Protein AF-A0A4W4EQV2-F1 (afdb_monomer_lite)

pLDDT: mean 70.18, std 13.36, range [29.97, 97.56]

InterPro domains:
  IPR000306 FYVE zinc finger [PF01363] (1240-1302)
  IPR000306 FYVE zinc finger [SM00064] (1236-1303)
  IPR011011 Zinc finger, FYVE/PHD-type [SSF57903] (1204-1301)
  IPR013083 Zinc finger, RING/FYVE/PHD-type [G3DSA:3.30.40.10] (1241-1303)
  IPR013087 Zinc finger C2H2-type [PS50157] (56-84)
  IPR017455 Zinc finger, FYVE-related [PS50178] (1244-1302)

Organism: Electrophorus electricus (NCBI:txid8005)

Structure (mmCIF, N/CA/C/O backbone):
data_AF-A0A4W4EQV2-F1
#
_entry.id   AF-A0A4W4EQV2-F1
#
loop_
_atom_site.group_PDB
_atom_site.id
_atom_site.type_symbol
_atom_site.label_atom_id
_atom_site.label_alt_id
_atom_site.label_comp_id
_atom_site.label_asym_id
_atom_site.label_entity_id
_atom_site.label_seq_id
_atom_site.pdbx_PDB_ins_code
_atom_site.Cartn_x
_atom_site.Cartn_y
_atom_site.Cartn_z
_atom_site.occupancy
_atom_site.B_iso_or_equiv
_atom_site.auth_seq_id
_atom_site.auth_comp_id
_atom_site.auth_asym_id
_atom_site.auth_atom_id
_atom_site.pdbx_PDB_model_num
ATOM 1 N N . MET A 1 1 ? 71.128 2.170 -44.186 1.00 33.25 1 MET A N 1
ATOM 2 C CA . MET A 1 1 ? 71.465 2.695 -42.841 1.00 33.25 1 MET A CA 1
ATOM 3 C C . MET A 1 1 ? 70.190 2.767 -42.010 1.00 33.25 1 MET A C 1
ATOM 5 O O . MET A 1 1 ? 69.160 3.076 -42.583 1.00 33.25 1 MET A O 1
ATOM 9 N N . LEU A 1 2 ? 70.301 2.526 -40.697 1.00 34.41 2 LEU A N 1
ATOM 10 C CA . LEU A 1 2 ? 69.327 2.865 -39.642 1.00 34.41 2 LEU A CA 1
ATOM 11 C C . LEU A 1 2 ? 67.934 2.193 -39.664 1.00 34.41 2 LEU A C 1
ATOM 13 O O . LEU A 1 2 ? 66.929 2.757 -40.079 1.00 34.41 2 LEU A O 1
ATOM 17 N N . LEU A 1 3 ? 67.926 0.991 -39.081 1.00 40.94 3 LEU A N 1
ATOM 18 C CA . LEU A 1 3 ? 66.976 0.495 -38.069 1.00 40.94 3 LEU A CA 1
ATOM 19 C C . LEU A 1 3 ? 65.901 1.474 -37.550 1.00 40.94 3 LEU A C 1
ATOM 21 O O . LEU A 1 3 ? 66.234 2.544 -37.040 1.00 40.94 3 LEU A O 1
ATOM 25 N N . ARG A 1 4 ? 64.662 0.973 -37.429 1.00 33.22 4 ARG A N 1
ATOM 26 C CA . ARG A 1 4 ? 63.812 1.183 -36.239 1.00 33.22 4 ARG A CA 1
ATOM 27 C C . ARG A 1 4 ? 62.869 -0.006 -36.025 1.00 33.22 4 ARG A C 1
ATOM 29 O O . ARG A 1 4 ? 61.810 -0.096 -36.635 1.00 33.22 4 ARG A O 1
ATOM 36 N N . SER A 1 5 ? 63.271 -0.915 -35.143 1.00 39.41 5 SER A N 1
ATOM 37 C CA . SER A 1 5 ? 62.364 -1.856 -34.486 1.00 39.41 5 SER A CA 1
ATOM 38 C C . SER A 1 5 ? 61.542 -1.113 -33.427 1.00 39.41 5 SER A C 1
ATOM 40 O O . SER A 1 5 ? 62.068 -0.248 -32.727 1.00 39.41 5 SER A O 1
ATOM 42 N N . CYS A 1 6 ? 60.264 -1.461 -33.280 1.00 33.38 6 CYS A N 1
ATOM 43 C CA . CYS A 1 6 ? 59.472 -1.091 -32.110 1.00 33.38 6 CYS A CA 1
ATOM 44 C C . CYS A 1 6 ? 59.098 -2.387 -31.384 1.00 33.38 6 CYS A C 1
ATOM 46 O O . CYS A 1 6 ? 58.539 -3.295 -31.997 1.00 33.38 6 CYS A O 1
ATOM 48 N N . ALA A 1 7 ? 59.512 -2.514 -30.124 1.00 40.50 7 ALA A N 1
ATOM 49 C CA . ALA A 1 7 ? 59.450 -3.767 -29.381 1.00 40.50 7 ALA A CA 1
ATOM 50 C C . ALA A 1 7 ? 58.109 -3.933 -28.654 1.00 40.50 7 ALA A C 1
ATOM 52 O O . ALA A 1 7 ? 57.637 -3.007 -27.995 1.00 40.50 7 ALA A O 1
ATOM 53 N N . GLN A 1 8 ? 57.540 -5.138 -28.709 1.00 51.19 8 GLN A N 1
ATOM 54 C CA . GLN A 1 8 ? 56.495 -5.565 -27.779 1.00 51.19 8 GLN A CA 1
ATOM 55 C C . GLN A 1 8 ? 57.165 -5.985 -26.464 1.00 51.19 8 GLN A C 1
ATOM 57 O O . GLN A 1 8 ? 57.732 -7.070 -26.375 1.00 51.19 8 GLN A O 1
ATOM 62 N N . GLY A 1 9 ? 57.142 -5.099 -25.467 1.00 58.16 9 GLY A N 1
ATOM 63 C CA . GLY A 1 9 ? 57.583 -5.391 -24.101 1.00 58.16 9 GLY A CA 1
ATOM 64 C C . GLY A 1 9 ? 56.407 -5.770 -23.199 1.00 58.16 9 GLY A C 1
ATOM 65 O O . GLY A 1 9 ? 55.305 -5.245 -23.356 1.00 58.16 9 GLY A O 1
ATOM 66 N N . PHE A 1 10 ? 56.649 -6.655 -22.235 1.00 66.12 10 PHE A N 1
ATOM 67 C CA . PHE A 1 10 ? 55.669 -7.058 -21.225 1.00 66.12 10 PHE A CA 1
ATOM 68 C C . PHE A 1 10 ? 55.777 -6.131 -20.005 1.00 66.12 10 PHE A C 1
ATOM 70 O O . PHE A 1 10 ? 56.884 -5.795 -19.594 1.00 66.12 10 PHE A O 1
ATOM 77 N N . ILE A 1 11 ? 54.659 -5.705 -19.412 1.00 66.50 11 ILE A N 1
ATOM 78 C CA . ILE A 1 11 ? 54.652 -4.758 -18.280 1.00 66.50 11 ILE A CA 1
ATOM 79 C C . ILE A 1 11 ? 54.081 -5.444 -17.038 1.00 66.50 11 ILE A C 1
ATOM 81 O O . ILE A 1 11 ? 53.016 -6.056 -17.106 1.00 66.50 11 ILE A O 1
ATOM 85 N N . CYS A 1 12 ? 54.773 -5.336 -15.901 1.00 72.50 12 CYS A N 1
ATOM 86 C CA . CYS A 1 12 ? 54.282 -5.865 -14.628 1.00 72.50 12 CYS A CA 1
ATOM 87 C C . CYS A 1 12 ? 53.122 -5.002 -14.092 1.00 72.50 12 CYS A C 1
ATOM 89 O O . CYS A 1 12 ? 53.340 -3.818 -13.821 1.00 72.50 12 CYS A O 1
ATOM 91 N N . PRO A 1 13 ? 51.910 -5.551 -13.878 1.00 61.72 13 PRO A N 1
ATOM 92 C CA . PRO A 1 13 ? 50.738 -4.753 -13.507 1.00 61.72 13 PRO A CA 1
ATOM 93 C C . PRO A 1 13 ? 50.788 -4.177 -12.081 1.00 61.72 13 PRO A C 1
ATOM 95 O O . PRO A 1 13 ? 50.070 -3.223 -11.798 1.00 61.72 13 PRO A O 1
ATOM 98 N N . GLN A 1 14 ? 51.632 -4.712 -11.187 1.00 62.81 14 GLN A N 1
ATOM 99 C CA . GLN A 1 14 ? 51.771 -4.217 -9.807 1.00 62.81 14 GLN A CA 1
ATOM 100 C C . GLN A 1 14 ? 52.799 -3.086 -9.648 1.00 62.81 14 GLN A C 1
ATOM 102 O O . GLN A 1 14 ? 52.648 -2.254 -8.757 1.00 62.81 14 GLN A O 1
ATOM 107 N N . CYS A 1 15 ? 53.841 -3.033 -10.487 1.00 78.44 15 CYS A N 1
ATOM 108 C CA . CYS A 1 15 ? 54.936 -2.058 -10.352 1.00 78.44 15 CYS A CA 1
ATOM 109 C C . CYS A 1 15 ? 55.203 -1.218 -11.617 1.00 78.44 15 CYS A C 1
ATOM 111 O O . CYS A 1 15 ? 56.076 -0.350 -11.601 1.00 78.44 15 CYS A O 1
ATOM 113 N N . MET A 1 16 ? 54.467 -1.474 -12.707 1.00 71.81 16 MET A N 1
ATOM 114 C CA . MET A 1 16 ? 54.525 -0.784 -14.005 1.00 71.81 16 MET A CA 1
ATOM 115 C C . MET A 1 16 ? 55.908 -0.758 -14.687 1.00 71.81 16 MET A C 1
ATOM 117 O O . MET A 1 16 ? 56.158 0.066 -15.567 1.00 71.81 16 MET A O 1
ATOM 121 N N . LYS A 1 17 ? 56.812 -1.680 -14.330 1.00 69.00 17 LYS A N 1
ATOM 122 C CA . LYS A 1 17 ? 58.104 -1.859 -15.014 1.00 69.00 17 LYS A CA 1
ATOM 123 C C . LYS A 1 17 ? 57.959 -2.733 -16.261 1.00 69.00 17 LYS A C 1
ATOM 125 O O . LYS A 1 17 ? 57.202 -3.705 -16.259 1.00 69.00 17 LYS A O 1
ATOM 130 N N . SER A 1 18 ? 58.687 -2.374 -17.317 1.00 71.56 18 SER A N 1
ATOM 131 C CA . SER A 1 18 ? 58.723 -3.089 -18.595 1.00 71.56 18 SER A CA 1
ATOM 132 C C . SER A 1 18 ? 59.872 -4.101 -18.662 1.00 71.56 18 SER A C 1
ATOM 134 O O . SER A 1 18 ? 60.993 -3.824 -18.239 1.00 71.56 18 SER A O 1
ATOM 136 N N . HIS A 1 19 ? 59.583 -5.265 -19.238 1.00 73.81 19 HIS A N 1
ATOM 137 C CA . HIS A 1 19 ? 60.474 -6.414 -19.392 1.00 73.81 19 HIS A CA 1
ATOM 138 C C . HIS A 1 19 ? 60.470 -6.891 -20.849 1.00 73.81 19 HIS A C 1
ATOM 140 O O . HIS A 1 19 ? 59.466 -6.751 -21.556 1.00 73.81 19 HIS A O 1
ATOM 146 N N . ASN A 1 20 ? 61.590 -7.446 -21.317 1.00 63.59 20 ASN A N 1
ATOM 147 C CA . ASN A 1 20 ? 61.796 -7.706 -22.745 1.00 63.59 20 ASN A CA 1
ATOM 148 C C . ASN A 1 20 ? 61.301 -9.093 -23.183 1.00 63.59 20 ASN A C 1
ATOM 150 O O . ASN A 1 20 ? 61.231 -9.370 -24.379 1.00 63.59 20 ASN A O 1
ATOM 154 N N . SER A 1 21 ? 60.933 -9.960 -22.236 1.00 73.31 21 SER A N 1
ATOM 155 C CA . SER A 1 21 ? 60.312 -11.261 -22.495 1.00 73.31 21 SER A CA 1
ATOM 156 C C . SER A 1 21 ? 59.341 -11.664 -21.379 1.00 73.31 21 SER A C 1
ATOM 158 O O . SER A 1 21 ? 59.404 -11.154 -20.256 1.00 73.31 21 SER A O 1
ATOM 160 N N . ALA A 1 22 ? 58.450 -12.613 -21.676 1.00 64.62 22 ALA A N 1
ATOM 161 C CA . ALA A 1 22 ? 57.520 -13.161 -20.690 1.00 64.62 22 ALA A CA 1
ATOM 162 C C . ALA A 1 22 ? 58.241 -13.911 -19.550 1.00 64.62 22 ALA A C 1
ATOM 164 O O . ALA A 1 22 ? 57.792 -13.855 -18.410 1.00 64.62 22 ALA A O 1
ATOM 165 N N . GLU A 1 23 ? 59.383 -14.554 -19.824 1.00 70.19 23 GLU A N 1
ATOM 166 C CA . GLU A 1 23 ? 60.198 -15.239 -18.807 1.00 70.19 23 GLU A CA 1
ATOM 167 C C . GLU A 1 23 ? 60.934 -14.259 -17.879 1.00 70.19 23 GLU A C 1
ATOM 169 O O . GLU A 1 23 ? 61.095 -14.542 -16.692 1.00 70.19 23 GLU A O 1
ATOM 174 N N . GLU A 1 24 ? 61.355 -13.091 -18.380 1.00 70.50 24 GLU A N 1
ATOM 175 C CA . GLU A 1 24 ? 61.887 -12.014 -17.531 1.00 70.50 24 GLU A CA 1
ATOM 176 C C . GLU A 1 24 ? 60.801 -11.412 -16.638 1.00 70.50 24 GLU A C 1
ATOM 178 O O . GLU A 1 24 ? 61.067 -11.150 -15.465 1.00 70.50 24 GLU A O 1
ATOM 183 N N . LEU A 1 25 ? 59.579 -11.236 -17.156 1.00 73.94 25 LEU A N 1
ATOM 184 C CA . LEU A 1 25 ? 58.437 -10.825 -16.339 1.00 73.94 25 LEU A CA 1
ATOM 185 C C . LEU A 1 25 ? 58.122 -11.881 -15.267 1.00 73.94 25 LEU A C 1
ATOM 187 O O . LEU A 1 25 ? 57.943 -11.519 -14.107 1.00 73.94 25 LEU A O 1
ATOM 191 N N . PHE A 1 26 ? 58.119 -13.171 -15.618 1.00 65.44 26 PHE A N 1
ATOM 192 C CA . PHE A 1 26 ? 57.886 -14.260 -14.662 1.00 65.44 26 PHE A CA 1
ATOM 193 C C . PHE A 1 26 ? 58.966 -14.316 -13.575 1.00 65.44 26 PHE A C 1
ATOM 195 O O . PHE A 1 26 ? 58.639 -14.435 -12.401 1.00 65.44 26 PHE A O 1
ATOM 202 N N . LYS A 1 27 ? 60.249 -14.145 -13.927 1.00 73.00 27 LYS A N 1
ATOM 203 C CA . LYS A 1 27 ? 61.341 -14.041 -12.941 1.00 73.00 27 LYS A CA 1
ATOM 204 C C . LYS A 1 27 ? 61.259 -12.768 -12.100 1.00 73.00 27 LYS A C 1
ATOM 206 O O . LYS A 1 27 ? 61.597 -12.807 -10.922 1.00 73.00 27 LYS A O 1
ATOM 211 N N . HIS A 1 28 ? 60.816 -11.645 -12.663 1.00 74.50 28 HIS A N 1
ATOM 212 C CA . HIS A 1 28 ? 60.594 -10.424 -11.889 1.00 74.50 28 HIS A CA 1
ATOM 213 C C . HIS A 1 28 ? 59.453 -10.604 -10.879 1.00 74.50 28 HIS A C 1
ATOM 215 O O . HIS A 1 28 ? 59.615 -10.237 -9.717 1.00 74.50 28 HIS A O 1
ATOM 221 N N . TYR A 1 29 ? 58.351 -11.231 -11.296 1.00 64.12 29 TYR A N 1
ATOM 222 C CA . TYR A 1 29 ? 57.240 -11.596 -10.420 1.00 64.12 29 TYR A CA 1
ATOM 223 C C . TYR A 1 29 ? 57.702 -12.574 -9.325 1.00 64.12 29 TYR A C 1
ATOM 225 O O . TYR A 1 29 ? 57.508 -12.298 -8.144 1.00 64.12 29 TYR A O 1
ATOM 233 N N . GLY A 1 30 ? 58.451 -13.616 -9.701 1.00 61.22 30 GLY A N 1
ATOM 234 C CA . GLY A 1 30 ? 59.085 -14.572 -8.787 1.00 61.22 30 GLY A CA 1
ATOM 235 C C . GLY A 1 30 ? 59.993 -13.928 -7.731 1.00 61.22 30 GLY A C 1
ATOM 236 O O . GLY A 1 30 ? 59.930 -14.232 -6.549 1.00 61.22 30 GLY A O 1
ATOM 237 N N . ILE A 1 31 ? 60.840 -12.976 -8.125 1.00 64.94 31 ILE A N 1
ATOM 238 C CA . ILE A 1 31 ? 61.840 -12.401 -7.207 1.00 64.94 31 ILE A CA 1
ATOM 239 C C . ILE A 1 31 ? 61.269 -11.261 -6.344 1.00 64.94 31 ILE A C 1
ATOM 241 O O . ILE A 1 31 ? 61.733 -11.062 -5.222 1.00 64.94 31 ILE A O 1
ATOM 245 N N . PHE A 1 32 ? 60.290 -10.495 -6.841 1.00 56.19 32 PHE A N 1
ATOM 246 C CA . PHE A 1 32 ? 59.801 -9.276 -6.171 1.00 56.19 32 PHE A CA 1
ATOM 247 C C . PHE A 1 32 ? 58.355 -9.347 -5.659 1.00 56.19 32 PHE A C 1
ATOM 249 O O . PHE A 1 32 ? 57.970 -8.495 -4.857 1.00 56.19 32 PHE A O 1
ATOM 256 N N . HIS A 1 33 ? 57.565 -10.336 -6.087 1.00 61.25 33 HIS A N 1
ATOM 257 C CA . HIS A 1 33 ? 56.160 -10.504 -5.692 1.00 61.25 33 HIS A CA 1
ATOM 258 C C . HIS A 1 33 ? 55.847 -11.900 -5.113 1.00 61.25 33 HIS A C 1
ATOM 260 O O . HIS A 1 33 ? 54.886 -12.034 -4.364 1.00 61.25 33 HIS A O 1
ATOM 266 N N . GLU A 1 34 ? 56.695 -12.908 -5.342 1.00 43.84 34 GLU A N 1
ATOM 267 C CA . GLU A 1 34 ? 56.567 -14.273 -4.784 1.00 43.84 34 GLU A CA 1
ATOM 268 C C . GLU A 1 34 ? 57.233 -14.433 -3.397 1.00 43.84 34 GLU A C 1
ATOM 270 O O . GLU A 1 34 ? 57.339 -15.527 -2.856 1.00 43.84 34 GLU A O 1
ATOM 275 N N . ALA A 1 35 ? 57.632 -13.327 -2.758 1.00 40.97 35 ALA A N 1
ATOM 276 C CA . ALA A 1 35 ? 58.142 -13.302 -1.382 1.00 40.97 35 ALA A CA 1
ATOM 277 C C . ALA A 1 35 ? 57.025 -13.215 -0.316 1.00 40.97 35 ALA A C 1
ATOM 279 O O . ALA A 1 35 ? 57.255 -12.699 0.781 1.00 40.97 35 ALA A O 1
ATOM 280 N N . GLN A 1 36 ? 55.806 -13.669 -0.634 1.00 40.81 36 GLN A N 1
ATOM 281 C CA . GLN A 1 36 ? 54.673 -13.627 0.298 1.00 40.81 36 GLN A CA 1
ATOM 282 C C . GLN A 1 36 ? 53.823 -14.900 0.392 1.00 40.81 36 GLN A C 1
ATOM 284 O O . GLN A 1 36 ? 52.888 -14.905 1.188 1.00 40.81 36 GLN A O 1
ATOM 289 N N . ASP A 1 37 ? 54.188 -15.987 -0.298 1.00 43.25 37 ASP A N 1
ATOM 290 C CA . ASP A 1 37 ? 53.572 -17.296 -0.064 1.00 43.25 37 ASP A CA 1
ATOM 291 C C . ASP A 1 37 ? 54.606 -18.413 0.174 1.00 43.25 37 ASP A C 1
ATOM 293 O O . ASP A 1 37 ? 55.378 -18.798 -0.697 1.00 43.25 37 ASP A O 1
ATOM 297 N N . GLN A 1 38 ? 54.533 -18.956 1.394 1.00 43.50 38 GLN A N 1
ATOM 298 C CA . GLN A 1 38 ? 55.027 -20.264 1.849 1.00 43.50 38 GLN A CA 1
ATOM 299 C C . GLN A 1 38 ? 56.542 -20.483 2.068 1.00 43.50 38 GLN A C 1
ATOM 301 O O . GLN A 1 38 ? 57.269 -21.027 1.245 1.00 43.50 38 GLN A O 1
ATOM 306 N N . SER A 1 39 ? 56.950 -20.295 3.331 1.00 29.97 39 SER A N 1
ATOM 307 C CA . SER A 1 39 ? 57.833 -21.257 4.011 1.00 29.97 39 SER A CA 1
ATOM 308 C C . SER A 1 39 ? 57.284 -21.601 5.398 1.00 29.97 39 SER A C 1
ATOM 310 O O . SER A 1 39 ? 57.412 -20.838 6.352 1.00 29.97 39 SER A O 1
ATOM 312 N N . THR A 1 40 ? 56.696 -22.791 5.482 1.00 44.75 40 THR A N 1
ATOM 313 C CA . THR A 1 40 ? 56.436 -23.614 6.676 1.00 44.75 40 THR A CA 1
ATOM 314 C C . THR A 1 40 ? 57.194 -23.258 7.964 1.00 44.75 40 THR A C 1
ATOM 316 O O . THR A 1 40 ? 58.400 -23.481 8.047 1.00 44.75 40 THR A O 1
ATOM 319 N N . GLN A 1 41 ? 56.448 -22.927 9.028 1.00 33.44 41 GLN A N 1
ATOM 320 C CA . GLN A 1 41 ? 56.404 -23.743 10.256 1.00 33.44 41 GLN A CA 1
ATOM 321 C C . GLN A 1 41 ? 55.185 -23.390 11.139 1.00 33.44 41 GLN A C 1
ATOM 323 O O . GLN A 1 41 ? 55.017 -22.251 11.551 1.00 33.44 41 GLN A O 1
ATOM 328 N N . LEU A 1 42 ? 54.365 -24.409 11.432 1.00 45.06 42 LEU A N 1
ATOM 329 C CA . LEU A 1 42 ? 53.470 -24.553 12.597 1.00 45.06 42 LEU A CA 1
ATOM 330 C C . LEU A 1 42 ? 52.742 -23.290 13.125 1.00 45.06 42 LEU A C 1
ATOM 332 O O . LEU A 1 42 ? 53.137 -22.701 14.128 1.00 45.06 42 LEU A O 1
ATOM 336 N N . GLY A 1 43 ? 51.578 -22.980 12.546 1.00 32.62 43 GLY A N 1
ATOM 337 C CA . GLY A 1 43 ? 50.581 -22.085 13.147 1.00 32.62 43 GLY A CA 1
ATOM 338 C C . GLY A 1 43 ? 49.238 -22.146 12.399 1.00 32.62 43 GLY A C 1
ATOM 339 O O . GLY A 1 43 ? 49.259 -22.117 11.168 1.00 32.62 43 GLY A O 1
ATOM 340 N N . PRO A 1 44 ? 48.079 -22.268 13.082 1.00 35.12 44 PRO A N 1
ATOM 341 C CA . PRO A 1 44 ? 46.771 -22.315 12.421 1.00 35.12 44 PRO A CA 1
ATOM 342 C C . PRO A 1 44 ? 46.388 -20.957 11.812 1.00 35.12 44 PRO A C 1
ATOM 344 O O . PRO A 1 44 ? 46.842 -19.904 12.269 1.00 35.12 44 PRO A O 1
ATOM 347 N N . SER A 1 45 ? 45.557 -20.984 10.767 1.00 41.25 45 SER A N 1
ATOM 348 C CA . SER A 1 45 ? 45.300 -19.820 9.914 1.00 41.25 45 SER A CA 1
ATOM 349 C C . SER A 1 45 ? 44.491 -18.722 10.617 1.00 41.25 45 SER A C 1
ATOM 351 O O . SER A 1 45 ? 43.791 -18.956 11.600 1.00 41.25 45 SER A O 1
ATOM 353 N N . ARG A 1 46 ? 44.535 -17.493 10.087 1.00 44.50 46 ARG A N 1
ATOM 354 C CA . ARG A 1 46 ? 43.825 -16.337 10.670 1.00 44.50 46 ARG A CA 1
ATOM 355 C C . ARG A 1 46 ? 42.291 -16.454 10.587 1.00 44.50 46 ARG A C 1
ATOM 357 O O . ARG A 1 46 ? 41.585 -15.819 11.367 1.00 44.50 46 ARG A O 1
ATOM 364 N N . SER A 1 47 ? 41.788 -17.290 9.679 1.00 43.81 47 SER A N 1
ATOM 365 C CA . SER A 1 47 ? 40.375 -17.682 9.582 1.00 43.81 47 SER A CA 1
ATOM 366 C C . SER A 1 47 ? 39.980 -18.566 10.765 1.00 43.81 47 SER A C 1
ATOM 368 O O . SER A 1 47 ? 38.981 -18.302 11.436 1.00 43.81 47 SER A O 1
ATOM 370 N N . ASP A 1 48 ? 40.830 -19.546 11.083 1.00 42.34 48 ASP A N 1
ATOM 371 C CA . ASP A 1 48 ? 40.674 -20.400 12.258 1.00 42.34 48 ASP A CA 1
ATOM 372 C C . ASP A 1 48 ? 40.873 -19.594 13.541 1.00 42.34 48 ASP A C 1
ATOM 374 O O . ASP A 1 48 ? 40.133 -19.800 14.490 1.00 42.34 48 ASP A O 1
ATOM 378 N N . GLN A 1 49 ? 41.786 -18.616 13.578 1.00 44.09 49 GLN A N 1
ATOM 379 C CA . GLN A 1 49 ? 41.940 -17.728 14.736 1.00 44.09 49 GLN A CA 1
ATOM 380 C C . GLN A 1 49 ? 40.695 -16.885 15.015 1.00 44.09 49 GLN A C 1
ATOM 382 O O . GLN A 1 49 ? 40.427 -16.634 16.180 1.00 44.09 49 GLN A O 1
ATOM 387 N N . ASN A 1 50 ? 39.905 -16.480 14.015 1.00 44.12 50 ASN A N 1
ATOM 388 C CA . ASN A 1 50 ? 38.620 -15.821 14.278 1.00 44.12 50 ASN A CA 1
ATOM 389 C C . ASN A 1 50 ? 37.553 -16.814 14.762 1.00 44.12 50 ASN A C 1
ATOM 391 O O . ASN A 1 50 ? 36.759 -16.466 15.637 1.00 44.12 50 ASN A O 1
ATOM 395 N N . LEU A 1 51 ? 37.553 -18.056 14.267 1.00 49.62 51 LEU A N 1
ATOM 396 C CA . LEU A 1 51 ? 36.636 -19.094 14.749 1.00 49.62 51 LEU A CA 1
ATOM 397 C C . LEU A 1 51 ? 36.976 -19.517 16.190 1.00 49.62 51 LEU A C 1
ATOM 399 O O . LEU A 1 51 ? 36.094 -19.557 17.044 1.00 49.62 51 LEU A O 1
ATOM 403 N N . TYR A 1 52 ? 38.261 -19.725 16.483 1.00 44.06 52 TYR A N 1
ATOM 404 C CA . TYR A 1 52 ? 38.799 -19.997 17.815 1.00 44.06 52 TYR A CA 1
ATOM 405 C C . TYR A 1 52 ? 38.701 -18.786 18.741 1.00 44.06 52 TYR A C 1
ATOM 407 O O . TYR A 1 52 ? 38.417 -18.985 19.913 1.00 44.06 52 TYR A O 1
ATOM 415 N N . ALA A 1 53 ? 38.875 -17.545 18.277 1.00 47.66 53 ALA A N 1
ATOM 416 C CA . ALA A 1 53 ? 38.638 -16.360 19.106 1.00 47.66 53 ALA A CA 1
ATOM 417 C C . ALA A 1 53 ? 37.153 -16.223 19.447 1.00 47.66 53 ALA A C 1
ATOM 419 O O . ALA A 1 53 ? 36.835 -15.938 20.593 1.00 47.66 53 ALA A O 1
ATOM 420 N N . THR A 1 54 ? 36.245 -16.511 18.507 1.00 51.34 54 THR A N 1
ATOM 421 C CA . THR A 1 54 ? 34.797 -16.513 18.774 1.00 51.34 54 THR A CA 1
ATOM 422 C C . THR A 1 54 ? 34.408 -17.648 19.728 1.00 51.34 54 THR A C 1
ATOM 424 O O . THR A 1 54 ? 33.683 -17.404 20.688 1.00 51.34 54 THR A O 1
ATOM 427 N N . GLN A 1 55 ? 34.954 -18.859 19.551 1.00 49.38 55 GLN A N 1
ATOM 428 C CA . GLN A 1 55 ? 34.780 -19.964 20.504 1.00 49.38 55 GLN A CA 1
ATOM 429 C C . GLN A 1 55 ? 35.421 -19.682 21.867 1.00 49.38 55 GLN A C 1
ATOM 431 O O . GLN A 1 55 ? 34.862 -20.075 22.883 1.00 49.38 55 GLN A O 1
ATOM 436 N N . THR A 1 56 ? 36.561 -18.990 21.923 1.00 50.12 56 THR A N 1
ATOM 437 C CA . THR A 1 56 ? 37.227 -18.623 23.185 1.00 50.12 56 THR A CA 1
ATOM 438 C C . THR A 1 56 ? 36.455 -17.516 23.898 1.00 50.12 56 THR A C 1
ATOM 440 O O . THR A 1 56 ? 36.296 -17.596 25.109 1.00 50.12 56 THR A O 1
ATOM 443 N N . LEU A 1 57 ? 35.880 -16.549 23.170 1.00 50.00 57 LEU A N 1
ATOM 444 C CA . LEU A 1 57 ? 34.956 -15.563 23.738 1.00 50.00 57 LEU A CA 1
ATOM 445 C C . LEU A 1 57 ? 33.703 -16.251 24.301 1.00 50.00 57 LEU A C 1
ATOM 447 O O . LEU A 1 57 ? 33.336 -15.985 25.438 1.00 50.00 57 LEU A O 1
ATOM 451 N N . GLN A 1 58 ? 33.106 -17.186 23.551 1.00 51.19 58 GLN A N 1
ATOM 452 C CA . GLN A 1 58 ? 31.955 -17.979 24.005 1.00 51.19 58 GLN A CA 1
ATOM 453 C C . GLN A 1 58 ? 32.288 -18.890 25.199 1.00 51.19 58 GLN A C 1
ATOM 455 O O . GLN A 1 58 ? 31.457 -19.073 26.086 1.00 51.19 58 GLN A O 1
ATOM 460 N N . LEU A 1 59 ? 33.501 -19.448 25.261 1.00 48.84 59 LEU A N 1
ATOM 461 C CA . LEU A 1 59 ? 33.976 -20.229 26.406 1.00 48.84 59 LEU A CA 1
ATOM 462 C C . LEU A 1 59 ? 34.270 -19.346 27.625 1.00 48.84 59 LEU A C 1
ATOM 464 O O . LEU A 1 59 ? 33.994 -19.782 28.740 1.00 48.84 59 LEU A O 1
ATOM 468 N N . CYS A 1 60 ? 34.760 -18.117 27.439 1.00 45.84 60 CYS A N 1
ATOM 469 C CA . CYS A 1 60 ? 34.899 -17.138 28.517 1.00 45.84 60 CYS A CA 1
ATOM 470 C C . CYS A 1 60 ? 33.531 -16.707 29.062 1.00 45.84 60 CYS A C 1
ATOM 472 O O . CYS A 1 60 ? 33.334 -16.789 30.271 1.00 45.84 60 CYS A O 1
ATOM 474 N N . THR A 1 61 ? 32.555 -16.364 28.212 1.00 50.84 61 THR A N 1
ATOM 475 C CA . THR A 1 61 ? 31.202 -16.013 28.684 1.00 50.84 61 THR A CA 1
ATOM 476 C C . THR A 1 61 ? 30.512 -17.193 29.375 1.00 50.84 61 THR A C 1
ATOM 478 O O . THR A 1 61 ? 29.893 -17.008 30.415 1.00 50.84 61 THR A O 1
ATOM 481 N N . LEU A 1 62 ? 30.686 -18.429 28.887 1.00 48.19 62 LEU A N 1
ATOM 482 C CA . LEU A 1 62 ? 30.176 -19.634 29.564 1.00 48.19 62 LEU A CA 1
ATOM 483 C C . LEU A 1 62 ? 30.916 -19.959 30.877 1.00 48.19 62 LEU A C 1
ATOM 485 O O . LEU A 1 62 ? 30.342 -20.595 31.765 1.00 48.19 62 LEU A O 1
ATOM 489 N N . GLN A 1 63 ? 32.182 -19.555 31.024 1.00 54.12 63 GLN A N 1
ATOM 490 C CA . GLN A 1 63 ? 32.907 -19.642 32.295 1.00 54.12 63 GLN A CA 1
ATOM 491 C C . GLN A 1 63 ? 32.439 -18.575 33.287 1.00 54.12 63 GLN A C 1
ATOM 493 O O . GLN A 1 63 ? 32.268 -18.902 34.459 1.00 54.12 63 GLN A O 1
ATOM 498 N N . GLU A 1 64 ? 32.169 -17.350 32.833 1.00 56.44 64 GLU A N 1
ATOM 499 C CA . GLU A 1 64 ? 31.571 -16.289 33.649 1.00 56.44 64 GLU A CA 1
ATOM 500 C C . GLU A 1 64 ? 30.150 -16.667 34.092 1.00 56.44 64 GLU A C 1
ATOM 502 O O . GLU A 1 64 ? 29.860 -16.616 35.283 1.00 56.44 64 GLU A O 1
ATOM 507 N N . GLU A 1 65 ? 29.291 -17.168 33.199 1.00 52.94 65 GLU A N 1
ATOM 508 C CA . GLU A 1 65 ? 27.954 -17.671 33.556 1.00 52.94 65 GLU A CA 1
ATOM 509 C C . GLU A 1 65 ? 28.012 -18.852 34.539 1.00 52.94 65 GLU A C 1
ATOM 511 O O . GLU A 1 65 ? 27.241 -18.899 35.500 1.00 52.94 65 GLU A O 1
ATOM 516 N N . ARG A 1 66 ? 28.962 -19.788 34.372 1.00 57.59 66 ARG A N 1
ATOM 517 C CA . ARG A 1 66 ? 29.205 -20.853 35.364 1.00 57.59 66 ARG A CA 1
ATOM 518 C C . ARG A 1 66 ? 29.729 -20.317 36.693 1.00 57.59 66 ARG A C 1
ATOM 520 O O . ARG A 1 66 ? 29.403 -20.894 37.729 1.00 57.59 66 ARG A O 1
ATOM 527 N N . TRP A 1 67 ? 30.525 -19.253 36.682 1.00 65.00 67 TRP A N 1
ATOM 528 C CA . TRP A 1 67 ? 31.037 -18.615 37.891 1.00 65.00 67 TRP A CA 1
ATOM 529 C C . TRP A 1 67 ? 29.917 -17.881 38.635 1.00 65.00 67 TRP A C 1
ATOM 531 O O . TRP A 1 67 ? 29.710 -18.152 39.814 1.00 65.00 67 TRP A O 1
ATOM 541 N N . PHE A 1 68 ? 29.105 -17.074 37.943 1.00 52.66 68 PHE A N 1
ATOM 542 C CA . PHE A 1 68 ? 27.913 -16.442 38.513 1.00 52.66 68 PHE A CA 1
ATOM 543 C C . PHE A 1 68 ? 26.905 -17.476 39.025 1.00 52.66 68 PHE A C 1
ATOM 545 O O . PHE A 1 68 ? 26.417 -17.336 40.142 1.00 52.66 68 PHE A O 1
ATOM 552 N N . SER A 1 69 ? 26.642 -18.552 38.276 1.00 61.28 69 SER A N 1
ATOM 553 C CA . SER A 1 69 ? 25.793 -19.663 38.731 1.00 61.28 69 SER A CA 1
ATOM 554 C C . SER A 1 69 ? 26.367 -20.368 39.970 1.00 61.28 69 SER A C 1
ATOM 556 O O . SER A 1 69 ? 25.624 -20.707 40.892 1.00 61.28 69 SER A O 1
ATOM 558 N N . GLY A 1 70 ? 27.691 -20.545 40.033 1.00 68.56 70 GLY A N 1
ATOM 559 C CA . GLY A 1 70 ? 28.391 -21.111 41.186 1.00 68.56 70 GLY A CA 1
ATOM 560 C C . GLY A 1 70 ? 28.342 -20.219 42.429 1.00 68.56 70 GLY A C 1
ATOM 561 O O . GLY A 1 70 ? 28.128 -20.726 43.530 1.00 68.56 70 GLY A O 1
ATOM 562 N N . GLU A 1 71 ? 28.484 -18.903 42.268 1.00 69.31 71 GLU A N 1
ATOM 563 C CA . GLU A 1 71 ? 28.452 -17.953 43.383 1.00 69.31 71 GLU A CA 1
ATOM 564 C C . GLU A 1 71 ? 27.018 -17.687 43.866 1.00 69.31 71 GLU A C 1
ATOM 566 O O . GLU A 1 71 ? 26.787 -17.691 45.073 1.00 69.31 71 GLU A O 1
ATOM 571 N N . LEU A 1 72 ? 26.026 -17.614 42.963 1.00 58.62 72 LEU A N 1
ATOM 572 C CA . LEU A 1 72 ? 24.603 -17.652 43.335 1.00 58.62 72 LEU A CA 1
ATOM 573 C C . LEU A 1 72 ? 24.260 -18.926 44.108 1.00 58.62 72 LEU A C 1
ATOM 575 O O . LEU A 1 72 ? 23.513 -18.860 45.079 1.00 58.62 72 LEU A O 1
ATOM 579 N N . LYS A 1 73 ? 24.820 -20.081 43.723 1.00 68.31 73 LYS A N 1
ATOM 580 C CA . LYS A 1 73 ? 24.600 -21.331 44.455 1.00 68.31 73 LYS A CA 1
ATOM 581 C C . LYS A 1 73 ? 25.230 -21.305 45.851 1.00 68.31 73 LYS A C 1
ATOM 583 O O . LYS A 1 73 ? 24.577 -21.728 46.794 1.00 68.31 73 LYS A O 1
ATOM 588 N N . LYS A 1 74 ? 26.436 -20.747 46.017 1.00 71.25 74 LYS A N 1
ATOM 589 C CA . LYS A 1 74 ? 27.046 -20.552 47.348 1.00 71.25 74 LYS A CA 1
ATOM 590 C C . LYS A 1 74 ? 26.271 -19.566 48.222 1.00 71.25 74 LYS A C 1
ATOM 592 O O . LYS A 1 74 ? 26.184 -19.788 49.426 1.00 71.25 74 LYS A O 1
ATOM 597 N N . GLU A 1 75 ? 25.731 -18.486 47.658 1.00 62.50 75 GLU A N 1
ATOM 598 C CA . GLU A 1 75 ? 24.878 -17.559 48.413 1.00 62.50 75 GLU A CA 1
ATOM 599 C C . GLU A 1 75 ? 23.525 -18.200 48.759 1.00 62.50 75 GLU A C 1
ATOM 601 O O . GLU A 1 75 ? 23.053 -18.047 49.882 1.00 62.50 75 GLU A O 1
ATOM 606 N N . LEU A 1 76 ? 22.948 -19.021 47.874 1.00 59.78 76 LEU A N 1
ATOM 607 C CA . LEU A 1 76 ? 21.757 -19.820 48.182 1.00 59.78 76 LEU A CA 1
ATOM 608 C C . LEU A 1 76 ? 22.034 -20.840 49.304 1.00 59.78 76 LEU A C 1
ATOM 610 O O . LEU A 1 76 ? 21.254 -20.934 50.251 1.00 59.78 76 LEU A O 1
ATOM 614 N N . ASP A 1 77 ? 23.169 -21.542 49.248 1.00 66.31 77 ASP A N 1
ATOM 615 C CA . ASP A 1 77 ? 23.611 -22.491 50.278 1.00 66.31 77 ASP A CA 1
ATOM 616 C C . ASP A 1 77 ? 23.930 -21.773 51.613 1.00 66.31 77 ASP A C 1
ATOM 618 O O . ASP A 1 77 ? 23.652 -22.314 52.686 1.00 66.31 77 ASP A O 1
ATOM 622 N N . LYS A 1 78 ? 24.439 -20.528 51.586 1.00 66.31 78 LYS A N 1
ATOM 623 C CA . LYS A 1 78 ? 24.577 -19.667 52.780 1.00 66.31 78 LYS A CA 1
ATOM 624 C C . LYS A 1 78 ? 23.225 -19.275 53.366 1.00 66.31 78 LYS A C 1
ATOM 626 O O . LYS A 1 78 ? 23.055 -19.392 54.575 1.00 66.31 78 LYS A O 1
ATOM 631 N N . VAL A 1 79 ? 22.275 -18.824 52.545 1.00 59.88 79 VAL A N 1
ATOM 632 C CA . VAL A 1 79 ? 20.933 -18.415 52.997 1.00 59.88 79 VAL A CA 1
ATOM 633 C C . VAL A 1 79 ? 20.175 -19.616 53.577 1.00 59.88 79 VAL A C 1
ATOM 635 O O . VAL A 1 79 ? 19.600 -19.519 54.661 1.00 59.88 79 VAL A O 1
ATOM 638 N N . GLN A 1 80 ? 20.261 -20.790 52.942 1.00 53.53 80 GLN A N 1
ATOM 639 C CA . GLN A 1 80 ? 19.711 -22.040 53.484 1.00 53.53 80 GLN A CA 1
ATOM 640 C C . GLN A 1 80 ? 20.455 -22.531 54.740 1.00 53.53 80 GLN A C 1
ATOM 642 O O . GLN A 1 80 ? 19.841 -23.127 55.627 1.00 53.53 80 GLN A O 1
ATOM 647 N N . GLY A 1 81 ? 21.760 -22.261 54.854 1.00 55.84 81 GLY A N 1
ATOM 648 C CA . GLY A 1 81 ? 22.543 -22.507 56.067 1.00 55.84 81 GLY A CA 1
ATOM 649 C C . GLY A 1 81 ? 22.145 -21.597 57.234 1.00 55.84 81 GLY A C 1
ATOM 650 O O . GLY A 1 81 ? 22.012 -22.070 58.362 1.00 55.84 81 GLY A O 1
ATOM 651 N N . GLN A 1 82 ? 21.887 -20.315 56.964 1.00 50.75 82 GLN A N 1
ATOM 652 C CA . GLN A 1 82 ? 21.430 -19.334 57.954 1.00 50.75 82 GLN A CA 1
ATOM 653 C C . GLN A 1 82 ? 20.002 -19.630 58.438 1.00 50.75 82 GLN A C 1
ATOM 655 O O . GLN A 1 82 ? 19.752 -19.560 59.642 1.00 50.75 82 GLN A O 1
ATOM 660 N N . LEU A 1 83 ? 19.097 -20.085 57.558 1.00 49.09 83 LEU A N 1
ATOM 661 C CA . LEU A 1 83 ? 17.755 -20.533 57.965 1.00 49.09 83 LEU A CA 1
ATOM 662 C C . LEU A 1 83 ? 17.774 -21.707 58.966 1.00 49.09 83 LEU A C 1
ATOM 664 O O . LEU A 1 83 ? 16.829 -21.866 59.736 1.00 49.09 83 LEU A O 1
ATOM 668 N N . LYS A 1 84 ? 18.841 -22.517 59.006 1.00 46.88 84 LYS A N 1
ATOM 669 C CA . LYS A 1 84 ? 18.965 -23.656 59.936 1.00 46.88 84 LYS A CA 1
ATOM 670 C C . LYS A 1 84 ? 19.510 -23.305 61.326 1.00 46.88 84 LYS A C 1
ATOM 672 O O . LYS A 1 84 ? 19.610 -24.202 62.159 1.00 46.88 84 LYS A O 1
ATOM 677 N N . GLN A 1 85 ? 19.828 -22.039 61.606 1.00 47.59 85 GLN A N 1
ATOM 678 C CA . GLN A 1 85 ? 20.234 -21.583 62.949 1.00 47.59 85 GLN A CA 1
ATOM 679 C C . GLN A 1 85 ? 19.176 -20.715 63.659 1.00 47.59 85 GLN A C 1
ATOM 681 O O . GLN A 1 85 ? 19.410 -20.275 64.780 1.00 47.59 85 GLN A O 1
ATOM 686 N N . GLY A 1 86 ? 17.999 -20.509 63.052 1.00 43.22 86 GLY A N 1
ATOM 687 C CA . GLY A 1 86 ? 16.919 -19.670 63.595 1.00 43.22 86 GLY A CA 1
ATOM 688 C C . GLY A 1 86 ? 15.900 -20.361 64.517 1.00 43.22 86 GLY A C 1
ATOM 689 O O . GLY A 1 86 ? 14.943 -19.718 64.935 1.00 43.22 86 GLY A O 1
ATOM 690 N N . GLN A 1 87 ? 16.050 -21.650 64.844 1.00 43.97 87 GLN A N 1
ATOM 691 C CA . GLN A 1 87 ? 15.090 -22.373 65.697 1.00 43.97 87 GLN A CA 1
ATOM 692 C C . GLN A 1 87 ? 15.383 -22.214 67.199 1.00 43.97 87 GLN A C 1
ATOM 694 O O . GLN A 1 87 ? 15.728 -23.188 67.867 1.00 43.97 87 GLN A O 1
ATOM 699 N N . GLN A 1 88 ? 15.227 -20.996 67.734 1.00 47.72 88 GLN A N 1
ATOM 700 C CA . GLN A 1 88 ? 15.037 -20.756 69.175 1.00 47.72 88 GLN A CA 1
ATOM 701 C C . GLN A 1 88 ? 14.593 -19.307 69.481 1.00 47.72 88 GLN A C 1
ATOM 703 O O . GLN A 1 88 ? 15.424 -18.483 69.832 1.00 47.72 88 GLN A O 1
ATOM 708 N N . THR A 1 89 ? 13.287 -19.019 69.383 1.00 35.94 89 THR A N 1
ATOM 709 C CA . THR A 1 89 ? 12.514 -18.148 70.310 1.00 35.94 89 THR A CA 1
ATOM 710 C C . THR A 1 89 ? 11.031 -18.133 69.918 1.00 35.94 89 THR A C 1
ATOM 712 O O . THR A 1 89 ? 10.715 -17.980 68.741 1.00 35.94 89 THR A O 1
ATOM 715 N N . ASP A 1 90 ? 10.138 -18.255 70.903 1.00 42.59 90 ASP A N 1
ATOM 716 C CA . ASP A 1 90 ? 8.679 -18.125 70.754 1.00 42.59 90 ASP A CA 1
ATOM 717 C C . ASP A 1 90 ? 8.223 -16.709 70.355 1.00 42.59 90 ASP A C 1
ATOM 719 O O . ASP A 1 90 ? 8.858 -15.725 70.736 1.00 42.59 90 ASP A O 1
ATOM 723 N N . GLY A 1 91 ? 7.040 -16.596 69.728 1.00 45.09 91 GLY A N 1
ATOM 724 C CA . GLY A 1 91 ? 6.272 -15.342 69.756 1.00 45.09 91 GLY A CA 1
ATOM 725 C C . GLY A 1 91 ? 5.308 -15.077 68.594 1.00 45.09 91 GLY A C 1
ATOM 726 O O . GLY A 1 91 ? 5.670 -14.377 67.664 1.00 45.09 91 GLY A O 1
ATOM 727 N N . GLN A 1 92 ? 4.067 -15.566 68.715 1.00 47.00 92 GLN A N 1
ATOM 728 C CA . GLN A 1 92 ? 2.814 -14.969 68.199 1.00 47.00 92 GLN A CA 1
ATOM 729 C C . GLN A 1 92 ? 2.826 -14.172 66.868 1.00 47.00 92 GLN A C 1
ATOM 731 O O . GLN A 1 92 ? 3.176 -13.001 66.877 1.00 47.00 92 GLN A O 1
ATOM 736 N N . THR A 1 93 ? 2.184 -14.715 65.820 1.00 37.09 93 THR A N 1
ATOM 737 C CA . THR A 1 93 ? 1.025 -14.088 65.124 1.00 37.09 93 THR A CA 1
ATOM 738 C C . THR A 1 93 ? 0.439 -15.055 64.090 1.00 37.09 93 THR A C 1
ATOM 740 O O . THR A 1 93 ? 1.132 -15.444 63.158 1.00 37.09 93 THR A O 1
ATOM 743 N N . GLY A 1 94 ? -0.837 -15.430 64.229 1.00 47.09 94 GLY A N 1
ATOM 744 C CA . GLY A 1 94 ? -1.557 -16.222 63.223 1.00 47.09 94 GLY A CA 1
ATOM 745 C C . GLY A 1 94 ? -2.361 -15.318 62.288 1.00 47.09 94 GLY A C 1
ATOM 746 O O . GLY A 1 94 ? -3.165 -14.520 62.766 1.00 47.09 94 GLY A O 1
ATOM 747 N N . GLY A 1 95 ? -2.150 -15.445 60.976 1.00 52.50 95 GLY A N 1
ATOM 748 C CA . GLY A 1 95 ? -2.883 -14.682 59.956 1.00 52.50 95 GLY A CA 1
ATOM 749 C C . GLY A 1 95 ? -2.317 -14.807 58.538 1.00 52.50 95 GLY A C 1
ATOM 750 O O . GLY A 1 95 ? -3.086 -14.889 57.589 1.00 52.50 95 GLY A O 1
ATOM 751 N N . GLU A 1 96 ? -0.992 -14.893 58.390 1.00 48.69 96 GLU A N 1
ATOM 752 C CA . GLU A 1 96 ? -0.314 -14.883 57.074 1.00 48.69 96 GLU A CA 1
ATOM 753 C C . GLU A 1 96 ? 0.014 -16.293 56.529 1.00 48.69 96 GLU A C 1
ATOM 755 O O . GLU A 1 96 ? 0.375 -16.458 55.365 1.00 48.69 96 GLU A O 1
ATOM 760 N N . GLU A 1 97 ? -0.143 -17.330 57.356 1.00 49.84 97 GLU A N 1
ATOM 761 C CA . GLU A 1 97 ? 0.329 -18.699 57.092 1.00 49.84 97 GLU A CA 1
ATOM 762 C C . GLU A 1 97 ? -0.428 -19.388 55.936 1.00 49.84 97 GLU A C 1
ATOM 764 O O . GLU A 1 97 ? 0.191 -19.959 55.040 1.00 49.84 97 GLU A O 1
ATOM 769 N N . SER A 1 98 ? -1.757 -19.238 55.869 1.00 52.66 98 SER A N 1
ATOM 770 C CA . SER A 1 98 ? -2.589 -19.885 54.836 1.00 52.66 98 SER A CA 1
ATOM 771 C C . SER A 1 98 ? -2.418 -19.276 53.432 1.00 52.66 98 SER A C 1
ATOM 773 O O . SER A 1 98 ? -2.508 -19.985 52.428 1.00 52.66 98 SER A O 1
ATOM 775 N N . GLU A 1 99 ? -2.119 -17.975 53.332 1.00 52.91 99 GLU A N 1
ATOM 776 C CA . GLU A 1 99 ? -1.867 -17.329 52.035 1.00 52.91 99 GLU A CA 1
ATOM 777 C C . GLU A 1 99 ? -0.474 -17.689 51.484 1.00 52.91 99 GLU A C 1
ATOM 779 O O . GLU A 1 99 ? -0.279 -17.767 50.267 1.00 52.91 99 GLU A O 1
ATOM 784 N N . LEU A 1 100 ? 0.488 -17.956 52.376 1.00 55.00 100 LEU A N 1
ATOM 785 C CA . LEU A 1 100 ? 1.814 -18.464 52.024 1.00 55.00 100 LEU A CA 1
ATOM 786 C C . LEU A 1 100 ? 1.772 -19.937 51.592 1.00 55.00 100 LEU A C 1
ATOM 788 O O . LEU A 1 100 ? 2.419 -20.273 50.603 1.00 55.00 100 LEU A O 1
ATOM 792 N N . GLU A 1 101 ? 0.976 -20.793 52.242 1.00 57.72 101 GLU A N 1
ATOM 793 C CA . GLU A 1 101 ? 0.781 -22.191 51.815 1.00 57.72 101 GLU A CA 1
ATOM 794 C C . GLU A 1 101 ? 0.178 -22.296 50.404 1.00 57.72 101 GLU A C 1
ATOM 796 O O . GLU A 1 101 ? 0.668 -23.065 49.576 1.00 57.72 101 GLU A O 1
ATOM 801 N N . MET A 1 102 ? -0.836 -21.484 50.080 1.00 61.44 102 MET A N 1
ATOM 802 C CA . MET A 1 102 ? -1.442 -21.496 48.742 1.00 61.44 102 MET A CA 1
ATOM 803 C C . MET A 1 102 ? -0.453 -21.038 47.655 1.00 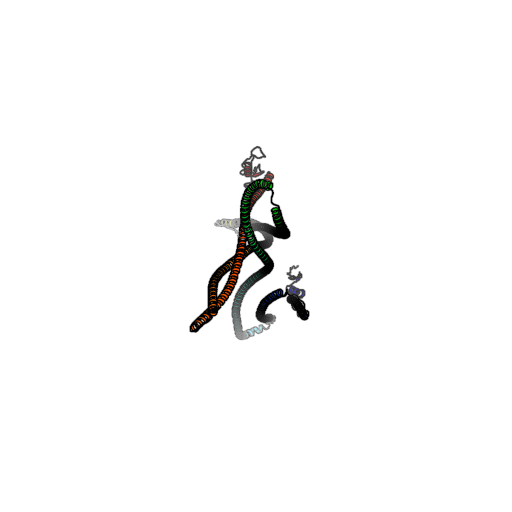61.44 102 MET A C 1
ATOM 805 O O . MET A 1 102 ? -0.371 -21.654 46.590 1.00 61.44 102 MET A O 1
ATOM 809 N N . LYS A 1 103 ? 0.345 -19.997 47.934 1.00 61.66 103 LYS A N 1
ATOM 810 C CA . LYS A 1 103 ? 1.400 -19.517 47.022 1.00 61.66 103 LYS A CA 1
ATOM 811 C C . LYS A 1 103 ? 2.546 -20.521 46.884 1.00 61.66 103 LYS A C 1
ATOM 813 O O . LYS A 1 103 ? 3.082 -20.668 45.788 1.00 61.66 103 LYS A O 1
ATOM 818 N N . LEU A 1 104 ? 2.889 -21.243 47.953 1.00 67.12 104 LEU A N 1
ATOM 819 C CA . LEU A 1 104 ? 3.866 -22.330 47.913 1.00 67.12 104 LEU A CA 1
ATOM 820 C C . LEU A 1 104 ? 3.384 -23.460 46.995 1.00 67.12 104 LEU A C 1
ATOM 822 O O . LEU A 1 104 ? 4.128 -23.875 46.114 1.00 67.12 104 LEU A O 1
ATOM 826 N N . HIS A 1 105 ? 2.128 -23.894 47.122 1.00 69.19 105 HIS A N 1
ATOM 827 C CA . HIS A 1 105 ? 1.592 -24.985 46.303 1.00 69.19 105 HIS A CA 1
ATOM 828 C C . HIS A 1 105 ? 1.440 -24.603 44.815 1.00 69.19 105 HIS A C 1
ATOM 830 O O . HIS A 1 105 ? 1.678 -25.413 43.911 1.00 69.19 105 HIS A O 1
ATOM 836 N N . GLN A 1 106 ? 1.122 -23.335 44.536 1.00 65.56 106 GLN A N 1
ATOM 837 C CA . GLN A 1 106 ? 1.153 -22.793 43.176 1.00 65.56 106 GLN A CA 1
ATOM 838 C C . GLN A 1 106 ? 2.588 -22.766 42.610 1.00 65.56 106 GLN A C 1
ATOM 840 O O . GLN A 1 106 ? 2.826 -23.246 41.502 1.00 65.56 106 GLN A O 1
ATOM 845 N N . ALA A 1 107 ? 3.574 -22.319 43.393 1.00 64.06 107 ALA A N 1
ATOM 846 C CA . ALA A 1 107 ? 4.980 -22.357 42.989 1.00 64.06 107 ALA A CA 1
ATOM 847 C C . ALA A 1 107 ? 5.507 -23.796 42.793 1.00 64.06 107 ALA A C 1
ATOM 849 O O . ALA A 1 107 ? 6.294 -24.046 41.880 1.00 64.06 107 ALA A O 1
ATOM 850 N N . GLU A 1 108 ? 5.064 -24.768 43.596 1.00 70.81 108 GLU A N 1
ATOM 851 C CA . GLU A 1 108 ? 5.402 -26.190 43.438 1.00 70.81 108 GLU A CA 1
ATOM 852 C C . GLU A 1 108 ? 4.873 -26.763 42.114 1.00 70.81 108 GLU A C 1
ATOM 854 O O . GLU A 1 108 ? 5.611 -27.452 41.401 1.00 70.81 108 GLU A O 1
ATOM 859 N N . THR A 1 109 ? 3.629 -26.444 41.741 1.00 69.06 109 THR A N 1
ATOM 860 C CA . THR A 1 109 ? 3.044 -26.880 40.459 1.00 69.06 109 THR A CA 1
ATOM 861 C C . THR A 1 109 ? 3.699 -26.200 39.253 1.00 69.06 109 THR A C 1
ATOM 863 O O . THR A 1 109 ? 3.987 -26.869 38.258 1.00 69.06 109 THR A O 1
ATOM 866 N N . GLU A 1 110 ? 4.048 -24.915 39.345 1.00 68.00 110 GLU A N 1
ATOM 867 C CA . GLU A 1 110 ? 4.849 -24.229 38.320 1.00 68.00 110 GLU A CA 1
ATOM 868 C C . GLU A 1 110 ? 6.258 -24.833 38.199 1.00 68.00 110 GLU A C 1
ATOM 870 O O . GLU A 1 110 ? 6.722 -25.110 37.091 1.00 68.00 110 GLU A O 1
ATOM 875 N N . THR A 1 111 ? 6.910 -25.153 39.322 1.00 68.19 111 THR A N 1
ATOM 876 C CA . THR A 1 111 ? 8.225 -25.818 39.340 1.00 68.19 111 THR A CA 1
ATOM 877 C C . THR A 1 111 ? 8.161 -27.213 38.706 1.00 68.19 111 THR A C 1
ATOM 879 O O . THR A 1 111 ? 9.077 -27.605 37.979 1.00 68.19 111 THR A O 1
ATOM 882 N N . PHE A 1 112 ? 7.072 -27.959 38.922 1.00 79.38 112 PHE A N 1
ATOM 883 C CA . PHE A 1 112 ? 6.833 -29.251 38.272 1.00 79.38 112 PHE A CA 1
ATOM 884 C C . PHE A 1 112 ? 6.664 -29.111 36.750 1.00 79.38 112 PHE A C 1
ATOM 886 O O . PHE A 1 112 ? 7.294 -29.853 35.992 1.00 79.38 112 PHE A O 1
ATOM 893 N N . ASN A 1 113 ? 5.892 -28.123 36.291 1.00 71.62 113 ASN A N 1
ATOM 894 C CA . ASN A 1 113 ? 5.692 -27.851 34.864 1.00 71.62 113 ASN A CA 1
ATOM 895 C C . ASN A 1 113 ? 6.992 -27.397 34.175 1.00 71.62 113 ASN A C 1
ATOM 897 O O . ASN A 1 113 ? 7.339 -27.905 33.106 1.00 71.62 113 ASN A O 1
ATOM 901 N N . ILE A 1 114 ? 7.764 -26.511 34.816 1.00 71.44 114 ILE A N 1
ATOM 902 C CA . ILE A 1 114 ? 9.087 -26.076 34.340 1.00 71.44 114 ILE A CA 1
ATOM 903 C C . ILE A 1 114 ? 10.048 -27.267 34.256 1.00 71.44 114 ILE A C 1
ATOM 905 O O . ILE A 1 114 ? 10.781 -27.395 33.274 1.00 71.44 114 ILE A O 1
ATOM 909 N N . LYS A 1 115 ? 10.025 -28.177 35.238 1.00 73.69 115 LYS A N 1
ATOM 910 C CA . LYS A 1 115 ? 10.829 -29.405 35.213 1.00 73.69 115 LYS A CA 1
ATOM 911 C C . LYS A 1 115 ? 10.435 -30.319 34.049 1.00 73.69 115 LYS A C 1
ATOM 913 O O . LYS A 1 115 ? 11.311 -30.763 33.318 1.00 73.69 115 LYS A O 1
ATOM 918 N N . GLN A 1 116 ? 9.140 -30.527 33.811 1.00 73.06 116 GLN A N 1
ATOM 919 C CA . GLN A 1 116 ? 8.664 -31.347 32.693 1.00 73.06 116 GLN A CA 1
ATOM 920 C C . GLN A 1 116 ? 9.035 -30.741 31.323 1.00 73.06 116 GLN A C 1
ATOM 922 O O . GLN A 1 116 ? 9.454 -31.464 30.418 1.00 73.06 116 GLN A O 1
ATOM 927 N N . MET A 1 117 ? 8.963 -29.412 31.177 1.00 67.75 117 MET A N 1
ATOM 928 C CA . MET A 1 117 ? 9.470 -28.710 29.990 1.00 67.75 117 MET A CA 1
ATOM 929 C C . MET A 1 117 ? 10.987 -28.858 29.837 1.00 67.75 117 MET A C 1
ATOM 931 O O . MET A 1 117 ? 11.471 -29.104 28.732 1.00 67.75 117 MET A O 1
ATOM 935 N N . LYS A 1 118 ? 11.743 -28.727 30.931 1.00 73.56 118 LYS A N 1
ATOM 936 C CA . LYS A 1 118 ? 13.199 -28.883 30.938 1.00 73.56 118 LYS A CA 1
ATOM 937 C C . LYS A 1 118 ? 13.609 -30.287 30.480 1.00 73.56 118 LYS A C 1
ATOM 939 O O . LYS A 1 118 ? 14.446 -30.398 29.587 1.00 73.56 118 LYS A O 1
ATOM 944 N N . ASP A 1 119 ? 12.987 -31.330 31.024 1.00 76.19 119 ASP A N 1
ATOM 945 C CA . ASP A 1 119 ? 13.266 -32.725 30.664 1.00 76.19 119 ASP A CA 1
ATOM 946 C C . ASP A 1 119 ? 12.977 -32.982 29.163 1.00 76.19 119 ASP A C 1
ATOM 948 O O . ASP A 1 119 ? 13.737 -33.676 28.482 1.00 76.19 119 ASP A O 1
ATOM 952 N N . LEU A 1 120 ? 11.936 -32.347 28.602 1.00 77.19 120 LEU A N 1
ATOM 953 C CA . LEU A 1 120 ? 11.623 -32.393 27.166 1.00 77.19 120 LEU A CA 1
ATOM 954 C C . LEU A 1 120 ? 12.674 -31.667 26.299 1.00 77.19 120 LEU A C 1
ATOM 956 O O . LEU A 1 120 ? 13.003 -32.132 25.202 1.00 77.19 120 LEU A O 1
ATOM 960 N N . PHE A 1 121 ? 13.215 -30.538 26.765 1.00 65.94 121 PHE A N 1
ATOM 961 C CA . PHE A 1 121 ? 14.305 -29.838 26.077 1.00 65.94 121 PHE A CA 1
ATOM 962 C C . PHE A 1 121 ? 15.631 -30.606 26.158 1.00 65.94 121 PHE A C 1
ATOM 964 O O . PHE A 1 121 ? 16.338 -30.673 25.152 1.00 65.94 121 PHE A O 1
ATOM 971 N N . GLU A 1 122 ? 15.946 -31.245 27.289 1.00 74.00 122 GLU A N 1
ATOM 972 C CA . GLU A 1 122 ? 17.122 -32.118 27.420 1.00 74.00 122 GLU A CA 1
ATOM 973 C C . GLU A 1 122 ? 17.017 -33.345 26.488 1.00 74.00 122 GLU A C 1
ATOM 975 O O . GLU A 1 122 ? 17.992 -33.677 25.810 1.00 74.00 122 GLU A O 1
ATOM 980 N N . GLN A 1 123 ? 15.830 -33.951 26.331 1.00 75.81 123 GLN A N 1
ATOM 981 C CA . GLN A 1 123 ? 15.605 -35.013 25.334 1.00 75.81 123 GLN A CA 1
ATOM 982 C C . GLN A 1 123 ? 15.823 -34.537 23.888 1.00 75.81 123 GLN A C 1
ATOM 984 O O . GLN A 1 123 ? 16.494 -35.220 23.111 1.00 75.81 123 GLN A O 1
ATOM 989 N N . LYS A 1 124 ? 15.308 -33.356 23.515 1.00 74.31 124 LYS A N 1
ATOM 990 C CA . LYS A 1 124 ? 15.531 -32.787 22.172 1.00 74.31 124 LYS A CA 1
ATOM 991 C C . LYS A 1 124 ? 16.997 -32.427 21.925 1.00 74.31 124 LYS A C 1
ATOM 993 O O . LYS A 1 124 ? 17.502 -32.665 20.831 1.00 74.31 124 LYS A O 1
ATOM 998 N N . ALA A 1 125 ? 17.697 -31.905 22.932 1.00 70.31 125 ALA A N 1
ATOM 999 C CA . ALA A 1 125 ? 19.130 -31.635 22.845 1.00 70.31 125 ALA A CA 1
ATOM 1000 C C . ALA A 1 125 ? 19.940 -32.929 22.638 1.00 70.31 125 ALA A C 1
ATOM 1002 O O . ALA A 1 125 ? 20.852 -32.951 21.812 1.00 70.31 125 ALA A O 1
ATOM 1003 N N . ALA A 1 126 ? 19.571 -34.023 23.314 1.00 75.00 126 ALA A N 1
ATOM 1004 C CA . ALA A 1 126 ? 20.193 -35.334 23.124 1.00 75.00 126 ALA A CA 1
ATOM 1005 C C . ALA A 1 126 ? 19.938 -35.924 21.721 1.00 75.00 126 ALA A C 1
ATOM 1007 O O . ALA A 1 126 ? 20.861 -36.468 21.109 1.00 75.00 126 ALA A O 1
ATOM 1008 N N . GLN A 1 127 ? 18.726 -35.775 21.171 1.00 72.25 127 GLN A N 1
ATOM 1009 C CA . GLN A 1 127 ? 18.433 -36.170 19.784 1.00 72.25 127 GLN A CA 1
ATOM 1010 C C . GLN A 1 127 ? 19.298 -35.394 18.782 1.00 72.25 127 GLN A C 1
ATOM 1012 O O . GLN A 1 127 ? 20.012 -36.011 17.993 1.00 72.25 127 GLN A O 1
ATOM 1017 N N . LEU A 1 128 ? 19.327 -34.060 18.878 1.00 69.88 128 LEU A N 1
ATOM 1018 C CA . LEU A 1 128 ? 20.134 -33.212 17.990 1.00 69.88 128 LEU A CA 1
ATOM 1019 C C . LEU A 1 128 ? 21.638 -33.511 18.099 1.00 69.88 128 LEU A C 1
ATOM 1021 O O . LEU A 1 128 ? 22.332 -33.549 17.086 1.00 69.88 128 LEU A O 1
ATOM 1025 N N . ALA A 1 129 ? 22.151 -33.783 19.303 1.00 74.06 129 ALA A N 1
ATOM 1026 C CA . ALA A 1 129 ? 23.539 -34.206 19.488 1.00 74.06 129 ALA A CA 1
ATOM 1027 C C . ALA A 1 129 ? 23.845 -35.536 18.772 1.00 74.06 129 ALA A C 1
ATOM 1029 O O . ALA A 1 129 ? 24.931 -35.698 18.218 1.00 74.06 129 ALA A O 1
ATOM 1030 N N . THR A 1 130 ? 22.884 -36.464 18.739 1.00 80.38 130 THR A N 1
ATOM 1031 C CA . THR A 1 130 ? 23.024 -37.757 18.052 1.00 80.38 130 THR A CA 1
ATOM 1032 C C . THR A 1 130 ? 23.025 -37.581 16.529 1.00 80.38 130 THR A C 1
ATOM 1034 O O . THR A 1 130 ? 23.886 -38.134 15.847 1.00 80.38 130 THR A O 1
ATOM 1037 N N . GLU A 1 131 ? 22.130 -36.746 15.994 1.00 80.06 131 GLU A N 1
ATOM 1038 C CA . GLU A 1 131 ? 22.082 -36.409 14.561 1.00 80.06 131 GLU A CA 1
ATOM 1039 C C . GLU A 1 131 ? 23.365 -35.705 14.086 1.00 80.06 131 GLU A C 1
ATOM 1041 O O . GLU A 1 131 ? 23.886 -36.019 13.016 1.00 80.06 131 GLU A O 1
ATOM 1046 N N . ILE A 1 132 ? 23.929 -34.801 14.897 1.00 75.06 132 ILE A N 1
ATOM 1047 C CA . ILE A 1 132 ? 25.203 -34.124 14.598 1.00 75.06 132 ILE A CA 1
ATOM 1048 C C . ILE A 1 132 ? 26.368 -35.123 14.516 1.00 75.06 132 ILE A C 1
ATOM 1050 O O . ILE A 1 132 ? 27.230 -34.980 13.646 1.00 75.06 132 ILE A O 1
ATOM 1054 N N . VAL A 1 133 ? 26.404 -36.140 15.385 1.00 83.62 133 VAL A N 1
ATOM 1055 C CA . VAL A 1 133 ? 27.435 -37.193 15.341 1.00 83.62 133 VAL A CA 1
ATOM 1056 C C . VAL A 1 133 ? 27.298 -38.050 14.080 1.00 83.62 133 VAL A C 1
ATOM 1058 O O . VAL A 1 133 ? 28.306 -38.315 13.426 1.00 83.62 133 VAL A O 1
ATOM 1061 N N . ASP A 1 134 ? 26.078 -38.424 13.688 1.00 76.06 134 ASP A N 1
ATOM 1062 C CA . ASP A 1 134 ? 25.843 -39.234 12.485 1.00 76.06 134 ASP A CA 1
ATOM 1063 C C . ASP A 1 134 ? 26.184 -38.466 11.192 1.00 76.06 134 ASP A C 1
ATOM 1065 O O . ASP A 1 134 ? 26.863 -38.988 10.305 1.00 76.06 134 ASP A O 1
ATOM 1069 N N . ILE A 1 135 ? 25.820 -37.178 11.116 1.00 79.38 135 ILE A N 1
ATOM 1070 C CA . ILE A 1 135 ? 26.216 -36.282 10.015 1.00 79.38 135 ILE A CA 1
ATOM 1071 C C . ILE A 1 135 ? 27.742 -36.136 9.951 1.00 79.38 135 ILE A C 1
ATOM 1073 O O . ILE A 1 135 ? 28.316 -36.164 8.860 1.00 79.38 135 ILE A O 1
ATOM 1077 N N . LYS A 1 136 ? 28.414 -36.012 11.103 1.00 78.50 136 LYS A N 1
ATOM 1078 C CA . LYS A 1 136 ? 29.876 -35.915 11.156 1.00 78.50 136 LYS A CA 1
ATOM 1079 C C . LYS A 1 136 ? 30.556 -37.204 10.681 1.00 78.50 136 LYS A C 1
ATOM 1081 O O . LYS A 1 136 ? 31.499 -37.114 9.903 1.00 78.50 136 LYS A O 1
ATOM 1086 N N . SER A 1 137 ? 30.045 -38.377 11.063 1.00 85.19 137 SER A N 1
ATOM 1087 C CA . SER A 1 137 ? 30.566 -39.668 10.587 1.00 85.19 137 SER A CA 1
ATOM 1088 C C . SER A 1 137 ? 30.541 -39.758 9.057 1.00 85.19 137 SER A C 1
ATOM 1090 O O . SER A 1 137 ? 31.551 -40.080 8.438 1.00 85.19 137 SER A O 1
ATOM 1092 N N . ARG A 1 138 ? 29.415 -39.385 8.434 1.00 77.12 138 ARG A N 1
ATOM 1093 C CA . ARG A 1 138 ? 29.265 -39.383 6.966 1.00 77.12 138 ARG A CA 1
ATOM 1094 C C . ARG A 1 138 ? 30.168 -38.351 6.281 1.00 77.12 138 ARG A C 1
ATOM 1096 O O . ARG A 1 138 ? 30.660 -38.593 5.182 1.00 77.12 138 ARG A O 1
ATOM 1103 N N . TYR A 1 139 ? 30.400 -37.202 6.919 1.00 81.00 139 TYR A N 1
ATOM 1104 C CA . TYR A 1 139 ? 31.335 -36.187 6.425 1.00 81.00 139 TYR A CA 1
ATOM 1105 C C . TYR A 1 139 ? 32.791 -36.679 6.453 1.00 81.00 139 TYR A C 1
ATOM 1107 O O . TYR A 1 139 ? 33.522 -36.473 5.483 1.00 81.00 139 TYR A O 1
ATOM 1115 N N . ASP A 1 140 ? 33.202 -37.348 7.532 1.00 81.06 140 ASP A N 1
ATOM 1116 C CA . ASP A 1 140 ? 34.557 -37.889 7.676 1.00 81.06 140 ASP A CA 1
ATOM 1117 C C . ASP A 1 140 ? 34.806 -39.068 6.696 1.00 81.06 140 ASP A C 1
ATOM 1119 O O . ASP A 1 140 ? 35.900 -39.183 6.137 1.00 81.06 140 ASP A O 1
ATOM 1123 N N . GLU A 1 141 ? 33.782 -39.875 6.377 1.00 85.56 141 GLU A N 1
ATOM 1124 C CA . GLU A 1 141 ? 33.825 -40.891 5.303 1.00 85.56 141 GLU A CA 1
ATOM 1125 C C . GLU A 1 141 ? 34.005 -40.271 3.902 1.00 85.56 141 GLU A C 1
ATOM 1127 O O . GLU A 1 141 ? 34.934 -40.632 3.174 1.00 85.56 141 GLU A O 1
ATOM 1132 N N . GLU A 1 142 ? 33.167 -39.296 3.529 1.00 72.62 142 GLU A N 1
ATOM 1133 C CA . GLU A 1 142 ? 33.269 -38.556 2.256 1.00 72.62 142 GLU A CA 1
ATOM 1134 C C . GLU A 1 142 ? 34.619 -37.841 2.101 1.00 72.62 142 GLU A C 1
ATOM 1136 O O . GLU A 1 142 ? 35.199 -37.778 1.012 1.00 72.62 142 GLU A O 1
ATOM 1141 N N . ARG A 1 143 ? 35.162 -37.318 3.205 1.00 82.00 143 ARG A N 1
ATOM 1142 C CA . ARG A 1 143 ? 36.500 -36.728 3.239 1.00 82.00 143 ARG A CA 1
ATOM 1143 C C . ARG A 1 143 ? 37.580 -37.764 2.916 1.00 82.00 143 ARG A C 1
ATOM 1145 O O . ARG A 1 143 ? 38.421 -37.493 2.062 1.00 82.00 143 ARG A O 1
ATOM 1152 N N . SER A 1 144 ? 37.539 -38.940 3.543 1.00 82.50 144 SER A N 1
ATOM 1153 C CA . SER A 1 144 ? 38.517 -40.009 3.296 1.00 82.50 144 SER A CA 1
ATOM 1154 C C . SER A 1 144 ? 38.482 -40.509 1.843 1.00 82.50 144 SER A C 1
ATOM 1156 O O . SER A 1 144 ? 39.530 -40.725 1.229 1.00 82.50 144 SER A O 1
ATOM 1158 N N . LEU A 1 145 ? 37.287 -40.613 1.248 1.00 83.88 145 LEU A N 1
ATOM 1159 C CA . LEU A 1 145 ? 37.127 -40.962 -0.168 1.00 83.88 145 LEU A CA 1
ATOM 1160 C C . LEU A 1 145 ? 37.722 -39.900 -1.109 1.00 83.88 145 LEU A C 1
ATOM 1162 O O . LEU A 1 145 ? 38.328 -40.257 -2.123 1.00 83.88 145 LEU A O 1
ATOM 1166 N N . ARG A 1 146 ? 37.596 -38.608 -0.769 1.00 79.00 146 ARG A N 1
ATOM 1167 C CA . ARG A 1 146 ? 38.203 -37.505 -1.532 1.00 79.00 146 ARG A CA 1
ATOM 1168 C C . ARG A 1 146 ? 39.731 -37.521 -1.445 1.00 79.00 146 ARG A C 1
ATOM 1170 O O . ARG A 1 146 ? 40.382 -37.474 -2.485 1.00 79.00 146 ARG A O 1
ATOM 1177 N N . GLU A 1 147 ? 40.292 -37.684 -0.248 1.00 83.75 147 GLU A N 1
ATOM 1178 C CA . GLU A 1 147 ? 41.747 -37.786 -0.034 1.00 83.75 147 GLU A CA 1
ATOM 1179 C C . GLU A 1 147 ? 42.347 -38.978 -0.823 1.00 83.75 147 GLU A C 1
ATOM 1181 O O . GLU A 1 147 ? 43.387 -38.845 -1.474 1.00 83.75 147 GLU A O 1
ATOM 1186 N N . LEU A 1 148 ? 41.645 -40.120 -0.887 1.00 86.94 148 LEU A N 1
ATOM 1187 C CA . LEU A 1 148 ? 42.044 -41.273 -1.710 1.00 86.94 148 LEU A CA 1
ATOM 1188 C C . LEU A 1 148 ? 41.973 -40.995 -3.227 1.00 86.94 148 LEU A C 1
ATOM 1190 O O . LEU A 1 148 ? 42.783 -41.523 -3.995 1.00 86.94 148 LEU A O 1
ATOM 1194 N N . ALA A 1 149 ? 41.006 -40.194 -3.683 1.00 72.12 149 ALA A N 1
ATOM 1195 C CA . ALA A 1 149 ? 40.881 -39.808 -5.089 1.00 72.12 149 ALA A CA 1
ATOM 1196 C C . ALA A 1 149 ? 41.986 -38.824 -5.517 1.00 72.12 149 ALA A C 1
ATOM 1198 O O . ALA A 1 149 ? 42.571 -38.988 -6.589 1.00 72.12 149 ALA A O 1
ATOM 1199 N N . GLU A 1 150 ? 42.325 -37.859 -4.661 1.00 77.75 150 GLU A N 1
ATOM 1200 C CA . GLU A 1 150 ? 43.427 -36.912 -4.873 1.00 77.75 150 GLU A CA 1
ATOM 1201 C C . GLU A 1 150 ? 44.783 -37.633 -4.937 1.00 77.75 150 GLU A C 1
ATOM 1203 O O . GLU A 1 150 ? 45.578 -37.383 -5.846 1.00 77.75 150 GLU A O 1
ATOM 1208 N N . GLN A 1 151 ? 45.013 -38.621 -4.065 1.00 86.44 151 GLN A N 1
ATOM 1209 C CA . GLN A 1 151 ? 46.231 -39.437 -4.095 1.00 86.44 151 GLN A CA 1
ATOM 1210 C C . GLN A 1 151 ? 46.367 -40.254 -5.396 1.00 86.44 151 GLN A C 1
ATOM 1212 O O . GLN A 1 151 ? 47.467 -40.403 -5.930 1.00 86.44 151 GLN A O 1
ATOM 1217 N N . ARG A 1 152 ? 45.255 -40.746 -5.964 1.00 86.75 152 ARG A N 1
ATOM 1218 C CA . ARG A 1 152 ? 45.256 -41.399 -7.289 1.00 86.75 152 ARG A CA 1
ATOM 1219 C C . ARG A 1 152 ? 45.573 -40.417 -8.417 1.00 86.75 152 ARG A C 1
ATOM 1221 O O . ARG A 1 152 ? 46.277 -40.794 -9.351 1.00 86.75 152 ARG A O 1
ATOM 1228 N N . LEU A 1 153 ? 45.080 -39.180 -8.332 1.00 74.75 153 LEU A N 1
ATOM 1229 C CA . LEU A 1 153 ? 45.354 -38.140 -9.326 1.00 74.75 153 LEU A CA 1
ATOM 1230 C C . LEU A 1 153 ? 46.849 -37.783 -9.365 1.00 74.75 153 LEU A C 1
ATOM 1232 O O . LEU A 1 153 ? 47.425 -37.706 -10.450 1.00 74.75 153 LEU A O 1
ATOM 1236 N N . ALA A 1 154 ? 47.481 -37.645 -8.195 1.00 82.69 154 ALA A N 1
ATOM 1237 C CA . ALA A 1 154 ? 48.913 -37.372 -8.071 1.00 82.69 154 ALA A CA 1
ATOM 1238 C C . ALA A 1 154 ? 49.779 -38.473 -8.717 1.00 82.69 154 ALA A C 1
ATOM 1240 O O . ALA A 1 154 ? 50.694 -38.171 -9.483 1.00 82.69 154 ALA A O 1
ATOM 1241 N N . ASN A 1 155 ? 49.444 -39.750 -8.492 1.00 86.31 155 ASN A N 1
ATOM 1242 C CA . ASN A 1 155 ? 50.169 -40.876 -9.094 1.00 86.31 155 ASN A CA 1
ATOM 1243 C C . ASN A 1 155 ? 50.109 -40.852 -10.635 1.00 86.31 155 ASN A C 1
ATOM 1245 O O . ASN A 1 155 ? 51.134 -41.009 -11.298 1.00 86.31 155 ASN A O 1
ATOM 1249 N N . VAL A 1 156 ? 48.928 -40.592 -11.213 1.00 82.88 156 VAL A N 1
ATOM 1250 C CA . VAL A 1 156 ? 48.749 -40.490 -12.676 1.00 82.88 156 VAL A CA 1
ATOM 1251 C C . VAL A 1 156 ? 49.500 -39.282 -13.255 1.00 82.88 156 VAL A C 1
ATOM 1253 O O . VAL A 1 156 ? 50.014 -39.344 -14.374 1.00 82.88 156 VAL A O 1
ATOM 1256 N N . GLN A 1 157 ? 49.605 -38.182 -12.502 1.00 72.94 157 GLN A N 1
ATOM 1257 C CA . GLN A 1 157 ? 50.405 -37.024 -12.907 1.00 72.94 157 GLN A CA 1
ATOM 1258 C C . GLN A 1 157 ? 51.907 -37.342 -12.953 1.00 72.94 157 GLN A C 1
ATOM 1260 O O . GLN A 1 157 ? 52.554 -36.957 -13.928 1.00 72.94 157 GLN A O 1
ATOM 1265 N N . GLU A 1 158 ? 52.456 -38.085 -11.983 1.00 86.12 158 GLU A N 1
ATOM 1266 C CA . GLU A 1 158 ? 53.858 -38.524 -12.047 1.00 86.12 158 GLU A CA 1
ATOM 1267 C C . GLU A 1 158 ? 54.134 -39.455 -13.240 1.00 86.12 158 GLU A C 1
ATOM 1269 O O . GLU A 1 158 ? 55.148 -39.297 -13.923 1.00 86.12 158 GLU A O 1
ATOM 1274 N N . GLU A 1 159 ? 53.254 -40.426 -13.512 1.00 82.38 159 GLU A N 1
ATOM 1275 C CA . GLU A 1 159 ? 53.392 -41.340 -14.658 1.00 82.38 159 GLU A CA 1
ATOM 1276 C C . GLU A 1 159 ? 53.432 -40.568 -15.986 1.00 82.38 159 GLU A C 1
ATOM 1278 O O . GLU A 1 159 ? 54.347 -40.754 -16.792 1.00 82.38 159 GLU A O 1
ATOM 1283 N N . LEU A 1 160 ? 52.517 -39.609 -16.171 1.00 79.38 160 LEU A N 1
ATOM 1284 C CA . LEU A 1 160 ? 52.499 -38.730 -17.342 1.00 79.38 160 LEU A CA 1
ATOM 1285 C C . LEU A 1 160 ? 53.777 -37.879 -17.468 1.00 79.38 160 LEU A C 1
ATOM 1287 O O . LEU A 1 160 ? 54.183 -37.520 -18.578 1.00 79.38 160 LEU A O 1
ATOM 1291 N N . GLN A 1 161 ? 54.409 -37.530 -16.347 1.00 79.81 161 GLN A N 1
ATOM 1292 C CA . GLN A 1 161 ? 55.633 -36.734 -16.321 1.00 79.81 161 GLN A CA 1
ATOM 1293 C C . GLN A 1 161 ? 56.869 -37.568 -16.699 1.00 79.81 161 GLN A C 1
ATOM 1295 O O . GLN A 1 161 ? 57.730 -37.063 -17.423 1.00 79.81 161 GLN A O 1
ATOM 1300 N N . ARG A 1 162 ? 56.919 -38.849 -16.299 1.00 87.62 162 ARG A N 1
ATOM 1301 C CA . ARG A 1 162 ? 57.959 -39.815 -16.710 1.00 87.62 162 ARG A CA 1
ATOM 1302 C C . ARG A 1 162 ? 57.925 -40.068 -18.223 1.00 87.62 162 ARG A C 1
ATOM 1304 O O . ARG A 1 162 ? 58.939 -39.890 -18.892 1.00 87.62 162 ARG A O 1
ATOM 1311 N N . GLU A 1 163 ? 56.748 -40.353 -18.781 1.00 81.62 163 GLU A N 1
ATOM 1312 C CA . GLU A 1 163 ? 56.564 -40.590 -20.227 1.00 81.62 163 GLU A CA 1
ATOM 1313 C C . GLU A 1 163 ? 56.984 -39.388 -21.100 1.00 81.62 163 GLU A C 1
ATOM 1315 O O . GLU A 1 163 ? 57.536 -39.550 -22.192 1.00 81.62 163 GLU A O 1
ATOM 1320 N N . ARG A 1 164 ? 56.794 -38.148 -20.619 1.00 75.38 164 ARG A N 1
ATOM 1321 C CA . ARG A 1 164 ? 57.294 -36.953 -21.328 1.00 75.38 164 ARG A CA 1
ATOM 1322 C C . ARG A 1 164 ? 58.822 -36.910 -21.396 1.00 75.38 164 ARG A C 1
ATOM 1324 O O . ARG A 1 164 ? 59.360 -36.582 -22.452 1.00 75.38 164 ARG A O 1
ATOM 1331 N N . GLN A 1 165 ? 59.505 -37.251 -20.302 1.00 80.88 165 GLN A N 1
ATOM 1332 C CA . GLN A 1 165 ? 60.971 -37.251 -20.236 1.00 80.88 165 GLN A CA 1
ATOM 1333 C C . GLN A 1 165 ? 61.581 -38.323 -21.156 1.00 80.88 165 GLN A C 1
ATOM 1335 O O . GLN A 1 165 ? 62.564 -38.046 -21.847 1.00 80.88 165 GLN A O 1
ATOM 1340 N N . GLU A 1 166 ? 60.956 -39.503 -21.241 1.00 81.44 166 GLU A N 1
ATOM 1341 C CA . GLU A 1 166 ? 61.335 -40.584 -22.165 1.00 81.44 166 GLU A CA 1
ATOM 1342 C C . GLU A 1 166 ? 61.294 -40.107 -23.634 1.00 81.44 166 GLU A C 1
ATOM 1344 O O . GLU A 1 166 ? 62.255 -40.262 -24.395 1.00 81.44 166 GLU A O 1
ATOM 1349 N N . LYS A 1 167 ? 60.199 -39.432 -24.020 1.00 77.25 167 LYS A N 1
ATOM 1350 C CA . LYS A 1 167 ? 59.980 -38.907 -25.378 1.00 77.25 167 LYS A CA 1
ATOM 1351 C C . LYS A 1 167 ? 61.022 -37.856 -25.784 1.00 77.25 167 LYS A C 1
ATOM 1353 O O . LYS A 1 167 ? 61.506 -37.871 -26.917 1.00 77.25 167 LYS A O 1
ATOM 1358 N N . ASP A 1 168 ? 61.365 -36.937 -24.883 1.00 75.69 168 ASP A N 1
ATOM 1359 C CA . ASP A 1 168 ? 62.319 -35.858 -25.173 1.00 75.69 168 ASP A CA 1
ATOM 1360 C C . ASP A 1 168 ? 63.768 -36.385 -25.267 1.00 75.69 168 ASP A C 1
ATOM 1362 O O . ASP A 1 168 ? 64.539 -35.948 -26.131 1.00 75.69 168 ASP A O 1
ATOM 1366 N N . ARG A 1 169 ? 64.121 -37.413 -24.478 1.00 79.00 169 ARG A N 1
ATOM 1367 C CA . ARG A 1 169 ? 65.402 -38.129 -24.600 1.00 79.00 169 ARG A CA 1
ATOM 1368 C C . ARG A 1 169 ? 65.569 -38.763 -25.986 1.00 79.00 169 ARG A C 1
ATOM 1370 O O . ARG A 1 169 ? 66.562 -38.494 -26.662 1.00 79.00 169 ARG A O 1
ATOM 1377 N N . LEU A 1 170 ? 64.582 -39.542 -26.437 1.00 71.62 170 LEU A N 1
ATOM 1378 C CA . LEU A 1 170 ? 64.601 -40.199 -27.753 1.00 71.62 170 LEU A CA 1
ATOM 1379 C C . LEU A 1 170 ? 64.674 -39.192 -28.913 1.00 71.62 170 LEU A C 1
ATOM 1381 O O . LEU A 1 170 ? 65.362 -39.431 -29.907 1.00 71.62 170 LEU A O 1
ATOM 1385 N N . SER A 1 171 ? 64.024 -38.032 -28.775 1.00 63.19 171 SER A N 1
ATOM 1386 C CA . SER A 1 171 ? 64.100 -36.957 -29.773 1.00 63.19 171 SER A CA 1
ATOM 1387 C C . SER A 1 171 ? 65.499 -36.339 -29.902 1.00 63.19 171 SER A C 1
ATOM 1389 O O . SER A 1 171 ? 65.798 -35.736 -30.934 1.00 63.19 171 SER A O 1
ATOM 1391 N N . THR A 1 172 ? 66.349 -36.464 -28.879 1.00 66.25 172 THR A N 1
ATOM 1392 C CA . THR A 1 172 ? 67.691 -35.863 -28.853 1.00 66.25 172 THR A CA 1
ATOM 1393 C C . THR A 1 172 ? 68.733 -36.768 -29.521 1.00 66.25 172 THR A C 1
ATOM 1395 O O . THR A 1 172 ? 69.603 -36.281 -30.243 1.00 66.25 172 THR A O 1
ATOM 1398 N N . GLU A 1 173 ? 68.615 -38.092 -29.365 1.00 65.19 173 GLU A N 1
ATOM 1399 C CA . GLU A 1 173 ? 69.518 -39.075 -29.995 1.00 65.19 173 GLU A CA 1
ATOM 1400 C C . GLU A 1 173 ? 69.414 -39.089 -31.535 1.00 65.19 173 GLU A C 1
ATOM 1402 O O . GLU A 1 173 ? 70.378 -39.421 -32.227 1.00 65.19 173 GLU A O 1
ATOM 1407 N N . LEU A 1 174 ? 68.274 -38.665 -32.095 1.00 50.91 174 LEU A N 1
ATOM 1408 C CA . LEU A 1 174 ? 68.031 -38.644 -33.543 1.00 50.91 174 LEU A CA 1
ATOM 1409 C C . LEU A 1 174 ? 68.808 -37.541 -34.300 1.00 50.91 174 LEU A C 1
ATOM 1411 O O . LEU A 1 174 ? 68.874 -37.572 -35.529 1.00 50.91 174 LEU A O 1
ATOM 1415 N N . LEU A 1 175 ? 69.382 -36.561 -33.592 1.00 45.00 175 LEU A N 1
ATOM 1416 C CA . LEU A 1 175 ? 69.908 -35.311 -34.165 1.00 45.00 175 LEU A CA 1
ATOM 1417 C C . LEU A 1 175 ? 71.436 -35.267 -34.379 1.00 45.00 175 LEU A C 1
ATOM 1419 O O . LEU A 1 175 ? 71.951 -34.234 -34.805 1.00 45.00 175 LEU A O 1
ATOM 1423 N N . GLN A 1 176 ? 72.179 -36.354 -34.126 1.00 42.19 176 GLN A N 1
ATOM 1424 C CA . GLN A 1 176 ? 73.653 -36.361 -34.214 1.00 42.19 176 GLN A CA 1
ATOM 1425 C C . GLN A 1 176 ? 74.240 -37.471 -35.111 1.00 42.19 176 GLN A C 1
ATOM 1427 O O . GLN A 1 176 ? 74.620 -38.532 -34.617 1.00 42.19 176 GLN A O 1
ATOM 1432 N N . ARG A 1 177 ? 74.423 -37.202 -36.420 1.00 41.44 177 ARG A N 1
ATOM 1433 C CA . ARG A 1 177 ? 75.395 -37.907 -37.300 1.00 41.44 177 ARG A CA 1
ATOM 1434 C C . ARG A 1 177 ? 75.960 -36.990 -38.416 1.00 41.44 177 ARG A C 1
ATOM 1436 O O . ARG A 1 177 ? 75.154 -36.391 -39.123 1.00 41.44 177 ARG A O 1
ATOM 1443 N N . PRO A 1 178 ? 77.297 -36.899 -38.612 1.00 45.41 178 PRO A N 1
ATOM 1444 C CA . PRO A 1 178 ? 77.943 -36.072 -39.651 1.00 45.41 178 PRO A CA 1
ATOM 1445 C C . PRO A 1 178 ? 78.527 -36.876 -40.845 1.00 45.41 178 PRO A C 1
ATOM 1447 O O . PRO A 1 178 ? 78.558 -38.106 -40.810 1.00 45.41 178 PRO A O 1
ATOM 1450 N N . GLY A 1 179 ? 79.042 -36.183 -41.876 1.00 41.31 179 GLY A N 1
ATOM 1451 C CA . GLY A 1 179 ? 79.770 -36.744 -43.038 1.00 41.31 179 GLY A CA 1
ATOM 1452 C C . GLY A 1 179 ? 80.777 -35.749 -43.659 1.00 41.31 179 GLY A C 1
ATOM 1453 O O . GLY A 1 179 ? 80.706 -34.569 -43.326 1.00 41.31 179 GLY A O 1
ATOM 1454 N N . LEU A 1 180 ? 81.712 -36.228 -44.504 1.00 33.28 180 LEU A N 1
ATOM 1455 C CA . LEU A 1 180 ? 82.830 -35.476 -45.134 1.00 33.28 180 LEU A CA 1
ATOM 1456 C C . LEU A 1 180 ? 83.302 -36.103 -46.482 1.00 33.28 180 LEU A C 1
ATOM 1458 O O . LEU A 1 180 ? 83.004 -37.267 -46.758 1.00 33.28 180 LEU A O 1
ATOM 1462 N N . GLU A 1 181 ? 84.048 -35.326 -47.280 1.00 40.50 181 GLU A N 1
ATOM 1463 C CA . GLU A 1 181 ? 84.628 -35.584 -48.624 1.00 40.50 181 GLU A CA 1
ATOM 1464 C C . GLU A 1 181 ? 86.103 -36.123 -48.561 1.00 40.50 181 GLU A C 1
ATOM 1466 O O . GLU A 1 181 ? 86.516 -36.560 -47.488 1.00 40.50 181 GLU A O 1
ATOM 1471 N N . ASP A 1 182 ? 86.991 -36.220 -49.579 1.00 44.06 182 ASP A N 1
ATOM 1472 C CA . ASP A 1 182 ? 87.113 -35.793 -51.005 1.00 44.06 182 ASP A CA 1
ATOM 1473 C C . ASP A 1 182 ? 88.190 -36.666 -51.755 1.00 44.06 182 ASP A C 1
ATOM 1475 O O . ASP A 1 182 ? 88.726 -37.587 -51.133 1.00 44.06 182 ASP A O 1
ATOM 1479 N N . VAL A 1 183 ? 88.532 -36.398 -53.042 1.00 33.91 183 VAL A N 1
ATOM 1480 C CA . VAL A 1 183 ? 89.920 -36.206 -53.603 1.00 33.91 183 VAL A CA 1
ATOM 1481 C C . VAL A 1 183 ? 90.040 -36.421 -55.138 1.00 33.91 183 VAL A C 1
ATOM 1483 O O . VAL A 1 183 ? 89.501 -37.366 -55.715 1.00 33.91 183 VAL A O 1
ATOM 1486 N N . GLU A 1 184 ? 90.840 -35.562 -55.790 1.00 39.88 184 GLU A N 1
ATOM 1487 C CA . GLU A 1 184 ? 91.075 -35.447 -57.244 1.00 39.88 184 GLU A CA 1
ATOM 1488 C C . GLU A 1 184 ? 92.524 -35.835 -57.685 1.00 39.88 184 GLU A C 1
ATOM 1490 O O . GLU A 1 184 ? 93.448 -35.883 -56.878 1.00 39.88 184 GLU A O 1
ATOM 1495 N N . VAL A 1 185 ? 92.734 -36.004 -59.004 1.00 45.31 185 VAL A N 1
ATOM 1496 C CA . VAL A 1 185 ? 94.019 -36.013 -59.759 1.00 45.31 185 VAL A CA 1
ATOM 1497 C C . VAL A 1 185 ? 94.964 -37.227 -59.635 1.00 45.31 185 VAL A C 1
ATOM 1499 O O . VAL A 1 185 ? 95.688 -37.390 -58.662 1.00 45.31 185 VAL A O 1
ATOM 1502 N N . LEU A 1 186 ? 95.161 -37.927 -60.766 1.00 33.44 186 LEU A N 1
ATOM 1503 C CA . LEU A 1 186 ? 96.479 -38.442 -61.184 1.00 33.44 186 LEU A CA 1
ATOM 1504 C C . LEU A 1 186 ? 96.590 -38.467 -62.725 1.00 33.44 186 LEU A C 1
ATOM 1506 O O . LEU A 1 186 ? 96.143 -39.394 -63.397 1.00 33.44 186 LEU A O 1
ATOM 1510 N N . LYS A 1 187 ? 97.171 -37.401 -63.289 1.00 36.41 187 LYS A N 1
ATOM 1511 C CA . LYS A 1 187 ? 97.580 -37.310 -64.704 1.00 36.41 187 LYS A CA 1
ATOM 1512 C C . LYS A 1 187 ? 98.881 -38.093 -64.914 1.00 36.41 187 LYS A C 1
ATOM 1514 O O . LYS A 1 187 ? 99.816 -37.802 -64.178 1.00 36.41 187 LYS A O 1
ATOM 1519 N N . THR A 1 188 ? 98.984 -38.901 -65.976 1.00 38.59 188 THR A N 1
ATOM 1520 C CA . THR A 1 188 ? 100.251 -39.171 -66.708 1.00 38.59 188 THR A CA 1
ATOM 1521 C C . THR A 1 188 ? 99.999 -39.900 -68.040 1.00 38.59 188 THR A C 1
ATOM 1523 O O . THR A 1 188 ? 100.322 -41.068 -68.229 1.00 38.59 188 THR A O 1
ATOM 1526 N N . GLU A 1 189 ? 99.409 -39.170 -68.988 1.00 45.00 189 GLU A N 1
ATOM 1527 C CA . GLU A 1 189 ? 99.669 -39.369 -70.426 1.00 45.00 189 GLU A CA 1
ATOM 1528 C C . GLU A 1 189 ? 101.116 -38.949 -70.765 1.00 45.00 189 GLU A C 1
ATOM 1530 O O . GLU A 1 189 ? 101.750 -38.258 -69.962 1.00 45.00 189 GLU A O 1
ATOM 1535 N N . LEU A 1 190 ? 101.591 -39.287 -71.978 1.00 36.47 190 LEU A N 1
ATOM 1536 C CA . LEU A 1 190 ? 102.985 -39.141 -72.457 1.00 36.47 190 LEU A CA 1
ATOM 1537 C C . LEU A 1 190 ? 103.978 -40.073 -71.712 1.00 36.47 190 LEU A C 1
ATOM 1539 O O . LEU A 1 190 ? 104.052 -40.099 -70.493 1.00 36.47 190 LEU A O 1
ATOM 1543 N N . VAL A 1 191 ? 104.805 -40.871 -72.396 1.00 42.50 191 VAL A N 1
ATOM 1544 C CA . VAL A 1 191 ? 105.817 -40.415 -73.364 1.00 42.50 191 VAL A CA 1
ATOM 1545 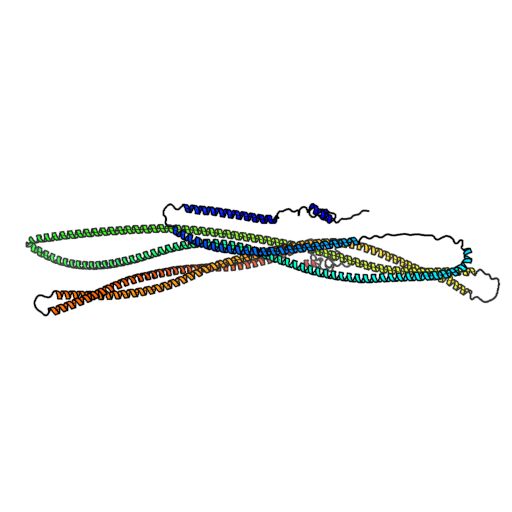C C . VAL A 1 191 ? 106.120 -41.482 -74.443 1.00 42.50 191 VAL A C 1
ATOM 1547 O O . VAL A 1 191 ? 106.590 -42.570 -74.139 1.00 42.50 191 VAL A O 1
ATOM 1550 N N . GLN A 1 192 ? 105.915 -41.091 -75.710 1.00 38.22 192 GLN A N 1
ATOM 1551 C CA . GLN A 1 192 ? 106.695 -41.436 -76.922 1.00 38.22 192 GLN A CA 1
ATOM 1552 C C . GLN A 1 192 ? 106.911 -42.936 -77.262 1.00 38.22 192 GLN A C 1
ATOM 1554 O O . GLN A 1 192 ? 107.826 -43.577 -76.763 1.00 38.22 192 GLN A O 1
ATOM 1559 N N . VAL A 1 193 ? 106.186 -43.561 -78.200 1.00 42.91 193 VAL A N 1
ATOM 1560 C CA . VAL A 1 193 ? 106.083 -43.263 -79.659 1.00 42.91 193 VAL A CA 1
ATOM 1561 C C . VAL A 1 193 ? 107.419 -43.349 -80.438 1.00 42.91 193 VAL A C 1
ATOM 1563 O O . VAL A 1 193 ? 107.395 -43.382 -81.662 1.00 42.91 193 VAL A O 1
ATOM 1566 N N . GLN A 1 194 ? 108.588 -43.503 -79.795 1.00 43.97 194 GLN A N 1
ATOM 1567 C CA . GLN A 1 194 ? 109.884 -43.486 -80.513 1.00 43.97 194 GLN A CA 1
ATOM 1568 C C . GLN A 1 194 ? 110.467 -44.870 -80.881 1.00 43.97 194 GLN A C 1
ATOM 1570 O O . GLN A 1 194 ? 111.472 -44.932 -81.582 1.00 43.97 194 GLN A O 1
ATOM 1575 N N . THR A 1 195 ? 109.814 -45.980 -80.517 1.00 48.28 195 THR A N 1
ATOM 1576 C CA . THR A 1 195 ? 110.108 -47.322 -81.089 1.00 48.28 195 THR A CA 1
ATOM 1577 C C . THR A 1 195 ? 109.105 -47.715 -82.189 1.00 48.28 195 THR A C 1
ATOM 1579 O O . THR A 1 195 ? 109.129 -48.829 -82.706 1.00 48.28 195 THR A O 1
ATOM 1582 N N . LEU A 1 196 ? 108.236 -46.778 -82.591 1.00 47.59 196 LEU A N 1
ATOM 1583 C CA . LEU A 1 196 ? 107.041 -46.981 -83.424 1.00 47.59 196 LEU A CA 1
ATOM 1584 C C . LEU A 1 196 ? 107.316 -47.247 -84.927 1.00 47.59 196 LEU A C 1
ATOM 1586 O O . LEU A 1 196 ? 106.430 -47.064 -85.753 1.00 47.59 196 LEU A O 1
ATOM 1590 N N . MET A 1 197 ? 108.520 -47.702 -85.304 1.00 43.19 197 MET A N 1
ATOM 1591 C CA . MET A 1 197 ? 108.829 -48.128 -86.684 1.00 43.19 197 MET A CA 1
ATOM 1592 C C . MET A 1 197 ? 109.500 -49.506 -86.808 1.00 43.19 197 MET A C 1
ATOM 1594 O O . MET A 1 197 ? 109.160 -50.227 -87.742 1.00 43.19 197 MET A O 1
ATOM 1598 N N . ASP A 1 198 ? 110.327 -49.948 -85.850 1.00 47.59 198 ASP A N 1
ATOM 1599 C CA . ASP A 1 198 ? 110.660 -51.387 -85.717 1.00 47.59 198 ASP A CA 1
ATOM 1600 C C . ASP A 1 198 ? 109.393 -52.197 -85.403 1.00 47.59 198 ASP A C 1
ATOM 1602 O O . ASP A 1 198 ? 109.188 -53.313 -85.893 1.00 47.59 198 ASP A O 1
ATOM 1606 N N . ASN A 1 199 ? 108.520 -51.555 -84.622 1.00 53.41 199 ASN A N 1
ATOM 1607 C CA . ASN A 1 199 ? 107.098 -51.813 -84.507 1.00 53.41 199 ASN A CA 1
ATOM 1608 C C . ASN A 1 199 ? 106.468 -52.251 -85.838 1.00 53.41 199 ASN A C 1
ATOM 1610 O O . ASN A 1 199 ? 106.117 -53.414 -85.920 1.00 53.41 199 ASN A O 1
ATOM 1614 N N . MET A 1 200 ? 106.409 -51.440 -86.900 1.00 48.44 200 MET A N 1
ATOM 1615 C CA . MET A 1 200 ? 105.528 -51.700 -88.062 1.00 48.44 200 MET A CA 1
ATOM 1616 C C . MET A 1 200 ? 105.659 -53.068 -88.759 1.00 48.44 200 MET A C 1
ATOM 1618 O O . MET A 1 200 ? 104.696 -53.532 -89.375 1.00 48.44 200 MET A O 1
ATOM 1622 N N . THR A 1 201 ? 106.816 -53.736 -88.681 1.00 55.34 201 THR A N 1
ATOM 1623 C CA . THR A 1 201 ? 107.001 -55.060 -89.315 1.00 55.34 201 THR A CA 1
ATOM 1624 C C . THR A 1 201 ? 106.735 -56.213 -88.345 1.00 55.34 201 THR A C 1
ATOM 1626 O O . THR A 1 201 ? 106.122 -57.204 -88.736 1.00 55.34 201 THR A O 1
ATOM 1629 N N . ARG A 1 202 ? 107.111 -56.072 -87.064 1.00 55.59 202 ARG A N 1
ATOM 1630 C CA . ARG A 1 202 ? 106.686 -57.010 -86.008 1.00 55.59 202 ARG A CA 1
ATOM 1631 C C . ARG A 1 202 ? 105.214 -56.838 -85.645 1.00 55.59 202 ARG A C 1
ATOM 1633 O O . ARG A 1 202 ? 104.591 -57.811 -85.244 1.00 55.59 202 ARG A O 1
ATOM 1640 N N . GLU A 1 203 ? 104.664 -55.639 -85.810 1.00 54.22 203 GLU A N 1
ATOM 1641 C CA . GLU A 1 203 ? 103.266 -55.296 -85.577 1.00 54.22 203 GLU A CA 1
ATOM 1642 C C . GLU A 1 203 ? 102.386 -56.163 -86.452 1.00 54.22 203 GLU A C 1
ATOM 1644 O O . GLU A 1 203 ? 101.561 -56.835 -85.882 1.00 54.22 203 GLU A O 1
ATOM 1649 N N . ARG A 1 204 ? 102.596 -56.330 -87.762 1.00 56.72 204 ARG A N 1
ATOM 1650 C CA . ARG A 1 204 ? 101.668 -57.169 -88.556 1.00 56.72 204 ARG A CA 1
ATOM 1651 C C . ARG A 1 204 ? 101.564 -58.634 -88.109 1.00 56.72 204 ARG A C 1
ATOM 1653 O O . ARG A 1 204 ? 100.482 -59.221 -88.170 1.00 56.72 204 ARG A O 1
ATOM 1660 N N . GLU A 1 205 ? 102.656 -59.238 -87.644 1.00 57.69 205 GLU A N 1
ATOM 1661 C CA . GLU A 1 205 ? 102.640 -60.619 -87.137 1.00 57.69 205 GLU A CA 1
ATOM 1662 C C . GLU A 1 205 ? 102.151 -60.687 -85.679 1.00 57.69 205 GLU A C 1
ATOM 1664 O O . GLU A 1 205 ? 101.367 -61.571 -85.320 1.00 57.69 205 GLU A O 1
ATOM 1669 N N . ALA A 1 206 ? 102.534 -59.712 -84.848 1.00 59.84 206 ALA A N 1
ATOM 1670 C CA . ALA A 1 206 ? 102.062 -59.581 -83.474 1.00 59.84 206 ALA A CA 1
ATOM 1671 C C . ALA A 1 206 ? 100.597 -59.127 -83.386 1.00 59.84 206 ALA A C 1
ATOM 1673 O O . ALA A 1 206 ? 99.914 -59.551 -82.468 1.00 59.84 206 ALA A O 1
ATOM 1674 N N . GLU A 1 207 ? 100.089 -58.338 -84.331 1.00 57.16 207 GLU A N 1
ATOM 1675 C CA . GLU A 1 207 ? 98.713 -57.844 -84.467 1.00 57.16 207 GLU A CA 1
ATOM 1676 C C . GLU A 1 207 ? 97.777 -59.017 -84.699 1.00 57.16 207 GLU A C 1
ATOM 1678 O O . GLU A 1 207 ? 96.749 -59.094 -84.045 1.00 57.16 207 GLU A O 1
ATOM 1683 N N . SER A 1 208 ? 98.139 -59.979 -85.553 1.00 56.62 208 SER A N 1
ATOM 1684 C CA . SER A 1 208 ? 97.330 -61.187 -85.758 1.00 56.62 208 SER A CA 1
ATOM 1685 C C . SER A 1 208 ? 97.184 -62.012 -84.464 1.00 56.62 208 SER A C 1
ATOM 1687 O O . SER A 1 208 ? 96.096 -62.491 -84.131 1.00 56.62 208 SER A O 1
ATOM 1689 N N . ALA A 1 209 ? 98.252 -62.109 -83.661 1.00 63.56 209 ALA A N 1
ATOM 1690 C CA . ALA A 1 209 ? 98.223 -62.772 -82.352 1.00 63.56 209 ALA A CA 1
ATOM 1691 C C . ALA A 1 209 ? 97.555 -61.920 -81.246 1.00 63.56 209 ALA A C 1
ATOM 1693 O O . ALA A 1 209 ? 96.847 -62.442 -80.376 1.00 63.56 209 ALA A O 1
ATOM 1694 N N . GLN A 1 210 ? 97.746 -60.600 -81.282 1.00 62.38 210 GLN A N 1
ATOM 1695 C CA . GLN A 1 210 ? 97.164 -59.644 -80.347 1.00 62.38 210 GLN A CA 1
ATOM 1696 C C . GLN A 1 210 ? 95.675 -59.472 -80.595 1.00 62.38 210 GLN A C 1
ATOM 1698 O O . GLN A 1 210 ? 94.949 -59.487 -79.619 1.00 62.38 210 GLN A O 1
ATOM 1703 N N . LEU A 1 211 ? 95.189 -59.390 -81.835 1.00 66.69 211 LEU A N 1
ATOM 1704 C CA . LEU A 1 211 ? 93.761 -59.330 -82.167 1.00 66.69 211 LEU A CA 1
ATOM 1705 C C . LEU A 1 211 ? 93.021 -60.552 -81.629 1.00 66.69 211 LEU A C 1
ATOM 1707 O O . LEU A 1 211 ? 91.932 -60.408 -81.083 1.00 66.69 211 LEU A O 1
ATOM 1711 N N . LYS A 1 212 ? 93.631 -61.742 -81.691 1.00 64.50 212 LYS A N 1
ATOM 1712 C CA . LYS A 1 212 ? 93.053 -62.955 -81.102 1.00 64.50 212 LYS A CA 1
ATOM 1713 C C . LYS A 1 212 ? 92.991 -62.873 -79.570 1.00 64.50 212 LYS A C 1
ATOM 1715 O O . LYS A 1 212 ? 91.921 -63.031 -78.987 1.00 64.50 212 LYS A O 1
ATOM 1720 N N . THR A 1 213 ? 94.101 -62.503 -78.926 1.00 69.31 213 THR A N 1
ATOM 1721 C CA . THR A 1 213 ? 94.171 -62.304 -77.462 1.00 69.31 213 THR A CA 1
ATOM 1722 C C . THR A 1 213 ? 93.283 -61.141 -76.972 1.00 69.31 213 THR A C 1
ATOM 1724 O O . THR A 1 213 ? 92.727 -61.185 -75.875 1.00 69.31 213 THR A O 1
ATOM 1727 N N . GLN A 1 214 ? 93.129 -60.083 -77.771 1.00 66.75 214 GLN A N 1
ATOM 1728 C CA . GLN A 1 214 ? 92.280 -58.921 -77.506 1.00 66.75 214 GLN A CA 1
ATOM 1729 C C . GLN A 1 214 ? 90.808 -59.265 -77.699 1.00 66.75 214 GLN A C 1
ATOM 1731 O O . GLN A 1 214 ? 90.004 -58.811 -76.896 1.00 66.75 214 GLN A O 1
ATOM 1736 N N . TYR A 1 215 ? 90.449 -60.087 -78.689 1.00 70.38 215 TYR A N 1
ATOM 1737 C CA . TYR A 1 215 ? 89.090 -60.600 -78.858 1.00 70.38 215 TYR A CA 1
ATOM 1738 C C . TYR A 1 215 ? 88.672 -61.442 -77.644 1.00 70.38 215 TYR A C 1
ATOM 1740 O O . TYR A 1 215 ? 87.635 -61.174 -77.041 1.00 70.38 215 TYR A O 1
ATOM 1748 N N . GLU A 1 216 ? 89.525 -62.373 -77.206 1.00 72.12 216 GLU A N 1
ATOM 1749 C CA . GLU A 1 216 ? 89.297 -63.185 -76.002 1.00 72.12 216 GLU A CA 1
ATOM 1750 C C . GLU A 1 216 ? 89.213 -62.314 -74.727 1.00 72.12 216 GLU A C 1
ATOM 1752 O O . GLU A 1 216 ? 88.307 -62.490 -73.908 1.00 72.12 216 GLU A O 1
ATOM 1757 N N . ARG A 1 217 ? 90.077 -61.293 -74.581 1.00 69.69 217 ARG A N 1
ATOM 1758 C CA . ARG A 1 217 ? 89.985 -60.310 -73.481 1.00 69.69 217 ARG A CA 1
ATOM 1759 C C . ARG A 1 217 ? 88.740 -59.425 -73.556 1.00 69.69 217 ARG A C 1
ATOM 1761 O O . ARG A 1 217 ? 88.144 -59.162 -72.515 1.00 69.69 217 ARG A O 1
ATOM 1768 N N . LEU A 1 218 ? 88.314 -58.973 -74.737 1.00 70.06 218 LEU A N 1
ATOM 1769 C CA . LEU A 1 218 ? 87.068 -58.214 -74.900 1.00 70.06 218 LEU A CA 1
ATOM 1770 C C . LEU A 1 218 ? 85.862 -59.082 -74.546 1.00 70.06 218 LEU A C 1
ATOM 1772 O O . LEU A 1 218 ? 84.948 -58.594 -73.890 1.00 70.06 218 LEU A O 1
ATOM 1776 N N . GLN A 1 219 ? 85.871 -60.363 -74.911 1.00 66.62 219 GLN A N 1
ATOM 1777 C CA . GLN A 1 219 ? 84.813 -61.312 -74.571 1.00 66.62 219 GLN A CA 1
ATOM 1778 C C . GLN A 1 219 ? 84.737 -61.553 -73.048 1.00 66.62 219 GLN A C 1
ATOM 1780 O O . GLN A 1 219 ? 83.647 -61.528 -72.463 1.00 66.62 219 GLN A O 1
ATOM 1785 N N . ALA A 1 220 ? 85.883 -61.679 -72.370 1.00 69.94 220 ALA A N 1
ATOM 1786 C CA . ALA A 1 220 ? 85.955 -61.756 -70.907 1.00 69.94 220 ALA A CA 1
ATOM 1787 C C . ALA A 1 220 ? 85.506 -60.447 -70.216 1.00 69.94 220 ALA A C 1
ATOM 1789 O O . ALA A 1 220 ? 84.728 -60.467 -69.258 1.00 69.94 220 ALA A O 1
ATOM 1790 N N . ASN A 1 221 ? 85.921 -59.287 -70.730 1.00 67.69 221 ASN A N 1
ATOM 1791 C CA . ASN A 1 221 ? 85.517 -57.985 -70.193 1.00 67.69 221 ASN A CA 1
ATOM 1792 C C . ASN A 1 221 ? 84.022 -57.707 -70.424 1.00 67.69 221 ASN A C 1
ATOM 1794 O O . ASN A 1 221 ? 83.345 -57.196 -69.532 1.00 67.69 221 ASN A O 1
ATOM 1798 N N . PHE A 1 222 ? 83.479 -58.095 -71.581 1.00 70.19 222 PHE A N 1
ATOM 1799 C CA . PHE A 1 222 ? 82.057 -57.970 -71.898 1.00 70.19 222 PHE A CA 1
ATOM 1800 C C . PHE A 1 222 ? 81.199 -58.832 -70.969 1.00 70.19 222 PHE A C 1
ATOM 1802 O O . PHE A 1 222 ? 80.246 -58.321 -70.387 1.00 70.19 222 PHE A O 1
ATOM 1809 N N . THR A 1 223 ? 81.564 -60.101 -70.750 1.00 72.06 223 THR A N 1
ATOM 1810 C CA . THR A 1 223 ? 80.846 -60.974 -69.799 1.00 72.06 223 THR A CA 1
ATOM 1811 C C . THR A 1 223 ? 80.935 -60.459 -68.358 1.00 72.06 223 THR A C 1
ATOM 1813 O O . THR A 1 223 ? 79.930 -60.463 -67.644 1.00 72.06 223 THR A O 1
ATOM 1816 N N . THR A 1 224 ? 82.085 -59.919 -67.942 1.00 69.06 224 THR A N 1
ATOM 1817 C CA . THR A 1 224 ? 82.256 -59.291 -66.618 1.00 69.06 224 THR A CA 1
ATOM 1818 C C . THR A 1 224 ? 81.378 -58.041 -66.458 1.00 69.06 224 THR A C 1
ATOM 1820 O O . THR A 1 224 ? 80.714 -57.874 -65.432 1.00 69.06 224 THR A O 1
ATOM 1823 N N . SER A 1 225 ? 81.301 -57.196 -67.492 1.00 66.19 225 SER A N 1
ATOM 1824 C CA . SER A 1 225 ? 80.448 -55.999 -67.521 1.00 66.19 225 SER A CA 1
ATOM 1825 C C . SER A 1 225 ? 78.949 -56.347 -67.547 1.00 66.19 225 SER A C 1
ATOM 1827 O O . SER A 1 225 ? 78.163 -55.761 -66.803 1.00 66.19 225 SER A O 1
ATOM 1829 N N . GLU A 1 226 ? 78.548 -57.376 -68.302 1.00 69.00 226 GLU A N 1
ATOM 1830 C CA . GLU A 1 226 ? 77.191 -57.949 -68.296 1.00 69.00 226 GLU A CA 1
ATOM 1831 C C . GLU A 1 226 ? 76.769 -58.411 -66.890 1.00 69.00 226 GLU A C 1
ATOM 1833 O O . GLU A 1 226 ? 75.678 -58.075 -66.423 1.00 69.00 226 GLU A O 1
ATOM 1838 N N . VAL A 1 227 ? 77.643 -59.131 -66.175 1.00 71.69 227 VAL A N 1
ATOM 1839 C CA . VAL A 1 227 ? 77.390 -59.571 -64.791 1.00 71.69 227 VAL A CA 1
ATOM 1840 C C . VAL A 1 227 ? 77.294 -58.379 -63.831 1.00 71.69 227 VAL A C 1
ATOM 1842 O O . VAL A 1 227 ? 76.417 -58.364 -62.964 1.00 71.69 227 VAL A O 1
ATOM 1845 N N . GLY A 1 228 ? 78.138 -57.356 -64.000 1.00 70.50 228 GLY A N 1
ATOM 1846 C CA . GLY A 1 228 ? 78.044 -56.098 -63.252 1.00 70.50 228 GLY A CA 1
ATOM 1847 C C . GLY A 1 228 ? 76.707 -55.382 -63.474 1.00 70.50 228 GLY A C 1
ATOM 1848 O O . GLY A 1 228 ? 76.023 -55.030 -62.509 1.00 70.50 228 GLY A O 1
ATOM 1849 N N . ARG A 1 229 ? 76.284 -55.251 -64.738 1.00 69.56 229 ARG A N 1
ATOM 1850 C CA . ARG A 1 229 ? 75.013 -54.628 -65.135 1.00 69.56 229 ARG A CA 1
ATOM 1851 C C . ARG A 1 229 ? 73.807 -55.361 -64.547 1.00 69.56 229 ARG A C 1
ATOM 1853 O O . ARG A 1 229 ? 72.913 -54.708 -64.010 1.00 69.56 229 ARG A O 1
ATOM 1860 N N . ARG A 1 230 ? 73.797 -56.701 -64.571 1.00 68.62 230 ARG A N 1
ATOM 1861 C CA . ARG A 1 230 ? 72.725 -57.506 -63.950 1.00 68.62 230 ARG A CA 1
ATOM 1862 C C . ARG A 1 230 ? 72.617 -57.245 -62.445 1.00 68.62 230 ARG A C 1
ATOM 1864 O O . ARG A 1 230 ? 71.526 -56.929 -61.981 1.00 68.62 230 ARG A O 1
ATOM 1871 N N . ARG A 1 231 ? 73.732 -57.253 -61.695 1.00 72.19 231 ARG A N 1
ATOM 1872 C CA . ARG A 1 231 ? 73.718 -56.941 -60.246 1.00 72.19 231 ARG A CA 1
ATOM 1873 C C . ARG A 1 231 ? 73.197 -55.533 -59.942 1.00 72.19 231 ARG A C 1
ATOM 1875 O O . ARG A 1 231 ? 72.535 -55.344 -58.924 1.00 72.19 231 ARG A O 1
ATOM 1882 N N . TYR A 1 232 ? 73.492 -54.550 -60.794 1.00 65.25 232 TYR A N 1
ATOM 1883 C CA . TYR A 1 232 ? 72.995 -53.181 -60.619 1.00 65.25 232 TYR A CA 1
ATOM 1884 C C . TYR A 1 232 ? 71.476 -53.088 -60.833 1.00 65.25 232 TYR A C 1
ATOM 1886 O O . TYR A 1 232 ? 70.781 -52.462 -60.034 1.00 65.25 232 TYR A O 1
ATOM 1894 N N . ILE A 1 233 ? 70.951 -53.773 -61.856 1.00 69.69 233 ILE A N 1
ATOM 1895 C CA . ILE A 1 233 ? 69.506 -53.872 -62.121 1.00 69.69 233 ILE A CA 1
ATOM 1896 C C . ILE A 1 233 ? 68.783 -54.601 -60.973 1.00 69.69 233 ILE A C 1
ATOM 1898 O O . ILE A 1 233 ? 67.714 -54.160 -60.553 1.00 69.69 233 ILE A O 1
ATOM 1902 N N . GLU A 1 234 ? 69.376 -55.665 -60.422 1.00 70.56 234 GLU A N 1
ATOM 1903 C CA . GLU A 1 234 ? 68.851 -56.398 -59.257 1.00 70.56 234 GLU A CA 1
ATOM 1904 C C . GLU A 1 234 ? 68.676 -55.472 -58.037 1.00 70.56 234 GLU A C 1
ATOM 1906 O O . GLU A 1 234 ? 67.603 -55.410 -57.435 1.00 70.56 234 GLU A O 1
ATOM 1911 N N . ARG A 1 235 ? 69.709 -54.677 -57.707 1.00 71.12 235 ARG A N 1
ATOM 1912 C CA . ARG A 1 235 ? 69.660 -53.716 -56.589 1.00 71.12 235 ARG A CA 1
ATOM 1913 C C . ARG A 1 235 ? 68.646 -52.600 -56.827 1.00 71.12 235 ARG A C 1
ATOM 1915 O O . ARG A 1 235 ? 67.905 -52.263 -55.908 1.00 71.12 235 ARG A O 1
ATOM 1922 N N . ALA A 1 236 ? 68.574 -52.060 -58.044 1.00 64.94 236 ALA A N 1
ATOM 1923 C CA . ALA A 1 236 ? 67.600 -51.026 -58.394 1.00 64.94 236 ALA A CA 1
ATOM 1924 C C . ALA A 1 236 ? 66.149 -51.523 -58.232 1.00 64.94 236 ALA A C 1
ATOM 1926 O O . ALA A 1 236 ? 65.306 -50.802 -57.698 1.00 64.94 236 ALA A O 1
ATOM 1927 N N . ARG A 1 237 ? 65.869 -52.780 -58.610 1.00 72.06 237 ARG A N 1
ATOM 1928 C CA . ARG A 1 237 ? 64.569 -53.433 -58.368 1.00 72.06 237 ARG A CA 1
ATOM 1929 C C . ARG A 1 237 ? 64.278 -53.618 -56.875 1.00 72.06 237 ARG A C 1
ATOM 1931 O O . ARG A 1 237 ? 63.150 -53.377 -56.453 1.00 72.06 237 ARG A O 1
ATOM 1938 N N . GLY A 1 238 ? 65.284 -53.987 -56.079 1.00 72.06 238 GLY A N 1
ATOM 1939 C CA . GLY A 1 238 ? 65.164 -54.078 -54.619 1.00 72.06 238 GLY A CA 1
ATOM 1940 C C . GLY A 1 238 ? 64.780 -52.743 -53.968 1.00 72.06 238 GLY A C 1
ATOM 1941 O O . GLY A 1 238 ? 63.819 -52.689 -53.205 1.00 72.06 238 GLY A O 1
ATOM 1942 N N . VAL A 1 239 ? 65.468 -51.653 -54.328 1.00 71.38 239 VAL A N 1
ATOM 1943 C CA . VAL A 1 239 ? 65.170 -50.301 -53.816 1.00 71.38 239 VAL A CA 1
ATOM 1944 C C . VAL A 1 239 ? 63.765 -49.844 -54.217 1.00 71.38 239 VAL A C 1
ATOM 1946 O O . VAL A 1 239 ? 63.021 -49.358 -53.367 1.00 71.38 239 VAL A O 1
ATOM 1949 N N . ALA A 1 240 ? 63.364 -50.052 -55.477 1.00 67.44 240 ALA A N 1
ATOM 1950 C CA . ALA A 1 240 ? 62.027 -49.691 -55.952 1.00 67.44 240 ALA A CA 1
ATOM 1951 C C . ALA A 1 240 ? 60.909 -50.412 -55.175 1.00 67.44 240 ALA A C 1
ATOM 1953 O O . ALA A 1 240 ? 59.881 -49.808 -54.867 1.00 67.44 240 ALA A O 1
ATOM 1954 N N . ARG A 1 241 ? 61.124 -51.682 -54.809 1.00 73.12 241 ARG A N 1
ATOM 1955 C CA . ARG A 1 241 ? 60.166 -52.468 -54.025 1.00 73.12 241 ARG A CA 1
ATOM 1956 C C . ARG A 1 241 ? 60.034 -51.954 -52.585 1.00 73.12 241 ARG A C 1
ATOM 1958 O O . ARG A 1 241 ? 58.916 -51.698 -52.148 1.00 73.12 241 ARG A O 1
ATOM 1965 N N . VAL A 1 242 ? 61.148 -51.706 -51.891 1.00 74.19 242 VAL A N 1
ATOM 1966 C CA . VAL A 1 242 ? 61.140 -51.122 -50.530 1.00 74.19 242 VAL A CA 1
ATOM 1967 C C . VAL A 1 242 ? 60.488 -49.732 -50.525 1.00 74.19 242 VAL A C 1
ATOM 1969 O O . VAL A 1 242 ? 59.723 -49.396 -49.622 1.00 74.19 242 VAL A O 1
ATOM 1972 N N . GLN A 1 243 ? 60.717 -48.928 -51.568 1.00 70.25 243 GLN A N 1
ATOM 1973 C CA . GLN A 1 243 ? 60.075 -47.620 -51.727 1.00 70.25 243 GLN A CA 1
ATOM 1974 C C . GLN A 1 243 ? 58.549 -47.726 -51.920 1.00 70.25 243 GLN A C 1
ATOM 1976 O O . GLN A 1 243 ? 57.813 -46.822 -51.521 1.00 70.25 243 GLN A O 1
ATOM 1981 N N . GLN A 1 244 ? 58.061 -48.818 -52.515 1.00 73.50 244 GLN A N 1
ATOM 1982 C CA . GLN A 1 244 ? 56.634 -49.084 -52.696 1.00 73.50 244 GLN A CA 1
ATOM 1983 C C . GLN A 1 244 ? 55.977 -49.578 -51.395 1.00 73.50 244 GLN A C 1
ATOM 1985 O O . GLN A 1 244 ? 54.888 -49.111 -51.058 1.00 73.50 244 GLN A O 1
ATOM 1990 N N . GLU A 1 245 ? 56.666 -50.435 -50.635 1.00 77.50 245 GLU A N 1
ATOM 1991 C CA . GLU A 1 245 ? 56.251 -50.922 -49.309 1.00 77.50 245 GLU A CA 1
ATOM 1992 C C . GLU A 1 245 ? 56.147 -49.750 -48.300 1.00 77.50 245 GLU A C 1
ATOM 1994 O O . GLU A 1 245 ? 55.070 -49.506 -47.751 1.00 77.50 245 GLU A O 1
ATOM 1999 N N . LEU A 1 246 ? 57.179 -48.899 -48.188 1.00 74.44 246 LEU A N 1
ATOM 2000 C CA . LEU A 1 246 ? 57.156 -47.673 -47.361 1.00 74.44 246 LEU A CA 1
ATOM 2001 C C . LEU A 1 246 ? 56.047 -46.677 -47.753 1.00 74.44 246 LEU A C 1
ATOM 2003 O O . LEU A 1 246 ? 55.553 -45.914 -46.919 1.00 74.44 246 LEU A O 1
ATOM 2007 N N . LYS A 1 247 ? 55.648 -46.644 -49.031 1.00 76.75 247 LYS A N 1
ATOM 2008 C CA . LYS A 1 247 ? 54.568 -45.767 -49.515 1.00 76.75 247 LYS A CA 1
ATOM 2009 C C . LYS A 1 247 ? 53.179 -46.292 -49.138 1.00 76.75 247 LYS A C 1
ATOM 2011 O O . LYS A 1 247 ? 52.261 -45.484 -48.993 1.00 76.75 247 LYS A O 1
ATOM 2016 N N . ALA A 1 248 ? 53.020 -47.605 -48.970 1.00 79.00 248 ALA A N 1
ATOM 2017 C CA . ALA A 1 248 ? 51.800 -48.204 -48.432 1.00 79.00 248 ALA A CA 1
ATOM 2018 C C . ALA A 1 248 ? 51.692 -47.960 -46.918 1.00 79.00 248 ALA A C 1
ATOM 2020 O O . ALA A 1 248 ? 50.673 -47.454 -46.451 1.00 79.00 248 ALA A O 1
ATOM 2021 N N . GLU A 1 249 ? 52.774 -48.203 -46.177 1.00 78.69 249 GLU A N 1
ATOM 2022 C CA . GLU A 1 249 ? 52.835 -48.013 -44.722 1.00 78.69 249 GLU A CA 1
ATOM 2023 C C . GLU A 1 249 ? 52.561 -46.554 -44.310 1.00 78.69 249 GLU A C 1
ATOM 2025 O O . GLU A 1 249 ? 51.728 -46.291 -43.441 1.00 78.69 249 GLU A O 1
ATOM 2030 N N . ARG A 1 250 ? 53.143 -45.574 -45.022 1.00 77.06 250 ARG A N 1
ATOM 2031 C CA . ARG A 1 250 ? 52.834 -44.145 -44.814 1.00 77.06 250 ARG A CA 1
ATOM 2032 C C . ARG A 1 250 ? 51.356 -43.803 -45.019 1.00 77.06 250 ARG A C 1
ATOM 2034 O O . ARG A 1 250 ? 50.834 -42.976 -44.278 1.00 77.06 250 ARG A O 1
ATOM 2041 N N . LYS A 1 251 ? 50.676 -44.420 -45.994 1.00 80.31 251 LYS A N 1
ATOM 2042 C CA . LYS A 1 251 ? 49.232 -44.207 -46.205 1.00 80.31 251 LYS A CA 1
ATOM 2043 C C . LYS A 1 251 ? 48.398 -44.793 -45.068 1.00 80.31 251 LYS A C 1
ATOM 2045 O O . LYS A 1 251 ? 47.432 -44.166 -44.651 1.00 80.31 251 LYS A O 1
ATOM 2050 N N . GLN A 1 252 ? 48.778 -45.964 -44.561 1.00 81.06 252 GLN A N 1
ATOM 2051 C CA . GLN A 1 252 ? 48.087 -46.608 -43.445 1.00 81.06 252 GLN A CA 1
ATOM 2052 C C . GLN A 1 252 ? 48.224 -45.793 -42.149 1.00 81.06 252 GLN A C 1
ATOM 2054 O O . GLN A 1 252 ? 47.223 -45.537 -41.483 1.00 81.06 252 GLN A O 1
ATOM 2059 N N . LEU A 1 253 ? 49.432 -45.312 -41.837 1.00 79.62 253 LEU A N 1
ATOM 2060 C CA . LEU A 1 253 ? 49.676 -44.442 -40.680 1.00 79.62 253 LEU A CA 1
ATOM 2061 C C . LEU A 1 253 ? 48.974 -43.081 -40.807 1.00 79.62 253 LEU A C 1
ATOM 2063 O O . LEU A 1 253 ? 48.468 -42.560 -39.815 1.00 79.62 253 LEU A O 1
ATOM 2067 N N . GLN A 1 254 ? 48.900 -42.515 -42.017 1.00 78.38 254 GLN A N 1
ATOM 2068 C CA . GLN A 1 254 ? 48.139 -41.288 -42.256 1.00 78.38 254 GLN A CA 1
ATOM 2069 C C . GLN A 1 254 ? 46.641 -41.494 -41.985 1.00 78.38 254 GLN A C 1
ATOM 2071 O O . GLN A 1 254 ? 46.048 -40.692 -41.268 1.00 78.38 254 GLN A O 1
ATOM 2076 N N . HIS A 1 255 ? 46.050 -42.587 -42.473 1.00 83.88 255 HIS A N 1
ATOM 2077 C CA . HIS A 1 255 ? 44.635 -42.877 -42.236 1.00 83.88 255 HIS A CA 1
ATOM 2078 C C . HIS A 1 255 ? 44.326 -43.082 -40.742 1.00 83.88 255 HIS A C 1
ATOM 2080 O O . HIS A 1 255 ? 43.386 -42.490 -40.223 1.00 83.88 255 HIS A O 1
ATOM 2086 N N . GLN A 1 256 ? 45.177 -43.817 -40.015 1.00 78.25 256 GLN A N 1
ATOM 2087 C CA . GLN A 1 256 ? 45.043 -43.989 -38.560 1.00 78.25 256 GLN A CA 1
ATOM 2088 C C . GLN A 1 256 ? 45.169 -42.670 -37.781 1.00 78.25 256 GLN A C 1
ATOM 2090 O O . GLN A 1 256 ? 44.537 -42.504 -36.734 1.00 78.25 256 GLN A O 1
ATOM 2095 N N . ARG A 1 257 ? 45.978 -41.719 -38.269 1.00 80.81 257 ARG A N 1
ATOM 2096 C CA . ARG A 1 257 ? 46.053 -40.370 -37.695 1.00 80.81 257 ARG A CA 1
ATOM 2097 C C . ARG A 1 257 ? 44.756 -39.596 -37.938 1.00 80.81 257 ARG A C 1
ATOM 2099 O O . ARG A 1 257 ? 44.237 -39.015 -36.992 1.00 80.81 257 ARG A O 1
ATOM 2106 N N . GLU A 1 258 ? 44.232 -39.615 -39.161 1.00 82.88 258 GLU A N 1
ATOM 2107 C CA . GLU A 1 258 ? 42.971 -38.951 -39.528 1.00 82.88 258 GLU A CA 1
ATOM 2108 C C . GLU A 1 258 ? 41.784 -39.511 -38.715 1.00 82.88 258 GLU A C 1
ATOM 2110 O O . GLU A 1 258 ? 40.983 -38.744 -38.176 1.00 82.88 258 GLU A O 1
ATOM 2115 N N . GLU A 1 259 ? 41.718 -40.833 -38.514 1.00 81.81 259 GLU A N 1
ATOM 2116 C CA . GLU A 1 259 ? 40.736 -41.466 -37.623 1.00 81.81 259 GLU A CA 1
ATOM 2117 C C . GLU A 1 259 ? 40.876 -40.982 -36.171 1.00 81.81 259 GLU A C 1
ATOM 2119 O O . GLU A 1 259 ? 39.881 -40.575 -35.566 1.00 81.81 259 GLU A O 1
ATOM 2124 N N . ARG A 1 260 ? 42.092 -40.956 -35.605 1.00 79.69 260 ARG A N 1
ATOM 2125 C CA . ARG A 1 260 ? 42.309 -40.469 -34.229 1.00 79.69 260 ARG A CA 1
ATOM 2126 C C . ARG A 1 260 ? 42.030 -38.974 -34.063 1.00 79.69 260 ARG A C 1
ATOM 2128 O O . ARG A 1 260 ? 41.507 -38.582 -33.023 1.00 79.69 260 ARG A O 1
ATOM 2135 N N . GLU A 1 261 ? 42.319 -38.148 -35.066 1.00 80.12 261 GLU A N 1
ATOM 2136 C CA . GLU A 1 261 ? 41.951 -36.725 -35.060 1.00 80.12 261 GLU A CA 1
ATOM 2137 C C . GLU A 1 261 ? 40.423 -36.551 -35.092 1.00 80.12 261 GLU A C 1
ATOM 2139 O O . GLU A 1 261 ? 39.883 -35.758 -34.318 1.00 80.12 261 GLU A O 1
ATOM 2144 N N . SER A 1 262 ? 39.702 -37.359 -35.880 1.00 78.12 262 SER A N 1
ATOM 2145 C CA . SER A 1 262 ? 38.230 -37.354 -35.890 1.00 78.12 262 SER A CA 1
ATOM 2146 C C . SER A 1 262 ? 37.619 -37.775 -34.542 1.00 78.12 262 SER A C 1
ATOM 2148 O O . SER A 1 262 ? 36.686 -37.133 -34.056 1.00 78.12 262 SER A O 1
ATOM 2150 N N . GLN A 1 263 ? 38.196 -38.789 -33.884 1.00 83.38 263 GLN A N 1
ATOM 2151 C CA . GLN A 1 263 ? 37.782 -39.237 -32.550 1.00 83.38 263 GLN A CA 1
ATOM 2152 C C . GLN A 1 263 ? 38.071 -38.172 -31.483 1.00 83.38 263 GLN A C 1
ATOM 2154 O O . GLN A 1 263 ? 37.225 -37.921 -30.625 1.00 83.38 263 GLN A O 1
ATOM 2159 N N . GLY A 1 264 ? 39.224 -37.500 -31.566 1.00 80.56 264 GLY A N 1
ATOM 2160 C CA . GLY A 1 264 ? 39.584 -36.390 -30.683 1.00 80.56 264 GLY A CA 1
ATOM 2161 C C . GLY A 1 264 ? 38.605 -35.217 -30.787 1.00 80.56 264 GLY A C 1
ATOM 2162 O O . GLY A 1 264 ? 38.137 -34.722 -29.764 1.00 80.56 264 GLY A O 1
ATOM 2163 N N . LEU A 1 265 ? 38.213 -34.826 -32.005 1.00 82.31 265 LEU A N 1
ATOM 2164 C CA . LEU A 1 265 ? 37.195 -33.790 -32.230 1.00 82.31 265 LEU A CA 1
ATOM 2165 C C . LEU A 1 265 ? 35.816 -34.196 -31.680 1.00 82.31 265 LEU A C 1
ATOM 2167 O O . LEU A 1 265 ? 35.118 -33.374 -31.082 1.00 82.31 265 LEU A O 1
ATOM 2171 N N . GLN A 1 266 ? 35.427 -35.467 -31.829 1.00 81.88 266 GLN A N 1
ATOM 2172 C CA . GLN A 1 266 ? 34.169 -35.981 -31.281 1.00 81.88 266 GLN A CA 1
ATOM 2173 C C . GLN A 1 266 ? 34.168 -35.970 -29.742 1.00 81.88 266 GLN A C 1
ATOM 2175 O O . GLN A 1 266 ? 33.190 -35.531 -29.132 1.00 81.88 266 GLN A O 1
ATOM 2180 N N . GLN A 1 267 ? 35.270 -36.384 -29.109 1.00 82.88 267 GLN A N 1
ATOM 2181 C CA . GLN A 1 267 ? 35.450 -36.309 -27.655 1.00 82.88 267 GLN A CA 1
ATOM 2182 C C . GLN A 1 267 ? 35.473 -34.858 -27.159 1.00 82.88 267 GLN A C 1
ATOM 2184 O O . GLN A 1 267 ? 34.821 -34.540 -26.167 1.00 82.88 267 GLN A O 1
ATOM 2189 N N . GLN A 1 268 ? 36.143 -33.950 -27.874 1.00 77.88 268 GLN A N 1
ATOM 2190 C CA . GLN A 1 268 ? 36.163 -32.525 -27.540 1.00 77.88 268 GLN A CA 1
ATOM 2191 C C . GLN A 1 268 ? 34.754 -31.913 -27.593 1.00 77.88 268 GLN A C 1
ATOM 2193 O O . GLN A 1 268 ? 34.368 -31.191 -26.675 1.00 77.88 268 GLN A O 1
ATOM 2198 N N . SER A 1 269 ? 33.942 -32.274 -28.595 1.00 81.06 269 SER A N 1
ATOM 2199 C CA . SER A 1 269 ? 32.531 -31.869 -28.672 1.00 81.06 269 SER A CA 1
ATOM 2200 C C . SER A 1 269 ? 31.706 -32.388 -27.485 1.00 81.06 269 SER A C 1
ATOM 2202 O O . SER A 1 269 ? 30.938 -31.630 -26.889 1.00 81.06 269 SER A O 1
ATOM 2204 N N . GLN A 1 270 ? 31.900 -33.650 -27.082 1.00 84.56 270 GLN A N 1
ATOM 2205 C CA . GLN A 1 270 ? 31.241 -34.225 -25.902 1.00 84.56 270 GLN A CA 1
ATOM 2206 C C . GLN A 1 270 ? 31.655 -33.517 -24.602 1.00 84.56 270 GLN A C 1
ATOM 2208 O O . GLN A 1 270 ? 30.794 -33.213 -23.777 1.00 84.56 270 GLN A O 1
ATOM 2213 N N . ILE A 1 271 ? 32.941 -33.191 -24.438 1.00 81.12 271 ILE A N 1
ATOM 2214 C CA . ILE A 1 271 ? 33.449 -32.431 -23.286 1.00 81.12 271 ILE A CA 1
ATOM 2215 C C . ILE A 1 271 ? 32.813 -31.035 -23.241 1.00 81.12 271 ILE A C 1
ATOM 2217 O O . ILE A 1 271 ? 32.318 -30.635 -22.190 1.00 81.12 271 ILE A O 1
ATOM 2221 N N . SER A 1 272 ? 32.734 -30.317 -24.368 1.00 80.25 272 SER A N 1
ATOM 2222 C CA . SER A 1 272 ? 32.055 -29.012 -24.429 1.00 80.25 272 SER A CA 1
ATOM 2223 C C . SER A 1 272 ? 30.566 -29.099 -24.067 1.00 80.25 272 SER A C 1
ATOM 2225 O O . SER A 1 272 ? 30.062 -28.239 -23.346 1.00 80.25 272 SER A O 1
ATOM 2227 N N . GLN A 1 273 ? 29.861 -30.150 -24.501 1.00 82.88 273 GLN A N 1
ATOM 2228 C CA . GLN A 1 273 ? 28.456 -30.376 -24.134 1.00 82.88 273 GLN A CA 1
ATOM 2229 C C . GLN A 1 273 ? 28.275 -30.694 -22.642 1.00 82.88 273 GLN A C 1
ATOM 2231 O O . GLN A 1 273 ? 27.307 -30.238 -22.032 1.00 82.88 273 GLN A O 1
ATOM 2236 N N . LEU A 1 274 ? 29.184 -31.467 -22.042 1.00 82.19 274 LEU A N 1
ATOM 2237 C CA . LEU A 1 274 ? 29.164 -31.757 -20.605 1.00 82.19 274 LEU A CA 1
ATOM 2238 C C . LEU A 1 274 ? 29.505 -30.515 -19.773 1.00 82.19 274 LEU A C 1
ATOM 2240 O O . LEU A 1 274 ? 28.844 -30.266 -18.771 1.00 82.19 274 LEU A O 1
ATOM 2244 N N . HIS A 1 275 ? 30.460 -29.698 -20.218 1.00 80.50 275 HIS A N 1
ATOM 2245 C CA . HIS A 1 275 ? 30.819 -28.444 -19.556 1.00 80.50 275 HIS A CA 1
ATOM 2246 C C . HIS A 1 275 ? 29.662 -27.429 -19.577 1.00 80.50 275 HIS A C 1
ATOM 2248 O O . HIS A 1 275 ? 29.352 -26.832 -18.550 1.00 80.50 275 HIS A O 1
ATOM 2254 N N . ALA A 1 276 ? 28.943 -27.306 -20.700 1.00 82.44 276 ALA A N 1
ATOM 2255 C CA . ALA A 1 276 ? 27.735 -26.479 -20.777 1.00 82.44 276 ALA A CA 1
ATOM 2256 C C . ALA A 1 276 ? 26.620 -26.961 -19.825 1.00 82.44 276 ALA A C 1
ATOM 2258 O O . ALA A 1 276 ? 25.941 -26.146 -19.204 1.00 82.44 276 ALA A O 1
ATOM 2259 N N . LYS A 1 277 ? 26.449 -28.283 -19.665 1.00 84.88 277 LYS A N 1
ATOM 2260 C CA . LYS A 1 277 ? 25.500 -28.860 -18.695 1.00 84.88 277 LYS A CA 1
ATOM 2261 C C . LYS A 1 277 ? 25.929 -28.641 -17.243 1.00 84.88 277 LYS A C 1
ATOM 2263 O O . LYS A 1 277 ? 25.062 -28.438 -16.399 1.00 84.88 277 LYS A O 1
ATOM 2268 N N . LEU A 1 278 ? 27.232 -28.675 -16.956 1.00 82.50 278 LEU A N 1
ATOM 2269 C CA . LEU A 1 278 ? 27.770 -28.391 -15.626 1.00 82.50 278 LEU A CA 1
ATOM 2270 C C . LEU A 1 278 ? 27.511 -26.931 -15.231 1.00 82.50 278 LEU A C 1
ATOM 2272 O O . LEU A 1 278 ? 26.943 -26.696 -14.173 1.00 82.50 278 LEU A O 1
ATOM 2276 N N . LEU A 1 279 ? 27.816 -25.978 -16.118 1.00 82.12 279 LEU A N 1
ATOM 2277 C CA . LEU A 1 279 ? 27.542 -24.551 -15.903 1.00 82.12 279 LEU A CA 1
ATOM 2278 C C . LEU A 1 279 ? 26.049 -24.272 -15.660 1.00 82.12 279 LEU A C 1
ATOM 2280 O O . LEU A 1 279 ? 25.699 -23.483 -14.786 1.00 82.12 279 LEU A O 1
ATOM 2284 N N . GLU A 1 280 ? 25.153 -24.938 -16.393 1.00 81.44 280 GLU A N 1
ATOM 2285 C CA . GLU A 1 280 ? 23.707 -24.808 -16.168 1.00 81.44 280 GLU A CA 1
ATOM 2286 C C . GLU A 1 280 ? 23.269 -25.421 -14.823 1.00 81.44 280 GLU A C 1
ATOM 2288 O O . GLU A 1 280 ? 22.428 -24.845 -14.133 1.00 81.44 280 GLU A O 1
ATOM 2293 N N . ALA A 1 281 ? 23.870 -26.536 -14.397 1.00 75.06 281 ALA A N 1
ATOM 2294 C CA . ALA A 1 281 ? 23.620 -27.118 -13.077 1.00 75.06 281 ALA A CA 1
ATOM 2295 C C . ALA A 1 281 ? 24.148 -26.227 -11.934 1.00 75.06 281 ALA A C 1
ATOM 2297 O O . ALA A 1 281 ? 23.463 -26.056 -10.927 1.00 75.06 281 ALA A O 1
ATOM 2298 N N . GLU A 1 282 ? 25.320 -25.607 -12.096 1.00 77.44 282 GLU A N 1
ATOM 2299 C CA . GLU A 1 282 ? 25.879 -24.623 -11.156 1.00 77.44 282 GLU A CA 1
ATOM 2300 C C . GLU A 1 282 ? 24.992 -23.373 -11.056 1.00 77.44 282 GLU A C 1
ATOM 2302 O O . GLU A 1 282 ? 24.704 -22.901 -9.953 1.00 77.44 282 GLU A O 1
ATOM 2307 N N . ARG A 1 283 ? 24.474 -22.883 -12.192 1.00 85.12 283 ARG A N 1
ATOM 2308 C CA . ARG A 1 283 ? 23.511 -21.772 -12.253 1.00 85.12 283 ARG A CA 1
ATOM 2309 C C . ARG A 1 283 ? 22.226 -22.096 -11.482 1.00 85.12 283 ARG A C 1
ATOM 2311 O O . ARG A 1 283 ? 21.782 -21.293 -10.662 1.00 85.12 283 ARG A O 1
ATOM 2318 N N . GLN A 1 284 ? 21.663 -23.286 -11.694 1.00 81.50 284 GLN A N 1
ATOM 2319 C CA . GLN A 1 284 ? 20.472 -23.763 -10.980 1.00 81.50 284 GLN A CA 1
ATOM 2320 C C . GLN A 1 284 ? 20.733 -23.966 -9.478 1.00 81.50 284 GLN A C 1
ATOM 2322 O O . GLN A 1 284 ? 19.885 -23.616 -8.655 1.00 81.50 284 GLN A O 1
ATOM 2327 N N . LEU A 1 285 ? 21.915 -24.461 -9.095 1.00 74.25 285 LEU A N 1
ATOM 2328 C CA . LEU A 1 285 ? 22.323 -24.566 -7.692 1.00 74.25 285 LEU A CA 1
ATOM 2329 C C . LEU A 1 285 ? 22.393 -23.179 -7.031 1.00 74.25 285 LEU A C 1
ATOM 2331 O O . LEU A 1 285 ? 21.898 -23.009 -5.917 1.00 74.25 285 LEU A O 1
ATOM 2335 N N . GLY A 1 286 ? 22.947 -22.185 -7.733 1.00 80.31 286 GLY A N 1
ATOM 2336 C CA . GLY A 1 286 ? 22.992 -20.789 -7.295 1.00 80.31 286 GLY A CA 1
ATOM 2337 C C . GLY A 1 286 ? 21.602 -20.184 -7.082 1.00 80.31 286 GLY A C 1
ATOM 2338 O O . GLY A 1 286 ? 21.357 -19.572 -6.042 1.00 80.31 286 GLY A O 1
ATOM 2339 N N . GLU A 1 287 ? 20.658 -20.418 -8.000 1.00 80.00 287 GLU A N 1
ATOM 2340 C CA . GLU A 1 287 ? 19.259 -19.998 -7.822 1.00 80.00 287 GLU A CA 1
ATOM 2341 C C . GLU A 1 287 ? 18.608 -20.640 -6.587 1.00 80.00 287 GLU A C 1
ATOM 2343 O O . GLU A 1 287 ? 17.937 -19.955 -5.813 1.00 80.00 287 GLU A O 1
ATOM 2348 N N . VAL A 1 288 ? 18.804 -21.946 -6.373 1.00 75.50 288 VAL A N 1
ATOM 2349 C CA . VAL A 1 288 ? 18.243 -22.658 -5.212 1.00 75.50 288 VAL A CA 1
ATOM 2350 C C . VAL A 1 288 ? 18.870 -22.164 -3.905 1.00 75.50 288 VAL A C 1
ATOM 2352 O O . VAL A 1 288 ? 18.153 -21.970 -2.922 1.00 75.50 288 VAL A O 1
ATOM 2355 N N . GLN A 1 289 ? 20.178 -21.892 -3.882 1.00 69.81 289 GLN A N 1
ATOM 2356 C CA . GLN A 1 289 ? 20.848 -21.284 -2.728 1.00 69.81 289 GLN A CA 1
ATOM 2357 C C . GLN A 1 289 ? 20.341 -19.861 -2.448 1.00 69.81 289 GLN A C 1
ATOM 2359 O O . GLN A 1 289 ? 20.120 -19.521 -1.284 1.00 69.81 289 GLN A O 1
ATOM 2364 N N . GLY A 1 290 ? 20.089 -19.059 -3.490 1.00 77.12 290 GLY A N 1
ATOM 2365 C CA . GLY A 1 290 ? 19.454 -17.742 -3.382 1.00 77.12 290 GLY A CA 1
ATOM 2366 C C . GLY A 1 290 ? 18.072 -17.826 -2.733 1.00 77.12 290 GLY A C 1
ATOM 2367 O O . GLY A 1 290 ? 17.857 -17.244 -1.669 1.00 77.12 290 GLY A O 1
ATOM 2368 N N . ARG A 1 291 ? 17.180 -18.660 -3.286 1.00 75.50 291 ARG A N 1
ATOM 2369 C CA . ARG A 1 291 ? 15.826 -18.892 -2.745 1.00 75.50 291 ARG A CA 1
ATOM 2370 C C . ARG A 1 291 ? 15.854 -19.408 -1.301 1.00 75.50 291 ARG A C 1
ATOM 2372 O O . ARG A 1 291 ? 15.063 -18.964 -0.476 1.00 75.50 291 ARG A O 1
ATOM 2379 N N . MET A 1 292 ? 16.789 -20.297 -0.957 1.00 62.75 292 MET A N 1
ATOM 2380 C CA . MET A 1 292 ? 16.967 -20.786 0.420 1.00 62.75 292 MET A CA 1
ATOM 2381 C C . MET A 1 292 ? 17.472 -19.695 1.376 1.00 62.75 292 MET A C 1
ATOM 2383 O O . MET A 1 292 ? 17.099 -19.688 2.551 1.00 62.75 292 MET A O 1
ATOM 2387 N N . LYS A 1 293 ? 18.303 -18.758 0.903 1.00 70.62 293 LYS A N 1
ATOM 2388 C CA . LYS A 1 293 ? 18.768 -17.606 1.689 1.00 70.62 293 LYS A CA 1
ATOM 2389 C C . LYS A 1 293 ? 17.636 -16.603 1.928 1.00 70.62 293 LYS A C 1
ATOM 2391 O O . LYS A 1 293 ? 17.431 -16.202 3.071 1.00 70.62 293 LYS A O 1
ATOM 2396 N N . GLU A 1 294 ? 16.863 -16.278 0.894 1.00 73.50 294 GLU A N 1
ATOM 2397 C CA . GLU A 1 294 ? 15.651 -15.452 0.991 1.00 73.50 294 GLU A CA 1
ATOM 2398 C C . GLU A 1 294 ? 14.615 -16.085 1.928 1.00 73.50 294 GLU A C 1
ATOM 2400 O O . GLU A 1 294 ? 14.105 -15.423 2.827 1.00 73.50 294 GLU A O 1
ATOM 2405 N N . GLN A 1 295 ? 14.361 -17.392 1.800 1.00 67.25 295 GLN A N 1
ATOM 2406 C CA . GLN A 1 295 ? 13.443 -18.118 2.677 1.00 67.25 295 GLN A CA 1
ATOM 2407 C C . GLN A 1 295 ? 13.916 -18.121 4.139 1.00 67.25 295 GLN A C 1
ATOM 2409 O O . GLN A 1 295 ? 13.091 -17.972 5.040 1.00 67.25 295 GLN A O 1
ATOM 2414 N N . ARG A 1 296 ? 15.226 -18.247 4.400 1.00 68.62 296 ARG A N 1
ATOM 2415 C CA . ARG A 1 296 ? 15.794 -18.117 5.755 1.00 68.62 296 ARG A CA 1
ATOM 2416 C C . ARG A 1 296 ? 15.651 -16.700 6.305 1.00 68.62 296 ARG A C 1
ATOM 2418 O O . ARG A 1 296 ? 15.299 -16.559 7.472 1.00 68.62 296 ARG A O 1
ATOM 2425 N N . GLN A 1 297 ? 15.876 -15.674 5.487 1.00 69.50 297 GLN A N 1
ATOM 2426 C CA . GLN A 1 297 ? 15.714 -14.281 5.899 1.00 69.50 297 GLN A CA 1
ATOM 2427 C C . GLN A 1 297 ? 14.245 -13.964 6.219 1.00 69.50 297 GLN A C 1
ATOM 2429 O O . GLN A 1 297 ? 13.947 -13.545 7.334 1.00 69.50 297 GLN A O 1
ATOM 2434 N N . LEU A 1 298 ? 13.319 -14.310 5.319 1.00 69.19 298 LEU A N 1
ATOM 2435 C CA . LEU A 1 298 ? 11.871 -14.199 5.535 1.00 69.19 298 LEU A CA 1
ATOM 2436 C C . LEU A 1 298 ? 11.387 -15.025 6.736 1.00 69.19 298 LEU A C 1
ATOM 2438 O O . LEU A 1 298 ? 10.436 -14.635 7.409 1.00 69.19 298 LEU A O 1
ATOM 2442 N N . SER A 1 299 ? 12.008 -16.175 7.017 1.00 63.72 299 SER A N 1
ATOM 2443 C CA . SER A 1 299 ? 11.695 -16.972 8.207 1.00 63.72 299 SER A CA 1
ATOM 2444 C C . SER A 1 299 ? 12.234 -16.341 9.491 1.00 63.72 299 SER A C 1
ATOM 2446 O O . SER A 1 299 ? 11.588 -16.476 10.524 1.00 63.72 299 SER A O 1
ATOM 2448 N N . GLY A 1 300 ? 13.387 -15.668 9.447 1.00 71.12 300 GLY A N 1
ATOM 2449 C CA . GLY A 1 300 ? 13.958 -14.943 10.586 1.00 71.12 300 GLY A CA 1
ATOM 2450 C C . GLY A 1 300 ? 13.202 -13.651 10.901 1.00 71.12 300 GLY A C 1
ATOM 2451 O O . GLY A 1 300 ? 12.967 -13.349 12.066 1.00 71.12 300 GLY A O 1
ATOM 2452 N N . GLU A 1 301 ? 12.756 -12.928 9.874 1.00 71.50 301 GLU A N 1
ATOM 2453 C CA . GLU A 1 301 ? 11.868 -11.765 10.009 1.00 71.50 301 GLU A CA 1
ATOM 2454 C C . GLU A 1 301 ? 10.511 -12.193 10.592 1.00 71.50 301 GLU A C 1
ATOM 2456 O O . GLU A 1 301 ? 10.102 -11.670 11.624 1.00 71.50 301 GLU A O 1
ATOM 2461 N N . LYS A 1 302 ? 9.885 -13.253 10.056 1.00 70.88 302 LYS A N 1
ATOM 2462 C CA . LYS A 1 302 ? 8.656 -13.831 10.637 1.00 70.88 302 LYS A CA 1
ATOM 2463 C C . LYS A 1 302 ? 8.835 -14.367 12.058 1.00 70.88 302 LYS A C 1
ATOM 2465 O O . LYS A 1 302 ? 7.868 -14.359 12.816 1.00 70.88 302 LYS A O 1
ATOM 2470 N N . LEU A 1 303 ? 10.021 -14.865 12.417 1.00 67.56 303 LEU A N 1
ATOM 2471 C CA . LEU A 1 303 ? 10.311 -15.294 13.786 1.00 67.56 303 LEU A CA 1
ATOM 2472 C C . LEU A 1 303 ? 10.343 -14.083 14.723 1.00 67.56 303 LEU A C 1
ATOM 2474 O O . LEU A 1 303 ? 9.653 -14.111 15.734 1.00 67.56 303 LEU A O 1
ATOM 2478 N N . LYS A 1 304 ? 11.032 -12.999 14.344 1.00 70.00 304 LYS A N 1
ATOM 2479 C CA . LYS A 1 304 ? 11.046 -11.740 15.107 1.00 70.00 304 LYS A CA 1
ATOM 2480 C C . LYS A 1 304 ? 9.658 -11.119 15.236 1.00 70.00 304 LYS A C 1
ATOM 2482 O O . LYS A 1 304 ? 9.274 -10.737 16.335 1.00 70.00 304 LYS A O 1
ATOM 2487 N N . ASP A 1 305 ? 8.875 -11.091 14.157 1.00 73.81 305 ASP A N 1
ATOM 2488 C CA . ASP A 1 305 ? 7.478 -10.641 14.201 1.00 73.81 305 ASP A CA 1
ATOM 2489 C C . ASP A 1 305 ? 6.652 -11.492 15.176 1.00 73.81 305 ASP A C 1
ATOM 2491 O O . ASP A 1 305 ? 5.802 -10.971 15.895 1.00 73.81 305 ASP A O 1
ATOM 2495 N N . ARG A 1 306 ? 6.901 -12.809 15.231 1.00 68.50 306 ARG A N 1
ATOM 2496 C CA . ARG A 1 306 ? 6.224 -13.726 16.157 1.00 68.50 306 ARG A CA 1
ATOM 2497 C C . ARG A 1 306 ? 6.697 -13.571 17.598 1.00 68.50 306 ARG A C 1
ATOM 2499 O O . ARG A 1 306 ? 5.856 -13.598 18.485 1.00 68.50 306 ARG A O 1
ATOM 2506 N N . GLU A 1 307 ? 7.984 -13.358 17.840 1.00 66.69 307 GLU A N 1
ATOM 2507 C CA . GLU A 1 307 ? 8.537 -13.028 19.161 1.00 66.69 307 GLU A CA 1
ATOM 2508 C C . GLU A 1 307 ? 7.960 -11.701 19.673 1.00 66.69 307 GLU A C 1
ATOM 2510 O O . GLU A 1 307 ? 7.518 -11.613 20.818 1.00 66.69 307 GLU A O 1
ATOM 2515 N N . GLN A 1 308 ? 7.861 -10.692 18.804 1.00 75.06 308 GLN A N 1
ATOM 2516 C CA . GLN A 1 308 ? 7.280 -9.391 19.124 1.00 75.06 308 GLN A CA 1
ATOM 2517 C C . GLN A 1 308 ? 5.758 -9.475 19.345 1.00 75.06 308 GLN A C 1
ATOM 2519 O O . GLN A 1 308 ? 5.248 -8.864 20.282 1.00 75.06 308 GLN A O 1
ATOM 2524 N N . GLN A 1 309 ? 5.038 -10.292 18.564 1.00 73.06 309 GLN A N 1
ATOM 2525 C CA . GLN A 1 309 ? 3.624 -10.619 18.803 1.00 73.06 309 GLN A CA 1
ATOM 2526 C C . GLN A 1 309 ? 3.424 -11.373 20.125 1.00 73.06 309 GLN A C 1
ATOM 2528 O O . GLN A 1 309 ? 2.483 -11.067 20.850 1.00 73.06 309 GLN A O 1
ATOM 2533 N N . VAL A 1 310 ? 4.299 -12.323 20.475 1.00 70.75 310 VAL A N 1
ATOM 2534 C CA . VAL A 1 310 ? 4.244 -13.043 21.760 1.00 70.75 310 VAL A CA 1
ATOM 2535 C C . VAL A 1 310 ? 4.497 -12.091 22.926 1.00 70.75 310 VAL A C 1
ATOM 2537 O O . VAL A 1 310 ? 3.730 -12.120 23.884 1.00 70.75 310 VAL A O 1
ATOM 2540 N N . ALA A 1 311 ? 5.479 -11.191 22.827 1.00 74.06 311 ALA A N 1
ATOM 2541 C CA . ALA A 1 311 ? 5.721 -10.163 23.839 1.00 74.06 311 ALA A CA 1
ATOM 2542 C C . ALA A 1 311 ? 4.529 -9.194 23.982 1.00 74.06 311 ALA A C 1
ATOM 2544 O O . ALA A 1 311 ? 4.142 -8.840 25.096 1.00 74.06 311 ALA A O 1
ATOM 2545 N N . GLU A 1 312 ? 3.893 -8.794 22.875 1.00 79.50 312 GLU A N 1
ATOM 2546 C CA . GLU A 1 312 ? 2.692 -7.951 22.909 1.00 79.50 312 GLU A CA 1
ATOM 2547 C C . GLU A 1 312 ? 1.480 -8.693 23.502 1.00 79.50 312 GLU A C 1
ATOM 2549 O O . GLU A 1 312 ? 0.705 -8.105 24.258 1.00 79.50 312 GLU A O 1
ATOM 2554 N N . VAL A 1 313 ? 1.319 -9.987 23.202 1.00 71.00 313 VAL A N 1
ATOM 2555 C CA . VAL A 1 313 ? 0.276 -10.845 23.784 1.00 71.00 313 VAL A CA 1
ATOM 2556 C C . VAL A 1 313 ? 0.524 -11.083 25.271 1.00 71.00 313 VAL A C 1
ATOM 2558 O O . VAL A 1 313 ? -0.426 -10.979 26.035 1.00 71.00 313 VAL A O 1
ATOM 2561 N N . GLN A 1 314 ? 1.765 -11.301 25.715 1.00 68.38 314 GLN A N 1
ATOM 2562 C CA . GLN A 1 314 ? 2.113 -11.382 27.139 1.00 68.38 314 GLN A CA 1
ATOM 2563 C C . GLN A 1 314 ? 1.791 -10.071 27.868 1.00 68.38 314 GLN A C 1
ATOM 2565 O O . GLN A 1 314 ? 1.147 -10.092 28.912 1.00 68.38 314 GLN A O 1
ATOM 2570 N N . LEU A 1 315 ? 2.132 -8.917 27.280 1.00 79.75 315 LEU A N 1
ATOM 2571 C CA . LEU A 1 315 ? 1.794 -7.610 27.851 1.00 79.75 315 LEU A CA 1
ATOM 2572 C C . LEU A 1 315 ? 0.273 -7.366 27.909 1.00 79.75 315 LEU A C 1
ATOM 2574 O O . LEU A 1 315 ? -0.217 -6.707 28.827 1.00 79.75 315 LEU A O 1
ATOM 2578 N N . LYS A 1 316 ? -0.488 -7.883 26.933 1.00 75.44 316 LYS A N 1
ATOM 2579 C CA . LYS A 1 316 ? -1.960 -7.885 26.958 1.00 75.44 316 LYS A CA 1
ATOM 2580 C C . LYS A 1 316 ? -2.502 -8.847 28.013 1.00 75.44 316 LYS A C 1
ATOM 2582 O O . LYS A 1 316 ? -3.448 -8.471 28.694 1.00 75.44 316 LYS A O 1
ATOM 2587 N N . LEU A 1 317 ? -1.894 -10.022 28.187 1.00 66.38 317 LEU A N 1
ATOM 2588 C CA . LEU A 1 317 ? -2.281 -11.010 29.192 1.00 66.38 317 LEU A CA 1
ATOM 2589 C C . LEU A 1 317 ? -2.153 -10.418 30.597 1.00 66.38 317 LEU A C 1
ATOM 2591 O O . LEU A 1 317 ? -3.150 -10.350 31.301 1.00 66.38 317 LEU A O 1
ATOM 2595 N N . SER A 1 318 ? -0.996 -9.848 30.951 1.00 73.62 318 SER A N 1
ATOM 2596 C CA . SER A 1 318 ? -0.801 -9.212 32.263 1.00 73.62 318 SER A CA 1
ATOM 2597 C C . SER A 1 318 ? -1.750 -8.034 32.504 1.00 73.62 318 SER A C 1
ATOM 2599 O O . SER A 1 318 ? -2.220 -7.835 33.619 1.00 73.62 318 SER A O 1
ATOM 2601 N N . ARG A 1 319 ? -2.104 -7.269 31.462 1.00 74.88 319 ARG A N 1
ATOM 2602 C CA . ARG A 1 319 ? -3.129 -6.211 31.569 1.00 74.88 319 ARG A CA 1
ATOM 2603 C C . ARG A 1 319 ? -4.537 -6.770 31.766 1.00 74.88 319 ARG A C 1
ATOM 2605 O O . ARG A 1 319 ? -5.311 -6.165 32.498 1.00 74.88 319 ARG A O 1
ATOM 2612 N N . LEU A 1 320 ? -4.869 -7.889 31.125 1.00 70.31 320 LEU A N 1
ATOM 2613 C CA . LEU A 1 320 ? -6.143 -8.584 31.314 1.00 70.31 320 LEU A CA 1
ATOM 2614 C C . LEU A 1 320 ? -6.212 -9.265 32.686 1.00 70.31 320 LEU A C 1
ATOM 2616 O O . LEU A 1 320 ? -7.277 -9.269 33.282 1.00 70.31 320 LEU A O 1
ATOM 2620 N N . GLU A 1 321 ? -5.101 -9.763 33.227 1.00 67.94 321 GLU A N 1
ATOM 2621 C CA . GLU A 1 321 ? -4.997 -10.284 34.598 1.00 67.94 321 GLU A CA 1
ATOM 2622 C C . GLU A 1 321 ? -5.174 -9.172 35.646 1.00 67.94 321 GLU A C 1
ATOM 2624 O O . GLU A 1 321 ? -5.891 -9.358 36.628 1.00 67.94 321 GLU A O 1
ATOM 2629 N N . GLU A 1 322 ? -4.580 -7.993 35.425 1.00 77.62 322 GLU A N 1
ATOM 2630 C CA . GLU A 1 322 ? -4.786 -6.800 36.262 1.00 77.62 322 GLU A CA 1
ATOM 2631 C C . GLU A 1 322 ? -6.250 -6.326 36.204 1.00 77.62 322 GLU A C 1
ATOM 2633 O O . GLU A 1 322 ? -6.879 -6.082 37.233 1.00 77.62 322 GLU A O 1
ATOM 2638 N N . GLN A 1 323 ? -6.833 -6.268 35.000 1.00 71.81 323 GLN A N 1
ATOM 2639 C CA . GLN A 1 323 ? -8.249 -5.945 34.811 1.00 71.81 323 GLN A CA 1
ATOM 2640 C C . GLN A 1 323 ? -9.169 -7.000 35.427 1.00 71.81 323 GLN A C 1
ATOM 2642 O O . GLN A 1 323 ? -10.179 -6.626 36.015 1.00 71.81 323 GLN A O 1
ATOM 2647 N N . LEU A 1 324 ? -8.812 -8.286 35.351 1.00 70.56 324 LEU A N 1
ATOM 2648 C CA . LEU A 1 324 ? -9.563 -9.368 35.976 1.00 70.56 324 LEU A CA 1
ATOM 2649 C C . LEU A 1 324 ? -9.560 -9.198 37.496 1.00 70.56 324 LEU A C 1
ATOM 2651 O O . LEU A 1 324 ? -10.627 -9.250 38.099 1.00 70.56 324 LEU A O 1
ATOM 2655 N N . LYS A 1 325 ? -8.406 -8.892 38.109 1.00 73.38 325 LYS A N 1
ATOM 2656 C CA . LYS A 1 325 ? -8.318 -8.543 39.538 1.00 73.38 325 LYS A CA 1
ATOM 2657 C C . LYS A 1 325 ? -9.196 -7.340 39.886 1.00 73.38 325 LYS A C 1
ATOM 2659 O O . LYS A 1 325 ? -9.969 -7.441 40.834 1.00 73.38 325 LYS A O 1
ATOM 2664 N N . GLU A 1 326 ? -9.146 -6.250 39.112 1.00 76.31 326 GLU A N 1
ATOM 2665 C CA . GLU A 1 326 ? -10.037 -5.093 39.311 1.00 76.31 326 GLU A CA 1
ATOM 2666 C C . GLU A 1 326 ? -11.527 -5.446 39.159 1.00 76.31 326 GLU A C 1
ATOM 2668 O O . GLU A 1 326 ? -12.366 -4.895 39.869 1.00 76.31 326 GLU A O 1
ATOM 2673 N N . THR A 1 327 ? -11.901 -6.330 38.229 1.00 68.75 327 THR A N 1
ATOM 2674 C CA . THR A 1 327 ? -13.298 -6.771 38.097 1.00 68.75 327 THR A CA 1
ATOM 2675 C C . THR A 1 327 ? -13.711 -7.717 39.214 1.00 68.75 327 THR A C 1
ATOM 2677 O O . THR A 1 327 ? -14.850 -7.635 39.657 1.00 68.75 327 THR A O 1
ATOM 2680 N N . THR A 1 328 ? -12.803 -8.548 39.730 1.00 73.69 328 THR A N 1
ATOM 2681 C CA . THR A 1 328 ? -13.069 -9.418 40.880 1.00 73.69 328 THR A CA 1
ATOM 2682 C C . THR A 1 328 ? -13.269 -8.588 42.145 1.00 73.69 328 THR A C 1
ATOM 2684 O O . THR A 1 328 ? -14.247 -8.818 42.850 1.00 73.69 328 THR A O 1
ATOM 2687 N N . THR A 1 329 ? -12.434 -7.571 42.402 1.00 76.25 329 THR A N 1
ATOM 2688 C CA . THR A 1 329 ? -12.633 -6.667 43.550 1.00 76.25 329 THR A CA 1
ATOM 2689 C C . THR A 1 329 ? -13.908 -5.836 43.410 1.00 76.25 329 THR A C 1
ATOM 2691 O O . THR A 1 329 ? -14.695 -5.762 44.351 1.00 76.25 329 THR A O 1
ATOM 2694 N N . ARG A 1 330 ? -14.209 -5.309 42.213 1.00 74.75 330 ARG A N 1
ATOM 2695 C CA . ARG A 1 330 ? -15.507 -4.659 41.943 1.00 74.75 330 ARG A CA 1
ATOM 2696 C C . ARG A 1 330 ? -16.686 -5.615 42.125 1.00 74.75 330 ARG A C 1
ATOM 2698 O O . ARG A 1 330 ? -17.717 -5.194 42.633 1.00 74.75 330 ARG A O 1
ATOM 2705 N N . SER A 1 331 ? -16.551 -6.888 41.753 1.00 62.28 331 SER A N 1
ATOM 2706 C CA . SER A 1 331 ? -17.591 -7.900 41.962 1.00 62.28 331 SER A CA 1
ATOM 2707 C C . SER A 1 331 ? -17.800 -8.195 43.448 1.00 62.28 331 SER A C 1
ATOM 2709 O O . SER A 1 331 ? -18.944 -8.328 43.872 1.00 62.28 331 SER A O 1
ATOM 2711 N N . THR A 1 332 ? -16.738 -8.249 44.261 1.00 72.31 332 THR A N 1
ATOM 2712 C CA . THR A 1 332 ? -16.870 -8.409 45.720 1.00 72.31 332 THR A CA 1
ATOM 2713 C C . THR A 1 332 ? -17.451 -7.166 46.395 1.00 72.31 332 THR A C 1
ATOM 2715 O O . THR A 1 332 ? -18.263 -7.301 47.310 1.00 72.31 332 THR A O 1
ATOM 2718 N N . ASP A 1 333 ? -17.118 -5.966 45.915 1.00 76.38 333 ASP A N 1
ATOM 2719 C CA . ASP A 1 333 ? -17.694 -4.710 46.413 1.00 76.38 333 ASP A CA 1
ATOM 2720 C C . ASP A 1 333 ? -19.185 -4.599 46.054 1.00 76.38 333 ASP A C 1
ATOM 2722 O O . ASP A 1 333 ? -20.006 -4.225 46.893 1.00 76.38 333 ASP A O 1
ATOM 2726 N N . LEU A 1 334 ? -19.562 -4.972 44.825 1.00 72.44 334 LEU A N 1
ATOM 2727 C CA . LEU A 1 334 ? -20.959 -5.044 44.391 1.00 72.44 334 LEU A CA 1
ATOM 2728 C C . LEU A 1 334 ? -21.737 -6.110 45.171 1.00 72.44 334 LEU A C 1
ATOM 2730 O O . LEU A 1 334 ? -22.868 -5.843 45.573 1.00 72.44 334 LEU A O 1
ATOM 2734 N N . GLN A 1 335 ? -21.129 -7.262 45.469 1.00 64.62 335 GLN A N 1
ATOM 2735 C CA . GLN A 1 335 ? -21.724 -8.279 46.338 1.00 64.62 335 GLN A CA 1
ATOM 2736 C C . GLN A 1 335 ? -21.971 -7.730 47.754 1.00 64.62 335 GLN A C 1
ATOM 2738 O O . GLN A 1 335 ? -23.077 -7.866 48.275 1.00 64.62 335 GLN A O 1
ATOM 2743 N N . GLN A 1 336 ? -21.003 -7.020 48.352 1.00 76.75 336 GLN A N 1
ATOM 2744 C CA . GLN A 1 336 ? -21.204 -6.350 49.645 1.00 76.75 336 GLN A CA 1
ATOM 2745 C C . GLN A 1 336 ? -22.299 -5.276 49.596 1.00 76.75 336 GLN A C 1
ATOM 2747 O O . GLN A 1 336 ? -23.089 -5.163 50.536 1.00 76.75 336 GLN A O 1
ATOM 2752 N N . GLN A 1 337 ? -22.381 -4.482 48.523 1.00 71.25 337 GLN A N 1
ATOM 2753 C CA . GLN A 1 337 ? -23.459 -3.501 48.355 1.00 71.25 337 GLN A CA 1
ATOM 2754 C C . GLN A 1 337 ? -24.826 -4.176 48.208 1.00 71.25 337 GLN A C 1
ATOM 2756 O O . GLN A 1 337 ? -25.802 -3.714 48.802 1.00 71.25 337 GLN A O 1
ATOM 2761 N N . LEU A 1 338 ? -24.897 -5.285 47.471 1.00 66.81 338 LEU A N 1
ATOM 2762 C CA . LEU A 1 338 ? -26.107 -6.076 47.291 1.00 66.81 338 LEU A CA 1
ATOM 2763 C C . LEU A 1 338 ? -26.572 -6.694 48.618 1.00 66.81 338 LEU A C 1
ATOM 2765 O O . LEU A 1 338 ? -27.752 -6.589 48.953 1.00 66.81 338 LEU A O 1
ATOM 2769 N N . ASP A 1 339 ? -25.663 -7.257 49.414 1.00 74.19 339 ASP A N 1
ATOM 2770 C CA . ASP A 1 339 ? -25.978 -7.818 50.733 1.00 74.19 339 ASP A CA 1
ATOM 2771 C C . ASP A 1 339 ? -26.398 -6.733 51.739 1.00 74.19 339 ASP A C 1
ATOM 2773 O O . ASP A 1 339 ? -27.374 -6.909 52.473 1.00 74.19 339 ASP A O 1
ATOM 2777 N N . LYS A 1 340 ? -25.783 -5.546 51.682 1.00 79.31 340 LYS A N 1
ATOM 2778 C CA . LYS A 1 340 ? -26.220 -4.366 52.447 1.00 79.31 340 LYS A CA 1
ATOM 2779 C C . LYS A 1 340 ? -27.614 -3.878 52.027 1.00 79.31 340 LYS A C 1
ATOM 2781 O O . LYS A 1 340 ? -28.410 -3.491 52.880 1.00 79.31 340 LYS A O 1
ATOM 2786 N N . SER A 1 341 ? -27.938 -3.936 50.735 1.00 62.28 341 SER A N 1
ATOM 2787 C CA . SER A 1 341 ? -29.260 -3.573 50.203 1.00 62.28 341 SER A CA 1
ATOM 2788 C C . SER A 1 341 ? -30.336 -4.607 50.581 1.00 62.28 341 SER A C 1
ATOM 2790 O O . SER A 1 341 ? -31.442 -4.243 50.981 1.00 62.28 341 SER A O 1
ATOM 2792 N N . LYS A 1 342 ? -29.996 -5.906 50.578 1.00 68.25 342 LYS A N 1
ATOM 2793 C CA . LYS A 1 342 ? -30.844 -6.993 51.106 1.00 68.25 342 LYS A CA 1
ATOM 2794 C C . LYS A 1 342 ? -31.132 -6.808 52.600 1.00 68.25 342 LYS A C 1
ATOM 2796 O O . LYS A 1 342 ? -32.278 -6.961 53.020 1.00 68.25 342 LYS A O 1
ATOM 2801 N N . GLN A 1 343 ? -30.126 -6.424 53.388 1.00 74.12 343 GLN A N 1
ATOM 2802 C CA . GLN A 1 343 ? -30.283 -6.130 54.815 1.00 74.12 343 GLN A CA 1
ATOM 2803 C C . GLN A 1 343 ? -31.207 -4.920 55.048 1.00 74.12 343 GLN A C 1
ATOM 2805 O O . GLN A 1 343 ? -32.151 -5.013 55.830 1.00 74.12 343 GLN A O 1
ATOM 2810 N N . GLN A 1 344 ? -31.032 -3.833 54.288 1.00 71.31 344 GLN A N 1
ATOM 2811 C CA . GLN A 1 344 ? -31.942 -2.677 54.309 1.00 71.31 344 GLN A CA 1
ATOM 2812 C C . GLN A 1 344 ? -33.379 -3.043 53.900 1.00 71.31 344 GLN A C 1
ATOM 2814 O O . GLN A 1 344 ? -34.337 -2.516 54.466 1.00 71.31 344 GLN A O 1
ATOM 2819 N N . HIS A 1 345 ? -33.557 -3.963 52.947 1.00 67.00 345 HIS A N 1
ATOM 2820 C CA . HIS A 1 345 ? -34.881 -4.449 52.562 1.00 67.00 345 HIS A CA 1
ATOM 2821 C C . HIS A 1 345 ? -35.551 -5.255 53.688 1.00 67.00 345 HIS A C 1
ATOM 2823 O O . HIS A 1 345 ? -36.732 -5.047 53.963 1.00 67.00 345 HIS A O 1
ATOM 2829 N N . GLN A 1 346 ? -34.801 -6.109 54.395 1.00 71.00 346 GLN A N 1
ATOM 2830 C CA . GLN A 1 346 ? -35.299 -6.823 55.580 1.00 71.00 346 GLN A CA 1
ATOM 2831 C C . GLN A 1 346 ? -35.667 -5.864 56.724 1.00 71.00 346 GLN A C 1
ATOM 2833 O O . GLN A 1 346 ? -36.718 -6.029 57.343 1.00 71.00 346 GLN A O 1
ATOM 2838 N N . GLU A 1 347 ? -34.859 -4.830 56.972 1.00 76.38 347 GLU A N 1
ATOM 2839 C CA . GLU A 1 347 ? -35.159 -3.784 57.961 1.00 76.38 347 GLU A CA 1
ATOM 2840 C C . GLU A 1 347 ? -36.432 -3.003 57.600 1.00 76.38 347 GLU A C 1
ATOM 2842 O O . GLU A 1 347 ? -37.303 -2.813 58.452 1.00 76.38 347 GLU A O 1
ATOM 2847 N N . LEU A 1 348 ? -36.601 -2.614 56.331 1.00 73.75 348 LEU A N 1
ATOM 2848 C CA . LEU A 1 348 ? -37.823 -1.968 55.838 1.00 73.75 348 LEU A CA 1
ATOM 2849 C C . LEU A 1 348 ? -39.051 -2.882 55.945 1.00 73.75 348 LEU A C 1
ATOM 2851 O O . LEU A 1 348 ? -40.127 -2.414 56.317 1.00 73.75 348 LEU A O 1
ATOM 2855 N N . GLN A 1 349 ? -38.902 -4.181 55.677 1.00 69.06 349 GLN A N 1
ATOM 2856 C CA . GLN A 1 349 ? -39.982 -5.160 55.804 1.00 69.06 349 GLN A CA 1
ATOM 2857 C C . GLN A 1 349 ? -40.389 -5.373 57.274 1.00 69.06 349 GLN A C 1
ATOM 2859 O O . GLN A 1 349 ? -41.582 -5.422 57.584 1.00 69.06 349 GLN A O 1
ATOM 2864 N N . ALA A 1 350 ? -39.424 -5.420 58.198 1.00 75.00 350 ALA A N 1
ATOM 2865 C CA . ALA A 1 350 ? -39.683 -5.456 59.638 1.00 75.00 350 ALA A CA 1
ATOM 2866 C C . ALA A 1 350 ? -40.360 -4.161 60.128 1.00 75.00 350 ALA A C 1
ATOM 2868 O O . ALA A 1 350 ? -41.331 -4.209 60.890 1.00 75.00 350 ALA A O 1
ATOM 2869 N N . LEU A 1 351 ? -39.919 -3.001 59.631 1.00 77.06 351 LEU A N 1
ATOM 2870 C CA . LEU A 1 351 ? -40.538 -1.708 59.925 1.00 77.06 351 LEU A CA 1
ATOM 2871 C C . LEU A 1 351 ? -41.981 -1.640 59.393 1.00 77.06 351 LEU A C 1
ATOM 2873 O O . LEU A 1 351 ? -42.865 -1.152 60.093 1.00 77.06 351 LEU A O 1
ATOM 2877 N N . GLN A 1 352 ? -42.248 -2.189 58.204 1.00 73.62 352 GLN A N 1
ATOM 2878 C CA . GLN A 1 352 ? -43.592 -2.300 57.626 1.00 73.62 352 GLN A CA 1
ATOM 2879 C C . GLN A 1 352 ? -44.507 -3.225 58.447 1.00 73.62 352 GLN A C 1
ATOM 2881 O O . GLN A 1 352 ? -45.701 -2.957 58.583 1.00 73.62 352 GLN A O 1
ATOM 2886 N N . GLN A 1 353 ? -43.983 -4.308 59.024 1.00 73.75 353 GLN A N 1
ATOM 2887 C CA . GLN A 1 353 ? -44.754 -5.149 59.947 1.00 73.75 353 GLN A CA 1
ATOM 2888 C C . GLN A 1 353 ? -45.048 -4.410 61.262 1.00 73.75 353 GLN A C 1
ATOM 2890 O O . GLN A 1 353 ? -46.183 -4.446 61.739 1.00 73.75 353 GLN A O 1
ATOM 2895 N N . SER A 1 354 ? -44.074 -3.668 61.801 1.00 77.50 354 SER A N 1
ATOM 2896 C CA . SER A 1 354 ? -44.252 -2.842 63.003 1.00 77.50 354 SER A CA 1
ATOM 2897 C C . SER A 1 354 ? -45.290 -1.729 62.805 1.00 77.50 354 SER A C 1
ATOM 2899 O O . SER A 1 354 ? -46.168 -1.556 63.650 1.00 77.50 354 SER A O 1
ATOM 2901 N N . THR A 1 355 ? -45.261 -1.008 61.679 1.00 73.88 355 THR A N 1
ATOM 2902 C CA . THR A 1 355 ? -46.246 0.051 61.391 1.00 73.88 355 THR A CA 1
ATOM 2903 C C . THR A 1 355 ? -47.651 -0.501 61.162 1.00 73.88 355 THR A C 1
ATOM 2905 O O . THR A 1 355 ? -48.608 0.101 61.638 1.00 73.88 355 THR A O 1
ATOM 2908 N N . ASN A 1 356 ? -47.797 -1.673 60.533 1.00 74.69 356 ASN A N 1
ATOM 2909 C CA . ASN A 1 356 ? -49.090 -2.363 60.442 1.00 74.69 356 ASN A CA 1
ATOM 2910 C C . ASN A 1 356 ? -49.614 -2.835 61.813 1.00 74.69 356 ASN A C 1
ATOM 2912 O O . ASN A 1 356 ? -50.826 -2.831 62.033 1.00 74.69 356 ASN A O 1
ATOM 2916 N N . GLY A 1 357 ? -48.726 -3.212 62.741 1.00 76.62 357 GLY A N 1
ATOM 2917 C CA . GLY A 1 357 ? -49.075 -3.477 64.142 1.00 76.62 357 GLY A CA 1
ATOM 2918 C C . GLY A 1 357 ? -49.626 -2.227 64.831 1.00 76.62 357 GLY A C 1
ATOM 2919 O O . GLY A 1 357 ? -50.779 -2.220 65.256 1.00 76.62 357 GLY A O 1
ATOM 2920 N N . LYS A 1 358 ? -48.852 -1.134 64.814 1.00 77.88 358 LYS A N 1
ATOM 2921 C CA . LYS A 1 358 ? -49.244 0.168 65.385 1.00 77.88 358 LYS A CA 1
ATOM 2922 C C . LYS A 1 358 ? -50.536 0.728 64.777 1.00 77.88 358 LYS A C 1
ATOM 2924 O O . LYS A 1 358 ? -51.324 1.354 65.477 1.00 77.88 358 LYS A O 1
ATOM 2929 N N . LEU A 1 359 ? -50.785 0.493 63.485 1.00 72.69 359 LEU A N 1
ATOM 2930 C CA . LEU A 1 359 ? -52.026 0.906 62.823 1.00 72.69 359 LEU A CA 1
ATOM 2931 C C . LEU A 1 359 ? -53.245 0.129 63.347 1.00 72.69 359 LEU A C 1
ATOM 2933 O O . LEU A 1 359 ? -54.301 0.727 63.534 1.00 72.69 359 LEU A O 1
ATOM 2937 N N . ARG A 1 360 ? -53.103 -1.175 63.624 1.00 74.69 360 ARG A N 1
ATOM 2938 C CA . ARG A 1 360 ? -54.161 -1.985 64.255 1.00 74.69 360 ARG A CA 1
ATOM 2939 C C . ARG A 1 360 ? -54.397 -1.596 65.711 1.00 74.69 360 ARG A C 1
ATOM 2941 O O . ARG A 1 360 ? -55.545 -1.551 66.135 1.00 74.69 360 ARG A O 1
ATOM 2948 N N . GLU A 1 361 ? -53.339 -1.292 66.458 1.00 76.88 361 GLU A N 1
ATOM 2949 C CA . GLU A 1 361 ? -53.443 -0.771 67.828 1.00 76.88 361 GLU A CA 1
ATOM 2950 C C . GLU A 1 361 ? -54.215 0.556 67.838 1.00 76.88 361 GLU A C 1
ATOM 2952 O O . GLU A 1 361 ? -55.255 0.645 68.483 1.00 76.88 361 GLU A O 1
ATOM 2957 N N . ALA A 1 362 ? -53.828 1.521 66.997 1.00 72.69 362 ALA A N 1
ATOM 2958 C CA . ALA A 1 362 ? -54.536 2.795 66.863 1.00 72.69 362 ALA A CA 1
ATOM 2959 C C . ALA A 1 362 ? -55.997 2.651 66.378 1.00 72.69 362 ALA A C 1
ATOM 2961 O O . ALA A 1 362 ? -56.852 3.456 66.750 1.00 72.69 362 ALA A O 1
ATOM 2962 N N . GLN A 1 363 ? -56.311 1.635 65.562 1.00 70.56 363 GLN A N 1
ATOM 2963 C CA . GLN A 1 363 ? -57.693 1.307 65.183 1.00 70.56 363 GLN A CA 1
ATOM 2964 C C . GLN A 1 363 ? -58.502 0.768 66.373 1.00 70.56 363 GLN A C 1
ATOM 2966 O O . GLN A 1 363 ? -59.622 1.228 66.595 1.00 70.56 363 GLN A O 1
ATOM 2971 N N . ASN A 1 364 ? -57.930 -0.140 67.170 1.00 77.12 364 ASN A N 1
ATOM 2972 C CA . ASN A 1 364 ? -58.567 -0.660 68.384 1.00 77.12 364 ASN A CA 1
ATOM 2973 C C . ASN A 1 364 ? -58.779 0.446 69.434 1.00 77.12 364 ASN A C 1
ATOM 2975 O O . ASN A 1 364 ? -59.850 0.525 70.036 1.00 77.12 364 ASN A O 1
ATOM 2979 N N . ASP A 1 365 ? -57.795 1.331 69.619 1.00 79.06 365 ASP A N 1
ATOM 2980 C CA . ASP A 1 365 ? -57.893 2.485 70.517 1.00 79.06 365 ASP A CA 1
ATOM 2981 C C . ASP A 1 365 ? -59.010 3.441 70.070 1.00 79.06 365 ASP A C 1
ATOM 2983 O O . ASP A 1 365 ? -59.788 3.931 70.892 1.00 79.06 365 ASP A O 1
ATOM 2987 N N . LEU A 1 366 ? -59.149 3.674 68.758 1.00 76.56 366 LEU A N 1
ATOM 2988 C CA . LEU A 1 366 ? -60.224 4.497 68.203 1.00 76.56 366 LEU A CA 1
ATOM 2989 C C . LEU A 1 366 ? -61.607 3.866 68.440 1.00 76.56 366 LEU A C 1
ATOM 2991 O O . LEU A 1 366 ? -62.528 4.571 68.856 1.00 76.56 366 LEU A O 1
ATOM 2995 N N . GLU A 1 367 ? -61.761 2.553 68.244 1.00 78.25 367 GLU A N 1
ATOM 2996 C CA . GLU A 1 367 ? -62.996 1.834 68.595 1.00 78.25 367 GLU A CA 1
ATOM 2997 C C . GLU A 1 367 ? -63.296 1.906 70.101 1.00 78.25 367 GLU A C 1
ATOM 2999 O O . GLU A 1 367 ? -64.447 2.117 70.501 1.00 78.25 367 GLU A O 1
ATOM 3004 N N . GLN A 1 368 ? -62.271 1.806 70.954 1.00 78.94 368 GLN A N 1
ATOM 3005 C CA . GLN A 1 368 ? -62.422 1.952 72.401 1.00 78.94 368 GLN A CA 1
ATOM 3006 C C . GLN A 1 368 ? -62.867 3.371 72.785 1.00 78.94 368 GLN A C 1
ATOM 3008 O O . GLN A 1 368 ? -63.760 3.524 73.623 1.00 78.94 368 GLN A O 1
ATOM 3013 N N . VAL A 1 369 ? -62.301 4.412 72.167 1.00 80.75 369 VAL A N 1
ATOM 3014 C CA . VAL A 1 369 ? -62.704 5.811 72.384 1.00 80.75 369 VAL A CA 1
ATOM 3015 C C . VAL A 1 369 ? -64.140 6.050 71.915 1.00 80.75 369 VAL A C 1
ATOM 3017 O O . VAL A 1 369 ? -64.918 6.649 72.658 1.00 80.75 369 VAL A O 1
ATOM 3020 N N . LEU A 1 370 ? -64.534 5.536 70.746 1.00 74.31 370 LEU A N 1
ATOM 3021 C CA . LEU A 1 370 ? -65.917 5.623 70.254 1.00 74.31 370 LEU A CA 1
ATOM 3022 C C . LEU A 1 370 ? -66.907 4.951 71.219 1.00 74.31 370 LEU A C 1
ATOM 3024 O O . LEU A 1 370 ? -67.962 5.514 71.519 1.00 74.31 370 LEU A O 1
ATOM 3028 N N . ARG A 1 371 ? -66.541 3.796 71.788 1.00 76.75 371 ARG A N 1
ATOM 3029 C CA . ARG A 1 371 ? -67.339 3.114 72.817 1.00 76.75 371 ARG A CA 1
ATOM 3030 C C . ARG A 1 371 ? -67.442 3.929 74.111 1.00 76.75 371 ARG A C 1
ATOM 3032 O O . ARG A 1 371 ? -68.538 4.090 74.640 1.00 76.75 371 ARG A O 1
ATOM 3039 N N . GLN A 1 372 ? -66.336 4.515 74.576 1.00 75.56 372 GLN A N 1
ATOM 3040 C CA . GLN A 1 372 ? -66.331 5.403 75.747 1.00 75.56 372 GLN A CA 1
ATOM 3041 C C . GLN A 1 372 ? -67.147 6.687 75.541 1.00 75.56 372 GLN A C 1
ATOM 3043 O O . GLN A 1 372 ? -67.654 7.235 76.520 1.00 75.56 372 GLN A O 1
ATOM 3048 N N . ILE A 1 373 ? -67.251 7.198 74.310 1.00 76.19 373 ILE A N 1
ATOM 3049 C CA . ILE A 1 373 ? -68.124 8.334 73.981 1.00 76.19 373 ILE A CA 1
ATOM 3050 C C . ILE A 1 373 ? -69.589 7.908 74.139 1.00 76.19 373 ILE A C 1
ATOM 3052 O O . ILE A 1 373 ? -70.309 8.551 74.897 1.00 76.19 373 ILE A O 1
ATOM 3056 N N . GLY A 1 374 ? -69.993 6.763 73.576 1.00 79.56 374 GLY A N 1
ATOM 3057 C CA . GLY A 1 374 ? -71.342 6.213 73.774 1.00 79.56 374 GLY A CA 1
ATOM 3058 C C . GLY A 1 374 ? -71.704 5.979 75.251 1.00 79.56 374 GLY A C 1
ATOM 3059 O O . GLY A 1 374 ? -72.783 6.369 75.698 1.00 79.56 374 GLY A O 1
ATOM 3060 N N . ASP A 1 375 ? -70.779 5.431 76.048 1.00 77.62 375 ASP A N 1
ATOM 3061 C CA . ASP A 1 375 ? -70.967 5.249 77.497 1.00 77.62 375 ASP A CA 1
ATOM 3062 C C . ASP A 1 375 ? -71.106 6.589 78.254 1.00 77.62 375 ASP A C 1
ATOM 3064 O O . ASP A 1 375 ? -71.810 6.676 79.270 1.00 77.62 375 ASP A O 1
ATOM 3068 N N . LYS A 1 376 ? -70.427 7.648 77.787 1.00 77.12 376 LYS A N 1
ATOM 3069 C CA . LYS A 1 376 ? -70.527 9.006 78.348 1.00 77.12 376 LYS A CA 1
ATOM 3070 C C . LYS A 1 376 ? -71.839 9.677 77.959 1.00 77.12 376 LYS A C 1
ATOM 3072 O O . LYS A 1 376 ? -72.475 10.244 78.843 1.00 77.12 376 LYS A O 1
ATOM 3077 N N . ASP A 1 377 ? -72.285 9.552 76.714 1.00 78.50 377 ASP A N 1
ATOM 3078 C CA . ASP A 1 377 ? -73.573 10.087 76.258 1.00 78.50 377 ASP A CA 1
ATOM 3079 C C . ASP A 1 377 ? -74.740 9.422 77.001 1.00 78.50 377 ASP A C 1
ATOM 3081 O O . ASP A 1 377 ? -75.638 10.106 77.496 1.00 78.50 377 ASP A O 1
ATOM 3085 N N . GLN A 1 378 ? -74.680 8.102 77.218 1.00 78.62 378 GLN A N 1
ATOM 3086 C CA . GLN A 1 378 ? -75.666 7.398 78.042 1.00 78.62 378 GLN A CA 1
ATOM 3087 C C . GLN A 1 378 ? -75.648 7.870 79.507 1.00 78.62 378 GLN A C 1
ATOM 3089 O O . GLN A 1 378 ? -76.703 7.986 80.139 1.00 78.62 378 GLN A O 1
ATOM 3094 N N . LYS A 1 379 ? -74.467 8.182 80.063 1.00 79.38 379 LYS A N 1
ATOM 3095 C CA . LYS A 1 379 ? -74.346 8.806 81.393 1.00 79.38 379 LYS A CA 1
ATOM 3096 C C . LYS A 1 379 ? -74.901 10.227 81.426 1.00 79.38 379 LYS A C 1
ATOM 3098 O O . LYS A 1 379 ? -75.530 10.567 82.422 1.00 79.38 379 LYS A O 1
ATOM 3103 N N . ILE A 1 380 ? -74.709 11.029 80.379 1.00 77.31 380 ILE A N 1
ATOM 3104 C CA . ILE A 1 380 ? -75.280 12.378 80.273 1.00 77.31 380 ILE A CA 1
ATOM 3105 C C . ILE A 1 380 ? -76.807 12.286 80.274 1.00 77.31 380 ILE A C 1
ATOM 3107 O O . ILE A 1 380 ? -77.426 12.887 81.145 1.00 77.31 380 ILE A O 1
ATOM 3111 N N . GLN A 1 381 ? -77.409 11.435 79.437 1.00 75.62 381 GLN A N 1
ATOM 3112 C CA . GLN A 1 381 ? -78.863 11.207 79.437 1.00 75.62 381 GLN A CA 1
ATOM 3113 C C . GLN A 1 381 ? -79.392 10.756 80.810 1.00 75.62 381 GLN A C 1
ATOM 3115 O O . GLN A 1 381 ? -80.413 11.253 81.288 1.00 75.62 381 GLN A O 1
ATOM 3120 N N . ASN A 1 382 ? -78.681 9.849 81.488 1.00 76.06 382 ASN A N 1
ATOM 3121 C CA . ASN A 1 382 ? -79.053 9.398 82.832 1.00 76.06 382 ASN A CA 1
ATOM 3122 C C . ASN A 1 382 ? -78.941 10.526 83.876 1.00 76.06 382 ASN A C 1
ATOM 3124 O O . ASN A 1 382 ? -79.798 10.641 84.753 1.00 76.06 382 ASN A O 1
ATOM 3128 N N . LEU A 1 383 ? -77.912 11.374 83.787 1.00 77.81 383 LEU A N 1
ATOM 3129 C CA . LEU A 1 383 ? -77.731 12.539 84.657 1.00 77.81 383 LEU A CA 1
ATOM 3130 C C . LEU A 1 383 ? -78.765 13.635 84.373 1.00 77.81 383 LEU A C 1
ATOM 3132 O O . LEU A 1 383 ? -79.250 14.251 85.315 1.00 77.81 383 LEU A O 1
ATOM 3136 N N . GLU A 1 384 ? -79.159 13.845 83.120 1.00 76.81 384 GLU A N 1
ATOM 3137 C CA . GLU A 1 384 ? -80.238 14.759 82.732 1.00 76.81 384 GLU A CA 1
ATOM 3138 C C . GLU A 1 384 ? -81.597 14.269 83.247 1.00 76.81 384 GLU A C 1
ATOM 3140 O O . GLU A 1 384 ? -82.358 15.053 83.818 1.00 76.81 384 GLU A O 1
ATOM 3145 N N . ALA A 1 385 ? -81.882 12.967 83.149 1.00 75.06 385 ALA A N 1
ATOM 3146 C CA . ALA A 1 385 ? -83.078 12.362 83.734 1.00 75.06 385 ALA A CA 1
ATOM 3147 C C . ALA A 1 385 ? -83.096 12.490 85.271 1.00 75.06 385 ALA A C 1
ATOM 3149 O O . ALA A 1 385 ? -84.121 12.853 85.856 1.00 75.06 385 ALA A O 1
ATOM 3150 N N . LEU A 1 386 ? -81.956 12.264 85.935 1.00 75.88 386 LEU A N 1
ATOM 3151 C CA . LEU A 1 386 ? -81.802 12.494 87.376 1.00 75.88 386 LEU A CA 1
ATOM 3152 C C . LEU A 1 386 ? -81.915 13.979 87.747 1.00 75.88 386 LEU A C 1
ATOM 3154 O O . LEU A 1 386 ? -82.497 14.293 88.782 1.00 75.88 386 LEU A O 1
ATOM 3158 N N . LEU A 1 387 ? -81.432 14.898 86.907 1.00 76.38 387 LEU A N 1
ATOM 3159 C CA . LEU A 1 387 ? -81.572 16.341 87.100 1.00 76.38 387 LEU A CA 1
ATOM 3160 C C . LEU A 1 387 ? -83.037 16.777 86.975 1.00 76.38 387 LEU A C 1
ATOM 3162 O O . LEU A 1 387 ? -83.493 17.581 87.782 1.00 76.38 387 LEU A O 1
ATOM 3166 N N . GLN A 1 388 ? -83.795 16.234 86.018 1.00 74.50 388 GLN A N 1
ATOM 3167 C CA . GLN A 1 388 ? -85.234 16.499 85.906 1.00 74.50 388 GLN A CA 1
ATOM 3168 C C . GLN A 1 388 ? -86.013 15.913 87.087 1.00 74.50 388 GLN A C 1
ATOM 3170 O O . GLN A 1 388 ? -86.874 16.591 87.648 1.00 74.50 388 GLN A O 1
ATOM 3175 N N . LYS A 1 389 ? -85.660 14.702 87.542 1.00 76.94 389 LYS A N 1
ATOM 3176 C CA . LYS A 1 389 ? -86.215 14.128 88.776 1.00 76.94 389 LYS A CA 1
ATOM 3177 C C . LYS A 1 389 ? -85.891 14.999 89.995 1.00 76.94 389 LYS A C 1
ATOM 3179 O O . LYS A 1 389 ? -86.779 15.273 90.790 1.00 76.94 389 LYS A O 1
ATOM 3184 N N . SER A 1 390 ? -84.656 15.490 90.103 1.00 72.81 390 SER A N 1
ATOM 3185 C CA . SER A 1 390 ? -84.218 16.395 91.171 1.00 72.81 390 SER A CA 1
ATOM 3186 C C . SER A 1 390 ? -84.933 17.750 91.116 1.00 72.81 390 SER A C 1
ATOM 3188 O O . SER A 1 390 ? -85.343 18.251 92.152 1.00 72.81 390 SER A O 1
ATOM 3190 N N . LYS A 1 391 ? -85.195 18.311 89.927 1.00 74.88 391 LYS A N 1
ATOM 3191 C CA . LYS A 1 391 ? -86.032 19.515 89.762 1.00 74.88 391 LYS A CA 1
ATOM 3192 C C . LYS A 1 391 ? -87.478 19.287 90.207 1.00 74.88 391 LYS A C 1
ATOM 3194 O O . LYS A 1 391 ? -88.039 20.145 90.879 1.00 74.88 391 LYS A O 1
ATOM 3199 N N . ALA A 1 392 ? -88.068 18.136 89.880 1.00 71.69 392 ALA A N 1
ATOM 3200 C CA . ALA A 1 392 ? -89.401 17.773 90.361 1.00 71.69 392 ALA A CA 1
ATOM 3201 C C . ALA A 1 392 ? -89.423 17.600 91.892 1.00 71.69 392 ALA A C 1
ATOM 3203 O O . ALA A 1 392 ? -90.313 18.130 92.554 1.00 71.69 392 ALA A O 1
ATOM 3204 N N . SER A 1 393 ? -88.410 16.939 92.462 1.00 72.19 393 SER A N 1
ATOM 3205 C CA . SER A 1 393 ? -88.243 16.822 93.914 1.00 72.19 393 SER A CA 1
ATOM 3206 C C . SER A 1 393 ? -87.922 18.154 94.593 1.00 72.19 393 SER A C 1
ATOM 3208 O O . SER A 1 393 ? -88.351 18.346 95.717 1.00 72.19 393 SER A O 1
ATOM 3210 N N . LEU A 1 394 ? -87.241 19.098 93.938 1.00 72.94 394 LEU A N 1
ATOM 3211 C CA . LEU A 1 394 ? -87.062 20.458 94.452 1.00 72.94 394 LEU A CA 1
ATOM 3212 C C . LEU A 1 394 ? -88.393 21.209 94.481 1.00 72.94 394 LEU A C 1
ATOM 3214 O O . LEU A 1 394 ? -88.700 21.793 95.506 1.00 72.94 394 LEU A O 1
ATOM 3218 N N . GLY A 1 395 ? -89.230 21.111 93.444 1.00 74.25 395 GLY A N 1
ATOM 3219 C CA . GLY A 1 395 ? -90.586 21.674 93.485 1.00 74.25 395 GLY A CA 1
ATOM 3220 C C . GLY A 1 395 ? -91.462 21.057 94.588 1.00 74.25 395 GLY A C 1
ATOM 3221 O O . GLY A 1 395 ? -92.217 21.769 95.247 1.00 74.25 395 GLY A O 1
ATOM 3222 N N . GLN A 1 396 ? -91.322 19.750 94.844 1.00 68.94 396 GLN A N 1
ATOM 3223 C CA . GLN A 1 396 ? -91.957 19.088 95.992 1.00 68.94 396 GLN A CA 1
ATOM 3224 C C . GLN A 1 396 ? -91.388 19.588 97.324 1.00 68.94 396 GLN A C 1
ATOM 3226 O O . GLN A 1 396 ? -92.160 19.956 98.197 1.00 68.94 396 GLN A O 1
ATOM 3231 N N . LEU A 1 397 ? -90.063 19.679 97.464 1.00 67.31 397 LEU A N 1
ATOM 3232 C CA . LEU A 1 397 ? -89.389 20.176 98.665 1.00 67.31 397 LEU A CA 1
ATOM 3233 C C . LEU A 1 397 ? -89.612 21.675 98.901 1.00 67.31 397 LEU A C 1
ATOM 3235 O O . LEU A 1 397 ? -89.514 22.118 100.035 1.00 67.31 397 LEU A O 1
ATOM 3239 N N . GLU A 1 398 ? -89.921 22.469 97.877 1.00 68.50 398 GLU A N 1
ATOM 3240 C CA . GLU A 1 398 ? -90.309 23.875 98.021 1.00 68.50 398 GLU A CA 1
ATOM 3241 C C . GLU A 1 398 ? -91.752 24.010 98.519 1.00 68.50 398 GLU A C 1
ATOM 3243 O O . GLU A 1 398 ? -91.998 24.816 99.416 1.00 68.50 398 GLU A O 1
ATOM 3248 N N . ALA A 1 399 ? -92.669 23.164 98.038 1.00 65.38 399 ALA A N 1
ATOM 3249 C CA . ALA A 1 399 ? -94.022 23.052 98.586 1.00 65.38 399 ALA A CA 1
ATOM 3250 C C . ALA A 1 399 ? -94.018 22.478 100.019 1.00 65.38 399 ALA A C 1
ATOM 3252 O O . ALA A 1 399 ? -94.689 23.003 100.907 1.00 65.38 399 ALA A O 1
ATOM 3253 N N . GLU A 1 400 ? -93.205 21.451 100.283 1.00 65.25 400 GLU A N 1
ATOM 3254 C CA . GLU A 1 400 ? -92.974 20.913 101.627 1.00 65.25 400 GLU A CA 1
ATOM 3255 C C . GLU A 1 400 ? -92.229 21.911 102.516 1.00 65.25 400 GLU A C 1
ATOM 3257 O O . GLU A 1 400 ? -92.480 21.927 103.709 1.00 65.25 400 GLU A O 1
ATOM 3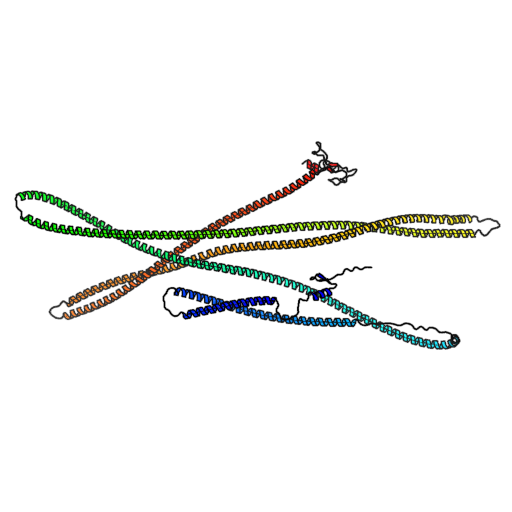262 N N . ARG A 1 401 ? -91.363 22.787 101.988 1.00 64.62 401 ARG A N 1
ATOM 3263 C CA . ARG A 1 401 ? -90.753 23.895 102.748 1.00 64.62 401 ARG A CA 1
ATOM 3264 C C . ARG A 1 401 ? -91.796 24.939 103.120 1.00 64.62 401 ARG A C 1
ATOM 3266 O O . ARG A 1 401 ? -91.710 25.484 104.209 1.00 64.62 401 ARG A O 1
ATOM 3273 N N . GLU A 1 402 ? -92.766 25.235 102.263 1.00 64.56 402 GLU A N 1
ATOM 3274 C CA . GLU A 1 402 ? -93.870 26.143 102.605 1.00 64.56 402 GLU A CA 1
ATOM 3275 C C . GLU A 1 402 ? -94.775 25.535 103.692 1.00 64.56 402 GLU A C 1
ATOM 3277 O O . GLU A 1 402 ? -95.061 26.193 104.696 1.00 64.56 402 GLU A O 1
ATOM 3282 N N . ASP A 1 403 ? -95.108 24.248 103.577 1.00 55.56 403 ASP A N 1
ATOM 3283 C CA . ASP A 1 403 ? -95.845 23.477 104.590 1.00 55.56 403 ASP A CA 1
ATOM 3284 C C . ASP A 1 403 ? -95.036 23.261 105.894 1.00 55.56 403 ASP A C 1
ATOM 3286 O O . ASP A 1 403 ? -95.571 23.337 107.001 1.00 55.56 403 ASP A O 1
ATOM 3290 N N . LEU A 1 404 ? -93.714 23.085 105.806 1.00 54.72 404 LEU A N 1
ATOM 3291 C CA . LEU A 1 404 ? -92.810 22.999 106.956 1.00 54.72 404 LEU A CA 1
ATOM 3292 C C . LEU A 1 404 ? -92.506 24.368 107.560 1.00 54.72 404 LEU A C 1
ATOM 3294 O O . LEU A 1 404 ? -92.301 24.434 108.761 1.00 54.72 404 LEU A O 1
ATOM 3298 N N . CYS A 1 405 ? -92.547 25.473 106.816 1.00 57.34 405 CYS A N 1
ATOM 3299 C CA . CYS A 1 405 ? -92.535 26.815 107.401 1.00 57.34 405 CYS A CA 1
ATOM 3300 C C . CYS A 1 405 ? -93.810 27.058 108.221 1.00 57.34 405 CYS A C 1
ATOM 3302 O O . CYS A 1 405 ? -93.719 27.615 109.316 1.00 57.34 405 CYS A O 1
ATOM 3304 N N . ALA A 1 406 ? -94.966 26.564 107.764 1.00 56.31 406 ALA A N 1
ATOM 3305 C CA . ALA A 1 406 ? -96.195 26.563 108.558 1.00 56.31 406 ALA A CA 1
ATOM 3306 C C . ALA A 1 406 ? -96.098 25.650 109.803 1.00 56.31 406 ALA A C 1
ATOM 3308 O O . ALA A 1 406 ? -96.615 26.000 110.862 1.00 56.31 406 ALA A O 1
ATOM 3309 N N . LYS A 1 407 ? -95.382 24.518 109.727 1.00 50.75 407 LYS A N 1
ATOM 3310 C CA . LYS A 1 407 ? -95.165 23.603 110.872 1.00 50.75 407 LYS A CA 1
ATOM 3311 C C . LYS A 1 407 ? -94.028 24.027 111.812 1.00 50.75 407 LYS A C 1
ATOM 3313 O O . LYS A 1 407 ? -94.088 23.742 113.000 1.00 50.75 407 LYS A O 1
ATOM 3318 N N . ILE A 1 408 ? -93.034 24.777 111.342 1.00 49.09 408 ILE A N 1
ATOM 3319 C CA . ILE A 1 408 ? -91.970 25.373 112.170 1.00 49.09 408 ILE A CA 1
ATOM 3320 C C . ILE A 1 408 ? -92.510 26.592 112.936 1.00 49.09 408 ILE A C 1
ATOM 3322 O O . ILE A 1 408 ? -92.082 26.833 114.061 1.00 49.09 408 ILE A O 1
ATOM 3326 N N . GLN A 1 409 ? -93.540 27.275 112.419 1.00 51.31 409 GLN A N 1
ATOM 3327 C CA . GLN A 1 409 ? -94.377 28.181 113.223 1.00 51.31 409 GLN A CA 1
ATOM 3328 C C . GLN A 1 409 ? -95.179 27.459 114.331 1.00 51.31 409 GLN A C 1
ATOM 3330 O O . GLN A 1 409 ? -95.664 28.128 115.241 1.00 51.31 409 GLN A O 1
ATOM 3335 N N . ALA A 1 410 ? -95.278 26.122 114.299 1.00 50.88 410 ALA A N 1
ATOM 3336 C CA . ALA A 1 410 ? -95.857 25.289 115.361 1.00 50.88 410 ALA A CA 1
ATOM 3337 C C . ALA A 1 410 ? -94.808 24.611 116.282 1.00 50.88 410 ALA A C 1
ATOM 3339 O O . ALA A 1 410 ? -95.194 23.974 117.255 1.00 50.88 410 ALA A O 1
ATOM 3340 N N . GLY A 1 411 ? -93.507 24.805 116.021 1.00 53.06 411 GLY A N 1
ATOM 3341 C CA . GLY A 1 411 ? -92.412 24.721 116.999 1.00 53.06 411 GLY A CA 1
ATOM 3342 C C . GLY A 1 411 ? -92.132 23.388 117.712 1.00 53.06 411 GLY A C 1
ATOM 3343 O O . GLY A 1 411 ? -92.407 23.279 118.900 1.00 53.06 411 GLY A O 1
ATOM 3344 N N . GLU A 1 412 ? -91.427 22.455 117.060 1.00 46.16 412 GLU A N 1
ATOM 3345 C CA . GLU A 1 412 ? -90.758 21.289 117.683 1.00 46.16 412 GLU A CA 1
ATOM 3346 C C . GLU A 1 412 ? -89.566 20.822 116.807 1.00 46.16 412 GLU A C 1
ATOM 3348 O O . GLU A 1 412 ? -89.636 20.963 115.586 1.00 46.16 412 GLU A O 1
ATOM 3353 N N . GLY A 1 413 ? -88.484 20.246 117.378 1.00 53.59 413 GLY A N 1
ATOM 3354 C CA . GLY A 1 413 ? -87.508 19.484 116.557 1.00 53.59 413 GLY A CA 1
ATOM 3355 C C . GLY A 1 413 ? -85.997 19.494 116.869 1.00 53.59 413 GLY A C 1
ATOM 3356 O O . GLY A 1 413 ? -85.217 19.184 115.969 1.00 53.59 413 GLY A O 1
ATOM 3357 N N . GLU A 1 414 ? -85.531 19.795 118.087 1.00 51.22 414 GLU A N 1
ATOM 3358 C CA . GLU A 1 414 ? -84.081 19.908 118.393 1.00 51.22 414 GLU A CA 1
ATOM 3359 C C . GLU A 1 414 ? -83.258 18.618 118.119 1.00 51.22 414 GLU A C 1
ATOM 3361 O O . GLU A 1 414 ? -82.069 18.679 117.803 1.00 51.22 414 GLU A O 1
ATOM 3366 N N . ALA A 1 415 ? -83.896 17.440 118.136 1.00 54.72 415 ALA A N 1
ATOM 3367 C CA . ALA A 1 415 ? -83.246 16.146 117.895 1.00 54.72 415 ALA A CA 1
ATOM 3368 C C . ALA A 1 415 ? -82.828 15.884 116.429 1.00 54.72 415 ALA A C 1
ATOM 3370 O O . ALA A 1 415 ? -81.904 15.105 116.187 1.00 54.72 415 ALA A O 1
ATOM 3371 N N . ALA A 1 416 ? -83.465 16.526 115.440 1.00 58.06 416 ALA A N 1
ATOM 3372 C CA . ALA A 1 416 ? -83.158 16.294 114.022 1.00 58.06 416 ALA A CA 1
ATOM 3373 C C . ALA A 1 416 ? -81.805 16.899 113.598 1.00 58.06 416 ALA A C 1
ATOM 3375 O O . ALA A 1 416 ? -81.108 16.359 112.733 1.00 58.06 416 ALA A O 1
ATOM 3376 N N . LEU A 1 417 ? -81.405 18.004 114.239 1.00 58.91 417 LEU A N 1
ATOM 3377 C CA . LEU A 1 417 ? -80.193 18.754 113.902 1.00 58.91 417 LEU A CA 1
ATOM 3378 C C . LEU A 1 417 ? -78.911 17.939 114.143 1.00 58.91 417 LEU A C 1
ATOM 3380 O O . LEU A 1 417 ? -77.935 18.050 113.399 1.00 58.91 417 LEU A O 1
ATOM 3384 N N . LEU A 1 418 ? -78.920 17.109 115.188 1.00 55.59 418 LEU A N 1
ATOM 3385 C CA . LEU A 1 418 ? -77.739 16.392 115.668 1.00 55.59 418 LEU A CA 1
ATOM 3386 C C . LEU A 1 418 ? -77.397 15.187 114.775 1.00 55.59 418 LEU A C 1
ATOM 3388 O O . LEU A 1 418 ? -76.222 14.914 114.537 1.00 55.59 418 LEU A O 1
ATOM 3392 N N . SER A 1 419 ? -78.413 14.540 114.194 1.00 59.69 419 SER A N 1
ATOM 3393 C CA . SER A 1 419 ? -78.231 13.466 113.207 1.00 59.69 419 SER A CA 1
ATOM 3394 C C . SER A 1 419 ? -77.722 14.016 111.862 1.00 59.69 419 SER A C 1
ATOM 3396 O O . SER A 1 419 ? -76.731 13.516 111.328 1.00 59.69 419 SER A O 1
ATOM 3398 N N . GLN A 1 420 ? -78.278 15.143 111.385 1.00 65.12 420 GLN A N 1
ATOM 3399 C CA . GLN A 1 420 ? -77.778 15.830 110.181 1.00 65.12 420 GLN A CA 1
ATOM 3400 C C . GLN A 1 420 ? -76.310 16.278 110.295 1.00 65.12 420 GLN A C 1
ATOM 3402 O O . GLN A 1 420 ? -75.583 16.285 109.299 1.00 65.12 420 GLN A O 1
ATOM 3407 N N . LEU A 1 421 ? -75.852 16.673 111.488 1.00 64.31 421 LEU A N 1
ATOM 3408 C CA . LEU A 1 421 ? -74.457 17.068 111.717 1.00 64.31 421 LEU A CA 1
ATOM 3409 C C . LEU A 1 421 ? -73.479 15.882 111.679 1.00 64.31 421 LEU A C 1
ATOM 3411 O O . LEU A 1 421 ? -72.316 16.069 111.308 1.00 64.31 421 LEU A O 1
ATOM 3415 N N . GLN A 1 422 ? -73.932 14.670 112.014 1.00 65.06 422 GLN A N 1
ATOM 3416 C CA . GLN A 1 422 ? -73.124 13.453 111.894 1.00 65.06 422 GLN A CA 1
ATOM 3417 C C . GLN A 1 422 ? -73.023 12.986 110.435 1.00 65.06 422 GLN A C 1
ATOM 3419 O O . GLN A 1 422 ? -71.909 12.761 109.960 1.00 65.06 422 GLN A O 1
ATOM 3424 N N . GLU A 1 423 ? -74.134 12.951 109.689 1.00 70.94 423 GLU A N 1
ATOM 3425 C CA . GLU A 1 423 ? -74.111 12.643 108.247 1.00 70.94 423 GLU A CA 1
ATOM 3426 C C . GLU A 1 423 ? -73.232 13.628 107.462 1.00 70.94 423 GLU A C 1
ATOM 3428 O O . GLU A 1 423 ? -72.398 13.211 106.657 1.00 70.94 423 GLU A O 1
ATOM 3433 N N . LYS A 1 424 ? -73.344 14.937 107.735 1.00 74.50 424 LYS A N 1
ATOM 3434 C CA . LYS A 1 424 ? -72.512 15.953 107.068 1.00 74.50 424 LYS A CA 1
ATOM 3435 C C . LYS A 1 424 ? -71.020 15.793 107.365 1.00 74.50 424 LYS A C 1
ATOM 3437 O O . LYS A 1 424 ? -70.214 15.986 106.459 1.00 74.50 424 LYS A O 1
ATOM 3442 N N . ASN A 1 425 ? -70.634 15.410 108.584 1.00 69.75 425 ASN A N 1
ATOM 3443 C CA . ASN A 1 425 ? -69.227 15.137 108.897 1.00 69.75 425 ASN A CA 1
ATOM 3444 C C . ASN A 1 425 ? -68.684 13.914 108.147 1.00 69.75 425 ASN A C 1
ATOM 3446 O O . ASN A 1 425 ? -67.532 13.940 107.709 1.00 69.75 425 ASN A O 1
ATOM 3450 N N . HIS A 1 426 ? -69.499 12.871 107.971 1.00 74.06 426 HIS A N 1
ATOM 3451 C CA . HIS A 1 426 ? -69.105 11.682 107.215 1.00 74.06 426 HIS A CA 1
ATOM 3452 C C . HIS A 1 426 ? -68.972 11.995 105.716 1.00 74.06 426 HIS A C 1
ATOM 3454 O O . HIS A 1 426 ? -67.931 11.727 105.117 1.00 74.06 426 HIS A O 1
ATOM 3460 N N . ALA A 1 427 ? -69.961 12.690 105.141 1.00 73.56 427 ALA A N 1
ATOM 3461 C CA . ALA A 1 427 ? -69.937 13.129 103.746 1.00 73.56 427 ALA A CA 1
ATOM 3462 C C . ALA A 1 427 ? -68.743 14.051 103.424 1.00 73.56 427 ALA A C 1
ATOM 3464 O O . ALA A 1 427 ? -68.157 13.944 102.348 1.00 73.56 427 ALA A O 1
ATOM 3465 N N . LEU A 1 428 ? -68.345 14.933 104.351 1.00 75.88 428 LEU A N 1
ATOM 3466 C CA . LEU A 1 428 ? -67.163 15.787 104.181 1.00 75.88 428 LEU A CA 1
ATOM 3467 C C . LEU A 1 428 ? -65.848 14.992 104.212 1.00 75.88 428 LEU A C 1
ATOM 3469 O O . LEU A 1 428 ? -64.965 15.268 103.402 1.00 75.88 428 LEU A O 1
ATOM 3473 N N . HIS A 1 429 ? -65.716 13.985 105.083 1.00 71.38 429 HIS A N 1
ATOM 3474 C CA . HIS A 1 429 ? -64.536 13.108 105.085 1.00 71.38 429 HIS A CA 1
ATOM 3475 C C . HIS A 1 429 ? -64.414 12.321 103.776 1.00 71.38 429 HIS A C 1
ATOM 3477 O O . HIS A 1 429 ? -63.326 12.233 103.205 1.00 71.38 429 HIS A O 1
ATOM 3483 N N . GLU A 1 430 ? -65.529 11.807 103.260 1.00 77.56 430 GLU A N 1
ATOM 3484 C CA . GLU A 1 430 ? -65.532 11.063 102.004 1.00 77.56 430 GLU A CA 1
ATOM 3485 C C . GLU A 1 430 ? -65.232 11.965 100.791 1.00 77.56 430 GLU A C 1
ATOM 3487 O O . GLU A 1 430 ? -64.450 11.585 99.918 1.00 77.56 430 GLU A O 1
ATOM 3492 N N . GLN A 1 431 ? -65.730 13.208 100.774 1.00 81.62 431 GLN A N 1
ATOM 3493 C CA . GLN A 1 431 ? -65.339 14.208 99.770 1.00 81.62 431 GLN A CA 1
ATOM 3494 C C . GLN A 1 431 ? -63.843 14.551 99.825 1.00 81.62 431 GLN A C 1
ATOM 3496 O O . GLN A 1 431 ? -63.210 14.666 98.774 1.00 81.62 431 GLN A O 1
ATOM 3501 N N . ILE A 1 432 ? -63.256 14.681 101.021 1.00 74.06 432 ILE A N 1
ATOM 3502 C CA . ILE A 1 432 ? -61.813 14.929 101.183 1.00 74.06 432 ILE A CA 1
ATOM 3503 C C . ILE A 1 432 ? -60.996 13.740 100.655 1.00 74.06 432 ILE A C 1
ATOM 3505 O O . ILE A 1 432 ? -60.023 13.961 99.930 1.00 74.06 432 ILE A O 1
ATOM 3509 N N . SER A 1 433 ? -61.412 12.495 100.926 1.00 75.69 433 SER A N 1
ATOM 3510 C CA . SER A 1 433 ? -60.761 11.302 100.357 1.00 75.69 433 SER A CA 1
ATOM 3511 C C . SER A 1 433 ? -60.829 11.314 98.827 1.00 75.69 433 SER A C 1
ATOM 3513 O O . SER A 1 433 ? -59.797 11.274 98.162 1.00 75.69 433 SER A O 1
ATOM 3515 N N . GLN A 1 434 ? -62.023 11.501 98.255 1.00 77.56 434 GLN A N 1
ATOM 3516 C CA . GLN A 1 434 ? -62.223 11.519 96.801 1.00 77.56 434 GLN A CA 1
ATOM 3517 C C . GLN A 1 434 ? -61.463 12.652 96.088 1.00 77.56 434 GLN A C 1
ATOM 3519 O O . GLN A 1 434 ? -61.038 12.481 94.944 1.00 77.56 434 GLN A O 1
ATOM 3524 N N . LEU A 1 435 ? -61.295 13.818 96.722 1.00 76.62 435 LEU A N 1
ATOM 3525 C CA . LEU A 1 435 ? -60.476 14.910 96.182 1.00 76.62 435 LEU A CA 1
ATOM 3526 C C . LEU A 1 435 ? -58.977 14.608 96.290 1.00 76.62 435 LEU A C 1
ATOM 3528 O O . LEU A 1 435 ? -58.236 14.904 95.352 1.00 76.62 435 LEU A O 1
ATOM 3532 N N . THR A 1 436 ? -58.541 13.968 97.376 1.00 75.69 436 THR A N 1
ATOM 3533 C CA . THR A 1 436 ? -57.151 13.522 97.558 1.00 75.69 436 THR A CA 1
ATOM 3534 C C . THR A 1 436 ? -56.770 12.479 96.503 1.00 75.69 436 THR A C 1
ATOM 3536 O O . THR A 1 436 ? -55.746 12.629 95.837 1.00 75.69 436 THR A O 1
ATOM 3539 N N . ASP A 1 437 ? -57.634 11.491 96.256 1.00 77.75 437 ASP A N 1
ATOM 3540 C CA . ASP A 1 437 ? -57.417 10.465 95.229 1.00 77.75 437 ASP A CA 1
ATOM 3541 C C . ASP A 1 437 ? -57.431 11.056 93.808 1.00 77.75 437 ASP A C 1
ATOM 3543 O O . ASP A 1 437 ? -56.624 10.672 92.961 1.00 77.75 437 ASP A O 1
ATOM 3547 N N . LYS A 1 438 ? -58.291 12.049 93.533 1.00 81.62 438 LYS A N 1
ATOM 3548 C CA . LYS A 1 438 ? -58.284 12.777 92.248 1.00 81.62 438 LYS A CA 1
ATOM 3549 C C . LYS A 1 438 ? -56.992 13.563 92.033 1.00 81.62 438 LYS A C 1
ATOM 3551 O O . LYS A 1 438 ? -56.412 13.455 90.956 1.00 81.62 438 LYS A O 1
ATOM 3556 N N . MET A 1 439 ? -56.531 14.309 93.040 1.00 73.00 439 MET A N 1
ATOM 3557 C CA . MET A 1 439 ? -55.264 15.051 92.986 1.00 73.00 439 MET A CA 1
ATOM 3558 C C . MET A 1 439 ? -54.074 14.114 92.765 1.00 73.00 439 MET A C 1
ATOM 3560 O O . MET A 1 439 ? -53.203 14.404 91.945 1.00 73.00 439 MET A O 1
ATOM 3564 N N . ARG A 1 440 ? -54.065 12.960 93.443 1.00 76.12 440 ARG A N 1
ATOM 3565 C CA . ARG A 1 440 ? -53.056 11.917 93.252 1.00 76.12 440 ARG A CA 1
ATOM 3566 C C . ARG A 1 440 ? -53.057 11.383 91.819 1.00 76.12 440 ARG A C 1
ATOM 3568 O O . ARG A 1 440 ? -52.038 11.479 91.142 1.00 76.12 440 ARG A O 1
ATOM 3575 N N . ASN A 1 441 ? -54.207 10.920 91.328 1.00 77.75 441 ASN A N 1
ATOM 3576 C CA . ASN A 1 441 ? -54.342 10.373 89.974 1.00 77.75 441 ASN A CA 1
ATOM 3577 C C . ASN A 1 441 ? -53.996 11.403 88.882 1.00 77.75 441 ASN A C 1
ATOM 3579 O O . ASN A 1 441 ? -53.403 11.050 87.864 1.00 77.75 441 ASN A O 1
ATOM 3583 N N . GLN A 1 442 ? -54.317 12.686 89.090 1.00 76.38 442 GLN A N 1
ATOM 3584 C CA . GLN A 1 442 ? -53.883 13.766 88.198 1.00 76.38 442 GLN A CA 1
ATOM 3585 C C . GLN A 1 442 ? -52.365 13.976 88.247 1.00 76.38 442 GLN A C 1
ATOM 3587 O O . GLN A 1 442 ? -51.750 14.121 87.195 1.00 76.38 442 GLN A O 1
ATOM 3592 N N . SER A 1 443 ? -51.739 13.941 89.428 1.00 69.62 443 SER A N 1
ATOM 3593 C CA . SER A 1 443 ? -50.279 14.055 89.552 1.00 69.62 443 SER A CA 1
ATOM 3594 C C . SER A 1 443 ? -49.541 12.874 88.913 1.00 69.62 443 SER A C 1
ATOM 3596 O O . SER A 1 443 ? -48.525 13.087 88.253 1.00 69.62 443 SER A O 1
ATOM 3598 N N . GLU A 1 444 ? -50.040 11.646 89.077 1.00 77.12 444 GLU A N 1
ATOM 3599 C CA . GLU A 1 444 ? -49.483 10.449 88.433 1.00 77.12 444 GLU A CA 1
ATOM 3600 C C . GLU A 1 444 ? -49.647 10.531 86.897 1.00 77.12 444 GLU A C 1
ATOM 3602 O O . GLU A 1 444 ? -48.688 10.303 86.161 1.00 77.12 444 GLU A O 1
ATOM 3607 N N . SER A 1 445 ? -50.810 10.979 86.403 1.00 79.00 445 SER A N 1
ATOM 3608 C CA . SER A 1 445 ? -51.067 11.196 84.968 1.00 79.00 445 SER A CA 1
ATOM 3609 C C . SER A 1 445 ? -50.183 12.291 84.348 1.00 79.00 445 SER A C 1
ATOM 3611 O O . SER A 1 445 ? -49.609 12.098 83.276 1.00 79.00 445 SER A O 1
ATOM 3613 N N . HIS A 1 446 ? -49.999 13.426 85.032 1.00 73.75 446 HIS A N 1
ATOM 3614 C CA . HIS A 1 446 ? -49.108 14.492 84.564 1.00 73.75 446 HIS A CA 1
ATOM 3615 C C . HIS A 1 446 ? -47.638 14.064 84.553 1.00 73.75 446 HIS A C 1
ATOM 3617 O O . HIS A 1 446 ? -46.919 14.416 83.617 1.00 73.75 446 HIS A O 1
ATOM 3623 N N . LYS A 1 447 ? -47.203 13.269 85.539 1.00 73.00 447 LYS A N 1
ATOM 3624 C CA . LYS A 1 447 ? -45.858 12.687 85.552 1.00 73.00 447 LYS A CA 1
ATOM 3625 C C . LYS A 1 447 ? -45.645 11.766 84.345 1.00 73.00 447 LYS A C 1
ATOM 3627 O O . LYS A 1 447 ? -44.671 11.951 83.620 1.00 73.00 447 LYS A O 1
ATOM 3632 N N . GLN A 1 448 ? -46.591 10.864 84.069 1.00 76.00 448 GLN A N 1
ATOM 3633 C CA . GLN A 1 448 ? -46.530 9.977 82.902 1.00 76.00 448 GLN A CA 1
ATOM 3634 C C . GLN A 1 448 ? -46.499 10.764 81.580 1.00 76.00 448 GLN A C 1
ATOM 3636 O O . GLN A 1 448 ? -45.707 10.463 80.691 1.00 76.00 448 GLN A O 1
ATOM 3641 N N . ALA A 1 449 ? -47.313 11.817 81.454 1.00 76.19 449 ALA A N 1
ATOM 3642 C CA . ALA A 1 449 ? -47.308 12.678 80.271 1.00 76.19 449 ALA A CA 1
ATOM 3643 C C . ALA A 1 449 ? -45.965 13.409 80.078 1.00 76.19 449 ALA A C 1
ATOM 3645 O O . ALA A 1 449 ? -45.506 13.556 78.947 1.00 76.19 449 ALA A O 1
ATOM 3646 N N . GLN A 1 450 ? -45.320 13.845 81.166 1.00 60.09 450 GLN A N 1
ATOM 3647 C CA . GLN A 1 450 ? -44.009 14.497 81.124 1.00 60.09 450 GLN A CA 1
ATOM 3648 C C . GLN A 1 450 ? -42.882 13.522 80.744 1.00 60.09 450 GLN A C 1
ATOM 3650 O O . GLN A 1 450 ? -41.988 13.899 79.986 1.00 60.09 450 GLN A O 1
ATOM 3655 N N . GLU A 1 451 ? -42.933 12.280 81.232 1.00 75.50 451 GLU A N 1
ATOM 3656 C CA . GLU A 1 451 ? -41.993 11.211 80.867 1.00 75.50 451 GLU A CA 1
ATOM 3657 C C . GLU A 1 451 ? -42.126 10.853 79.376 1.00 75.50 451 GLU A C 1
ATOM 3659 O O . GLU A 1 451 ? -41.135 10.921 78.644 1.00 75.50 451 GLU A O 1
ATOM 3664 N N . ASN A 1 452 ? -43.353 10.641 78.885 1.00 78.44 452 ASN A N 1
ATOM 3665 C CA . ASN A 1 452 ? -43.625 10.370 77.468 1.00 78.44 452 ASN A CA 1
ATOM 3666 C C . ASN A 1 452 ? -43.147 11.515 76.545 1.00 78.44 452 ASN A C 1
ATOM 3668 O O . ASN A 1 452 ? -42.593 11.268 75.472 1.00 78.44 452 ASN A O 1
ATOM 3672 N N . LEU A 1 453 ? -43.333 12.781 76.949 1.00 73.88 453 LEU A N 1
ATOM 3673 C CA . LEU A 1 453 ? -42.860 13.933 76.168 1.00 73.88 453 LEU A CA 1
ATOM 3674 C C . LEU A 1 453 ? -41.323 14.023 76.146 1.00 73.88 453 LEU A C 1
ATOM 3676 O O . LEU A 1 453 ? -40.743 14.493 75.165 1.00 73.88 453 LEU A O 1
ATOM 3680 N N . HIS A 1 454 ? -40.654 13.576 77.216 1.00 65.25 454 HIS A N 1
ATOM 3681 C CA . HIS A 1 454 ? -39.196 13.519 77.268 1.00 65.25 454 HIS A CA 1
ATOM 3682 C C . HIS A 1 454 ? -38.643 12.429 76.343 1.00 65.25 454 HIS A C 1
ATOM 3684 O O . HIS A 1 454 ? -37.695 12.703 75.608 1.00 65.25 454 HIS A O 1
ATOM 3690 N N . GLU A 1 455 ? -39.251 11.238 76.317 1.00 75.44 455 GLU A N 1
ATOM 3691 C CA . GLU A 1 455 ? -38.885 10.176 75.368 1.00 75.44 455 GLU A CA 1
ATOM 3692 C C . GLU A 1 455 ? -39.047 10.638 73.915 1.00 75.44 455 GLU A C 1
ATOM 3694 O O . GLU A 1 455 ? -38.087 10.561 73.147 1.00 75.44 455 GLU A O 1
ATOM 3699 N N . GLN A 1 456 ? -40.192 11.233 73.558 1.00 68.56 456 GLN A N 1
ATOM 3700 C CA . GLN A 1 456 ? -40.411 11.778 72.211 1.00 68.56 456 GLN A CA 1
ATOM 3701 C C . GLN A 1 456 ? -39.359 12.832 71.826 1.00 68.56 456 GLN A C 1
ATOM 3703 O O . GLN A 1 456 ? -38.868 12.836 70.696 1.00 68.56 456 GLN A O 1
ATOM 3708 N N . LEU A 1 457 ? -38.955 13.707 72.755 1.00 59.66 457 LEU A N 1
ATOM 3709 C CA . LEU A 1 457 ? -37.918 14.710 72.495 1.00 59.66 457 LEU A CA 1
ATOM 3710 C C . LEU A 1 457 ? -36.521 14.085 72.303 1.00 59.66 457 LEU A C 1
ATOM 3712 O O . LEU A 1 457 ? -35.722 14.599 71.517 1.00 59.66 457 LEU A O 1
ATOM 3716 N N . GLN A 1 458 ? -36.207 12.996 73.013 1.00 65.88 458 GLN A N 1
ATOM 3717 C CA . GLN A 1 458 ? -34.949 12.262 72.832 1.00 65.88 458 GLN A CA 1
ATOM 3718 C C . GLN A 1 458 ? -34.938 11.483 71.512 1.00 65.88 458 GLN A C 1
ATOM 3720 O O . GLN A 1 458 ? -33.928 11.502 70.808 1.00 65.88 458 GLN A O 1
ATOM 3725 N N . GLU A 1 459 ? -36.062 10.876 71.127 1.00 71.38 459 GLU A N 1
ATOM 3726 C CA . GLU A 1 459 ? -36.201 10.173 69.850 1.00 71.38 459 GLU A CA 1
ATOM 3727 C C . GLU A 1 459 ? -36.117 11.139 68.655 1.00 71.38 459 GLU A C 1
ATOM 3729 O O . GLU A 1 459 ? -35.405 10.877 67.688 1.00 71.38 459 GLU A O 1
ATOM 3734 N N . GLN A 1 460 ? -36.723 12.328 68.740 1.00 57.94 460 GLN A N 1
ATOM 3735 C CA . GLN A 1 460 ? -36.535 13.361 67.713 1.00 57.94 460 GLN A CA 1
ATOM 3736 C C . GLN A 1 460 ? -35.081 13.868 67.637 1.00 57.94 460 GLN A C 1
ATOM 3738 O O . GLN A 1 460 ? -34.579 14.161 66.550 1.00 57.94 460 GLN A O 1
ATOM 3743 N N . LYS A 1 461 ? -34.352 13.915 68.762 1.00 58.69 461 LYS A N 1
ATOM 3744 C CA . LYS A 1 461 ? -32.914 14.247 68.763 1.00 58.69 461 LYS A CA 1
ATOM 3745 C C . LYS A 1 461 ? -32.037 13.144 68.167 1.00 58.69 461 LYS A C 1
ATOM 3747 O O . LYS A 1 461 ? -31.050 13.476 67.510 1.00 58.69 461 LYS A O 1
ATOM 3752 N N . SER A 1 462 ? -32.354 11.865 68.377 1.00 67.69 462 SER A N 1
ATOM 3753 C CA . SER A 1 462 ? -31.598 10.760 67.769 1.00 67.69 462 SER A CA 1
ATOM 3754 C C . SER A 1 462 ? -31.852 10.675 66.261 1.00 67.69 462 SER A C 1
ATOM 3756 O O . SER A 1 462 ? -30.895 10.563 65.493 1.00 67.69 462 SER A O 1
ATOM 3758 N N . GLN A 1 463 ? -33.103 10.858 65.823 1.00 62.53 463 GLN A N 1
ATOM 3759 C CA . GLN A 1 463 ? -33.465 10.968 64.406 1.00 62.53 463 GLN A CA 1
ATOM 3760 C C . GLN A 1 463 ? -32.752 12.153 63.732 1.00 62.53 463 GLN A C 1
ATOM 3762 O O . GLN A 1 463 ? -32.153 11.981 62.671 1.00 62.53 463 GLN A O 1
ATOM 3767 N N . GLY A 1 464 ? -32.716 13.327 64.376 1.00 48.91 464 GLY A N 1
ATOM 3768 C CA . GLY A 1 464 ? -31.986 14.497 63.871 1.00 48.91 464 GLY A CA 1
ATOM 3769 C C . GLY A 1 464 ? -30.486 14.245 63.656 1.00 48.91 464 GLY A C 1
ATOM 3770 O O . GLY A 1 464 ? -29.949 14.624 62.617 1.00 48.91 464 GLY A O 1
ATOM 3771 N N . ARG A 1 465 ? -29.819 13.546 64.588 1.00 69.00 465 ARG A N 1
ATOM 3772 C CA . ARG A 1 465 ? -28.405 13.146 64.430 1.00 69.00 465 ARG A CA 1
ATOM 3773 C C . ARG A 1 465 ? -28.212 12.141 63.296 1.00 69.00 465 ARG A C 1
ATOM 3775 O O . ARG A 1 465 ? -27.341 12.342 62.464 1.00 69.00 465 ARG A O 1
ATOM 3782 N N . SER A 1 466 ? -29.069 11.123 63.200 1.00 65.62 466 SER A N 1
ATOM 3783 C CA . SER A 1 466 ? -29.001 10.125 62.121 1.00 65.62 466 SER A CA 1
ATOM 3784 C C . SER A 1 466 ? -29.158 10.747 60.724 1.00 65.62 466 SER A C 1
ATOM 3786 O O . SER A 1 466 ? -28.472 10.348 59.781 1.00 65.62 466 SER A O 1
ATOM 3788 N N . VAL A 1 467 ? -30.017 11.763 60.582 1.00 56.66 467 VAL A N 1
ATOM 3789 C CA . VAL A 1 467 ? -30.140 12.536 59.335 1.00 56.66 467 VAL A CA 1
ATOM 3790 C C . VAL A 1 467 ? -28.882 13.370 59.073 1.00 56.66 467 VAL A C 1
ATOM 3792 O O . VAL A 1 467 ? -28.417 13.405 57.936 1.00 56.66 467 VAL A O 1
ATOM 3795 N N . GLN A 1 468 ? -28.295 13.990 60.100 1.00 54.94 468 GLN A N 1
ATOM 3796 C CA . GLN A 1 468 ? -27.056 14.764 59.967 1.00 54.94 468 GLN A CA 1
ATOM 3797 C C . GLN A 1 468 ? -25.864 13.892 59.530 1.00 54.94 468 GLN A C 1
ATOM 3799 O O . GLN A 1 468 ? -25.167 14.260 58.583 1.00 54.94 468 GLN A O 1
ATOM 3804 N N . ASP A 1 469 ? -25.687 12.712 60.129 1.00 70.56 469 ASP A N 1
ATOM 3805 C CA . ASP A 1 469 ? -24.639 11.750 59.755 1.00 70.56 469 ASP A CA 1
ATOM 3806 C C . ASP A 1 469 ? -24.841 11.230 58.317 1.00 70.56 469 ASP A C 1
ATOM 3808 O O . ASP A 1 469 ? -23.885 11.093 57.546 1.00 70.56 469 ASP A O 1
ATOM 3812 N N . ARG A 1 470 ? -26.098 11.004 57.900 1.00 66.38 470 ARG A N 1
ATOM 3813 C CA . ARG A 1 470 ? -26.434 10.662 56.505 1.00 66.38 470 ARG A CA 1
ATOM 3814 C C . ARG A 1 470 ? -26.082 11.781 55.527 1.00 66.38 470 ARG A C 1
ATOM 3816 O O . ARG A 1 470 ? -25.562 11.474 54.457 1.00 66.38 470 ARG A O 1
ATOM 3823 N N . CYS A 1 471 ? -26.341 13.044 55.865 1.00 52.47 471 CYS A N 1
ATOM 3824 C CA . CYS A 1 471 ? -25.955 14.175 55.018 1.00 52.47 471 CYS A CA 1
ATOM 3825 C C . CYS A 1 471 ? -24.431 14.250 54.853 1.00 52.47 471 CYS A C 1
ATOM 3827 O O . CYS A 1 471 ? -23.963 14.301 53.721 1.00 52.47 471 CYS A O 1
ATOM 3829 N N . GLN A 1 472 ? -23.663 14.135 55.941 1.00 67.19 472 GLN A N 1
ATOM 3830 C CA . GLN A 1 472 ? -22.193 14.123 55.881 1.00 67.19 472 GLN A CA 1
ATOM 3831 C C . GLN A 1 472 ? -21.646 12.936 55.071 1.00 67.19 472 GLN A C 1
ATOM 3833 O O . GLN A 1 472 ? -20.700 13.084 54.299 1.00 67.19 472 GLN A O 1
ATOM 3838 N N . THR A 1 473 ? -22.275 11.762 55.185 1.00 72.50 473 THR A N 1
ATOM 3839 C CA . THR A 1 473 ? -21.911 10.585 54.378 1.00 72.50 473 THR A CA 1
ATOM 3840 C C . THR A 1 473 ? -22.164 10.830 52.885 1.00 72.50 473 THR A C 1
ATOM 3842 O O . THR A 1 473 ? -21.330 10.486 52.050 1.00 72.50 473 THR A O 1
ATOM 3845 N N . LEU A 1 474 ? -23.295 11.452 52.532 1.00 61.84 474 LEU A N 1
ATOM 3846 C CA . LEU A 1 474 ? -23.624 11.798 51.145 1.00 61.84 474 LEU A CA 1
ATOM 3847 C C . LEU A 1 474 ? -22.705 12.893 50.584 1.00 61.84 474 LEU A C 1
ATOM 3849 O O . LEU A 1 474 ? -22.312 12.804 49.424 1.00 61.84 474 LEU A O 1
ATOM 3853 N N . GLU A 1 475 ? -22.316 13.882 51.391 1.00 60.28 475 GLU A N 1
ATOM 3854 C CA . GLU A 1 475 ? -21.316 14.894 51.019 1.00 60.28 475 GLU A CA 1
ATOM 3855 C C . GLU A 1 475 ? -19.958 14.249 50.690 1.00 60.28 475 GLU A C 1
ATOM 3857 O O . GLU A 1 475 ? -19.352 14.593 49.673 1.00 60.28 475 GLU A O 1
ATOM 3862 N N . GLY A 1 476 ? -19.527 13.250 51.472 1.00 77.44 476 GLY A N 1
ATOM 3863 C CA . GLY A 1 476 ? -18.337 12.442 51.177 1.00 77.44 476 GLY A CA 1
ATOM 3864 C C . GLY A 1 476 ? -18.444 11.672 49.856 1.00 77.44 476 GLY A C 1
ATOM 3865 O O . GLY A 1 476 ? -17.565 11.784 49.003 1.00 77.44 476 GLY A O 1
ATOM 3866 N N . VAL A 1 477 ? -19.558 10.967 49.625 1.00 73.81 477 VAL A N 1
ATOM 3867 C CA . VAL A 1 477 ? -19.800 10.233 48.364 1.00 73.81 477 VAL A CA 1
ATOM 3868 C C . VAL A 1 477 ? -19.814 11.173 47.151 1.00 73.81 477 VAL A C 1
ATOM 3870 O O . VAL A 1 477 ? -19.274 10.833 46.098 1.00 73.81 477 VAL A O 1
ATOM 3873 N N . VAL A 1 478 ? -20.389 12.373 47.278 1.00 59.50 478 VAL A N 1
ATOM 3874 C CA . VAL A 1 478 ? -20.375 13.385 46.208 1.00 59.50 478 VAL A CA 1
ATOM 3875 C C . VAL A 1 478 ? -18.955 13.900 45.943 1.00 59.50 478 VAL A C 1
ATOM 3877 O O . VAL A 1 478 ? -18.598 14.100 44.779 1.00 59.50 478 VAL A O 1
ATOM 3880 N N . ALA A 1 479 ? -18.123 14.070 46.975 1.00 73.25 479 ALA A N 1
ATOM 3881 C CA . ALA A 1 479 ? -16.718 14.440 46.810 1.00 73.25 479 ALA A CA 1
ATOM 3882 C C . ALA A 1 479 ? -15.915 13.346 46.077 1.00 73.25 479 ALA A C 1
ATOM 3884 O O . ALA A 1 479 ? -15.217 13.653 45.106 1.00 73.25 479 ALA A O 1
ATOM 3885 N N . ASP A 1 480 ? -16.081 12.076 46.457 1.00 76.25 480 ASP A N 1
ATOM 3886 C CA . ASP A 1 480 ? -15.400 10.942 45.815 1.00 76.25 480 ASP A CA 1
ATOM 3887 C C . ASP A 1 480 ? -15.827 10.755 44.352 1.00 76.25 480 ASP A C 1
ATOM 3889 O O . ASP A 1 480 ? -14.977 10.623 43.468 1.00 76.25 480 ASP A O 1
ATOM 3893 N N . LEU A 1 481 ? -17.129 10.828 44.055 1.00 70.75 481 LEU A N 1
ATOM 3894 C CA . LEU A 1 481 ? -17.633 10.778 42.676 1.00 70.75 481 LEU A CA 1
ATOM 3895 C C . LEU A 1 481 ? -17.127 11.961 41.836 1.00 70.75 481 LEU A C 1
ATOM 3897 O O . LEU A 1 481 ? -16.816 11.796 40.654 1.00 70.75 481 LEU A O 1
ATOM 3901 N N . THR A 1 482 ? -16.991 13.146 42.438 1.00 60.88 482 THR A N 1
ATOM 3902 C CA . THR A 1 482 ? -16.404 14.317 41.768 1.00 60.88 482 THR A CA 1
ATOM 3903 C C . THR A 1 482 ? -14.923 14.086 41.454 1.00 60.88 482 THR A C 1
ATOM 3905 O O . THR A 1 482 ? -14.495 14.375 40.335 1.00 60.88 482 THR A O 1
ATOM 3908 N N . SER A 1 483 ? -14.169 13.495 42.388 1.00 80.44 483 SER A N 1
ATOM 3909 C CA . SER A 1 483 ? -12.757 13.121 42.219 1.00 80.44 483 SER A CA 1
ATOM 3910 C C . SER A 1 483 ? -12.560 12.092 41.094 1.00 80.44 483 SER A C 1
ATOM 3912 O O . SER A 1 483 ? -11.766 12.309 40.169 1.00 80.44 483 SER A O 1
ATOM 3914 N N . GLN A 1 484 ? -13.360 11.020 41.089 1.00 72.94 484 GLN A N 1
ATOM 3915 C CA . GLN A 1 484 ? -13.355 10.002 40.030 1.00 72.94 484 GLN A CA 1
ATOM 3916 C C . GLN A 1 484 ? -13.703 10.602 38.658 1.00 72.94 484 GLN A C 1
ATOM 3918 O O . GLN A 1 484 ? -13.061 10.284 37.653 1.00 72.94 484 GLN A O 1
ATOM 3923 N N . LEU A 1 485 ? -14.670 11.526 38.602 1.00 65.75 485 LEU A N 1
ATOM 3924 C CA . LEU A 1 485 ? -15.031 12.228 37.371 1.00 65.75 485 LEU A CA 1
ATOM 3925 C C . LEU A 1 485 ? -13.892 13.122 36.854 1.00 65.75 485 LEU A C 1
ATOM 3927 O O . LEU A 1 485 ? -13.667 13.167 35.643 1.00 65.75 485 LEU A O 1
ATOM 3931 N N . THR A 1 486 ? -13.153 13.817 37.728 1.00 70.88 486 THR A N 1
ATOM 3932 C CA . THR A 1 486 ? -11.957 14.575 37.315 1.00 70.88 486 THR A CA 1
ATOM 3933 C C . THR A 1 486 ? -10.845 13.664 36.799 1.00 70.88 486 THR A C 1
ATOM 3935 O O . THR A 1 486 ? -10.306 13.926 35.726 1.00 70.88 486 THR A O 1
ATOM 3938 N N . GLN A 1 487 ? -10.574 12.546 37.474 1.00 76.00 487 GLN A N 1
ATOM 3939 C CA . GLN A 1 487 ? -9.531 11.599 37.066 1.00 76.00 487 GLN A CA 1
ATOM 3940 C C . GLN A 1 487 ? -9.865 10.902 35.730 1.00 76.00 487 GLN A C 1
ATOM 3942 O O . GLN A 1 487 ? -8.990 10.680 34.889 1.00 76.00 487 GLN A O 1
ATOM 3947 N N . SER A 1 488 ? -11.148 10.617 35.484 1.00 59.44 488 SER A N 1
ATOM 3948 C CA . SER A 1 488 ? -11.629 10.106 34.194 1.00 59.44 488 SER A CA 1
ATOM 3949 C C . SER A 1 488 ? -11.484 11.144 33.070 1.00 59.44 488 SER A C 1
ATOM 3951 O O . SER A 1 488 ? -11.029 10.812 31.974 1.00 59.44 488 SER A O 1
ATOM 3953 N N . LYS A 1 489 ? -11.765 12.429 33.344 1.00 65.56 489 LYS A N 1
ATOM 3954 C CA . LYS A 1 489 ? -11.542 13.529 32.385 1.00 65.56 489 LYS A CA 1
ATOM 3955 C C . LYS A 1 489 ? -10.062 13.705 32.027 1.00 65.56 489 LYS A C 1
ATOM 3957 O O . LYS A 1 489 ? -9.755 13.900 30.852 1.00 65.56 489 LYS A O 1
ATOM 3962 N N . GLU A 1 490 ? -9.148 13.584 32.990 1.00 76.94 490 GLU A N 1
ATOM 3963 C CA . GLU A 1 490 ? -7.704 13.614 32.716 1.00 76.94 490 GLU A CA 1
ATOM 3964 C C . GLU A 1 490 ? -7.250 12.425 31.860 1.00 76.94 490 GLU A C 1
ATOM 3966 O O . GLU A 1 490 ? -6.527 12.626 30.884 1.00 76.94 490 GLU A O 1
ATOM 3971 N N . ARG A 1 491 ? -7.726 11.202 32.142 1.00 73.00 491 ARG A N 1
ATOM 3972 C CA . ARG A 1 491 ? -7.451 10.029 31.287 1.00 73.00 491 ARG A CA 1
ATOM 3973 C C . ARG A 1 491 ? -7.945 10.227 29.853 1.00 73.00 491 ARG A C 1
ATOM 3975 O O . ARG A 1 491 ? -7.222 9.896 28.916 1.00 73.00 491 ARG A O 1
ATOM 3982 N N . VAL A 1 492 ? -9.134 10.803 29.659 1.00 63.53 492 VAL A N 1
ATOM 3983 C CA . VAL A 1 492 ? -9.651 11.132 28.318 1.00 63.53 492 VAL A CA 1
ATOM 3984 C C . VAL A 1 492 ? -8.756 12.163 27.617 1.00 63.53 492 VAL A C 1
ATOM 3986 O O . VAL A 1 492 ? -8.399 11.957 26.460 1.00 63.53 492 VAL A O 1
ATOM 3989 N N . ALA A 1 493 ? -8.313 13.218 28.309 1.00 69.12 493 ALA A N 1
ATOM 3990 C CA . ALA A 1 493 ? -7.396 14.214 27.742 1.00 69.12 493 ALA A CA 1
ATOM 3991 C C . ALA A 1 493 ? -6.009 13.631 27.383 1.00 69.12 493 ALA A C 1
ATOM 3993 O O . ALA A 1 493 ? -5.413 14.013 26.371 1.00 69.12 493 ALA A O 1
ATOM 3994 N N . GLN A 1 494 ? -5.503 12.676 28.171 1.00 73.06 494 GLN A N 1
ATOM 3995 C CA . GLN A 1 494 ? -4.260 11.947 27.886 1.00 73.06 494 GLN A CA 1
ATOM 3996 C C . GLN A 1 494 ? -4.390 11.025 26.664 1.00 73.06 494 GLN A C 1
ATOM 3998 O O . GLN A 1 494 ? -3.491 10.976 25.827 1.00 73.06 494 GLN A O 1
ATOM 4003 N N . LEU A 1 495 ? -5.513 10.315 26.522 1.00 67.94 495 LEU A N 1
ATOM 4004 C CA . LEU A 1 495 ? -5.776 9.489 25.340 1.00 67.94 495 LEU A CA 1
ATOM 4005 C C . LEU A 1 495 ? -5.930 10.345 24.076 1.00 67.94 495 LEU A C 1
ATOM 4007 O O . LEU A 1 495 ? -5.382 9.996 23.033 1.00 67.94 495 LEU A O 1
ATOM 4011 N N . ASP A 1 496 ? -6.605 11.490 24.172 1.00 61.97 496 ASP A N 1
ATOM 4012 C CA . ASP A 1 496 ? -6.807 12.415 23.053 1.00 61.97 496 ASP A CA 1
ATOM 4013 C C . ASP A 1 496 ? -5.490 13.079 22.591 1.00 61.97 496 ASP A C 1
ATOM 4015 O O . ASP A 1 496 ? -5.249 13.233 21.392 1.00 61.97 496 ASP A O 1
ATOM 4019 N N . THR A 1 497 ? -4.569 13.383 23.515 1.00 76.25 497 THR A N 1
ATOM 4020 C CA . THR A 1 497 ? -3.207 13.842 23.164 1.00 76.25 497 THR A CA 1
ATOM 4021 C C . THR A 1 497 ? -2.341 12.732 22.562 1.00 76.25 497 THR A C 1
ATOM 4023 O O . THR A 1 497 ? -1.632 12.989 21.589 1.00 76.25 497 THR A O 1
ATOM 4026 N N . GLN A 1 498 ? -2.434 11.487 23.046 1.00 71.62 498 GLN A N 1
ATOM 4027 C CA . GLN A 1 498 ? -1.763 10.343 22.408 1.00 71.62 498 GLN A CA 1
ATOM 4028 C C . GLN A 1 498 ? -2.300 10.063 20.995 1.00 71.62 498 GLN A C 1
ATOM 4030 O O . GLN A 1 498 ? -1.521 9.741 20.094 1.00 71.62 498 GLN A O 1
ATOM 4035 N N . LEU A 1 499 ? -3.613 10.204 20.781 1.00 64.94 499 LEU A N 1
ATOM 4036 C CA . LEU A 1 499 ? -4.239 10.032 19.471 1.00 64.94 499 LEU A CA 1
ATOM 4037 C C . LEU A 1 499 ? -3.751 11.103 18.484 1.00 64.94 499 LEU A C 1
ATOM 4039 O O . LEU A 1 499 ? -3.381 10.771 17.357 1.00 64.94 499 LEU A O 1
ATOM 4043 N N . LYS A 1 500 ? -3.678 12.367 18.924 1.00 76.06 500 LYS A N 1
ATOM 4044 C CA . LYS A 1 500 ? -3.128 13.482 18.135 1.00 76.06 500 LYS A CA 1
ATOM 4045 C C . LYS A 1 500 ? -1.665 13.246 17.767 1.00 76.06 500 LYS A C 1
ATOM 4047 O O . LYS A 1 500 ? -1.358 13.241 16.581 1.00 76.06 500 LYS A O 1
ATOM 4052 N N . ALA A 1 501 ? -0.808 12.906 18.731 1.00 74.31 501 ALA A N 1
ATOM 4053 C CA . ALA A 1 501 ? 0.604 12.612 18.470 1.00 74.31 501 ALA A CA 1
ATOM 4054 C C . ALA A 1 501 ? 0.801 11.458 17.463 1.00 74.31 501 ALA A C 1
ATOM 4056 O O . ALA A 1 501 ? 1.615 11.561 16.546 1.00 74.31 501 ALA A O 1
ATOM 4057 N N . LYS A 1 502 ? 0.018 10.371 17.570 1.00 69.75 502 LYS A N 1
ATOM 4058 C CA . LYS A 1 502 ? 0.059 9.273 16.585 1.00 69.75 502 LYS A CA 1
ATOM 4059 C C . LYS A 1 502 ? -0.467 9.679 15.206 1.00 69.75 502 LYS A C 1
ATOM 4061 O O . LYS A 1 502 ? 0.049 9.194 14.202 1.00 69.75 502 LYS A O 1
ATOM 4066 N N . THR A 1 503 ? -1.462 10.561 15.150 1.00 75.06 503 THR A N 1
ATOM 4067 C CA . THR A 1 503 ? -2.008 11.087 13.888 1.00 75.06 503 THR A CA 1
ATOM 4068 C C . THR A 1 503 ? -0.996 12.007 13.201 1.00 75.06 503 THR A C 1
ATOM 4070 O O . THR A 1 503 ? -0.763 11.868 12.006 1.00 75.06 503 THR A O 1
ATOM 4073 N N . GLU A 1 504 ? -0.319 12.878 13.951 1.00 76.62 504 GLU A N 1
ATOM 4074 C CA . GLU A 1 504 ? 0.766 13.734 13.450 1.00 76.62 504 GLU A CA 1
ATOM 4075 C C . GLU A 1 504 ? 1.970 12.913 12.963 1.00 76.62 504 GLU A C 1
ATOM 4077 O O . GLU A 1 504 ? 2.519 13.204 11.902 1.00 76.62 504 GLU A O 1
ATOM 4082 N N . MET A 1 505 ? 2.341 11.839 13.671 1.00 71.94 505 MET A N 1
ATOM 4083 C CA . MET A 1 505 ? 3.362 10.889 13.207 1.00 71.94 505 MET A CA 1
ATOM 4084 C C . MET A 1 505 ? 2.977 10.208 11.886 1.00 71.94 505 MET A C 1
ATOM 4086 O O . MET A 1 505 ? 3.824 10.084 11.003 1.00 71.94 505 MET A O 1
ATOM 4090 N N . LEU A 1 506 ? 1.718 9.776 11.737 1.00 68.94 506 LEU A N 1
ATOM 4091 C CA . LEU A 1 506 ? 1.221 9.170 10.497 1.00 68.94 506 LEU A CA 1
ATOM 4092 C C . LEU A 1 506 ? 1.222 10.174 9.341 1.00 68.94 506 LEU A C 1
ATOM 4094 O O . LEU A 1 506 ? 1.770 9.866 8.288 1.00 68.94 506 LEU A O 1
ATOM 4098 N N . LEU A 1 507 ? 0.707 11.388 9.555 1.00 72.75 507 LEU A N 1
ATOM 4099 C CA . LEU A 1 507 ? 0.719 12.461 8.556 1.00 72.75 507 LEU A CA 1
ATOM 4100 C C . LEU A 1 507 ? 2.147 12.870 8.162 1.00 72.75 507 LEU A C 1
ATOM 4102 O O . LEU A 1 507 ? 2.408 13.131 6.992 1.00 72.75 507 LEU A O 1
ATOM 4106 N N . SER A 1 508 ? 3.087 12.881 9.110 1.00 71.62 508 SER A N 1
ATOM 4107 C CA . SER A 1 508 ? 4.508 13.143 8.849 1.00 71.62 508 SER A CA 1
ATOM 4108 C C . SER A 1 508 ? 5.161 12.023 8.026 1.00 71.62 508 SER A C 1
ATOM 4110 O O . SER A 1 508 ? 5.872 12.296 7.060 1.00 71.62 508 SER A O 1
ATOM 4112 N N . ALA A 1 509 ? 4.865 10.755 8.334 1.00 67.81 509 ALA A N 1
ATOM 4113 C CA . ALA A 1 509 ? 5.333 9.615 7.546 1.00 67.81 509 ALA A CA 1
ATOM 4114 C C . ALA A 1 509 ? 4.707 9.580 6.137 1.00 67.81 509 ALA A C 1
ATOM 4116 O O . ALA A 1 509 ? 5.376 9.237 5.164 1.00 67.81 509 ALA A O 1
ATOM 4117 N N . GLU A 1 510 ? 3.437 9.957 6.001 1.00 70.00 510 GLU A N 1
ATOM 4118 C CA . GLU A 1 510 ? 2.734 10.050 4.719 1.00 70.00 510 GLU A CA 1
ATOM 4119 C C . GLU A 1 510 ? 3.264 11.222 3.868 1.00 70.00 510 GLU A C 1
ATOM 4121 O O . GLU A 1 510 ? 3.519 11.062 2.671 1.00 70.00 510 GLU A O 1
ATOM 4126 N N . ALA A 1 511 ? 3.566 12.364 4.495 1.00 72.06 511 ALA A N 1
ATOM 4127 C CA . ALA A 1 511 ? 4.272 13.480 3.869 1.00 72.06 511 ALA A CA 1
ATOM 4128 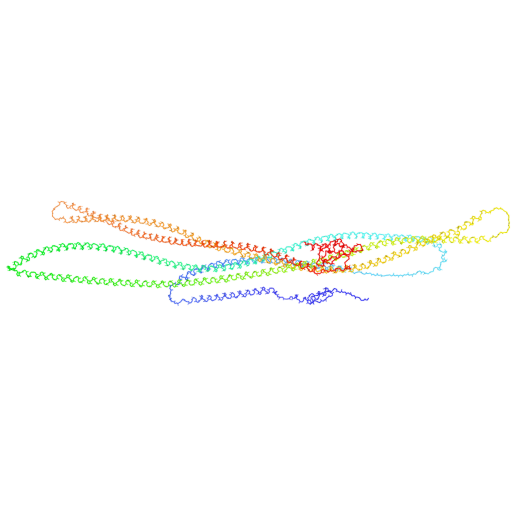C C . ALA A 1 511 ? 5.680 13.073 3.394 1.00 72.06 511 ALA A C 1
ATOM 4130 O O . ALA A 1 511 ? 6.018 13.289 2.233 1.00 72.06 511 ALA A O 1
ATOM 4131 N N . ALA A 1 512 ? 6.471 12.402 4.239 1.00 70.56 512 ALA A N 1
ATOM 4132 C CA . ALA A 1 512 ? 7.806 11.923 3.873 1.00 70.56 512 ALA A CA 1
ATOM 4133 C C . ALA A 1 512 ? 7.768 10.936 2.688 1.00 70.56 512 ALA A C 1
ATOM 4135 O O . ALA A 1 512 ? 8.546 11.065 1.739 1.00 70.56 512 ALA A O 1
ATOM 4136 N N . ASN A 1 513 ? 6.812 10.000 2.693 1.00 70.69 513 ASN A N 1
ATOM 4137 C CA . ASN A 1 513 ? 6.595 9.068 1.586 1.00 70.69 513 ASN A CA 1
ATOM 4138 C C . ASN A 1 513 ? 6.154 9.779 0.294 1.00 70.69 513 ASN A C 1
ATOM 4140 O O . ASN A 1 513 ? 6.567 9.372 -0.791 1.00 70.69 513 ASN A O 1
ATOM 4144 N N . THR A 1 514 ? 5.337 10.838 0.371 1.00 71.00 514 THR A N 1
ATOM 4145 C CA . THR A 1 514 ? 4.935 11.602 -0.826 1.00 71.00 514 THR A CA 1
ATOM 4146 C C . THR A 1 514 ? 6.081 12.429 -1.404 1.00 71.00 514 THR A C 1
ATOM 4148 O O . THR A 1 514 ? 6.238 12.424 -2.624 1.00 71.00 514 THR A O 1
ATOM 4151 N N . THR A 1 515 ? 6.941 13.038 -0.577 1.00 75.19 515 THR A N 1
ATOM 4152 C CA . THR A 1 515 ? 8.183 13.671 -1.062 1.00 75.19 515 THR A CA 1
ATOM 4153 C C . THR A 1 515 ? 9.129 12.656 -1.698 1.00 75.19 515 THR A C 1
ATOM 4155 O O . THR A 1 515 ? 9.584 12.874 -2.815 1.00 75.19 515 THR A O 1
ATOM 4158 N N . GLN A 1 516 ? 9.329 11.491 -1.074 1.00 69.69 516 GLN A N 1
ATOM 4159 C CA . GLN A 1 516 ? 10.192 10.443 -1.624 1.00 69.69 516 GLN A CA 1
ATOM 4160 C C . GLN A 1 516 ? 9.654 9.884 -2.954 1.00 69.69 516 GLN A C 1
ATOM 4162 O O . GLN A 1 516 ? 10.429 9.536 -3.844 1.00 69.69 516 GLN A O 1
ATOM 4167 N N . ARG A 1 517 ? 8.325 9.843 -3.134 1.00 72.25 517 ARG A N 1
ATOM 4168 C CA . ARG A 1 517 ? 7.706 9.502 -4.423 1.00 72.25 517 ARG A CA 1
ATOM 4169 C C . ARG A 1 517 ? 7.926 10.578 -5.484 1.00 72.25 517 ARG A C 1
ATOM 4171 O O . ARG A 1 517 ? 8.215 10.219 -6.619 1.00 72.25 517 ARG A O 1
ATOM 4178 N N . ALA A 1 518 ? 7.811 11.856 -5.124 1.00 71.62 518 ALA A N 1
ATOM 4179 C CA . ALA A 1 518 ? 8.067 12.967 -6.039 1.00 71.62 518 ALA A CA 1
ATOM 4180 C C . ALA A 1 518 ? 9.540 13.009 -6.484 1.00 71.62 518 ALA A C 1
ATOM 4182 O O . ALA A 1 518 ? 9.811 13.198 -7.666 1.00 71.62 518 ALA A O 1
ATOM 4183 N N . ASP A 1 519 ? 10.487 12.749 -5.579 1.00 72.62 519 ASP A N 1
ATOM 4184 C CA . ASP A 1 519 ? 11.914 12.653 -5.912 1.00 72.62 519 ASP A CA 1
ATOM 4185 C C . ASP A 1 519 ? 12.196 11.493 -6.884 1.00 72.62 519 ASP A C 1
ATOM 4187 O O . ASP A 1 519 ? 12.907 11.668 -7.873 1.00 72.62 519 ASP A O 1
ATOM 4191 N N . LEU A 1 520 ? 11.586 10.320 -6.666 1.00 69.56 520 LEU A N 1
ATOM 4192 C CA . LEU A 1 520 ? 11.695 9.180 -7.586 1.00 69.56 520 LEU A CA 1
ATOM 4193 C C . LEU A 1 520 ? 11.029 9.446 -8.949 1.00 69.56 520 LEU A C 1
ATOM 4195 O O . LEU A 1 520 ? 11.583 9.057 -9.976 1.00 69.56 520 LEU A O 1
ATOM 4199 N N . GLU A 1 521 ? 9.877 10.123 -8.977 1.00 71.81 521 GLU A N 1
ATOM 4200 C CA . GLU A 1 521 ? 9.199 10.541 -10.214 1.00 71.81 521 GLU A CA 1
ATOM 4201 C C . GLU A 1 521 ? 10.074 11.555 -10.999 1.00 71.81 521 GLU A C 1
ATOM 4203 O O . GLU A 1 521 ? 10.313 11.352 -12.191 1.00 71.81 521 GLU A O 1
ATOM 4208 N N . ASN A 1 522 ? 10.681 12.545 -10.327 1.00 74.81 522 ASN A N 1
ATOM 4209 C CA . ASN A 1 522 ? 11.635 13.499 -10.921 1.00 74.81 522 ASN A CA 1
ATOM 4210 C C . ASN A 1 522 ? 12.914 12.821 -11.454 1.00 74.81 522 ASN A C 1
ATOM 4212 O O . ASN A 1 522 ? 13.420 13.176 -12.524 1.00 74.81 522 ASN A O 1
ATOM 4216 N N . HIS A 1 523 ? 13.464 11.843 -10.724 1.00 72.94 523 HIS A N 1
ATOM 4217 C CA . HIS A 1 523 ? 14.630 11.080 -11.177 1.00 72.94 523 HIS A CA 1
ATOM 4218 C C . HIS A 1 523 ? 14.317 10.235 -12.418 1.00 72.94 523 HIS A C 1
ATOM 4220 O O . HIS A 1 523 ? 15.137 10.192 -13.339 1.00 72.94 523 HIS A O 1
ATOM 4226 N N . LEU A 1 524 ? 13.128 9.626 -12.480 1.00 68.88 524 LEU A N 1
ATOM 4227 C CA . LEU A 1 524 ? 12.670 8.871 -13.645 1.00 68.88 524 LEU A CA 1
ATOM 4228 C C . LEU A 1 524 ? 12.515 9.777 -14.878 1.00 68.88 524 LEU A C 1
ATOM 4230 O O . LEU A 1 524 ? 13.007 9.431 -15.951 1.00 68.88 524 LEU A O 1
ATOM 4234 N N . GLU A 1 525 ? 11.892 10.948 -14.727 1.00 76.31 525 GLU A N 1
ATOM 4235 C CA . GLU A 1 525 ? 11.735 11.928 -15.812 1.00 76.31 525 GLU A CA 1
ATOM 4236 C C . GLU A 1 525 ? 13.097 12.455 -16.302 1.00 76.31 525 GLU A C 1
ATOM 4238 O O . GLU A 1 525 ? 13.357 12.522 -17.505 1.00 76.31 525 GLU A O 1
ATOM 4243 N N . THR A 1 526 ? 14.025 12.734 -15.380 1.00 75.69 526 THR A N 1
ATOM 4244 C CA . THR A 1 526 ? 15.402 13.137 -15.718 1.00 75.69 526 THR A CA 1
ATOM 4245 C C . THR A 1 526 ? 16.130 12.051 -16.521 1.00 75.69 526 THR A C 1
ATOM 4247 O O . THR A 1 526 ? 16.795 12.356 -17.514 1.00 75.69 526 THR A O 1
ATOM 4250 N N . ALA A 1 527 ? 15.982 10.779 -16.135 1.00 66.25 527 ALA A N 1
ATOM 4251 C CA . ALA A 1 527 ? 16.568 9.649 -16.855 1.00 66.25 527 ALA A CA 1
ATOM 4252 C C . ALA A 1 527 ? 15.940 9.451 -18.248 1.00 66.25 527 ALA A C 1
ATOM 4254 O O . ALA A 1 527 ? 16.661 9.182 -19.209 1.00 66.25 527 ALA A O 1
ATOM 4255 N N . GLN A 1 528 ? 14.622 9.633 -18.385 1.00 69.38 528 GLN A N 1
ATOM 4256 C CA . GLN A 1 528 ? 13.917 9.551 -19.671 1.00 69.38 528 GLN A CA 1
ATOM 4257 C C . GLN A 1 528 ? 14.342 10.663 -20.640 1.00 69.38 528 GLN A C 1
ATOM 4259 O O . GLN A 1 528 ? 14.615 10.379 -21.807 1.00 69.38 528 GLN A O 1
ATOM 4264 N N . ASN A 1 529 ? 14.479 11.900 -20.159 1.00 77.06 529 ASN A N 1
ATOM 4265 C CA . ASN A 1 529 ? 14.959 13.020 -20.973 1.00 77.06 529 ASN A CA 1
ATOM 4266 C C . ASN A 1 529 ? 16.408 12.791 -21.448 1.00 77.06 529 ASN A C 1
ATOM 4268 O O . ASN A 1 529 ? 16.702 12.937 -22.634 1.00 77.06 529 ASN A O 1
ATOM 4272 N N . ALA A 1 530 ? 17.297 12.321 -20.563 1.00 71.94 530 ALA A N 1
ATOM 4273 C CA . ALA A 1 530 ? 18.669 11.965 -20.933 1.00 71.94 530 ALA A CA 1
ATOM 4274 C C . ALA A 1 530 ? 18.732 10.815 -21.964 1.00 71.94 530 ALA A C 1
ATOM 4276 O O . ALA A 1 530 ? 19.556 10.847 -22.882 1.00 71.94 530 ALA A O 1
ATOM 4277 N N . LEU A 1 531 ? 17.843 9.820 -21.850 1.00 69.88 531 LEU A N 1
ATOM 4278 C CA . LEU A 1 531 ? 17.698 8.738 -22.828 1.00 69.88 531 LEU A CA 1
ATOM 4279 C C . LEU A 1 531 ? 17.258 9.282 -24.199 1.00 69.88 531 LEU A C 1
ATOM 4281 O O . LEU A 1 531 ? 17.809 8.887 -25.227 1.00 69.88 531 LEU A O 1
ATOM 4285 N N . GLN A 1 532 ? 16.302 10.215 -24.221 1.00 74.12 532 GLN A N 1
ATOM 4286 C CA . GLN A 1 532 ? 15.786 10.828 -25.446 1.00 74.12 532 GLN A CA 1
ATOM 4287 C C . GLN A 1 532 ? 16.846 11.677 -26.165 1.00 74.12 532 GLN A C 1
ATOM 4289 O O . GLN A 1 532 ? 16.989 11.558 -27.385 1.00 74.12 532 GLN A O 1
ATOM 4294 N N . ASP A 1 533 ? 17.630 12.471 -25.431 1.00 75.19 533 ASP A N 1
ATOM 4295 C CA . ASP A 1 533 ? 18.756 13.233 -25.987 1.00 75.19 533 ASP A CA 1
ATOM 4296 C C . ASP A 1 533 ? 19.809 12.305 -26.613 1.00 75.19 533 ASP A C 1
ATOM 4298 O O . ASP A 1 533 ? 20.281 12.541 -27.731 1.00 75.19 533 ASP A O 1
ATOM 4302 N N . LYS A 1 534 ? 20.132 11.193 -25.938 1.00 72.25 534 LYS A N 1
ATOM 4303 C CA . LYS A 1 534 ? 21.067 10.180 -26.453 1.00 72.25 534 LYS A CA 1
ATOM 4304 C C . LYS A 1 534 ? 20.533 9.468 -27.695 1.00 72.25 534 LYS A C 1
ATOM 4306 O O . LYS A 1 534 ? 21.292 9.252 -28.641 1.00 72.25 534 LYS A O 1
ATOM 4311 N N . GLN A 1 535 ? 19.232 9.185 -27.749 1.00 68.06 535 GLN A N 1
ATOM 4312 C CA . GLN A 1 535 ? 18.583 8.618 -28.932 1.00 68.06 535 GLN A CA 1
ATOM 4313 C C . GLN A 1 535 ? 18.691 9.566 -30.144 1.00 68.06 535 GLN A C 1
ATOM 4315 O O . GLN A 1 535 ? 19.021 9.122 -31.244 1.00 68.06 535 GLN A O 1
ATOM 4320 N N . GLN A 1 536 ? 18.494 10.877 -29.945 1.00 75.50 536 GLN A N 1
ATOM 4321 C CA . GLN A 1 536 ? 18.672 11.885 -31.002 1.00 75.50 536 GLN A CA 1
ATOM 4322 C C . GLN A 1 536 ? 20.136 12.024 -31.453 1.00 75.50 536 GLN A C 1
ATOM 4324 O O . GLN A 1 536 ? 20.401 12.218 -32.644 1.00 75.50 536 GLN A O 1
ATOM 4329 N N . GLU A 1 537 ? 21.095 11.917 -30.527 1.00 73.00 537 GLU A N 1
ATOM 4330 C CA . GLU A 1 537 ? 22.531 11.943 -30.835 1.00 73.00 537 GLU A CA 1
ATOM 4331 C C . GLU A 1 537 ? 22.933 10.753 -31.729 1.00 73.00 537 GLU A C 1
ATOM 4333 O O . GLU A 1 537 ? 23.602 10.948 -32.749 1.00 73.00 537 GLU A O 1
ATOM 4338 N N . VAL A 1 538 ? 22.438 9.546 -31.425 1.00 69.62 538 VAL A N 1
ATOM 4339 C CA . VAL A 1 538 ? 22.614 8.343 -32.263 1.00 69.62 538 VAL A CA 1
ATOM 4340 C C . VAL A 1 538 ? 21.997 8.530 -33.654 1.00 69.62 538 VAL A C 1
ATOM 4342 O O . VAL A 1 538 ? 22.673 8.274 -34.654 1.00 69.62 538 VAL A O 1
ATOM 4345 N N . SER A 1 539 ? 20.761 9.034 -33.751 1.00 71.69 539 SER A N 1
ATOM 4346 C CA . SER A 1 539 ? 20.099 9.268 -35.045 1.00 71.69 539 SER A CA 1
ATOM 4347 C C . SER A 1 539 ? 20.842 10.283 -35.924 1.00 71.69 539 SER A C 1
ATOM 4349 O O . SER A 1 539 ? 20.943 10.092 -37.136 1.00 71.69 539 SER A O 1
ATOM 4351 N N . ARG A 1 540 ? 21.427 11.339 -35.336 1.00 79.00 540 ARG A N 1
ATOM 4352 C CA . ARG A 1 540 ? 22.289 12.285 -36.071 1.00 79.00 540 ARG A CA 1
ATOM 4353 C C . ARG A 1 540 ? 23.552 11.624 -36.619 1.00 79.00 540 ARG A C 1
ATOM 4355 O O . ARG A 1 540 ? 23.935 11.908 -37.751 1.00 79.00 540 ARG A O 1
ATOM 4362 N N . VAL A 1 541 ? 24.195 10.759 -35.834 1.00 71.44 541 VAL A N 1
ATOM 4363 C CA . VAL A 1 541 ? 25.400 10.030 -36.261 1.00 71.44 541 VAL A CA 1
ATOM 4364 C C . VAL A 1 541 ? 25.089 9.051 -37.398 1.00 71.44 541 VAL A C 1
ATOM 4366 O O . VAL A 1 541 ? 25.867 8.964 -38.347 1.00 71.44 541 VAL A O 1
ATOM 4369 N N . GLN A 1 542 ? 23.942 8.368 -37.350 1.00 68.00 542 GLN A N 1
ATOM 4370 C CA . GLN A 1 542 ? 23.486 7.484 -38.430 1.00 68.00 542 GLN A CA 1
ATOM 4371 C C . GLN A 1 542 ? 23.268 8.251 -39.743 1.00 68.00 542 GLN A C 1
ATOM 4373 O O . GLN A 1 542 ? 23.843 7.873 -40.761 1.00 68.00 542 GLN A O 1
ATOM 4378 N N . ALA A 1 543 ? 22.550 9.379 -39.708 1.00 75.25 543 ALA A N 1
ATOM 4379 C CA . ALA A 1 543 ? 22.325 10.210 -40.896 1.00 75.25 543 ALA A CA 1
ATOM 4380 C C . ALA A 1 543 ? 23.637 10.742 -41.515 1.00 75.25 543 ALA A C 1
ATOM 4382 O O . ALA A 1 543 ? 23.784 10.779 -42.736 1.00 75.25 543 ALA A O 1
ATOM 4383 N N . GLN A 1 544 ? 24.625 11.109 -40.687 1.00 72.81 544 GLN A N 1
ATOM 4384 C CA . GLN A 1 544 ? 25.953 11.515 -41.170 1.00 72.81 544 GLN A CA 1
ATOM 4385 C C . GLN A 1 544 ? 26.715 10.365 -41.848 1.00 72.81 544 GLN A C 1
ATOM 4387 O O . GLN A 1 544 ? 27.425 10.599 -42.826 1.00 72.81 544 GLN A O 1
ATOM 4392 N N . LEU A 1 545 ? 26.573 9.132 -41.351 1.00 71.19 545 LEU A N 1
ATOM 4393 C CA . LEU A 1 545 ? 27.198 7.948 -41.945 1.00 71.19 545 LEU A CA 1
ATOM 4394 C C . LEU A 1 545 ? 26.557 7.589 -43.297 1.00 71.19 545 LEU A C 1
ATOM 4396 O O . LEU A 1 545 ? 27.270 7.289 -44.254 1.00 71.19 545 LEU A O 1
ATOM 4400 N N . GLU A 1 546 ? 25.228 7.673 -43.399 1.00 74.38 546 GLU A N 1
ATOM 4401 C CA . GLU A 1 546 ? 24.491 7.494 -44.658 1.00 74.38 546 GLU A CA 1
ATOM 4402 C C . GLU A 1 546 ? 24.911 8.526 -45.715 1.00 74.38 546 GLU A C 1
ATOM 4404 O O . GLU A 1 546 ? 25.188 8.155 -46.856 1.00 74.38 546 GLU A O 1
ATOM 4409 N N . GLU A 1 547 ? 25.067 9.799 -45.334 1.00 76.44 547 GLU A N 1
ATOM 4410 C CA . GLU A 1 547 ? 25.531 10.849 -46.249 1.00 76.44 547 GLU A CA 1
ATOM 4411 C C . GLU A 1 547 ? 26.938 10.560 -46.811 1.00 76.44 547 GLU A C 1
ATOM 4413 O O . GLU A 1 547 ? 27.172 10.726 -48.011 1.00 76.44 547 GLU A O 1
ATOM 4418 N N . GLN A 1 548 ? 27.880 10.096 -45.977 1.00 71.69 548 GLN A N 1
ATOM 4419 C CA . GLN A 1 548 ? 29.220 9.728 -46.459 1.00 71.69 548 GLN A CA 1
ATOM 4420 C C . GLN A 1 548 ? 29.196 8.482 -47.355 1.00 71.69 548 GLN A C 1
ATOM 4422 O O . GLN A 1 548 ? 29.911 8.445 -48.357 1.00 71.69 548 GLN A O 1
ATOM 4427 N N . ASN A 1 549 ? 28.343 7.496 -47.057 1.00 71.81 549 ASN A N 1
ATOM 4428 C CA . ASN A 1 549 ? 28.175 6.312 -47.903 1.00 71.81 549 ASN A CA 1
ATOM 4429 C C . ASN A 1 549 ? 27.642 6.670 -49.301 1.00 71.81 549 ASN A C 1
ATOM 4431 O O . ASN A 1 549 ? 28.164 6.159 -50.293 1.00 71.81 549 ASN A O 1
ATOM 4435 N N . CYS A 1 550 ? 26.672 7.586 -49.404 1.00 75.56 550 CYS A N 1
ATOM 4436 C CA . CYS A 1 550 ? 26.189 8.089 -50.695 1.00 75.56 550 CYS A CA 1
ATOM 4437 C C . CYS A 1 550 ? 27.311 8.767 -51.499 1.00 75.56 550 CYS A C 1
ATOM 4439 O O . CYS A 1 550 ? 27.526 8.425 -52.662 1.00 75.56 550 CYS A O 1
ATOM 4441 N N . ARG A 1 551 ? 28.096 9.655 -50.870 1.00 74.88 551 ARG A N 1
ATOM 4442 C CA . ARG A 1 551 ? 29.245 10.321 -51.520 1.00 74.88 551 ARG A CA 1
ATOM 4443 C C . ARG A 1 551 ? 30.299 9.320 -52.014 1.00 74.88 551 ARG A C 1
ATOM 4445 O O . ARG A 1 551 ? 30.858 9.499 -53.095 1.00 74.88 551 ARG A O 1
ATOM 4452 N N . LEU A 1 552 ? 30.560 8.255 -51.252 1.00 72.56 552 LEU A N 1
ATOM 4453 C CA . LEU A 1 552 ? 31.494 7.197 -51.650 1.00 72.56 552 LEU A CA 1
ATOM 4454 C C . LEU A 1 552 ? 30.972 6.399 -52.859 1.00 72.56 552 LEU A C 1
ATOM 4456 O O . LEU A 1 552 ? 31.745 6.102 -53.770 1.00 72.56 552 LEU A O 1
ATOM 4460 N N . GLN A 1 553 ? 29.671 6.092 -52.906 1.00 73.88 553 GLN A N 1
ATOM 4461 C CA . GLN A 1 553 ? 29.041 5.429 -54.056 1.00 73.88 553 GLN A CA 1
ATOM 4462 C C . GLN A 1 553 ? 29.078 6.299 -55.323 1.00 73.88 553 GLN A C 1
ATOM 4464 O O . GLN A 1 553 ? 29.387 5.792 -56.402 1.00 73.88 553 GLN A O 1
ATOM 4469 N N . GLU A 1 554 ? 28.834 7.608 -55.205 1.00 76.19 554 GLU A N 1
ATOM 4470 C CA . GLU A 1 554 ? 28.952 8.555 -56.324 1.00 76.19 554 GLU A CA 1
ATOM 4471 C C . GLU A 1 554 ? 30.378 8.584 -56.901 1.00 76.19 554 GLU A C 1
ATOM 4473 O O . GLU A 1 554 ? 30.556 8.522 -58.120 1.00 76.19 554 GLU A O 1
ATOM 4478 N N . GLN A 1 555 ? 31.402 8.608 -56.041 1.00 73.00 555 GLN A N 1
ATOM 4479 C CA . GLN A 1 555 ? 32.805 8.566 -56.472 1.00 73.00 555 GLN A CA 1
ATOM 4480 C C . GLN A 1 555 ? 33.181 7.223 -57.120 1.00 73.00 555 GLN A C 1
ATOM 4482 O O . GLN A 1 555 ? 33.844 7.208 -58.157 1.00 73.00 555 GLN A O 1
ATOM 4487 N N . GLN A 1 556 ? 32.713 6.093 -56.576 1.00 72.62 556 GLN A N 1
ATOM 4488 C CA . GLN A 1 556 ? 32.914 4.771 -57.188 1.00 72.62 556 GLN A CA 1
ATOM 4489 C C . GLN A 1 556 ? 32.284 4.682 -58.587 1.00 72.62 556 GLN A C 1
ATOM 4491 O O . GLN A 1 556 ? 32.907 4.159 -59.517 1.00 72.62 556 GLN A O 1
ATOM 4496 N N . LEU A 1 557 ? 31.082 5.241 -58.766 1.00 80.06 557 LEU A N 1
ATOM 4497 C CA . LEU A 1 557 ? 30.414 5.304 -60.065 1.00 80.06 557 LEU A CA 1
ATOM 4498 C C . LEU A 1 557 ? 31.223 6.136 -61.074 1.00 80.06 557 LEU A C 1
ATOM 4500 O O . LEU A 1 557 ? 31.437 5.672 -62.195 1.00 80.06 557 LEU A O 1
ATOM 4504 N N . GLN A 1 558 ? 31.739 7.303 -60.675 1.00 73.88 558 GLN A N 1
ATOM 4505 C CA . GLN A 1 558 ? 32.605 8.135 -61.525 1.00 73.88 558 GLN A CA 1
ATOM 4506 C C . GLN A 1 558 ? 33.897 7.409 -61.938 1.00 73.88 558 GLN A C 1
ATOM 4508 O O . GLN A 1 558 ? 34.281 7.455 -63.108 1.00 73.88 558 GLN A O 1
ATOM 4513 N N . CYS A 1 559 ? 34.540 6.676 -61.023 1.00 71.50 559 CYS A N 1
ATOM 4514 C CA . CYS A 1 559 ? 35.709 5.858 -61.357 1.00 71.50 559 CYS A CA 1
ATOM 4515 C C . CYS A 1 559 ? 35.370 4.764 -62.384 1.00 71.50 559 CYS A C 1
ATOM 4517 O O . CYS A 1 559 ? 36.095 4.616 -63.368 1.00 71.50 559 CYS A O 1
ATOM 4519 N N . SER A 1 560 ? 34.234 4.069 -62.232 1.00 75.06 560 SER A N 1
ATOM 4520 C CA . SER A 1 560 ? 33.804 3.049 -63.202 1.00 75.06 560 SER A CA 1
ATOM 4521 C C . SER A 1 560 ? 33.567 3.610 -64.613 1.00 75.06 560 SER A C 1
ATOM 4523 O O . SER A 1 560 ? 33.932 2.966 -65.595 1.00 75.06 560 SER A O 1
ATOM 4525 N N . GLN A 1 561 ? 33.037 4.836 -64.719 1.00 76.81 561 GLN A N 1
ATOM 4526 C CA . GLN A 1 561 ? 32.801 5.529 -65.994 1.00 76.81 561 GLN A CA 1
ATOM 4527 C C . GLN A 1 561 ? 34.114 5.929 -66.690 1.00 76.81 561 GLN A C 1
ATOM 4529 O O . GLN A 1 561 ? 34.211 5.935 -67.923 1.00 76.81 561 GLN A O 1
ATOM 4534 N N . LEU A 1 562 ? 35.153 6.240 -65.911 1.00 73.38 562 LEU A N 1
ATOM 4535 C CA . LEU A 1 562 ? 36.488 6.529 -66.432 1.00 73.38 562 LEU A CA 1
ATOM 4536 C C . LEU A 1 562 ? 37.246 5.266 -66.843 1.00 73.38 562 LEU A C 1
ATOM 4538 O O . LEU A 1 562 ? 37.920 5.291 -67.871 1.00 73.38 562 LEU A O 1
ATOM 4542 N N . ASP A 1 563 ? 37.108 4.156 -66.116 1.00 73.44 563 ASP A N 1
ATOM 4543 C CA . ASP A 1 563 ? 37.703 2.876 -66.517 1.00 73.44 563 ASP A CA 1
ATOM 4544 C C . ASP A 1 563 ? 37.064 2.315 -67.800 1.00 73.44 563 ASP A C 1
ATOM 4546 O O . ASP A 1 563 ? 37.784 1.789 -68.653 1.00 73.44 563 ASP A O 1
ATOM 4550 N N . THR A 1 564 ? 35.751 2.491 -68.015 1.00 77.69 564 THR A N 1
ATOM 4551 C CA . THR A 1 564 ? 35.117 2.166 -69.309 1.00 77.69 564 THR A CA 1
ATOM 4552 C C . THR A 1 564 ? 35.639 3.062 -70.434 1.00 77.69 564 THR A C 1
ATOM 4554 O O . THR A 1 564 ? 36.047 2.549 -71.475 1.00 77.69 564 THR A O 1
ATOM 4557 N N . SER A 1 565 ? 35.759 4.373 -70.198 1.00 73.44 565 SER A N 1
ATOM 4558 C CA . SER A 1 565 ? 36.321 5.326 -71.175 1.00 73.44 565 SER A CA 1
ATOM 4559 C C . SER A 1 565 ? 37.795 5.024 -71.514 1.00 73.44 565 SER A C 1
ATOM 4561 O O . SER A 1 565 ? 38.239 5.142 -72.661 1.00 73.44 565 SER A O 1
ATOM 4563 N N . LEU A 1 566 ? 38.578 4.579 -70.526 1.00 74.75 566 LEU A N 1
ATOM 4564 C CA . LEU A 1 566 ? 39.958 4.123 -70.710 1.00 74.75 566 LEU A CA 1
ATOM 4565 C C . LEU A 1 566 ? 40.054 2.792 -71.455 1.00 74.75 566 LEU A C 1
ATOM 4567 O O . LEU A 1 566 ? 41.025 2.562 -72.176 1.00 74.75 566 LEU A O 1
ATOM 4571 N N . LYS A 1 567 ? 39.069 1.906 -71.301 1.00 77.94 567 LYS A N 1
ATOM 4572 C CA . LYS A 1 567 ? 38.995 0.666 -72.074 1.00 77.94 567 LYS A CA 1
ATOM 4573 C C . LYS A 1 567 ? 38.720 0.962 -73.550 1.00 77.94 567 LYS A C 1
ATOM 4575 O O . LYS A 1 567 ? 39.467 0.491 -74.403 1.00 77.94 567 LYS A O 1
ATOM 4580 N N . GLU A 1 568 ? 37.732 1.806 -73.840 1.00 78.94 568 GLU A N 1
ATOM 4581 C CA . GLU A 1 568 ? 37.380 2.215 -75.207 1.00 78.94 568 GLU A CA 1
ATOM 4582 C C . GLU A 1 568 ? 38.549 2.910 -75.924 1.00 78.94 568 GLU A C 1
ATOM 4584 O O . GLU A 1 568 ? 38.884 2.563 -77.056 1.00 78.94 568 GLU A O 1
ATOM 4589 N N . THR A 1 569 ? 39.239 3.838 -75.253 1.00 73.25 569 THR A N 1
ATOM 4590 C CA . THR A 1 569 ? 40.416 4.520 -75.829 1.00 73.25 569 THR A CA 1
ATOM 4591 C C . THR A 1 569 ? 41.616 3.588 -76.039 1.00 73.25 569 THR A C 1
ATOM 4593 O O . THR A 1 569 ? 42.351 3.758 -77.012 1.00 73.25 569 THR A O 1
ATOM 4596 N N . ARG A 1 570 ? 41.802 2.556 -75.202 1.00 77.06 570 ARG A N 1
ATOM 4597 C CA . ARG A 1 570 ? 42.809 1.497 -75.426 1.00 77.06 570 ARG A CA 1
ATOM 4598 C C . ARG A 1 570 ? 42.463 0.589 -76.606 1.00 77.06 570 ARG A C 1
ATOM 4600 O O . ARG A 1 570 ? 43.357 0.235 -77.369 1.00 77.06 570 ARG A O 1
ATOM 4607 N N . GLU A 1 571 ? 41.194 0.225 -76.774 1.00 81.44 571 GLU A N 1
ATOM 4608 C CA . GLU A 1 571 ? 40.729 -0.570 -77.920 1.00 81.44 571 GLU A CA 1
ATOM 4609 C C . GLU A 1 571 ? 40.890 0.219 -79.238 1.00 81.44 571 GLU A C 1
ATOM 4611 O O . GLU A 1 571 ? 41.383 -0.322 -80.230 1.00 81.44 571 GLU A O 1
ATOM 4616 N N . GLN A 1 572 ? 40.595 1.527 -79.228 1.00 78.00 572 GLN A N 1
ATOM 4617 C CA . GLN A 1 572 ? 40.867 2.438 -80.350 1.00 78.00 572 GLN A CA 1
ATOM 4618 C C . GLN A 1 572 ? 42.367 2.564 -80.662 1.00 78.00 572 GLN A C 1
ATOM 4620 O O . GLN A 1 572 ? 42.747 2.539 -81.834 1.00 78.00 572 GLN A O 1
ATOM 4625 N N . LEU A 1 573 ? 43.223 2.665 -79.635 1.00 77.81 573 LEU A N 1
ATOM 4626 C CA . LEU A 1 573 ? 44.678 2.696 -79.806 1.00 77.81 573 LEU A CA 1
ATOM 4627 C C . LEU A 1 573 ? 45.186 1.415 -80.482 1.00 77.81 573 LEU A C 1
ATOM 4629 O O . LEU A 1 573 ? 45.881 1.505 -81.489 1.00 77.81 573 LEU A O 1
ATOM 4633 N N . LEU A 1 574 ? 44.786 0.239 -79.986 1.00 81.00 574 LEU A N 1
ATOM 4634 C CA . LEU A 1 574 ? 45.196 -1.056 -80.541 1.00 81.00 574 LEU A CA 1
ATOM 4635 C C . LEU A 1 574 ? 44.835 -1.179 -82.034 1.00 81.00 574 LEU A C 1
ATOM 4637 O O . LEU A 1 574 ? 45.640 -1.647 -82.839 1.00 81.00 574 LEU A O 1
ATOM 4641 N N . PHE A 1 575 ? 43.638 -0.724 -82.417 1.00 79.31 575 PHE A N 1
ATOM 4642 C CA . PHE A 1 575 ? 43.194 -0.713 -83.812 1.00 79.31 575 PHE A CA 1
ATOM 4643 C C . PHE A 1 575 ? 44.008 0.260 -84.683 1.00 79.31 575 PHE A C 1
ATOM 4645 O O . PHE A 1 575 ? 44.363 -0.068 -85.819 1.00 79.31 575 PHE A O 1
ATOM 4652 N N . ALA A 1 576 ? 44.339 1.443 -84.157 1.00 73.75 576 ALA A N 1
ATOM 4653 C CA . ALA A 1 576 ? 45.178 2.416 -84.852 1.00 73.75 576 ALA A CA 1
ATOM 4654 C C . ALA A 1 576 ? 46.622 1.904 -85.037 1.00 73.75 576 ALA A C 1
ATOM 4656 O O . ALA A 1 576 ? 47.191 2.063 -86.119 1.00 73.75 576 ALA A O 1
ATOM 4657 N N . GLU A 1 577 ? 47.194 1.240 -84.029 1.00 77.25 577 GLU A N 1
ATOM 4658 C CA . GLU A 1 577 ? 48.531 0.628 -84.083 1.00 77.25 577 GLU A CA 1
ATOM 4659 C C . GLU A 1 577 ? 48.588 -0.492 -85.132 1.00 77.25 577 GLU A C 1
ATOM 4661 O O . GLU A 1 577 ? 49.373 -0.398 -86.074 1.00 77.25 577 GLU A O 1
ATOM 4666 N N . GLN A 1 578 ? 47.670 -1.465 -85.081 1.00 80.81 578 GLN A N 1
ATOM 4667 C CA . GLN A 1 578 ? 47.576 -2.539 -86.084 1.00 80.81 578 GLN A CA 1
ATOM 4668 C C . GLN A 1 578 ? 47.416 -2.011 -87.519 1.00 80.81 578 GLN A C 1
ATOM 4670 O O . GLN A 1 578 ? 48.016 -2.542 -88.461 1.00 80.81 578 GLN A O 1
ATOM 4675 N N . ARG A 1 579 ? 46.617 -0.952 -87.709 1.00 79.00 579 ARG A N 1
ATOM 4676 C CA . ARG A 1 579 ? 46.452 -0.304 -89.018 1.00 79.00 579 ARG A CA 1
ATOM 4677 C C . ARG A 1 579 ? 47.735 0.398 -89.475 1.00 79.00 579 ARG A C 1
ATOM 4679 O O . ARG A 1 579 ? 48.041 0.362 -90.665 1.00 79.00 579 ARG A O 1
ATOM 4686 N N . THR A 1 580 ? 48.487 0.995 -88.552 1.00 77.88 580 THR A N 1
ATOM 4687 C CA . THR A 1 580 ? 49.759 1.674 -88.840 1.00 77.88 580 THR A CA 1
ATOM 4688 C C . THR A 1 580 ? 50.838 0.661 -89.229 1.00 77.88 580 THR A C 1
ATOM 4690 O O . THR A 1 580 ? 51.447 0.817 -90.284 1.00 77.88 580 THR A O 1
ATOM 4693 N N . ASP A 1 581 ? 50.981 -0.442 -88.489 1.00 78.94 581 ASP A N 1
ATOM 4694 C CA . ASP A 1 581 ? 51.897 -1.549 -88.814 1.00 78.94 581 ASP A CA 1
ATOM 4695 C C . ASP A 1 581 ? 51.574 -2.181 -90.183 1.00 78.94 581 ASP A C 1
ATOM 4697 O O . ASP A 1 581 ? 52.459 -2.504 -90.986 1.00 78.94 581 ASP A O 1
ATOM 4701 N N . THR A 1 582 ? 50.281 -2.321 -90.493 1.00 81.56 582 THR A N 1
ATOM 4702 C CA . THR A 1 582 ? 49.810 -2.838 -91.787 1.00 81.56 582 THR A CA 1
ATOM 4703 C C . THR A 1 582 ? 50.163 -1.890 -92.940 1.00 81.56 582 THR A C 1
ATOM 4705 O O . THR A 1 582 ? 50.572 -2.344 -94.009 1.00 81.56 582 THR A O 1
ATOM 4708 N N . LEU A 1 583 ? 50.051 -0.573 -92.742 1.00 79.56 583 LEU A N 1
ATOM 4709 C CA . LEU A 1 583 ? 50.480 0.416 -93.735 1.00 79.56 583 LEU A CA 1
ATOM 4710 C C . LEU A 1 583 ? 52.010 0.463 -93.861 1.00 79.56 583 LEU A C 1
ATOM 4712 O O . LEU A 1 583 ? 52.527 0.488 -94.976 1.00 79.56 583 LEU A O 1
ATOM 4716 N N . GLU A 1 584 ? 52.752 0.394 -92.754 1.00 78.38 584 GLU A N 1
ATOM 4717 C CA . GLU A 1 584 ? 54.218 0.432 -92.756 1.00 78.38 584 GLU A CA 1
ATOM 4718 C C . GLU A 1 584 ? 54.820 -0.790 -93.474 1.00 78.38 584 GLU A C 1
ATOM 4720 O O . GLU A 1 584 ? 55.749 -0.663 -94.277 1.00 78.38 584 GLU A O 1
ATOM 4725 N N . THR A 1 585 ? 54.256 -1.983 -93.261 1.00 79.19 585 THR A N 1
ATOM 4726 C CA . THR A 1 585 ? 54.650 -3.199 -93.993 1.00 79.19 585 THR A CA 1
ATOM 4727 C C . THR A 1 585 ? 54.316 -3.110 -95.485 1.00 79.19 585 THR A C 1
ATOM 4729 O O . THR A 1 585 ? 55.161 -3.456 -96.316 1.00 79.19 585 THR A O 1
ATOM 4732 N N . GLN A 1 586 ? 53.149 -2.573 -95.861 1.00 76.94 586 GLN A N 1
ATOM 4733 C CA . GLN A 1 586 ? 52.806 -2.323 -97.269 1.00 76.94 586 GLN A CA 1
ATOM 4734 C C . GLN A 1 586 ? 53.745 -1.304 -97.933 1.00 76.94 586 GLN A C 1
ATOM 4736 O O . GLN A 1 586 ? 54.190 -1.533 -99.061 1.00 76.94 586 GLN A O 1
ATOM 4741 N N . VAL A 1 587 ? 54.099 -0.221 -97.235 1.00 77.62 587 VAL A N 1
ATOM 4742 C CA . VAL A 1 587 ? 55.087 0.773 -97.681 1.00 77.62 587 VAL A CA 1
ATOM 4743 C C . VAL A 1 587 ? 56.454 0.119 -97.883 1.00 77.62 587 VAL A C 1
ATOM 4745 O O . VAL A 1 587 ? 57.033 0.266 -98.960 1.00 77.62 587 VAL A O 1
ATOM 4748 N N . LYS A 1 588 ? 56.944 -0.682 -96.925 1.00 77.50 588 LYS A N 1
ATOM 4749 C CA . LYS A 1 588 ? 58.217 -1.423 -97.042 1.00 77.50 588 LYS A CA 1
ATOM 4750 C C . LYS A 1 588 ? 58.233 -2.348 -98.268 1.00 77.50 588 LYS A C 1
ATOM 4752 O O . LYS A 1 588 ? 59.194 -2.314 -99.035 1.00 77.50 588 LYS A O 1
ATOM 4757 N N . VAL A 1 589 ? 57.160 -3.108 -98.514 1.00 78.19 589 VAL A N 1
ATOM 4758 C CA . VAL A 1 589 ? 57.027 -3.978 -99.703 1.00 78.19 589 VAL A CA 1
ATOM 4759 C C . VAL A 1 589 ? 56.977 -3.165 -101.005 1.00 78.19 589 VAL A C 1
ATOM 4761 O O . VAL A 1 589 ? 57.632 -3.510 -101.989 1.00 78.19 589 VAL A O 1
ATOM 4764 N N . ARG A 1 590 ? 56.244 -2.047 -101.045 1.00 75.88 590 ARG A N 1
ATOM 4765 C CA . ARG A 1 590 ? 56.198 -1.181 -102.237 1.00 75.88 590 ARG A CA 1
ATOM 4766 C C . ARG A 1 590 ? 57.529 -0.484 -102.498 1.00 75.88 590 ARG A C 1
ATOM 4768 O O . ARG A 1 590 ? 57.908 -0.343 -103.661 1.00 75.88 590 ARG A O 1
ATOM 4775 N N . HIS A 1 591 ? 58.258 -0.106 -101.453 1.00 76.56 591 HIS A N 1
ATOM 4776 C CA . HIS A 1 591 ? 59.584 0.485 -101.564 1.00 76.56 591 HIS A CA 1
ATOM 4777 C C . HIS A 1 591 ? 60.602 -0.528 -102.110 1.00 76.56 591 HIS A C 1
ATOM 4779 O O . HIS A 1 591 ? 61.288 -0.221 -103.083 1.00 76.56 591 HIS A O 1
ATOM 4785 N N . THR A 1 592 ? 60.640 -1.765 -101.596 1.00 74.94 592 THR A N 1
ATOM 4786 C CA . THR A 1 592 ? 61.524 -2.814 -102.143 1.00 74.94 592 THR A CA 1
ATOM 4787 C C . THR A 1 592 ? 61.172 -3.176 -103.587 1.00 74.94 592 THR A C 1
ATOM 4789 O O . THR A 1 592 ? 62.078 -3.296 -104.409 1.00 74.94 592 THR A O 1
ATOM 4792 N N . HIS A 1 593 ? 59.884 -3.253 -103.947 1.00 73.25 593 HIS A N 1
ATOM 4793 C CA . HIS A 1 593 ? 59.453 -3.442 -105.341 1.00 73.25 593 HIS A CA 1
ATOM 4794 C C . HIS A 1 593 ? 59.894 -2.280 -106.245 1.00 73.25 593 HIS A C 1
ATOM 4796 O O . HIS A 1 593 ? 60.322 -2.502 -107.378 1.00 73.25 593 HIS A O 1
ATOM 4802 N N . THR A 1 594 ? 59.821 -1.042 -105.751 1.00 73.25 594 THR A N 1
ATOM 4803 C CA . THR A 1 594 ? 60.257 0.149 -106.492 1.00 73.25 594 THR A CA 1
ATOM 4804 C C . THR A 1 594 ? 61.772 0.114 -106.704 1.00 73.25 594 THR A C 1
ATOM 4806 O O . THR A 1 594 ? 62.223 0.224 -107.841 1.00 73.25 594 THR A O 1
ATOM 4809 N N . SER A 1 595 ? 62.563 -0.160 -105.664 1.00 72.94 595 SER A N 1
ATOM 4810 C CA . SER A 1 595 ? 64.024 -0.319 -105.752 1.00 72.94 595 SER A CA 1
ATOM 4811 C C . SER A 1 595 ? 64.455 -1.505 -106.631 1.00 72.94 595 SER A C 1
ATOM 4813 O O . SER A 1 595 ? 65.450 -1.412 -107.353 1.00 72.94 595 SER A O 1
ATOM 4815 N N . ALA A 1 596 ? 63.682 -2.595 -106.661 1.00 73.38 596 ALA A N 1
ATOM 4816 C CA . ALA A 1 596 ? 63.873 -3.692 -107.612 1.00 73.38 596 ALA A CA 1
ATOM 4817 C C . ALA A 1 596 ? 63.614 -3.242 -109.065 1.00 73.38 596 ALA A C 1
ATOM 4819 O O . ALA A 1 596 ? 64.389 -3.570 -109.961 1.00 73.38 596 ALA A O 1
ATOM 4820 N N . CYS A 1 597 ? 62.585 -2.422 -109.309 1.00 68.62 597 CYS A N 1
ATOM 4821 C CA . CYS A 1 597 ? 62.341 -1.834 -110.631 1.00 68.62 597 CYS A CA 1
ATOM 4822 C C . CYS A 1 597 ? 63.456 -0.859 -111.050 1.00 68.62 597 CYS A C 1
ATOM 4824 O O . CYS A 1 597 ? 63.871 -0.883 -112.207 1.00 68.62 597 CYS A O 1
ATOM 4826 N N . TRP A 1 598 ? 63.983 -0.039 -110.132 1.00 69.56 598 TRP A N 1
ATOM 4827 C CA . TRP A 1 598 ? 65.123 0.849 -110.408 1.00 69.56 598 TRP A CA 1
ATOM 4828 C C . TRP A 1 598 ? 66.406 0.069 -110.721 1.00 69.56 598 TRP A C 1
ATOM 4830 O O . TRP A 1 598 ? 67.055 0.347 -111.724 1.00 69.56 598 TRP A O 1
ATOM 4840 N N . THR A 1 599 ? 66.734 -0.970 -109.951 1.00 69.25 599 THR A N 1
ATOM 4841 C CA . THR A 1 599 ? 67.919 -1.806 -110.226 1.00 69.25 599 THR A CA 1
ATOM 4842 C C . THR A 1 599 ? 67.787 -2.636 -111.509 1.00 69.25 599 THR A C 1
ATOM 4844 O O . THR A 1 599 ? 68.776 -2.813 -112.222 1.00 69.25 599 THR A O 1
ATOM 4847 N N . LEU A 1 600 ? 66.581 -3.092 -111.872 1.00 66.00 600 LEU A N 1
ATOM 4848 C CA . LEU A 1 600 ? 66.311 -3.698 -113.184 1.00 66.00 600 LEU A CA 1
ATOM 4849 C C . LEU A 1 600 ? 66.440 -2.683 -114.330 1.00 66.00 600 LEU A C 1
ATOM 4851 O O . LEU A 1 600 ? 67.040 -2.999 -115.356 1.00 66.00 600 LEU A O 1
ATOM 4855 N N . ARG A 1 601 ? 65.941 -1.455 -114.148 1.00 67.56 601 ARG A N 1
ATOM 4856 C CA . ARG A 1 601 ? 66.088 -0.342 -115.101 1.00 67.56 601 ARG A CA 1
ATOM 4857 C C . ARG A 1 601 ? 67.555 0.026 -115.327 1.00 67.56 601 ARG A C 1
ATOM 4859 O O . ARG A 1 601 ? 67.952 0.231 -116.472 1.00 67.56 601 ARG A O 1
ATOM 4866 N N . ASP A 1 602 ? 68.362 0.067 -114.271 1.00 64.12 602 ASP A N 1
ATOM 4867 C CA . ASP A 1 602 ? 69.786 0.397 -114.370 1.00 64.12 602 ASP A CA 1
ATOM 4868 C C . ASP A 1 602 ? 70.598 -0.757 -114.983 1.00 64.12 602 ASP A C 1
ATOM 4870 O O . ASP A 1 602 ? 71.448 -0.516 -115.840 1.00 64.12 602 ASP A O 1
ATOM 4874 N N . ARG A 1 603 ? 70.265 -2.024 -114.679 1.00 63.47 603 ARG A N 1
ATOM 4875 C CA . ARG A 1 603 ? 70.794 -3.187 -115.423 1.00 63.47 603 ARG A CA 1
ATOM 4876 C C . ARG A 1 603 ? 70.418 -3.140 -116.908 1.00 63.47 603 ARG A C 1
ATOM 4878 O O . ARG A 1 603 ? 71.272 -3.397 -117.753 1.00 63.47 603 ARG A O 1
ATOM 4885 N N . GLY A 1 604 ? 69.177 -2.771 -117.230 1.00 59.84 604 GLY A N 1
ATOM 4886 C CA . GLY A 1 604 ? 68.714 -2.569 -118.605 1.00 59.84 604 GLY A CA 1
ATOM 4887 C C . GLY A 1 604 ? 69.478 -1.457 -119.330 1.00 59.84 604 GLY A C 1
ATOM 4888 O O . GLY A 1 604 ? 69.882 -1.642 -120.477 1.00 59.84 604 GLY A O 1
ATOM 4889 N N . ARG A 1 605 ? 69.765 -0.337 -118.648 1.00 60.84 605 ARG A N 1
ATOM 4890 C CA . ARG A 1 605 ? 70.643 0.725 -119.170 1.00 60.84 605 ARG A CA 1
ATOM 4891 C C . ARG A 1 605 ? 72.061 0.224 -119.440 1.00 60.84 605 ARG A C 1
ATOM 4893 O O . ARG A 1 605 ? 72.559 0.467 -120.532 1.00 60.84 605 ARG A O 1
ATOM 4900 N N . SER A 1 606 ? 72.685 -0.508 -118.515 1.00 57.25 606 SER A N 1
ATOM 4901 C CA . SER A 1 606 ? 74.032 -1.059 -118.739 1.00 57.25 606 SER A CA 1
ATOM 4902 C C . SER A 1 606 ? 74.089 -2.057 -119.901 1.00 57.25 606 SER A C 1
ATOM 4904 O O . SER A 1 606 ? 75.064 -2.061 -120.647 1.00 57.25 606 SER A O 1
ATOM 4906 N N . LEU A 1 607 ? 73.044 -2.866 -120.110 1.00 56.75 607 LEU A N 1
ATOM 4907 C CA . LEU A 1 607 ? 72.953 -3.761 -121.272 1.00 56.75 607 LEU A CA 1
ATOM 4908 C C . LEU A 1 607 ? 72.802 -2.987 -122.594 1.00 56.75 607 LEU A C 1
ATOM 4910 O O . LEU A 1 607 ? 73.468 -3.320 -123.573 1.00 56.75 607 LEU A O 1
ATOM 4914 N N . LEU A 1 608 ? 72.005 -1.912 -122.612 1.00 54.06 608 LEU A N 1
ATOM 4915 C CA . LEU A 1 608 ? 71.909 -1.002 -123.762 1.00 54.06 608 LEU A CA 1
ATOM 4916 C C . LEU A 1 608 ? 73.247 -0.298 -124.057 1.00 54.06 608 LEU A C 1
ATOM 4918 O O . LEU A 1 608 ? 73.634 -0.201 -125.219 1.00 54.06 608 LEU A O 1
ATOM 4922 N N . SER A 1 609 ? 73.994 0.118 -123.028 1.00 53.22 609 SER A N 1
ATOM 4923 C CA . SER A 1 609 ? 75.339 0.698 -123.178 1.00 53.22 609 SER A CA 1
ATOM 4924 C C . SER A 1 609 ? 76.411 -0.303 -123.631 1.00 53.22 609 SER A C 1
ATOM 4926 O O . SER A 1 609 ? 77.416 0.112 -124.202 1.00 53.22 609 SER A O 1
ATOM 4928 N N . HIS A 1 610 ? 76.218 -1.611 -123.426 1.00 50.62 610 HIS A N 1
ATOM 4929 C CA . HIS A 1 610 ? 77.124 -2.633 -123.963 1.00 50.62 610 HIS A CA 1
ATOM 4930 C C . HIS A 1 610 ? 76.857 -2.971 -125.439 1.00 50.62 610 HIS A C 1
ATOM 4932 O O . HIS A 1 610 ? 77.785 -3.376 -126.138 1.00 50.62 610 HIS A O 1
ATOM 4938 N N . HIS A 1 611 ? 75.638 -2.761 -125.947 1.00 47.28 611 HIS A N 1
ATOM 4939 C CA . HIS A 1 611 ? 75.315 -3.017 -127.357 1.00 47.28 611 HIS A CA 1
ATOM 4940 C C . HIS A 1 611 ? 75.719 -1.891 -128.326 1.00 47.28 611 HIS A C 1
ATOM 4942 O O . HIS A 1 611 ? 75.770 -2.125 -129.530 1.00 47.28 611 HIS A O 1
ATOM 4948 N N . SER A 1 612 ? 76.095 -0.704 -127.840 1.00 45.47 612 SER A N 1
ATOM 4949 C CA . SER A 1 612 ? 76.607 0.402 -128.671 1.00 45.47 612 SER A CA 1
ATOM 4950 C C . SER A 1 612 ? 78.091 0.270 -129.076 1.00 45.47 612 SER A C 1
ATOM 4952 O O . SER A 1 612 ? 78.716 1.267 -129.430 1.00 45.47 612 SER A O 1
ATOM 4954 N N . GLY A 1 613 ? 78.680 -0.931 -128.983 1.00 44.91 613 GLY A N 1
ATOM 4955 C CA . GLY A 1 613 ? 80.129 -1.164 -129.099 1.00 44.91 613 GLY A CA 1
ATOM 4956 C C . GLY A 1 613 ? 80.627 -1.946 -130.325 1.00 44.91 613 GLY A C 1
ATOM 4957 O O . GLY A 1 613 ? 81.833 -2.145 -130.438 1.00 44.91 613 GLY A O 1
ATOM 4958 N N . VAL A 1 614 ? 79.754 -2.404 -131.233 1.00 42.06 614 VAL A N 1
ATOM 4959 C CA . VAL A 1 614 ? 80.151 -3.192 -132.422 1.00 42.06 614 VAL A CA 1
ATOM 4960 C C . VAL A 1 614 ? 79.637 -2.510 -133.690 1.00 42.06 614 VAL A C 1
ATOM 4962 O O . VAL A 1 614 ? 78.432 -2.364 -133.879 1.00 42.06 614 VAL A O 1
ATOM 4965 N N . GLY A 1 615 ? 80.560 -2.035 -134.530 1.00 38.28 615 GLY A N 1
ATOM 4966 C CA . GLY A 1 615 ? 80.252 -1.179 -135.680 1.00 38.28 615 GLY A CA 1
ATOM 4967 C C . GLY A 1 615 ? 79.848 -1.922 -136.958 1.00 38.28 615 GLY A C 1
ATOM 4968 O O . GLY A 1 615 ? 80.203 -3.079 -137.166 1.00 38.28 615 GLY A O 1
ATOM 4969 N N . LEU A 1 616 ? 79.161 -1.201 -137.849 1.00 35.50 616 LEU A N 1
ATOM 4970 C CA . LEU A 1 616 ? 78.820 -1.626 -139.209 1.00 35.50 616 LEU A CA 1
ATOM 4971 C C . LEU A 1 616 ? 79.426 -0.656 -140.232 1.00 35.50 616 LEU A C 1
ATOM 4973 O O . LEU A 1 616 ? 79.203 0.551 -140.158 1.00 35.50 616 LEU A O 1
ATOM 4977 N N . TYR A 1 617 ? 80.136 -1.200 -141.219 1.00 33.78 617 TYR A N 1
ATOM 4978 C CA . TYR A 1 617 ? 80.576 -0.503 -142.430 1.00 33.78 617 TYR A CA 1
ATOM 4979 C C . TYR A 1 617 ? 80.023 -1.282 -143.631 1.00 33.78 617 TYR A C 1
ATOM 4981 O O . TYR A 1 617 ? 80.478 -2.398 -143.856 1.00 33.78 617 TYR A O 1
ATOM 4989 N N . SER A 1 618 ? 79.099 -0.685 -144.405 1.00 33.59 618 SER A N 1
ATOM 4990 C CA . SER A 1 618 ? 78.582 -1.141 -145.726 1.00 33.59 618 SER A CA 1
ATOM 4991 C C . SER A 1 618 ? 77.982 -2.569 -145.840 1.00 33.59 618 SER A C 1
ATOM 4993 O O . SER A 1 618 ? 78.531 -3.529 -145.331 1.00 33.59 618 SER A O 1
ATOM 4995 N N . ALA A 1 619 ? 76.899 -2.834 -146.579 1.00 32.31 619 ALA A N 1
ATOM 4996 C CA . ALA A 1 619 ? 75.914 -1.997 -147.278 1.00 32.31 619 ALA A CA 1
ATOM 4997 C C . ALA A 1 619 ? 74.673 -2.863 -147.638 1.00 32.31 619 ALA A C 1
ATOM 4999 O O . ALA A 1 619 ? 74.749 -4.080 -147.532 1.00 32.31 619 ALA A O 1
ATOM 5000 N N . SER A 1 620 ? 73.577 -2.227 -148.093 1.00 32.12 620 SER A N 1
ATOM 5001 C CA . SER A 1 620 ? 72.588 -2.718 -149.096 1.00 32.12 620 SER A CA 1
ATOM 5002 C C . SER A 1 620 ? 72.190 -4.221 -149.098 1.00 32.12 620 SER A C 1
ATOM 5004 O O . SER A 1 620 ? 73.021 -5.069 -149.393 1.00 32.12 620 SER A O 1
ATOM 5006 N N . THR A 1 621 ? 70.928 -4.642 -148.937 1.00 34.00 621 THR A N 1
ATOM 5007 C CA . THR A 1 621 ? 69.658 -4.053 -149.428 1.00 34.00 621 THR A CA 1
ATOM 5008 C C . THR A 1 621 ? 68.424 -4.597 -148.683 1.00 34.00 621 THR A C 1
ATOM 5010 O O . THR A 1 621 ? 68.404 -5.763 -148.323 1.00 34.00 621 THR A O 1
ATOM 5013 N N . GLN A 1 622 ? 67.374 -3.764 -148.589 1.00 36.94 622 GLN A N 1
ATOM 5014 C CA . GLN A 1 622 ? 65.941 -4.086 -148.390 1.00 36.94 622 GLN A CA 1
ATOM 5015 C C . GLN A 1 622 ? 65.524 -5.180 -147.379 1.00 36.94 622 GLN A C 1
ATOM 5017 O O . GLN A 1 622 ? 65.543 -6.365 -147.687 1.00 36.94 622 GLN A O 1
ATOM 5022 N N . GLY A 1 623 ? 64.891 -4.733 -146.283 1.00 43.00 623 GLY A N 1
ATOM 5023 C CA . GLY A 1 623 ? 63.791 -5.475 -145.649 1.00 43.00 623 GLY A CA 1
ATOM 5024 C C . GLY A 1 623 ? 63.944 -5.810 -144.166 1.00 43.00 623 GLY A C 1
ATOM 5025 O O . GLY A 1 623 ? 64.073 -6.979 -143.854 1.00 43.00 623 GLY A O 1
ATOM 5026 N N . GLU A 1 624 ? 63.843 -4.820 -143.265 1.00 40.41 624 GLU A N 1
ATOM 5027 C CA . GLU A 1 624 ? 63.452 -5.009 -141.847 1.00 40.41 624 GLU A CA 1
ATOM 5028 C C . GLU A 1 624 ? 63.263 -3.641 -141.145 1.00 40.41 624 GLU A C 1
ATOM 5030 O O . GLU A 1 624 ? 64.168 -3.103 -140.518 1.00 40.41 624 GLU A O 1
ATOM 5035 N N . VAL A 1 625 ? 62.078 -3.026 -141.279 1.00 45.72 625 VAL A N 1
ATOM 5036 C CA . VAL A 1 625 ? 61.734 -1.745 -140.600 1.00 45.72 625 VAL A CA 1
ATOM 5037 C C . VAL A 1 625 ? 60.760 -1.958 -139.424 1.00 45.72 625 VAL A C 1
ATOM 5039 O O . VAL A 1 625 ? 60.496 -1.050 -138.644 1.00 45.72 625 VAL A O 1
ATOM 5042 N N . PHE A 1 626 ? 60.264 -3.185 -139.229 1.00 43.62 626 PHE A N 1
ATOM 5043 C CA . PHE A 1 626 ? 59.193 -3.496 -138.270 1.00 43.62 626 PHE A CA 1
ATOM 5044 C C . PHE A 1 626 ? 59.654 -3.842 -136.839 1.00 43.62 626 PHE A C 1
ATOM 5046 O O . PHE A 1 626 ? 58.823 -4.140 -135.984 1.00 43.62 626 PHE A O 1
ATOM 5053 N N . THR A 1 627 ? 60.958 -3.806 -136.551 1.00 51.12 627 THR A N 1
ATOM 5054 C CA . THR A 1 627 ? 61.528 -4.221 -135.251 1.00 51.12 627 THR A CA 1
ATOM 5055 C C . THR A 1 627 ? 61.980 -3.056 -134.359 1.00 51.12 627 THR A C 1
ATOM 5057 O O . THR A 1 627 ? 62.034 -3.214 -133.139 1.00 51.12 627 THR A O 1
ATOM 5060 N N . TYR A 1 628 ? 62.248 -1.868 -134.917 1.00 47.75 628 TYR A N 1
ATOM 5061 C CA . TYR A 1 628 ? 62.825 -0.746 -134.156 1.00 47.75 628 TYR A CA 1
ATOM 5062 C C . TYR A 1 628 ? 61.799 0.069 -133.345 1.00 47.75 628 TYR A C 1
ATOM 5064 O O . TYR A 1 628 ? 62.081 0.440 -132.204 1.00 47.75 628 TYR A O 1
ATOM 5072 N N . GLU A 1 629 ? 60.587 0.309 -133.866 1.00 50.22 629 GLU A N 1
ATOM 5073 C CA . GLU A 1 629 ? 59.547 1.029 -133.105 1.00 50.22 629 GLU A CA 1
ATOM 5074 C C . GLU A 1 629 ? 59.016 0.211 -131.920 1.00 50.22 629 GLU A C 1
ATOM 5076 O O . GLU A 1 629 ? 58.803 0.760 -130.837 1.00 50.22 629 GLU A O 1
ATOM 5081 N N . PHE A 1 630 ? 58.872 -1.109 -132.079 1.00 51.16 630 PHE A N 1
ATOM 5082 C CA . PHE A 1 630 ? 58.383 -1.988 -131.011 1.00 51.16 630 PHE A CA 1
ATOM 5083 C C . PHE A 1 630 ? 59.371 -2.054 -129.832 1.00 51.16 630 PHE A C 1
ATOM 5085 O O . PHE A 1 630 ? 58.965 -1.973 -128.671 1.00 51.16 630 PHE A O 1
ATOM 5092 N N . LEU A 1 631 ? 60.679 -2.104 -130.121 1.00 51.44 631 LEU A N 1
ATOM 5093 C CA . LEU A 1 631 ? 61.734 -2.008 -129.107 1.00 51.44 631 LEU A CA 1
ATOM 5094 C C . LEU A 1 631 ? 61.773 -0.626 -128.433 1.00 51.44 631 LEU A C 1
ATOM 5096 O O . LEU A 1 631 ? 61.959 -0.551 -127.219 1.00 51.44 631 LEU A O 1
ATOM 5100 N N . CYS A 1 632 ? 61.545 0.459 -129.180 1.00 52.53 632 CYS A N 1
ATOM 5101 C CA . CYS A 1 632 ? 61.484 1.810 -128.617 1.00 52.53 632 CYS A CA 1
ATOM 5102 C C . CYS A 1 632 ? 60.285 1.985 -127.664 1.00 52.53 632 CYS A C 1
ATOM 5104 O O . CYS A 1 632 ? 60.452 2.473 -126.544 1.00 52.53 632 CYS A O 1
ATOM 5106 N N . TYR A 1 633 ? 59.096 1.510 -128.051 1.00 53.75 633 TYR A N 1
ATOM 5107 C CA . TYR A 1 633 ? 57.890 1.584 -127.219 1.00 53.75 633 TYR A CA 1
ATOM 5108 C C . TYR A 1 633 ? 58.026 0.758 -125.930 1.00 53.75 633 TYR A C 1
ATOM 5110 O O . TYR A 1 633 ? 57.760 1.266 -124.838 1.00 53.75 633 TYR A O 1
ATOM 5118 N N . ILE A 1 634 ? 58.534 -0.480 -126.025 1.00 56.56 634 ILE A N 1
ATOM 5119 C CA . ILE A 1 634 ? 58.843 -1.315 -124.851 1.00 56.56 634 ILE A CA 1
ATOM 5120 C C . ILE A 1 634 ? 59.876 -0.620 -123.949 1.00 56.56 634 ILE A C 1
ATOM 5122 O O . ILE A 1 634 ? 59.700 -0.592 -122.729 1.00 56.56 634 ILE A O 1
ATOM 5126 N N . CYS A 1 635 ? 60.912 -0.001 -124.526 1.00 55.69 635 CYS A N 1
ATOM 5127 C CA . CYS A 1 635 ? 61.926 0.727 -123.767 1.00 55.69 635 CYS A CA 1
ATOM 5128 C C . CYS A 1 635 ? 61.334 1.928 -123.007 1.00 55.69 635 CYS A C 1
ATOM 5130 O O . CYS A 1 635 ? 61.591 2.074 -121.812 1.00 55.69 635 CYS A O 1
ATOM 5132 N N . VAL A 1 636 ? 60.490 2.756 -123.631 1.00 58.81 636 VAL A N 1
ATOM 5133 C CA . VAL A 1 636 ? 59.847 3.906 -122.959 1.00 58.81 636 VAL A CA 1
ATOM 5134 C C . VAL A 1 636 ? 58.900 3.448 -121.841 1.00 58.81 636 VAL A C 1
ATOM 5136 O O . VAL A 1 636 ? 58.977 3.961 -120.720 1.00 58.81 636 VAL A O 1
ATOM 5139 N N . VAL A 1 637 ? 58.062 2.438 -122.095 1.00 59.97 637 VAL A N 1
ATOM 5140 C CA . VAL A 1 637 ? 57.113 1.913 -121.097 1.00 59.97 637 VAL A CA 1
ATOM 5141 C C . VAL A 1 637 ? 57.844 1.285 -119.901 1.00 59.97 637 VAL A C 1
ATOM 5143 O O . VAL A 1 637 ? 57.483 1.559 -118.752 1.00 59.97 637 VAL A O 1
ATOM 5146 N N . MET A 1 638 ? 58.906 0.505 -120.138 1.00 58.97 638 MET A N 1
ATOM 5147 C CA . MET A 1 638 ? 59.676 -0.137 -119.063 1.00 58.97 638 MET A CA 1
ATOM 5148 C C . MET A 1 638 ? 60.645 0.802 -118.330 1.00 58.97 638 MET A C 1
ATOM 5150 O O . MET A 1 638 ? 60.867 0.612 -117.135 1.00 58.97 638 MET A O 1
ATOM 5154 N N . THR A 1 639 ? 61.211 1.822 -118.984 1.00 57.19 639 THR A N 1
ATOM 5155 C CA . THR A 1 639 ? 62.215 2.706 -118.352 1.00 57.19 639 THR A CA 1
ATOM 5156 C C . THR A 1 639 ? 61.648 3.983 -117.727 1.00 57.19 639 THR A C 1
ATOM 5158 O O . THR A 1 639 ? 62.349 4.603 -116.920 1.00 57.19 639 THR A O 1
ATOM 5161 N N . LEU A 1 640 ? 60.411 4.381 -118.053 1.00 58.41 640 LEU A N 1
ATOM 5162 C CA . LEU A 1 640 ? 59.787 5.608 -117.534 1.00 58.41 640 LEU A CA 1
ATOM 5163 C C . LEU A 1 640 ? 58.407 5.363 -116.908 1.00 58.41 640 LEU A C 1
ATOM 5165 O O . LEU A 1 640 ? 58.221 5.676 -115.732 1.00 58.41 640 LEU A O 1
ATOM 5169 N N . SER A 1 641 ? 57.452 4.779 -117.638 1.00 60.84 641 SER A N 1
ATOM 5170 C CA . SER A 1 641 ? 56.056 4.690 -117.173 1.00 60.84 641 SER A CA 1
ATOM 5171 C C . SER A 1 641 ? 55.866 3.747 -115.980 1.00 60.84 641 SER A C 1
ATOM 5173 O O . SER A 1 641 ? 55.226 4.125 -114.995 1.00 60.84 641 SER A O 1
ATOM 5175 N N . ILE A 1 642 ? 56.442 2.539 -116.027 1.00 62.94 642 ILE A N 1
ATOM 5176 C CA . ILE A 1 642 ? 56.306 1.565 -114.932 1.00 62.94 642 ILE A CA 1
ATOM 5177 C C . ILE A 1 642 ? 56.960 2.087 -113.633 1.00 62.94 642 ILE A C 1
ATOM 5179 O O . ILE A 1 642 ? 56.232 2.198 -112.641 1.00 62.94 642 ILE A O 1
ATOM 5183 N N . PRO A 1 643 ? 58.247 2.506 -113.599 1.00 63.38 643 PRO A N 1
ATOM 5184 C CA . PRO A 1 643 ? 58.877 3.011 -112.374 1.00 63.38 643 PRO A CA 1
ATOM 5185 C C . PRO A 1 643 ? 58.156 4.219 -111.762 1.00 63.38 643 PRO A C 1
ATOM 5187 O O . PRO A 1 643 ? 57.982 4.279 -110.544 1.00 63.38 643 PRO A O 1
ATOM 5190 N N . LEU A 1 644 ? 57.681 5.157 -112.593 1.00 68.75 644 LEU A N 1
ATOM 5191 C CA . LEU A 1 644 ? 56.966 6.345 -112.121 1.00 68.75 644 LEU A CA 1
ATOM 5192 C C . LEU A 1 644 ? 55.611 5.982 -111.490 1.00 68.75 644 LEU A C 1
ATOM 5194 O O . LEU A 1 644 ? 55.268 6.509 -110.435 1.00 68.75 644 LEU A O 1
ATOM 5198 N N . SER A 1 645 ? 54.871 5.033 -112.079 1.00 67.25 645 SER A N 1
ATOM 5199 C CA . SER A 1 645 ? 53.583 4.571 -111.536 1.00 67.25 645 SER A CA 1
ATOM 5200 C C . SER A 1 645 ? 53.712 3.844 -110.189 1.00 67.25 645 SER A C 1
ATOM 5202 O O . SER A 1 645 ? 52.852 4.000 -109.320 1.00 67.25 645 SER A O 1
ATOM 5204 N N . PHE A 1 646 ? 54.800 3.093 -109.979 1.00 69.94 646 PHE A N 1
ATOM 5205 C CA . PHE A 1 646 ? 55.110 2.479 -108.685 1.00 69.94 646 PHE A CA 1
ATOM 5206 C C . PHE A 1 646 ? 55.549 3.528 -107.656 1.00 69.94 646 PHE A C 1
ATOM 5208 O O . PHE A 1 646 ? 55.074 3.482 -106.523 1.00 69.94 646 PHE A O 1
ATOM 5215 N N . SER A 1 647 ? 56.359 4.512 -108.064 1.00 72.06 647 SER A N 1
ATOM 5216 C CA . SER A 1 647 ? 56.779 5.634 -107.211 1.00 72.06 647 SER A CA 1
ATOM 5217 C C . SER A 1 647 ? 55.591 6.474 -106.718 1.00 72.06 647 SER A C 1
ATOM 5219 O O . SER A 1 647 ? 55.464 6.719 -105.523 1.00 72.06 647 SER A O 1
ATOM 5221 N N . LEU A 1 648 ? 54.655 6.830 -107.609 1.00 76.75 648 LEU A N 1
ATOM 5222 C CA . LEU A 1 648 ? 53.426 7.561 -107.261 1.00 76.75 648 LEU A CA 1
ATOM 5223 C C . LEU A 1 648 ? 52.552 6.793 -106.256 1.00 76.75 648 LEU A C 1
ATOM 5225 O O . LEU A 1 648 ? 52.054 7.373 -105.296 1.00 76.75 648 LEU A O 1
ATOM 5229 N N . ARG A 1 649 ? 52.397 5.474 -106.438 1.00 75.56 649 ARG A N 1
ATOM 5230 C CA . ARG A 1 649 ? 51.641 4.625 -105.498 1.00 75.56 649 ARG A CA 1
ATOM 5231 C C . ARG A 1 649 ? 52.353 4.447 -104.155 1.00 75.56 649 ARG A C 1
ATOM 5233 O O . ARG A 1 649 ? 51.679 4.323 -103.139 1.00 75.56 649 ARG A O 1
ATOM 5240 N N . ALA A 1 650 ? 53.686 4.436 -104.138 1.00 74.25 650 ALA A N 1
ATOM 5241 C CA . ALA A 1 650 ? 54.463 4.415 -102.901 1.00 74.25 650 ALA A CA 1
ATOM 5242 C C . ALA A 1 650 ? 54.355 5.751 -102.143 1.00 74.25 650 ALA A C 1
ATOM 5244 O O . ALA A 1 650 ? 54.170 5.734 -100.932 1.00 74.25 650 ALA A O 1
ATOM 5245 N N . ALA A 1 651 ? 54.391 6.888 -102.847 1.00 76.19 651 ALA A N 1
ATOM 5246 C CA . ALA A 1 651 ? 54.215 8.214 -102.254 1.00 76.19 651 ALA A CA 1
ATOM 5247 C C . ALA A 1 651 ? 52.822 8.395 -101.622 1.00 76.19 651 ALA A C 1
ATOM 5249 O O . ALA A 1 651 ? 52.733 8.839 -100.484 1.00 76.19 651 ALA A O 1
ATOM 5250 N N . ALA A 1 652 ? 51.752 7.965 -102.300 1.00 76.56 652 ALA A N 1
ATOM 5251 C CA . ALA A 1 652 ? 50.394 8.025 -101.748 1.00 76.56 652 ALA A CA 1
ATOM 5252 C C . ALA A 1 652 ? 50.227 7.178 -100.466 1.00 76.56 652 ALA A C 1
ATOM 5254 O O . ALA A 1 652 ? 49.591 7.613 -99.511 1.00 76.56 652 ALA A O 1
ATOM 5255 N N . LEU A 1 653 ? 50.839 5.987 -100.410 1.00 78.50 653 LEU A N 1
ATOM 5256 C CA . LEU A 1 653 ? 50.849 5.156 -99.196 1.00 78.50 653 LEU A CA 1
ATOM 5257 C C . LEU A 1 653 ? 51.721 5.751 -98.077 1.00 78.50 653 LEU A C 1
ATOM 5259 O O . LEU A 1 653 ? 51.404 5.573 -96.904 1.00 78.50 653 LEU A O 1
ATOM 5263 N N . GLN A 1 654 ? 52.801 6.458 -98.422 1.00 78.75 654 GLN A N 1
ATOM 5264 C CA . GLN A 1 654 ? 53.636 7.184 -97.460 1.00 78.75 654 GLN A CA 1
ATOM 5265 C C . GLN A 1 654 ? 52.858 8.343 -96.813 1.00 78.75 654 GLN A C 1
ATOM 5267 O O . GLN A 1 654 ? 52.972 8.555 -95.608 1.00 78.75 654 GLN A O 1
ATOM 5272 N N . GLU A 1 655 ? 52.052 9.060 -97.599 1.00 81.50 655 GLU A N 1
ATOM 5273 C CA . GLU A 1 655 ? 51.188 10.149 -97.134 1.00 81.50 655 GLU A CA 1
ATOM 5274 C C . GLU A 1 655 ? 50.060 9.628 -96.223 1.00 81.50 655 GLU A C 1
ATOM 5276 O O . GLU A 1 655 ? 49.897 10.143 -95.116 1.00 81.50 655 GLU A O 1
ATOM 5281 N N . GLU A 1 656 ? 49.368 8.538 -96.598 1.00 79.94 656 GLU A N 1
ATOM 5282 C CA . GLU A 1 656 ? 48.375 7.896 -95.713 1.00 79.94 656 GLU A CA 1
ATOM 5283 C C . GLU A 1 656 ? 49.025 7.386 -94.412 1.00 79.94 656 GLU A C 1
ATOM 5285 O O . GLU A 1 656 ? 48.486 7.603 -93.325 1.00 79.94 656 GLU A O 1
ATOM 5290 N N . LEU A 1 657 ? 50.206 6.756 -94.485 1.00 82.00 657 LEU A N 1
ATOM 5291 C CA . LEU A 1 657 ? 50.948 6.313 -93.300 1.00 82.00 657 LEU A CA 1
ATOM 5292 C C . LEU A 1 657 ? 51.309 7.491 -92.383 1.00 82.00 657 LEU A C 1
ATOM 5294 O O . LEU A 1 657 ? 51.173 7.378 -91.164 1.00 82.00 657 LEU A O 1
ATOM 5298 N N . GLN A 1 658 ? 51.739 8.624 -92.941 1.00 82.06 658 GLN A N 1
ATOM 5299 C CA . GLN A 1 658 ? 52.072 9.822 -92.169 1.00 82.06 658 GLN A CA 1
ATOM 5300 C C . GLN A 1 658 ? 50.828 10.431 -91.500 1.00 82.06 658 GLN A C 1
ATOM 5302 O O . GLN A 1 658 ? 50.880 10.772 -90.317 1.00 82.06 658 GLN A O 1
ATOM 5307 N N . GLU A 1 659 ? 49.692 10.489 -92.201 1.00 82.00 659 GLU A N 1
ATOM 5308 C CA . GLU A 1 659 ? 48.407 10.926 -91.638 1.00 82.00 659 GLU A CA 1
ATOM 5309 C C . GLU A 1 659 ? 47.964 10.022 -90.471 1.00 82.00 659 GLU A C 1
ATOM 5311 O O . GLU A 1 659 ? 47.617 10.513 -89.391 1.00 82.00 659 GLU A O 1
ATOM 5316 N N . LYS A 1 660 ? 48.034 8.690 -90.637 1.00 78.94 660 LYS A N 1
ATOM 5317 C CA . LYS A 1 660 ? 47.660 7.746 -89.568 1.00 78.94 660 LYS A CA 1
ATOM 5318 C C . LYS A 1 660 ? 48.653 7.742 -88.407 1.00 78.94 660 LYS A C 1
ATOM 5320 O O . LYS A 1 660 ? 48.220 7.599 -87.269 1.00 78.94 660 LYS A O 1
ATOM 5325 N N . THR A 1 661 ? 49.937 8.002 -88.654 1.00 79.06 661 THR A N 1
ATOM 5326 C CA . THR A 1 661 ? 50.948 8.171 -87.593 1.00 79.06 661 THR A CA 1
ATOM 5327 C C . THR A 1 661 ? 50.671 9.419 -86.744 1.00 79.06 661 THR A C 1
ATOM 5329 O O . THR A 1 661 ? 50.754 9.352 -85.518 1.00 79.06 661 THR A O 1
ATOM 5332 N N . SER A 1 662 ? 50.270 10.537 -87.360 1.00 80.88 662 SER A N 1
ATOM 5333 C CA . SER A 1 662 ? 49.838 11.739 -86.626 1.00 80.88 662 SER A CA 1
ATOM 5334 C C . SER A 1 662 ? 48.559 11.490 -85.819 1.00 80.88 662 SER A C 1
ATOM 5336 O O . SER A 1 662 ? 48.499 11.828 -84.639 1.00 80.88 662 SER A O 1
ATOM 5338 N N . SER A 1 663 ? 47.563 10.819 -86.409 1.00 78.56 663 SER A N 1
ATOM 5339 C CA . SER A 1 663 ? 46.330 10.444 -85.700 1.00 78.56 663 SER A CA 1
ATOM 5340 C C . SER A 1 663 ? 46.600 9.496 -84.518 1.00 78.56 663 SER A C 1
ATOM 5342 O O . SER A 1 663 ? 46.034 9.670 -83.439 1.00 78.56 663 SER A O 1
ATOM 5344 N N . LEU A 1 664 ? 47.529 8.548 -84.674 1.00 79.25 664 LEU A N 1
ATOM 5345 C CA . LEU A 1 664 ? 47.993 7.665 -83.603 1.00 79.25 664 LEU A CA 1
ATOM 5346 C C . LEU A 1 664 ? 48.667 8.446 -82.459 1.00 79.25 664 LEU A C 1
ATOM 5348 O O . LEU A 1 664 ? 48.442 8.136 -81.288 1.00 79.25 664 LEU A O 1
ATOM 5352 N N . ALA A 1 665 ? 49.460 9.474 -82.776 1.00 79.50 665 ALA A N 1
ATOM 5353 C CA . ALA A 1 665 ? 50.072 10.345 -81.774 1.00 79.50 665 ALA A CA 1
ATOM 5354 C C . ALA A 1 665 ? 49.022 11.139 -80.971 1.00 79.50 665 ALA A C 1
ATOM 5356 O O . ALA A 1 665 ? 49.140 11.234 -79.749 1.00 79.50 665 ALA A O 1
ATOM 5357 N N . GLU A 1 666 ? 47.957 11.634 -81.614 1.00 80.44 666 GLU A N 1
ATOM 5358 C CA . GLU A 1 666 ? 46.837 12.277 -80.910 1.00 80.44 666 GLU A CA 1
ATOM 5359 C C . GLU A 1 666 ? 46.099 11.314 -79.969 1.00 80.44 666 GLU A C 1
ATOM 5361 O O . GLU A 1 666 ? 45.793 11.679 -78.833 1.00 80.44 666 GLU A O 1
ATOM 5366 N N . VAL A 1 667 ? 45.829 10.078 -80.406 1.00 77.19 667 VAL A N 1
ATOM 5367 C CA . VAL A 1 667 ? 45.173 9.059 -79.564 1.00 77.19 667 VAL A CA 1
ATOM 5368 C C . VAL A 1 667 ? 46.048 8.702 -78.357 1.00 77.19 667 VAL A C 1
ATOM 5370 O O . VAL A 1 667 ? 45.537 8.614 -77.240 1.00 77.19 667 VAL A O 1
ATOM 5373 N N . ARG A 1 668 ? 47.371 8.579 -78.541 1.00 80.00 668 ARG A N 1
ATOM 5374 C CA . ARG A 1 668 ? 48.324 8.366 -77.436 1.00 80.00 668 ARG A CA 1
ATOM 5375 C C . ARG A 1 668 ? 48.344 9.543 -76.453 1.00 80.00 668 ARG A C 1
ATOM 5377 O O . ARG A 1 668 ? 48.260 9.310 -75.251 1.00 80.00 668 ARG A O 1
ATOM 5384 N N . ALA A 1 669 ? 48.360 10.788 -76.935 1.00 79.19 669 ALA A N 1
ATOM 5385 C CA . ALA A 1 669 ? 48.316 11.973 -76.073 1.00 79.19 669 ALA A CA 1
ATOM 5386 C C . ALA A 1 669 ? 47.023 12.043 -75.233 1.00 79.19 669 ALA A C 1
ATOM 5388 O O . ALA A 1 669 ? 47.081 12.288 -74.025 1.00 79.19 669 ALA A O 1
ATOM 5389 N N . ARG A 1 670 ? 45.863 11.744 -75.841 1.00 76.31 670 ARG A N 1
ATOM 5390 C CA . ARG A 1 670 ? 44.571 11.654 -75.132 1.00 76.31 670 ARG A CA 1
ATOM 5391 C C . ARG A 1 670 ? 44.559 10.523 -74.099 1.00 76.31 670 ARG A C 1
ATOM 5393 O O . ARG A 1 670 ? 44.024 10.706 -73.009 1.00 76.31 670 ARG A O 1
ATOM 5400 N N . LEU A 1 671 ? 45.182 9.379 -74.397 1.00 77.75 671 LEU A N 1
ATOM 5401 C CA . LEU A 1 671 ? 45.329 8.282 -73.436 1.00 77.75 671 LEU A CA 1
ATOM 5402 C C . LEU A 1 671 ? 46.220 8.680 -72.247 1.00 77.75 671 LEU A C 1
ATOM 5404 O O . LEU A 1 671 ? 45.872 8.386 -71.107 1.00 77.75 671 LEU A O 1
ATOM 5408 N N . GLU A 1 672 ? 47.336 9.377 -72.473 1.00 76.88 672 GLU A N 1
ATOM 5409 C CA . GLU A 1 672 ? 48.195 9.882 -71.390 1.00 76.88 672 GLU A CA 1
ATOM 5410 C C . GLU A 1 672 ? 47.489 10.920 -70.508 1.00 76.88 672 GLU A C 1
ATOM 5412 O O . GLU A 1 672 ? 47.717 10.974 -69.298 1.00 76.88 672 GLU A O 1
ATOM 5417 N N . GLU A 1 673 ? 46.641 11.770 -71.086 1.00 77.25 673 GLU A N 1
ATOM 5418 C CA . GLU A 1 673 ? 45.791 12.700 -70.336 1.00 77.25 673 GLU A CA 1
ATOM 5419 C C . GLU A 1 673 ? 44.724 11.958 -69.514 1.00 77.25 673 GLU A C 1
ATOM 5421 O O . GLU A 1 673 ? 44.636 12.168 -68.304 1.00 77.25 673 GLU A O 1
ATOM 5426 N N . ALA A 1 674 ? 44.006 11.003 -70.114 1.00 71.50 674 ALA A N 1
ATOM 5427 C CA . ALA A 1 674 ? 43.017 10.175 -69.419 1.00 71.50 674 ALA A CA 1
ATOM 5428 C C . ALA A 1 674 ? 43.636 9.324 -68.290 1.00 71.50 674 ALA A C 1
ATOM 5430 O O . ALA A 1 674 ? 43.068 9.221 -67.202 1.00 71.50 674 ALA A O 1
ATOM 5431 N N . VAL A 1 675 ? 44.832 8.759 -68.499 1.00 74.94 675 VAL A N 1
ATOM 5432 C CA . VAL A 1 675 ? 45.575 8.014 -67.467 1.00 74.94 675 VAL A CA 1
ATOM 5433 C C . VAL A 1 675 ? 46.032 8.939 -66.336 1.00 74.94 675 VAL A C 1
ATOM 5435 O O . VAL A 1 675 ? 45.929 8.551 -65.171 1.00 74.94 675 VAL A O 1
ATOM 5438 N N . ARG A 1 676 ? 46.484 10.166 -66.634 1.00 78.50 676 ARG A N 1
ATOM 5439 C CA . ARG A 1 676 ? 46.806 11.172 -65.603 1.00 78.50 676 ARG A CA 1
ATOM 5440 C C . ARG A 1 676 ? 45.567 11.573 -64.801 1.00 78.50 676 ARG A C 1
ATOM 5442 O O . ARG A 1 676 ? 45.636 11.570 -63.574 1.00 78.50 676 ARG A O 1
ATOM 5449 N N . GLY A 1 677 ? 44.439 11.824 -65.469 1.00 74.69 677 GLY A N 1
ATOM 5450 C CA . GLY A 1 677 ? 43.151 12.106 -64.829 1.00 74.69 677 GLY A CA 1
ATOM 5451 C C . GLY A 1 677 ? 42.697 10.975 -63.903 1.00 74.69 677 GLY A C 1
ATOM 5452 O O . GLY A 1 677 ? 42.413 11.219 -62.731 1.00 74.69 677 GLY A O 1
ATOM 5453 N N . ARG A 1 678 ? 42.732 9.721 -64.380 1.00 77.00 678 ARG A N 1
ATOM 5454 C CA . ARG A 1 678 ? 42.424 8.540 -63.557 1.00 77.00 678 ARG A CA 1
ATOM 5455 C C . ARG A 1 678 ? 43.373 8.407 -62.367 1.00 77.00 678 ARG A C 1
ATOM 5457 O O . ARG A 1 678 ? 42.911 8.144 -61.268 1.00 77.00 678 ARG A O 1
ATOM 5464 N N . ASN A 1 679 ? 44.681 8.592 -62.547 1.00 74.75 679 ASN A N 1
ATOM 5465 C CA . ASN A 1 679 ? 45.641 8.469 -61.443 1.00 74.75 679 ASN A CA 1
ATOM 5466 C C . ASN A 1 679 ? 45.428 9.551 -60.365 1.00 74.75 679 ASN A C 1
ATOM 5468 O O . ASN A 1 679 ? 45.543 9.255 -59.178 1.00 74.75 679 ASN A O 1
ATOM 5472 N N . ALA A 1 680 ? 45.079 10.780 -60.762 1.00 76.00 680 ALA A N 1
ATOM 5473 C CA . ALA A 1 680 ? 44.733 11.852 -59.830 1.00 76.00 680 ALA A CA 1
ATOM 5474 C C . ALA A 1 680 ? 43.427 11.554 -59.070 1.00 76.00 680 ALA A C 1
ATOM 5476 O O . ALA A 1 680 ? 43.384 11.684 -57.847 1.00 76.00 680 ALA A O 1
ATOM 5477 N N . LEU A 1 681 ? 42.388 11.087 -59.772 1.00 71.62 681 LEU A N 1
ATOM 5478 C CA . LEU A 1 681 ? 41.124 10.675 -59.154 1.00 71.62 681 LEU A CA 1
ATOM 5479 C C . LEU A 1 681 ? 41.279 9.447 -58.254 1.00 71.62 681 LEU A C 1
ATOM 5481 O O . LEU A 1 681 ? 40.705 9.440 -57.174 1.00 71.62 681 LEU A O 1
ATOM 5485 N N . GLN A 1 682 ? 42.104 8.465 -58.627 1.00 75.38 682 GLN A N 1
ATOM 5486 C CA . GLN A 1 682 ? 42.421 7.319 -57.774 1.00 75.38 682 GLN A CA 1
ATOM 5487 C C . GLN A 1 682 ? 43.108 7.776 -56.485 1.00 75.38 682 GLN A C 1
ATOM 5489 O O . GLN A 1 682 ? 42.679 7.391 -55.409 1.00 75.38 682 GLN A O 1
ATOM 5494 N N . SER A 1 683 ? 44.103 8.668 -56.565 1.00 74.69 683 SER A N 1
ATOM 5495 C CA . SER A 1 683 ? 44.752 9.210 -55.364 1.00 74.69 683 SER A CA 1
ATOM 5496 C C . SER A 1 683 ? 43.781 10.003 -54.478 1.00 74.69 683 SER A C 1
ATOM 5498 O O . SER A 1 683 ? 43.875 9.926 -53.253 1.00 74.69 683 SER A O 1
ATOM 5500 N N . SER A 1 684 ? 42.822 10.720 -55.077 1.00 69.81 684 SER A N 1
ATOM 5501 C CA . SER A 1 684 ? 41.748 11.397 -54.342 1.00 69.81 684 SER A CA 1
ATOM 5502 C C . SER A 1 684 ? 40.743 10.416 -53.726 1.00 69.81 684 SER A C 1
ATOM 5504 O O . SER A 1 684 ? 40.258 10.676 -52.629 1.00 69.81 684 SER A O 1
ATOM 5506 N N . LEU A 1 685 ? 40.434 9.303 -54.400 1.00 71.88 685 LEU A N 1
ATOM 5507 C CA . LEU A 1 685 ? 39.557 8.235 -53.910 1.00 71.88 685 LEU A CA 1
ATOM 5508 C C . LEU A 1 685 ? 40.223 7.451 -52.775 1.00 71.88 685 LEU A C 1
ATOM 5510 O O . LEU A 1 685 ? 39.566 7.132 -51.791 1.00 71.88 685 LEU A O 1
ATOM 5514 N N . ASP A 1 686 ? 41.524 7.183 -52.873 1.00 73.69 686 ASP A N 1
ATOM 5515 C CA . ASP A 1 686 ? 42.297 6.508 -51.831 1.00 73.69 686 ASP A CA 1
ATOM 5516 C C . ASP A 1 686 ? 42.348 7.381 -50.566 1.00 73.69 686 ASP A C 1
ATOM 5518 O O . ASP A 1 686 ? 42.034 6.898 -49.478 1.00 73.69 686 ASP A O 1
ATOM 5522 N N . GLN A 1 687 ? 42.621 8.688 -50.706 1.00 74.12 687 GLN A N 1
ATOM 5523 C CA . GLN A 1 687 ? 42.556 9.644 -49.591 1.00 74.12 687 GLN A CA 1
ATOM 5524 C C . GLN A 1 687 ? 41.141 9.790 -49.016 1.00 74.12 687 GLN A C 1
ATOM 5526 O O . GLN A 1 687 ? 40.977 9.755 -47.796 1.00 74.12 687 GLN A O 1
ATOM 5531 N N . ALA A 1 688 ? 40.110 9.919 -49.857 1.00 66.81 688 ALA A N 1
ATOM 5532 C CA . ALA A 1 688 ? 38.720 9.980 -49.404 1.00 66.81 688 ALA A CA 1
ATOM 5533 C C . ALA A 1 688 ? 38.294 8.673 -48.715 1.00 66.81 688 ALA A C 1
ATOM 5535 O O . ALA A 1 688 ? 37.606 8.706 -47.700 1.00 66.81 688 ALA A O 1
ATOM 5536 N N . GLY A 1 689 ? 38.756 7.522 -49.203 1.00 69.88 689 GLY A N 1
ATOM 5537 C CA . GLY A 1 689 ? 38.497 6.205 -48.633 1.00 69.88 689 GLY A CA 1
ATOM 5538 C C . GLY A 1 689 ? 39.258 5.946 -47.332 1.00 69.88 689 GLY A C 1
ATOM 5539 O O . GLY A 1 689 ? 38.744 5.252 -46.457 1.00 69.88 689 GLY A O 1
ATOM 5540 N N . GLU A 1 690 ? 40.466 6.485 -47.156 1.00 74.31 690 GLU A N 1
ATOM 5541 C CA . GLU A 1 690 ? 41.170 6.502 -45.865 1.00 74.31 690 GLU A CA 1
ATOM 5542 C C . GLU A 1 690 ? 40.485 7.433 -44.860 1.00 74.31 690 GLU A C 1
ATOM 5544 O O . GLU A 1 690 ? 40.246 7.027 -43.724 1.00 74.31 690 GLU A O 1
ATOM 5549 N N . GLN A 1 691 ? 40.091 8.639 -45.280 1.00 70.88 691 GLN A N 1
ATOM 5550 C CA . GLN A 1 691 ? 39.335 9.572 -44.440 1.00 70.88 691 GLN A CA 1
ATOM 5551 C C . GLN A 1 691 ? 37.973 8.993 -44.041 1.00 70.88 691 GLN A C 1
ATOM 5553 O O . GLN A 1 691 ? 37.624 9.042 -42.866 1.00 70.88 691 GLN A O 1
ATOM 5558 N N . SER A 1 692 ? 37.242 8.380 -44.976 1.00 65.88 692 SER A N 1
ATOM 5559 C CA . SER A 1 692 ? 35.958 7.722 -44.719 1.00 65.88 692 SER A CA 1
ATOM 5560 C C . SER A 1 692 ? 36.117 6.541 -43.766 1.00 65.88 692 SER A C 1
ATOM 5562 O O . SER A 1 692 ? 35.360 6.448 -42.807 1.00 65.88 692 SER A O 1
ATOM 5564 N N . ARG A 1 693 ? 37.131 5.678 -43.951 1.00 73.25 693 ARG A N 1
ATOM 5565 C CA . ARG A 1 693 ? 37.420 4.576 -43.013 1.00 73.25 693 ARG A CA 1
ATOM 5566 C C . ARG A 1 693 ? 37.799 5.092 -41.625 1.00 73.25 693 ARG A C 1
ATOM 5568 O O . ARG A 1 693 ? 37.278 4.590 -40.636 1.00 73.25 693 ARG A O 1
ATOM 5575 N N . ALA A 1 694 ? 38.638 6.123 -41.535 1.00 74.00 694 ALA A N 1
ATOM 5576 C CA . ALA A 1 694 ? 39.007 6.735 -40.260 1.00 74.00 694 ALA A CA 1
ATOM 5577 C C . ALA A 1 694 ? 37.804 7.392 -39.559 1.00 74.00 694 ALA A C 1
ATOM 5579 O O . ALA A 1 694 ? 37.663 7.268 -38.342 1.00 74.00 694 ALA A O 1
ATOM 5580 N N . LEU A 1 695 ? 36.922 8.065 -40.308 1.00 71.62 695 LEU A N 1
ATOM 5581 C CA . LEU A 1 695 ? 35.691 8.651 -39.777 1.00 71.62 695 LEU A CA 1
ATOM 5582 C C . LEU A 1 695 ? 34.727 7.551 -39.315 1.00 71.62 695 LEU A C 1
ATOM 5584 O O . LEU A 1 695 ? 34.223 7.624 -38.199 1.00 71.62 695 LEU A O 1
ATOM 5588 N N . GLN A 1 696 ? 34.541 6.508 -40.127 1.00 70.69 696 GLN A N 1
ATOM 5589 C CA . GLN A 1 696 ? 33.702 5.351 -39.832 1.00 70.69 696 GLN A CA 1
ATOM 5590 C C . GLN A 1 696 ? 34.162 4.633 -38.560 1.00 70.69 696 GLN A C 1
ATOM 5592 O O . GLN A 1 696 ? 33.357 4.505 -37.646 1.00 70.69 696 GLN A O 1
ATOM 5597 N N . THR A 1 697 ? 35.448 4.283 -38.414 1.00 73.69 697 THR A N 1
ATOM 5598 C CA . THR A 1 697 ? 35.971 3.684 -37.168 1.00 73.69 697 THR A CA 1
ATOM 5599 C C . THR A 1 697 ? 35.695 4.576 -35.952 1.00 73.69 697 THR A C 1
ATOM 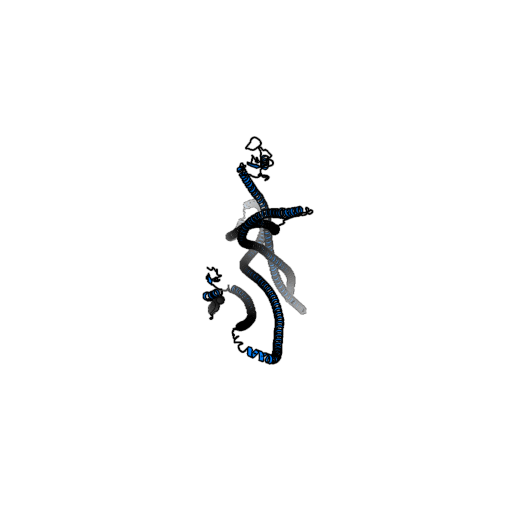5601 O O . THR A 1 697 ? 35.370 4.087 -34.872 1.00 73.69 697 THR A O 1
ATOM 5604 N N . ARG A 1 698 ? 35.779 5.903 -36.112 1.00 74.56 698 ARG A N 1
ATOM 5605 C CA . ARG A 1 698 ? 35.530 6.873 -35.034 1.00 74.56 698 ARG A CA 1
ATOM 5606 C C . ARG A 1 698 ? 34.044 7.007 -34.682 1.00 74.56 698 ARG A C 1
ATOM 5608 O O . ARG A 1 698 ? 33.719 7.236 -33.517 1.00 74.56 698 ARG A O 1
ATOM 5615 N N . LEU A 1 699 ? 33.152 6.870 -35.664 1.00 70.62 699 LEU A N 1
ATOM 5616 C CA . LEU A 1 699 ? 31.700 6.841 -35.465 1.00 70.62 699 LEU A CA 1
ATOM 5617 C C . LEU A 1 699 ? 31.238 5.495 -34.890 1.00 70.62 699 LEU A C 1
ATOM 5619 O O . LEU A 1 699 ? 30.414 5.493 -33.986 1.00 70.62 699 LEU A O 1
ATOM 5623 N N . GLU A 1 700 ? 31.819 4.375 -35.319 1.00 71.50 700 GLU A N 1
ATOM 5624 C CA . GLU A 1 700 ? 31.584 3.038 -34.756 1.00 71.50 700 GLU A CA 1
ATOM 5625 C C . GLU A 1 700 ? 32.030 2.966 -33.287 1.00 71.50 700 GLU A C 1
ATOM 5627 O O . GLU A 1 700 ? 31.267 2.508 -32.439 1.00 71.50 700 GLU A O 1
ATOM 5632 N N . GLN A 1 701 ? 33.203 3.514 -32.947 1.00 75.81 701 GLN A N 1
ATOM 5633 C CA . GLN A 1 701 ? 33.649 3.657 -31.553 1.00 75.81 701 GLN A CA 1
ATOM 5634 C C . GLN A 1 701 ? 32.704 4.542 -30.725 1.00 75.81 701 GLN A C 1
ATOM 5636 O O . GLN A 1 701 ? 32.393 4.206 -29.581 1.00 75.81 701 GLN A O 1
ATOM 5641 N N . LYS A 1 702 ? 32.199 5.649 -31.291 1.00 72.56 702 LYS A N 1
ATOM 5642 C CA . LYS A 1 702 ? 31.178 6.479 -30.629 1.00 72.56 702 LYS A CA 1
ATOM 5643 C C . LYS A 1 702 ? 29.852 5.741 -30.444 1.00 72.56 702 LYS A C 1
ATOM 5645 O O . LYS A 1 702 ? 29.262 5.861 -29.379 1.00 72.56 702 LYS A O 1
ATOM 5650 N N . LEU A 1 703 ? 29.394 4.979 -31.436 1.00 70.12 703 LEU A N 1
ATOM 5651 C CA . LEU A 1 703 ? 28.165 4.185 -31.360 1.00 70.12 703 LEU A CA 1
ATOM 5652 C C . LEU A 1 703 ? 28.282 3.056 -30.330 1.00 70.12 703 LEU A C 1
ATOM 5654 O O . LEU A 1 703 ? 27.333 2.827 -29.588 1.00 70.12 703 LEU A O 1
ATOM 5658 N N . GLN A 1 704 ? 29.442 2.402 -30.216 1.00 73.50 704 GLN A N 1
ATOM 5659 C CA . GLN A 1 704 ? 29.705 1.432 -29.147 1.00 73.50 704 GLN A CA 1
ATOM 5660 C C . GLN A 1 704 ? 29.712 2.094 -27.760 1.00 73.50 704 GLN A C 1
ATOM 5662 O O . GLN A 1 704 ? 29.107 1.558 -26.834 1.00 73.50 704 GLN A O 1
ATOM 5667 N N . GLY A 1 705 ? 30.335 3.271 -27.619 1.00 75.62 705 GLY A N 1
ATOM 5668 C CA . GLY A 1 705 ? 30.318 4.042 -26.371 1.00 75.62 705 GLY A CA 1
ATOM 5669 C C . GLY A 1 705 ? 28.905 4.465 -25.957 1.00 75.62 705 GLY A C 1
ATOM 5670 O O . GLY A 1 705 ? 28.465 4.145 -24.855 1.00 75.62 705 GLY A O 1
ATOM 5671 N N . LEU A 1 706 ? 28.162 5.101 -26.869 1.00 71.31 706 LEU A N 1
ATOM 5672 C CA . LEU A 1 706 ? 26.769 5.505 -26.650 1.00 71.31 706 LEU A CA 1
ATOM 5673 C C . LEU A 1 706 ? 25.856 4.299 -26.394 1.00 71.31 706 LEU A C 1
ATOM 5675 O O . LEU A 1 706 ? 24.978 4.382 -25.545 1.00 71.31 706 LEU A O 1
ATOM 5679 N N . GLY A 1 707 ? 26.075 3.167 -27.069 1.00 70.81 707 GLY A N 1
ATOM 5680 C CA . GLY A 1 707 ? 25.334 1.926 -26.829 1.00 70.81 707 GLY A CA 1
ATOM 5681 C C . GLY A 1 707 ? 25.568 1.353 -25.429 1.00 70.81 707 GLY A C 1
ATOM 5682 O O . GLY A 1 707 ? 24.614 0.939 -24.775 1.00 70.81 707 GLY A O 1
ATOM 5683 N N . ALA A 1 708 ? 26.809 1.390 -24.933 1.00 74.44 708 ALA A N 1
ATOM 5684 C CA . ALA A 1 708 ? 27.134 0.977 -23.567 1.00 74.44 708 ALA A CA 1
ATOM 5685 C C . ALA A 1 708 ? 26.552 1.937 -22.509 1.00 74.44 708 ALA A C 1
ATOM 5687 O O . ALA A 1 708 ? 26.052 1.483 -21.479 1.00 74.44 708 ALA A O 1
ATOM 5688 N N . GLU A 1 709 ? 26.568 3.251 -22.764 1.00 71.62 709 GLU A N 1
ATOM 5689 C CA . GLU A 1 709 ? 25.902 4.252 -21.916 1.00 71.62 709 GLU A CA 1
ATOM 5690 C C . GLU A 1 709 ? 24.379 4.040 -21.881 1.00 71.62 709 GLU A C 1
ATOM 5692 O O . GLU A 1 709 ? 23.792 4.002 -20.799 1.00 71.62 709 GLU A O 1
ATOM 5697 N N . LEU A 1 710 ? 23.751 3.823 -23.043 1.00 71.50 710 LEU A N 1
ATOM 5698 C CA . LEU A 1 710 ? 22.316 3.563 -23.181 1.00 71.50 710 LEU A CA 1
ATOM 5699 C C . LEU A 1 710 ? 21.906 2.277 -22.450 1.00 71.50 710 LEU A C 1
ATOM 5701 O O . LEU A 1 710 ? 20.955 2.285 -21.674 1.00 71.50 710 LEU A O 1
ATOM 5705 N N . GLN A 1 711 ? 22.657 1.186 -22.633 1.00 73.81 711 GLN A N 1
ATOM 5706 C CA . GLN A 1 711 ? 22.404 -0.088 -21.957 1.00 73.81 711 GLN A CA 1
ATOM 5707 C C . GLN A 1 711 ? 22.503 0.050 -20.431 1.00 73.81 711 GLN A C 1
ATOM 5709 O O . GLN A 1 711 ? 21.679 -0.507 -19.705 1.00 73.81 711 GLN A O 1
ATOM 5714 N N . LYS A 1 712 ? 23.469 0.834 -19.939 1.00 74.19 712 LYS A N 1
ATOM 5715 C CA . LYS A 1 712 ? 23.634 1.117 -18.509 1.00 74.19 712 LYS A CA 1
ATOM 5716 C C . LYS A 1 712 ? 22.492 1.977 -17.954 1.00 74.19 712 LYS A C 1
ATOM 5718 O O . LYS A 1 712 ? 22.017 1.701 -16.856 1.00 74.19 712 LYS A O 1
ATOM 5723 N N . ALA A 1 713 ? 22.016 2.962 -18.718 1.00 66.38 713 ALA A N 1
ATOM 5724 C CA . ALA A 1 713 ? 20.849 3.769 -18.361 1.00 66.38 713 ALA A CA 1
ATOM 5725 C C . ALA A 1 713 ? 19.553 2.934 -18.333 1.00 66.38 713 ALA A C 1
ATOM 5727 O O . ALA A 1 713 ? 18.774 3.052 -17.389 1.00 66.38 713 ALA A O 1
ATOM 5728 N N . CYS A 1 714 ? 19.350 2.034 -19.304 1.00 68.56 714 CYS A N 1
ATOM 5729 C CA . CYS A 1 714 ? 18.226 1.093 -19.304 1.00 68.56 714 CYS A CA 1
ATOM 5730 C C . CYS A 1 714 ? 18.256 0.165 -18.082 1.00 68.56 714 CYS A C 1
ATOM 5732 O O . CYS A 1 714 ? 17.248 0.054 -17.393 1.00 68.56 714 CYS A O 1
ATOM 5734 N N . GLN A 1 715 ? 19.411 -0.424 -17.752 1.00 74.94 715 GLN A N 1
ATOM 5735 C CA . GLN A 1 715 ? 19.564 -1.256 -16.550 1.00 74.94 715 GLN A CA 1
ATOM 5736 C C . GLN A 1 715 ? 19.249 -0.479 -15.262 1.00 74.94 715 GLN A C 1
ATOM 5738 O O . GLN A 1 715 ? 18.579 -1.001 -14.374 1.00 74.94 715 GLN A O 1
ATOM 5743 N N . GLN A 1 716 ? 19.680 0.784 -15.164 1.00 70.31 716 GLN A N 1
ATOM 5744 C CA . GLN A 1 716 ? 19.348 1.643 -14.023 1.00 70.31 716 GLN A CA 1
ATOM 5745 C C . GLN A 1 716 ? 17.838 1.919 -13.935 1.00 70.31 716 GLN A C 1
ATOM 5747 O O . GLN A 1 716 ? 17.251 1.742 -12.866 1.00 70.31 716 GLN A O 1
ATOM 5752 N N . ALA A 1 717 ? 17.187 2.255 -15.052 1.00 64.75 717 ALA A N 1
ATOM 5753 C CA . ALA A 1 717 ? 15.739 2.459 -15.103 1.00 64.75 717 ALA A CA 1
ATOM 5754 C C . ALA A 1 717 ? 14.947 1.181 -14.751 1.00 64.75 717 ALA A C 1
ATOM 5756 O O . ALA A 1 717 ? 13.957 1.255 -14.023 1.00 64.75 717 ALA A O 1
ATOM 5757 N N . GLU A 1 718 ? 15.398 0.005 -15.200 1.00 71.38 718 GLU A N 1
ATOM 5758 C CA . GLU A 1 718 ? 14.809 -1.294 -14.843 1.00 71.38 718 GLU A CA 1
ATOM 5759 C C . GLU A 1 718 ? 14.934 -1.585 -13.340 1.00 71.38 718 GLU A C 1
ATOM 5761 O O . GLU A 1 718 ? 13.947 -1.976 -12.712 1.00 71.38 718 GLU A O 1
ATOM 5766 N N . THR A 1 719 ? 16.102 -1.333 -12.731 1.00 73.81 719 THR A N 1
ATOM 5767 C CA . THR A 1 719 ? 16.272 -1.499 -11.274 1.00 73.81 719 THR A CA 1
ATOM 5768 C C . THR A 1 719 ? 15.354 -0.573 -10.474 1.00 73.81 719 THR A C 1
ATOM 5770 O O . THR A 1 719 ? 14.644 -1.045 -9.586 1.00 73.81 719 THR A O 1
ATOM 5773 N N . GLN A 1 720 ? 15.259 0.707 -10.847 1.00 69.12 720 GLN A N 1
ATOM 5774 C CA . GLN A 1 720 ? 14.378 1.677 -10.184 1.00 69.12 720 GLN A CA 1
ATOM 5775 C C . GLN A 1 720 ? 12.889 1.332 -10.360 1.00 69.12 720 GLN A C 1
ATOM 5777 O O . GLN A 1 720 ? 12.101 1.457 -9.420 1.00 69.12 720 GLN A O 1
ATOM 5782 N N . ALA A 1 721 ? 12.485 0.838 -11.535 1.00 67.31 721 ALA A N 1
ATOM 5783 C CA . ALA A 1 721 ? 11.124 0.358 -11.766 1.00 67.31 721 ALA A CA 1
ATOM 5784 C C . ALA A 1 721 ? 10.790 -0.872 -10.900 1.00 67.31 721 ALA A C 1
ATOM 5786 O O . ALA A 1 721 ? 9.675 -0.980 -10.377 1.00 67.31 721 ALA A O 1
ATOM 5787 N N . HIS A 1 722 ? 11.752 -1.780 -10.706 1.00 74.31 722 HIS A N 1
ATOM 5788 C CA . HIS A 1 722 ? 11.572 -2.954 -9.856 1.00 74.31 722 HIS A CA 1
ATOM 5789 C C . HIS A 1 722 ? 11.470 -2.581 -8.367 1.00 74.31 722 HIS A C 1
ATOM 5791 O O . HIS A 1 722 ? 10.571 -3.074 -7.680 1.00 74.31 722 HIS A O 1
ATOM 5797 N N . GLU A 1 723 ? 12.303 -1.650 -7.890 1.00 71.50 723 GLU A N 1
ATOM 5798 C CA . GLU A 1 723 ? 12.225 -1.080 -6.536 1.00 71.50 723 GLU A CA 1
ATOM 5799 C C . GLU A 1 723 ? 10.871 -0.394 -6.283 1.00 71.50 723 GLU A C 1
ATOM 5801 O O . GLU A 1 723 ? 10.216 -0.664 -5.273 1.00 71.50 723 GLU A O 1
ATOM 5806 N N . LEU A 1 724 ? 10.380 0.409 -7.236 1.00 66.88 724 LEU A N 1
ATOM 5807 C CA . LEU A 1 724 ? 9.064 1.054 -7.147 1.00 66.88 724 LEU A CA 1
ATOM 5808 C C . LEU A 1 724 ? 7.912 0.030 -7.097 1.00 66.88 724 LEU A C 1
ATOM 5810 O O . LEU A 1 724 ? 6.917 0.239 -6.397 1.00 66.88 724 LEU A O 1
ATOM 5814 N N . SER A 1 725 ? 8.029 -1.084 -7.829 1.00 71.44 725 SER A N 1
ATOM 5815 C CA . SER A 1 725 ? 7.066 -2.192 -7.777 1.00 71.44 725 SER A CA 1
ATOM 5816 C C . SER A 1 725 ? 7.090 -2.904 -6.420 1.00 71.44 725 SER A C 1
ATOM 5818 O O . SER A 1 725 ? 6.035 -3.138 -5.831 1.00 71.44 725 SER A O 1
ATOM 5820 N N . SER A 1 726 ? 8.287 -3.193 -5.900 1.00 69.31 726 SER A N 1
ATOM 5821 C CA . SER A 1 726 ? 8.502 -3.794 -4.578 1.00 69.31 726 SER A CA 1
ATOM 5822 C C . SER A 1 726 ? 7.880 -2.944 -3.462 1.00 69.31 726 SER A C 1
ATOM 5824 O O . SER A 1 726 ? 7.091 -3.445 -2.656 1.00 69.31 726 SER A O 1
ATOM 5826 N N . ALA A 1 727 ? 8.132 -1.630 -3.476 1.00 65.06 727 ALA A N 1
ATOM 5827 C CA . ALA A 1 727 ? 7.569 -0.686 -2.515 1.00 65.06 727 ALA A CA 1
ATOM 5828 C C . ALA A 1 727 ? 6.029 -0.645 -2.563 1.00 65.06 727 ALA A C 1
ATOM 5830 O O . ALA A 1 727 ? 5.375 -0.726 -1.521 1.00 65.06 727 ALA A O 1
ATOM 5831 N N . LYS A 1 728 ? 5.431 -0.594 -3.766 1.00 65.38 728 LYS A N 1
ATOM 5832 C CA . LYS A 1 728 ? 3.966 -0.643 -3.947 1.00 65.38 728 LYS A CA 1
ATOM 5833 C C . LYS A 1 728 ? 3.349 -1.933 -3.409 1.00 65.38 728 LYS A C 1
ATOM 5835 O O . LYS A 1 728 ? 2.253 -1.898 -2.848 1.00 65.38 728 LYS A O 1
ATOM 5840 N N . GLU A 1 729 ? 4.022 -3.068 -3.580 1.00 70.62 729 GLU A N 1
ATOM 5841 C CA . GLU A 1 729 ? 3.498 -4.347 -3.108 1.00 70.62 729 GLU A CA 1
ATOM 5842 C C . GLU A 1 729 ? 3.660 -4.522 -1.594 1.00 70.62 729 GLU A C 1
ATOM 5844 O O . GLU A 1 729 ? 2.742 -5.018 -0.940 1.00 70.62 729 GLU A O 1
ATOM 5849 N N . SER A 1 730 ? 4.756 -4.024 -1.013 1.00 64.31 730 SER A N 1
ATOM 5850 C CA . SER A 1 730 ? 4.918 -3.914 0.442 1.00 64.31 730 SER A CA 1
ATOM 5851 C C . SER A 1 730 ? 3.784 -3.089 1.068 1.00 64.31 730 SER A C 1
ATOM 5853 O O . SER A 1 730 ? 3.113 -3.561 1.986 1.00 64.31 730 SER A O 1
ATOM 5855 N N . LEU A 1 731 ? 3.470 -1.920 0.489 1.00 64.69 731 LEU A N 1
ATOM 5856 C CA . LEU A 1 731 ? 2.382 -1.048 0.951 1.00 64.69 731 LEU A CA 1
ATOM 5857 C C . LEU A 1 731 ? 0.992 -1.711 0.851 1.00 64.69 731 LEU A C 1
ATOM 5859 O O . LEU A 1 731 ? 0.140 -1.524 1.717 1.00 64.69 731 LEU A O 1
ATOM 5863 N N . ARG A 1 732 ? 0.753 -2.528 -0.186 1.00 69.69 732 ARG A N 1
ATOM 5864 C CA . ARG A 1 732 ? -0.478 -3.335 -0.294 1.00 69.69 732 ARG A CA 1
ATOM 5865 C C . ARG A 1 732 ? -0.562 -4.419 0.779 1.00 69.69 732 ARG A C 1
ATOM 5867 O O . ARG A 1 732 ? -1.642 -4.652 1.315 1.00 69.69 732 ARG A O 1
ATOM 5874 N N . ARG A 1 733 ? 0.553 -5.087 1.092 1.00 71.06 733 ARG A N 1
ATOM 5875 C CA . ARG A 1 733 ? 0.600 -6.142 2.117 1.00 71.06 733 ARG A CA 1
ATOM 5876 C C . ARG A 1 733 ? 0.366 -5.574 3.518 1.00 71.06 733 ARG A C 1
ATOM 5878 O O . ARG A 1 733 ? -0.361 -6.194 4.288 1.00 71.06 733 ARG A O 1
ATOM 5885 N N . THR A 1 734 ? 0.915 -4.400 3.840 1.00 64.31 734 THR A N 1
ATOM 5886 C CA . THR A 1 734 ? 0.670 -3.741 5.136 1.00 64.31 734 THR A CA 1
ATOM 5887 C C . THR A 1 734 ? -0.773 -3.252 5.273 1.00 64.31 734 THR A C 1
ATOM 5889 O O . THR A 1 734 ? -1.371 -3.460 6.327 1.00 64.31 734 THR A O 1
ATOM 5892 N N . ALA A 1 735 ? -1.373 -2.702 4.210 1.00 59.25 735 ALA A N 1
ATOM 5893 C CA . ALA A 1 735 ? -2.794 -2.341 4.196 1.00 59.25 735 ALA A CA 1
ATOM 5894 C C . ALA A 1 735 ? -3.709 -3.562 4.431 1.00 59.25 735 ALA A C 1
ATOM 5896 O O . ALA A 1 735 ? -4.546 -3.540 5.331 1.00 59.25 735 ALA A O 1
ATOM 5897 N N . ALA A 1 736 ? -3.491 -4.664 3.704 1.00 68.50 736 ALA A N 1
ATOM 5898 C CA . ALA A 1 736 ? -4.271 -5.893 3.874 1.00 68.50 736 ALA A CA 1
ATOM 5899 C C . ALA A 1 736 ? -4.089 -6.531 5.269 1.00 68.50 736 ALA A C 1
ATOM 5901 O O . ALA A 1 736 ? -5.041 -7.051 5.850 1.00 68.50 736 ALA A O 1
ATOM 5902 N N . ALA A 1 737 ? -2.882 -6.471 5.844 1.00 65.56 737 ALA A N 1
ATOM 5903 C CA . ALA A 1 737 ? -2.634 -6.943 7.207 1.00 65.56 737 ALA A CA 1
ATOM 5904 C C . ALA A 1 737 ? -3.392 -6.113 8.262 1.00 65.56 737 ALA A C 1
ATOM 5906 O O . ALA A 1 737 ? -3.861 -6.669 9.258 1.00 65.56 737 ALA A O 1
ATOM 5907 N N . LEU A 1 738 ? -3.549 -4.803 8.035 1.00 58.56 738 LEU A N 1
ATOM 5908 C CA . LEU A 1 738 ? -4.316 -3.916 8.908 1.00 58.56 738 LEU A CA 1
ATOM 5909 C C . LEU A 1 738 ? -5.816 -4.263 8.890 1.00 58.56 738 LEU A C 1
ATOM 5911 O O . LEU A 1 738 ? -6.413 -4.397 9.957 1.00 58.56 738 LEU A O 1
ATOM 5915 N N . GLU A 1 739 ? -6.398 -4.482 7.705 1.00 62.16 739 GLU A N 1
ATOM 5916 C CA . GLU A 1 739 ? -7.800 -4.907 7.547 1.00 62.16 739 GLU A CA 1
ATOM 5917 C C . GLU A 1 739 ? -8.075 -6.258 8.224 1.00 62.16 739 GLU A C 1
ATOM 5919 O O . GLU A 1 739 ? -9.046 -6.396 8.972 1.00 62.16 739 GLU A O 1
ATOM 5924 N N . VAL A 1 740 ? -7.196 -7.250 8.026 1.00 66.75 740 VAL A N 1
ATOM 5925 C CA . VAL A 1 740 ? -7.328 -8.572 8.664 1.00 66.75 740 VAL A CA 1
ATOM 5926 C C . VAL A 1 740 ? -7.258 -8.457 10.188 1.00 66.75 740 VAL A C 1
ATOM 5928 O O . VAL A 1 740 ? -8.081 -9.055 10.880 1.00 66.75 740 VAL A O 1
ATOM 5931 N N . SER A 1 741 ? -6.334 -7.655 10.724 1.00 54.91 741 SER A N 1
ATOM 5932 C CA . SER A 1 741 ? -6.197 -7.445 12.172 1.00 54.91 741 SER A CA 1
ATOM 5933 C C . SER A 1 741 ? -7.431 -6.757 12.782 1.00 54.91 741 SER A C 1
ATOM 5935 O O . SER A 1 741 ? -7.916 -7.167 13.840 1.00 54.91 741 SER A O 1
ATOM 5937 N N . GLN A 1 742 ? -8.016 -5.777 12.082 1.00 52.16 742 GLN A N 1
ATOM 5938 C CA . GLN A 1 742 ? -9.282 -5.148 12.481 1.00 52.16 742 GLN A CA 1
ATOM 5939 C C . GLN A 1 742 ? -10.459 -6.139 12.457 1.00 52.16 742 GLN A C 1
ATOM 5941 O O . GLN A 1 742 ? -11.239 -6.190 13.411 1.00 52.16 742 GLN A O 1
ATOM 5946 N N . ALA A 1 743 ? -10.569 -6.965 11.411 1.00 59.38 743 ALA A N 1
ATOM 5947 C CA . ALA A 1 743 ? -11.616 -7.981 11.297 1.00 59.38 743 ALA A CA 1
ATOM 5948 C C . ALA A 1 743 ? -11.504 -9.079 12.374 1.00 59.38 743 ALA A C 1
ATOM 5950 O O . ALA A 1 743 ? -12.525 -9.571 12.861 1.00 59.38 743 ALA A O 1
ATOM 5951 N N . GLN A 1 744 ? -10.281 -9.438 12.776 1.00 55.25 744 GLN A N 1
ATOM 5952 C CA . GLN A 1 744 ? -10.010 -10.401 13.845 1.00 55.25 744 GLN A CA 1
ATOM 5953 C C . GLN A 1 744 ? -10.501 -9.871 15.208 1.00 55.25 744 GLN A C 1
ATOM 5955 O O . GLN A 1 744 ? -11.289 -10.537 15.881 1.00 55.25 744 GLN A O 1
ATOM 5960 N N . LEU A 1 745 ? -10.141 -8.628 15.554 1.00 51.47 745 LEU A N 1
ATOM 5961 C CA . LEU A 1 745 ? -10.587 -7.927 16.770 1.00 51.47 745 LEU A CA 1
ATOM 5962 C C . LEU A 1 745 ? -12.117 -7.761 16.841 1.00 51.47 745 LEU A C 1
ATOM 5964 O O . LEU A 1 745 ? -12.725 -7.977 17.890 1.00 51.47 745 LEU A O 1
ATOM 5968 N N . GLU A 1 746 ? -12.759 -7.425 15.717 1.00 50.69 746 GLU A N 1
ATOM 5969 C CA . GLU A 1 746 ? -14.225 -7.349 15.597 1.00 50.69 746 GLU A CA 1
ATOM 5970 C C . GLU A 1 746 ? -14.919 -8.712 15.777 1.00 50.69 746 GLU A C 1
ATOM 5972 O O . GLU A 1 746 ? -16.101 -8.750 16.140 1.00 50.69 746 GLU A O 1
ATOM 5977 N N . LYS A 1 747 ? -14.224 -9.824 15.503 1.00 56.09 747 LYS A N 1
ATOM 5978 C CA . LYS A 1 747 ? -14.744 -11.190 15.649 1.00 56.09 747 LYS A CA 1
ATOM 5979 C C . LYS A 1 747 ? -14.602 -11.688 17.087 1.00 56.09 747 LYS A C 1
ATOM 5981 O O . LYS A 1 747 ? -15.587 -12.159 17.651 1.00 56.09 747 LYS A O 1
ATOM 5986 N N . GLU A 1 748 ? -13.426 -11.516 17.688 1.00 48.44 748 GLU A N 1
ATOM 5987 C CA . GLU A 1 748 ? -13.122 -11.931 19.068 1.00 48.44 748 GLU A CA 1
ATOM 5988 C C . GLU A 1 748 ? -14.020 -11.219 20.096 1.00 48.44 748 GLU A C 1
ATOM 5990 O O . GLU A 1 748 ? -14.564 -11.865 20.994 1.00 48.44 748 GLU A O 1
ATOM 5995 N N . LYS A 1 749 ? -14.301 -9.919 19.898 1.00 49.47 749 LYS A N 1
ATOM 5996 C CA . LYS A 1 749 ? -15.281 -9.174 20.714 1.00 49.47 749 LYS A CA 1
ATOM 5997 C C . LYS A 1 749 ? -16.697 -9.762 20.683 1.00 49.47 749 LYS A C 1
ATOM 5999 O O . LYS A 1 749 ? -17.424 -9.636 21.663 1.00 49.47 749 LYS A O 1
ATOM 6004 N N . LYS A 1 750 ? -17.117 -10.354 19.558 1.00 49.66 750 LYS A N 1
ATOM 6005 C CA . LYS A 1 750 ? -18.479 -10.895 19.400 1.00 49.66 750 LYS A CA 1
ATOM 6006 C C . LYS A 1 750 ? -18.601 -12.331 19.897 1.00 49.66 750 LYS A C 1
ATOM 6008 O O . LYS A 1 750 ? -19.663 -12.680 20.398 1.00 49.66 750 LYS A O 1
ATOM 6013 N N . SER A 1 751 ? -17.555 -13.152 19.778 1.00 49.53 751 SER A N 1
ATOM 6014 C CA . SER A 1 751 ? -17.613 -14.550 20.222 1.00 49.53 751 SER A CA 1
ATOM 6015 C C . SER A 1 751 ? -17.685 -14.682 21.743 1.00 49.53 751 SER A C 1
ATOM 6017 O O . SER A 1 751 ? -18.559 -15.394 22.223 1.00 49.53 751 SER A O 1
ATOM 6019 N N . SER A 1 752 ? -16.854 -13.952 22.501 1.00 45.78 752 SER A N 1
ATOM 6020 C CA . SER A 1 752 ? -16.860 -14.034 23.976 1.00 45.78 752 SER A CA 1
ATOM 6021 C C . SER A 1 752 ? -18.224 -13.652 24.566 1.00 45.78 752 SER A C 1
ATOM 6023 O O . SER A 1 752 ? -18.843 -14.453 25.258 1.00 45.78 752 SER A O 1
ATOM 6025 N N . CYS A 1 753 ? -18.753 -12.475 24.214 1.00 46.44 753 CYS A N 1
ATOM 6026 C CA . CYS A 1 753 ? -20.006 -11.983 24.792 1.00 46.44 753 CYS A CA 1
ATOM 6027 C C . CYS A 1 753 ? -21.221 -12.882 24.472 1.00 46.44 753 CYS A C 1
ATOM 6029 O O . CYS A 1 753 ? -22.113 -13.028 25.305 1.00 46.44 753 CYS A O 1
ATOM 6031 N N . VAL A 1 754 ? -21.249 -13.526 23.297 1.00 53.34 754 VAL A N 1
ATOM 6032 C CA . VAL A 1 754 ? -22.331 -14.452 22.913 1.00 53.34 754 VAL A CA 1
ATOM 6033 C C . VAL A 1 754 ? -22.203 -15.811 23.612 1.00 53.34 754 VAL A C 1
ATOM 6035 O O . VAL A 1 754 ? -23.219 -16.378 24.016 1.00 53.34 754 VAL A O 1
ATOM 6038 N N . GLU A 1 755 ? -20.987 -16.334 23.793 1.00 55.38 755 GLU A N 1
ATOM 6039 C CA . GLU A 1 755 ? -20.774 -17.588 24.529 1.00 55.38 755 GLU A CA 1
ATOM 6040 C C . GLU A 1 755 ? -21.105 -17.454 26.019 1.00 55.38 755 GLU A C 1
ATOM 6042 O O . GLU A 1 755 ? -21.673 -18.376 26.603 1.00 55.38 755 GLU A O 1
ATOM 6047 N N . ASP A 1 756 ? -20.791 -16.315 26.637 1.00 53.16 756 ASP A N 1
ATOM 6048 C CA . ASP A 1 756 ? -21.046 -16.103 28.063 1.00 53.16 756 ASP A CA 1
ATOM 6049 C C . ASP A 1 756 ? -22.543 -15.877 28.352 1.00 53.16 756 ASP A C 1
ATOM 6051 O O . ASP A 1 756 ? -23.073 -16.445 29.310 1.00 53.16 756 ASP A O 1
ATOM 6055 N N . LEU A 1 757 ? -23.270 -15.190 27.458 1.00 47.28 757 LEU A N 1
ATOM 6056 C CA . LEU A 1 757 ? -24.736 -15.090 27.525 1.00 47.28 757 LEU A CA 1
ATOM 6057 C C . LEU A 1 757 ? -25.408 -16.476 27.437 1.00 47.28 757 LEU A C 1
ATOM 6059 O O . LEU A 1 757 ? -26.338 -16.768 28.191 1.00 47.28 757 LEU A O 1
ATOM 6063 N N . ALA A 1 758 ? -24.916 -17.353 26.555 1.00 58.34 758 ALA A N 1
ATOM 6064 C CA . ALA A 1 758 ? -25.447 -18.708 26.393 1.00 58.34 758 ALA A CA 1
ATOM 6065 C C . ALA A 1 758 ? -25.207 -19.593 27.634 1.00 58.34 758 ALA A C 1
ATOM 6067 O O . ALA A 1 758 ? -26.098 -20.348 28.033 1.00 58.34 758 ALA A O 1
ATOM 6068 N N . LYS A 1 759 ? -24.039 -19.473 28.285 1.00 63.81 759 LYS A N 1
ATOM 6069 C CA . LYS A 1 759 ? -23.728 -20.185 29.542 1.00 63.81 759 LYS A CA 1
ATOM 6070 C C . LYS A 1 759 ? -24.646 -19.740 30.685 1.00 63.81 759 LYS A C 1
ATOM 6072 O O . LYS A 1 759 ? -25.203 -20.595 31.374 1.00 63.81 759 LYS A O 1
ATOM 6077 N N . LEU A 1 760 ? -24.860 -18.431 30.847 1.00 57.50 760 LEU A N 1
ATOM 6078 C CA . LEU A 1 760 ? -25.749 -17.878 31.879 1.00 57.50 760 LEU A CA 1
ATOM 6079 C C . LEU A 1 760 ? -27.210 -18.305 31.666 1.00 57.50 760 LEU A C 1
ATOM 6081 O O . LEU A 1 760 ? -27.875 -18.726 32.612 1.00 57.50 760 LEU A O 1
ATOM 6085 N N . GLN A 1 761 ? -27.699 -18.303 30.421 1.00 52.91 761 GLN A N 1
ATOM 6086 C CA . GLN A 1 761 ? -29.032 -18.827 30.090 1.00 52.91 761 GLN A CA 1
ATOM 6087 C C . GLN A 1 761 ? -29.174 -20.326 30.421 1.00 52.91 761 GLN A C 1
ATOM 6089 O O . GLN A 1 761 ? -30.217 -20.752 30.923 1.00 52.91 761 GLN A O 1
ATOM 6094 N N . GLN A 1 762 ? -28.126 -21.128 30.197 1.00 68.00 762 GLN A N 1
ATOM 6095 C CA . GLN A 1 762 ? -28.117 -22.551 30.548 1.00 68.00 762 GLN A CA 1
ATOM 6096 C C . GLN A 1 762 ? -28.106 -22.782 32.073 1.00 68.00 762 GLN A C 1
ATOM 6098 O O . GLN A 1 762 ? -28.793 -23.683 32.559 1.00 68.00 762 GLN A O 1
ATOM 6103 N N . GLN A 1 763 ? -27.385 -21.954 32.836 1.00 61.78 763 GLN A N 1
ATOM 6104 C CA . GLN A 1 763 ? -27.375 -21.994 34.305 1.00 61.78 763 GLN A CA 1
ATOM 6105 C C . GLN A 1 763 ? -28.725 -21.570 34.907 1.00 61.78 763 GLN A C 1
ATOM 6107 O O . GLN A 1 763 ? -29.236 -22.255 35.794 1.00 61.78 763 GLN A O 1
AT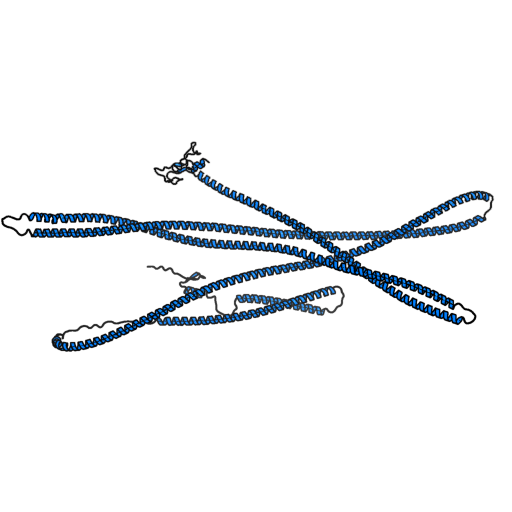OM 6112 N N . LEU A 1 764 ? -29.357 -20.518 34.371 1.00 59.09 764 LEU A N 1
ATOM 6113 C CA . LEU A 1 764 ? -30.698 -20.082 34.779 1.00 59.09 764 LEU A CA 1
ATOM 6114 C C . LEU A 1 764 ? -31.741 -21.201 34.594 1.00 59.09 764 LEU A C 1
ATOM 6116 O O . LEU A 1 764 ? -32.602 -21.412 35.448 1.00 59.09 764 LEU A O 1
ATOM 6120 N N . ALA A 1 765 ? -31.652 -21.949 33.488 1.00 65.25 765 ALA A N 1
ATOM 6121 C CA . ALA A 1 765 ? -32.537 -23.080 33.216 1.00 65.25 765 ALA A CA 1
ATOM 6122 C C . ALA A 1 765 ? -32.348 -24.239 34.215 1.00 65.25 765 ALA A C 1
ATOM 6124 O O . ALA A 1 765 ? -33.334 -24.858 34.617 1.00 65.25 765 ALA A O 1
ATOM 6125 N N . ALA A 1 766 ? -31.110 -24.509 34.647 1.00 67.75 766 ALA A N 1
ATOM 6126 C CA . ALA A 1 766 ? -30.812 -25.534 35.648 1.00 67.75 766 ALA A CA 1
ATOM 6127 C C . ALA A 1 766 ? -31.351 -25.156 37.041 1.00 67.75 766 ALA A C 1
ATOM 6129 O O . ALA A 1 766 ? -32.098 -25.931 37.639 1.00 67.75 766 ALA A O 1
ATOM 6130 N N . LEU A 1 767 ? -31.068 -23.937 37.515 1.00 61.84 767 LEU A N 1
ATOM 6131 C CA . LEU A 1 767 ? -31.547 -23.443 38.816 1.00 61.84 767 LEU A CA 1
ATOM 6132 C C . LEU A 1 767 ? -33.081 -23.349 38.872 1.00 61.84 767 LEU A C 1
ATOM 6134 O O . LEU A 1 767 ? -33.692 -23.714 39.875 1.00 61.84 767 LEU A O 1
ATOM 6138 N N . SER A 1 768 ? -33.726 -22.957 37.767 1.00 57.12 768 SER A N 1
ATOM 6139 C CA . SER A 1 768 ? -35.191 -22.981 37.626 1.00 57.12 768 SER A CA 1
ATOM 6140 C C . SER A 1 768 ? -35.781 -24.393 37.797 1.00 57.12 768 SER A C 1
ATOM 6142 O O . SER A 1 768 ? -36.827 -24.567 38.433 1.00 57.12 768 SER A O 1
ATOM 6144 N N . ALA A 1 769 ? -35.100 -25.424 37.283 1.00 69.31 769 ALA A N 1
ATOM 6145 C CA . ALA A 1 769 ? -35.522 -26.813 37.446 1.00 69.31 769 ALA A CA 1
ATOM 6146 C C . ALA A 1 769 ? -35.359 -27.295 38.900 1.00 69.31 769 ALA A C 1
ATOM 6148 O O . ALA A 1 769 ? -36.300 -27.867 39.458 1.00 69.31 769 ALA A O 1
ATOM 6149 N N . GLU A 1 770 ? -34.225 -27.008 39.545 1.00 64.06 770 GLU A N 1
ATOM 6150 C CA . GLU A 1 770 ? -33.984 -27.336 40.961 1.00 64.06 770 GLU A CA 1
ATOM 6151 C C . GLU A 1 770 ? -34.981 -26.635 41.897 1.00 64.06 770 GLU A C 1
ATOM 6153 O O . GLU A 1 770 ? -35.565 -27.269 42.780 1.00 64.06 770 GLU A O 1
ATOM 6158 N N . LEU A 1 771 ? -35.272 -25.358 41.640 1.00 64.06 771 LEU A N 1
ATOM 6159 C CA . LEU A 1 771 ? -36.293 -24.593 42.353 1.00 64.06 771 LEU A CA 1
ATOM 6160 C C . LEU A 1 771 ? -37.684 -25.239 42.246 1.00 64.06 771 LEU A C 1
ATOM 6162 O O . LEU A 1 771 ? -38.428 -25.291 43.229 1.00 64.06 771 LEU A O 1
ATOM 6166 N N . SER A 1 772 ? -38.049 -25.742 41.062 1.00 62.41 772 SER A N 1
ATOM 6167 C CA . SER A 1 772 ? -39.327 -26.436 40.863 1.00 62.41 772 SER A CA 1
ATOM 6168 C C . SER A 1 772 ? -39.401 -27.747 41.659 1.00 62.41 772 SER A C 1
ATOM 6170 O O . SER A 1 772 ? -40.430 -28.033 42.274 1.00 62.41 772 SER A O 1
ATOM 6172 N N . SER A 1 773 ? -38.287 -28.484 41.736 1.00 67.69 773 SER A N 1
ATOM 6173 C CA . SER A 1 773 ? -38.148 -29.713 42.523 1.00 67.69 773 SER A CA 1
ATOM 6174 C C . SER A 1 773 ? -38.348 -29.447 44.020 1.00 67.69 773 SER A C 1
ATOM 6176 O O . SER A 1 773 ? -39.263 -30.007 44.632 1.00 67.69 773 SER A O 1
ATOM 6178 N N . GLU A 1 774 ? -37.594 -28.512 44.610 1.00 62.88 774 GLU A N 1
ATOM 6179 C CA . GLU A 1 774 ? -37.724 -28.184 46.040 1.00 62.88 774 GLU A CA 1
ATOM 6180 C C . GLU A 1 774 ? -39.107 -27.618 46.400 1.00 62.88 774 GLU A C 1
ATOM 6182 O O . GLU A 1 774 ? -39.633 -27.930 47.470 1.00 62.88 774 GLU A O 1
ATOM 6187 N N . LYS A 1 775 ? -39.764 -26.870 45.499 1.00 60.88 775 LYS A N 1
ATOM 6188 C CA . LYS A 1 775 ? -41.162 -26.444 45.697 1.00 60.88 775 LYS A CA 1
ATOM 6189 C C . LYS A 1 775 ? -42.121 -27.631 45.824 1.00 60.88 775 LYS A C 1
ATOM 6191 O O . LYS A 1 775 ? -42.991 -27.606 46.697 1.00 60.88 775 LYS A O 1
ATOM 6196 N N . THR A 1 776 ? -41.965 -28.673 45.002 1.00 69.81 776 THR A N 1
ATOM 6197 C CA . THR A 1 776 ? -42.795 -29.888 45.123 1.00 69.81 776 THR A CA 1
ATOM 6198 C C . THR A 1 776 ? -42.507 -30.653 46.416 1.00 69.81 776 THR A C 1
ATOM 6200 O O . THR A 1 776 ? -43.444 -31.008 47.131 1.00 69.81 776 THR A O 1
ATOM 6203 N N . HIS A 1 777 ? -41.234 -30.796 46.790 1.00 67.56 777 HIS A N 1
ATOM 6204 C CA . HIS A 1 777 ? -40.829 -31.465 48.027 1.00 67.56 777 HIS A CA 1
ATOM 6205 C C . HIS A 1 777 ? -41.340 -30.738 49.289 1.00 67.56 777 HIS A C 1
ATOM 6207 O O . HIS A 1 777 ? -41.879 -31.366 50.204 1.00 67.56 777 HIS A O 1
ATOM 6213 N N . SER A 1 778 ? -41.269 -29.402 49.313 1.00 59.47 778 SER A N 1
ATOM 6214 C CA . SER A 1 778 ? -41.830 -28.575 50.390 1.00 59.47 778 SER A CA 1
ATOM 6215 C C . SER A 1 778 ? -43.346 -28.774 50.546 1.00 59.47 778 SER A C 1
ATOM 6217 O O . SER A 1 778 ? -43.849 -28.888 51.668 1.00 59.47 778 SER A O 1
ATOM 6219 N N . ALA A 1 779 ? -44.086 -28.879 49.435 1.00 66.00 779 ALA A N 1
ATOM 6220 C CA . ALA A 1 779 ? -45.529 -29.118 49.457 1.00 66.00 779 ALA A CA 1
ATOM 6221 C C . ALA A 1 779 ? -45.896 -30.511 50.011 1.00 66.00 779 ALA A C 1
ATOM 6223 O O . ALA A 1 779 ? -46.873 -30.645 50.755 1.00 66.00 779 ALA A O 1
ATOM 6224 N N . GLU A 1 780 ? -45.105 -31.544 49.709 1.00 70.31 780 GLU A N 1
ATOM 6225 C CA . GLU A 1 780 ? -45.297 -32.894 50.258 1.00 70.31 780 GLU A CA 1
ATOM 6226 C C . GLU A 1 780 ? -44.973 -32.972 51.757 1.00 70.31 780 GLU A C 1
ATOM 6228 O O . GLU A 1 780 ? -45.747 -33.558 52.525 1.00 70.31 780 GLU A O 1
ATOM 6233 N N . LEU A 1 781 ? -43.895 -32.318 52.206 1.00 65.00 781 LEU A N 1
ATOM 6234 C CA . LEU A 1 781 ? -43.566 -32.195 53.632 1.00 65.00 781 LEU A CA 1
ATOM 6235 C C . LEU A 1 781 ? -44.679 -31.477 54.409 1.00 65.00 781 LEU A C 1
ATOM 6237 O O . LEU A 1 781 ? -45.086 -31.951 55.472 1.00 65.00 781 LEU A O 1
ATOM 6241 N N . GLN A 1 782 ? -45.236 -30.391 53.860 1.00 64.75 782 GLN A N 1
ATOM 6242 C CA . GLN A 1 782 ? -46.361 -29.676 54.471 1.00 64.75 782 GLN A CA 1
ATOM 6243 C C . GLN A 1 782 ? -47.599 -30.577 54.609 1.00 64.75 782 GLN A C 1
ATOM 6245 O O . GLN A 1 782 ? -48.164 -30.691 55.697 1.00 64.75 782 GLN A O 1
ATOM 6250 N N . LYS A 1 783 ? -47.982 -31.284 53.537 1.00 72.94 783 LYS A N 1
ATOM 6251 C CA . LYS A 1 783 ? -49.121 -32.220 53.535 1.00 72.94 783 LYS A CA 1
ATOM 6252 C C . LYS A 1 783 ? -48.952 -33.346 54.566 1.00 72.94 783 LYS A C 1
ATOM 6254 O O . LYS A 1 783 ? -49.911 -33.723 55.241 1.00 72.94 783 LYS A O 1
ATOM 6259 N N . THR A 1 784 ? -47.730 -33.852 54.721 1.00 64.38 784 THR A N 1
ATOM 6260 C CA . THR A 1 784 ? -47.388 -34.900 55.699 1.00 64.38 784 THR A CA 1
ATOM 6261 C C . THR A 1 784 ? -47.427 -34.364 57.138 1.00 64.38 784 THR A C 1
ATOM 6263 O O . THR A 1 784 ? -47.964 -35.013 58.040 1.00 64.38 784 THR A O 1
ATOM 6266 N N . CYS A 1 785 ? -46.932 -33.142 57.352 1.00 63.31 785 CYS A N 1
ATOM 6267 C CA . CYS A 1 785 ? -46.987 -32.426 58.628 1.00 63.31 785 CYS A CA 1
ATOM 6268 C C . CYS A 1 785 ? -48.437 -32.157 59.076 1.00 63.31 785 CYS A C 1
ATOM 6270 O O . CYS A 1 785 ? -48.785 -32.364 60.237 1.00 63.31 785 CYS A O 1
ATOM 6272 N N . ASP A 1 786 ? -49.321 -31.757 58.162 1.00 69.38 786 ASP A N 1
ATOM 6273 C CA . ASP A 1 786 ? -50.725 -31.491 58.496 1.00 69.38 786 ASP A CA 1
ATOM 6274 C C . ASP A 1 786 ? -51.523 -32.777 58.774 1.00 69.38 786 ASP A C 1
ATOM 6276 O O . ASP A 1 786 ? -52.323 -32.808 59.713 1.00 69.38 786 ASP A O 1
ATOM 6280 N N . SER A 1 787 ? -51.242 -33.873 58.059 1.00 69.38 787 SER A N 1
ATOM 6281 C CA . SER A 1 787 ? -51.814 -35.191 58.375 1.00 69.38 787 SER A CA 1
ATOM 6282 C C . SER A 1 787 ? -51.364 -35.706 59.751 1.00 69.38 787 SER A C 1
ATOM 6284 O O . SER A 1 787 ? -52.185 -36.183 60.536 1.00 69.38 787 SER A O 1
ATOM 6286 N N . THR A 1 788 ? -50.082 -35.552 60.102 1.00 64.94 788 THR A N 1
ATOM 6287 C CA . THR A 1 788 ? -49.578 -35.951 61.431 1.00 64.94 788 THR A CA 1
ATOM 6288 C C . THR A 1 788 ? -50.144 -35.092 62.567 1.00 64.94 788 THR A C 1
ATOM 6290 O O . THR A 1 788 ? -50.444 -35.642 63.627 1.00 64.94 788 THR A O 1
ATOM 6293 N N . LYS A 1 789 ? -50.406 -33.793 62.348 1.00 66.75 789 LYS A N 1
ATOM 6294 C CA . LYS A 1 789 ? -51.152 -32.949 63.307 1.00 66.75 789 LYS A CA 1
ATOM 6295 C C . LYS A 1 789 ? -52.591 -33.425 63.518 1.00 66.75 789 LYS A C 1
ATOM 6297 O O . LYS A 1 789 ? -53.037 -33.465 64.659 1.00 66.75 789 LYS A O 1
ATOM 6302 N N . GLN A 1 790 ? -53.319 -33.791 62.458 1.00 73.44 790 GLN A N 1
ATOM 6303 C CA . GLN A 1 790 ? -54.687 -34.316 62.600 1.00 73.44 790 GLN A CA 1
ATOM 6304 C C . GLN A 1 790 ? -54.709 -35.614 63.419 1.00 73.44 790 GLN A C 1
ATOM 6306 O O . GLN A 1 790 ? -55.502 -35.737 64.351 1.00 73.44 790 GLN A O 1
ATOM 6311 N N . ASN A 1 791 ? -53.784 -36.538 63.139 1.00 71.25 791 ASN A N 1
ATOM 6312 C CA . ASN A 1 791 ? -53.647 -37.784 63.899 1.00 71.25 791 ASN A CA 1
ATOM 6313 C C . ASN A 1 791 ? -53.307 -37.524 65.379 1.00 71.25 791 ASN A C 1
ATOM 6315 O O . ASN A 1 791 ? -53.854 -38.181 66.262 1.00 71.25 791 ASN A O 1
ATOM 6319 N N . LEU A 1 792 ? -52.439 -36.544 65.658 1.00 70.88 792 LEU A N 1
ATOM 6320 C CA . LEU A 1 792 ? -52.093 -36.124 67.018 1.00 70.88 792 LEU A CA 1
ATOM 6321 C C . LEU A 1 792 ? -53.309 -35.573 67.781 1.00 70.88 792 LEU A C 1
ATOM 6323 O O . LEU A 1 792 ? -53.534 -35.977 68.919 1.00 70.88 792 LEU A O 1
ATOM 6327 N N . VAL A 1 793 ? -54.107 -34.696 67.160 1.00 73.50 793 VAL A N 1
ATOM 6328 C CA . VAL A 1 793 ? -55.325 -34.129 67.772 1.00 73.50 793 VAL A CA 1
ATOM 6329 C C . VAL A 1 793 ? -56.350 -35.225 68.082 1.00 73.50 793 VAL A C 1
ATOM 6331 O O . VAL A 1 793 ? -56.940 -35.215 69.163 1.00 73.50 793 VAL A O 1
ATOM 6334 N N . GLN A 1 794 ? -56.521 -36.203 67.184 1.00 72.06 794 GLN A N 1
ATOM 6335 C CA . GLN A 1 794 ? -57.400 -37.347 67.432 1.00 72.06 794 GLN A CA 1
ATOM 6336 C C . GLN A 1 794 ? -56.915 -38.181 68.628 1.00 72.06 794 GLN A C 1
ATOM 6338 O O . GLN A 1 794 ? -57.685 -38.405 69.559 1.00 72.06 794 GLN A O 1
ATOM 6343 N N . LEU A 1 795 ? -55.630 -38.562 68.669 1.00 74.31 795 LEU A N 1
ATOM 6344 C CA . LEU A 1 795 ? -55.077 -39.316 69.803 1.00 74.31 795 LEU A CA 1
ATOM 6345 C C . LEU A 1 795 ? -55.132 -38.540 71.128 1.00 74.31 795 LEU A C 1
ATOM 6347 O O . LEU A 1 795 ? -55.316 -39.154 72.176 1.00 74.31 795 LEU A O 1
ATOM 6351 N N . GLN A 1 796 ? -54.980 -37.212 71.107 1.00 71.62 796 GLN A N 1
ATOM 6352 C CA . GLN A 1 796 ? -55.144 -36.377 72.300 1.00 71.62 796 GLN A CA 1
ATOM 6353 C C . GLN A 1 796 ? -56.595 -36.389 72.798 1.00 71.62 796 GLN A C 1
ATOM 6355 O O . GLN A 1 796 ? -56.819 -36.554 73.995 1.00 71.62 796 GLN A O 1
ATOM 6360 N N . SER A 1 797 ? -57.578 -36.285 71.898 1.00 75.12 797 SER A N 1
ATOM 6361 C CA . SER A 1 797 ? -58.999 -36.426 72.244 1.00 75.12 797 SER A CA 1
ATOM 6362 C C . SER A 1 797 ? -59.299 -37.801 72.853 1.00 75.12 797 SER A C 1
ATOM 6364 O O . SER A 1 797 ? -59.952 -37.890 73.893 1.00 75.12 797 SER A O 1
ATOM 6366 N N . ASP A 1 798 ? -58.781 -38.870 72.244 1.00 71.88 798 ASP A N 1
ATOM 6367 C CA . ASP A 1 798 ? -58.978 -40.244 72.716 1.00 71.88 798 ASP A CA 1
ATOM 6368 C C . ASP A 1 798 ? -58.291 -40.482 74.079 1.00 71.88 798 ASP A C 1
ATOM 6370 O O . ASP A 1 798 ? -58.855 -41.149 74.950 1.00 71.88 798 ASP A O 1
ATOM 6374 N N . TYR A 1 799 ? -57.109 -39.889 74.301 1.00 74.12 799 TYR A N 1
ATOM 6375 C CA . TYR A 1 799 ? -56.410 -39.891 75.593 1.00 74.12 799 TYR A CA 1
ATOM 6376 C C . TYR A 1 799 ? -57.241 -39.205 76.686 1.00 74.12 799 TYR A C 1
ATOM 6378 O O . TYR A 1 799 ? -57.494 -39.821 77.721 1.00 74.12 799 TYR A O 1
ATOM 6386 N N . TYR A 1 800 ? -57.717 -37.974 76.457 1.00 72.12 800 TYR A N 1
ATOM 6387 C CA . TYR A 1 800 ? -58.517 -37.245 77.450 1.00 72.12 800 TYR A CA 1
ATOM 6388 C C . TYR A 1 800 ? -59.859 -37.934 77.739 1.00 72.12 800 TYR A C 1
ATOM 6390 O O . TYR A 1 800 ? -60.312 -37.945 78.884 1.00 72.12 800 TYR A O 1
ATOM 6398 N N . GLY A 1 801 ? -60.470 -38.568 76.731 1.00 75.44 801 GLY A N 1
ATOM 6399 C CA . GLY A 1 801 ? -61.647 -39.417 76.919 1.00 75.44 801 GLY A CA 1
ATOM 6400 C C . GLY A 1 801 ? -61.371 -40.581 77.876 1.00 75.44 801 GLY A C 1
ATOM 6401 O O . GLY A 1 801 ? -62.082 -40.748 78.867 1.00 75.44 801 GLY A O 1
ATOM 6402 N N . ARG A 1 802 ? -60.292 -41.342 77.646 1.00 73.81 802 ARG A N 1
ATOM 6403 C CA . ARG A 1 802 ? -59.907 -42.469 78.517 1.00 73.81 802 ARG A CA 1
ATOM 6404 C C . ARG A 1 802 ? -59.426 -42.043 79.904 1.00 73.81 802 ARG A C 1
ATOM 6406 O O . ARG A 1 802 ? -59.706 -42.741 80.874 1.00 73.81 802 ARG A O 1
ATOM 6413 N N . GLU A 1 803 ? -58.767 -40.895 80.030 1.00 70.38 803 GLU A N 1
ATOM 6414 C CA . GLU A 1 803 ? -58.401 -40.308 81.324 1.00 70.38 803 GLU A CA 1
ATOM 6415 C C . GLU A 1 803 ? -59.649 -39.911 82.136 1.00 70.38 803 GLU A C 1
ATOM 6417 O O . GLU A 1 803 ? -59.711 -40.154 83.344 1.00 70.38 803 GLU A O 1
ATOM 6422 N N . SER A 1 804 ? -60.686 -39.385 81.473 1.00 73.38 804 SER A N 1
ATOM 6423 C CA . SER A 1 804 ? -61.981 -39.092 82.098 1.00 73.38 804 SER A CA 1
ATOM 6424 C C . SER A 1 804 ? -62.712 -40.364 82.549 1.00 73.38 804 SER A C 1
ATOM 6426 O O . SER A 1 804 ? -63.175 -40.428 83.690 1.00 73.38 804 SER A O 1
ATOM 6428 N N . GLU A 1 805 ? -62.746 -41.408 81.713 1.00 74.88 805 GLU A N 1
ATOM 6429 C CA . GLU A 1 805 ? -63.307 -42.722 82.069 1.00 74.88 805 GLU A CA 1
ATOM 6430 C C . GLU A 1 805 ? -62.571 -43.378 83.251 1.00 74.88 805 GLU A C 1
ATOM 6432 O O . GLU A 1 805 ? -63.214 -43.900 84.163 1.00 74.88 805 GLU A O 1
ATOM 6437 N N . LEU A 1 806 ? -61.235 -43.311 83.283 1.00 73.31 806 LEU A N 1
ATOM 6438 C CA . LEU A 1 806 ? -60.419 -43.756 84.420 1.00 73.31 806 LEU A CA 1
ATOM 6439 C C . LEU A 1 806 ? -60.744 -42.987 85.702 1.00 73.31 806 LEU A C 1
ATOM 6441 O O . LEU A 1 806 ? -60.834 -43.578 86.776 1.00 73.31 806 LEU A O 1
ATOM 6445 N N . SER A 1 807 ? -60.919 -41.669 85.600 1.00 71.25 807 SER A N 1
ATOM 6446 C CA . SER A 1 807 ? -61.279 -40.823 86.739 1.00 71.25 807 SER A CA 1
ATOM 6447 C C . SER A 1 807 ? -62.662 -41.191 87.297 1.00 71.25 807 SER A C 1
ATOM 6449 O O . SER A 1 807 ? -62.833 -41.295 88.513 1.00 71.25 807 SER A O 1
ATOM 6451 N N . ALA A 1 808 ? -63.626 -41.494 86.419 1.00 75.69 808 ALA A N 1
ATOM 6452 C CA . ALA A 1 808 ? -64.935 -42.015 86.808 1.00 75.69 808 ALA A CA 1
ATOM 6453 C C . ALA A 1 808 ? -64.833 -43.400 87.477 1.00 75.69 808 ALA A C 1
ATOM 6455 O O . ALA A 1 808 ? -65.352 -43.576 88.577 1.00 75.69 808 ALA A O 1
ATOM 6456 N N . LEU A 1 809 ? -64.089 -44.347 86.886 1.00 76.19 809 LEU A N 1
ATOM 6457 C CA . LEU A 1 809 ? -63.838 -45.676 87.468 1.00 76.19 809 LEU A CA 1
ATOM 6458 C C . LEU A 1 809 ? -63.197 -45.593 88.861 1.00 76.19 809 LEU A C 1
ATOM 6460 O O . LEU A 1 809 ? -63.639 -46.284 89.776 1.00 76.19 809 LEU A O 1
ATOM 6464 N N . ARG A 1 810 ? -62.211 -44.709 89.054 1.00 74.88 810 ARG A N 1
ATOM 6465 C CA . ARG A 1 810 ? -61.588 -44.434 90.362 1.00 74.88 810 ARG A CA 1
ATOM 6466 C C . ARG A 1 810 ? -62.581 -43.894 91.382 1.00 74.88 810 ARG A C 1
ATOM 6468 O O . ARG A 1 810 ? -62.512 -44.246 92.562 1.00 74.88 810 ARG A O 1
ATOM 6475 N N . GLN A 1 811 ? -63.496 -43.030 90.951 1.00 71.62 811 GLN A N 1
ATOM 6476 C CA . GLN A 1 811 ? -64.525 -42.475 91.821 1.00 71.62 811 GLN A CA 1
ATOM 6477 C C . GLN A 1 811 ? -65.569 -43.536 92.205 1.00 71.62 811 GLN A C 1
ATOM 6479 O O . GLN A 1 811 ? -65.910 -43.631 93.385 1.00 71.62 811 GLN A O 1
ATOM 6484 N N . ASP A 1 812 ? -65.983 -44.391 91.267 1.00 71.38 812 ASP A N 1
ATOM 6485 C CA . ASP A 1 812 ? -66.846 -45.548 91.531 1.00 71.38 812 ASP A CA 1
ATOM 6486 C C . ASP A 1 812 ? -66.177 -46.541 92.496 1.00 71.38 812 ASP A C 1
ATOM 6488 O O . ASP A 1 812 ? -66.781 -46.930 93.497 1.00 71.38 812 ASP A O 1
ATOM 6492 N N . LEU A 1 813 ? -64.902 -46.888 92.270 1.00 69.00 813 LEU A N 1
ATOM 6493 C CA . LEU A 1 813 ? -64.129 -47.773 93.150 1.00 69.00 813 LEU A CA 1
ATOM 6494 C C . LEU A 1 813 ? -64.060 -47.208 94.578 1.00 69.00 813 LEU A C 1
ATOM 6496 O O . LEU A 1 813 ? -64.286 -47.920 95.559 1.00 69.00 813 LEU A O 1
ATOM 6500 N N . LYS A 1 814 ? -63.820 -45.897 94.702 1.00 68.25 814 LYS A N 1
ATOM 6501 C CA . LYS A 1 814 ? -63.794 -45.179 95.982 1.00 68.25 814 LYS A CA 1
ATOM 6502 C C . LYS A 1 814 ? -65.151 -45.197 96.695 1.00 68.25 814 LYS A C 1
ATOM 6504 O O . LYS A 1 814 ? -65.167 -45.308 97.920 1.00 68.25 814 LYS A O 1
ATOM 6509 N N . VAL A 1 815 ? -66.265 -45.117 95.961 1.00 66.25 815 VAL A N 1
ATOM 6510 C CA . VAL A 1 815 ? -67.627 -45.242 96.514 1.00 66.25 815 VAL A CA 1
ATOM 6511 C C . VAL A 1 815 ? -67.910 -46.678 96.970 1.00 66.25 815 VAL A C 1
ATOM 6513 O O . VAL A 1 815 ? -68.413 -46.876 98.077 1.00 66.25 815 VAL A O 1
ATOM 6516 N N . CYS A 1 816 ? -67.520 -47.688 96.186 1.00 61.84 816 CYS A N 1
ATOM 6517 C CA . CYS A 1 816 ? -67.636 -49.098 96.575 1.00 61.84 816 CYS A CA 1
ATOM 6518 C C . CYS A 1 816 ? -66.841 -49.426 97.852 1.00 61.84 816 CYS A C 1
ATOM 6520 O O . CYS A 1 816 ? -67.305 -50.210 98.679 1.00 61.84 816 CYS A O 1
ATOM 6522 N N . LEU A 1 817 ? -65.673 -48.805 98.044 1.00 57.41 817 LEU A N 1
ATOM 6523 C CA . LEU A 1 817 ? -64.807 -49.029 99.206 1.00 57.41 817 LEU A CA 1
ATOM 6524 C C . LEU A 1 817 ? -65.269 -48.321 100.496 1.00 57.41 817 LEU A C 1
ATOM 6526 O O . LEU A 1 817 ? -64.847 -48.728 101.578 1.00 57.41 817 LEU A O 1
ATOM 6530 N N . CYS A 1 818 ? -66.114 -47.283 100.427 1.00 51.59 818 CYS A N 1
ATOM 6531 C CA . CYS A 1 818 ? -66.535 -46.517 101.613 1.00 51.59 818 CYS A CA 1
ATOM 6532 C C . CYS A 1 818 ? -67.957 -46.828 102.126 1.00 51.59 818 CYS A C 1
ATOM 6534 O O . CYS A 1 818 ? -68.341 -46.347 103.196 1.00 51.59 818 CYS A O 1
ATOM 6536 N N . GLY A 1 819 ? -68.731 -47.662 101.423 1.00 50.66 819 GLY A N 1
ATOM 6537 C CA . GLY A 1 819 ? -70.088 -48.052 101.817 1.00 50.66 819 GLY A CA 1
ATOM 6538 C C . GLY A 1 819 ? -70.176 -49.371 102.596 1.00 50.66 819 GLY A C 1
ATOM 6539 O O . GLY A 1 819 ? -70.371 -50.422 101.993 1.00 50.66 819 GLY A O 1
ATOM 6540 N N . GLY A 1 820 ? -70.146 -49.338 103.937 1.00 47.97 820 GLY A N 1
ATOM 6541 C CA . GLY A 1 820 ? -70.531 -50.522 104.724 1.00 47.97 820 GLY A CA 1
ATOM 6542 C C . GLY A 1 820 ? -70.267 -50.489 106.233 1.00 47.97 820 GLY A C 1
ATOM 6543 O O . GLY A 1 820 ? -69.153 -50.731 106.687 1.00 47.97 820 GLY A O 1
ATOM 6544 N N . HIS A 1 821 ? -71.325 -50.323 107.033 1.00 41.75 821 HIS A N 1
ATOM 6545 C CA . HIS A 1 821 ? -71.353 -50.744 108.439 1.00 41.75 821 HIS A CA 1
ATOM 6546 C C . HIS A 1 821 ? -72.538 -51.698 108.680 1.00 41.75 821 HIS A C 1
ATOM 6548 O O . HIS A 1 821 ? -73.680 -51.359 108.395 1.00 41.75 821 HIS A O 1
ATOM 6554 N N . ALA A 1 822 ? -72.230 -52.851 109.289 1.00 43.38 822 ALA A N 1
ATOM 6555 C CA . ALA A 1 822 ? -73.126 -53.814 109.950 1.00 43.38 822 ALA A CA 1
ATOM 6556 C C . ALA A 1 822 ? -74.085 -54.728 109.124 1.00 43.38 822 ALA A C 1
ATOM 6558 O O . ALA A 1 822 ? -75.079 -54.295 108.557 1.00 43.38 822 ALA A O 1
ATOM 6559 N N . ARG A 1 823 ? -73.866 -56.047 109.325 1.00 42.50 823 ARG A N 1
ATOM 6560 C CA . ARG A 1 823 ? -74.777 -57.225 109.224 1.00 42.50 823 ARG A CA 1
ATOM 6561 C C . ARG A 1 823 ? -74.941 -58.012 107.892 1.00 42.50 823 ARG A C 1
ATOM 6563 O O . ARG A 1 823 ? -75.834 -57.760 107.100 1.00 42.50 823 ARG A O 1
ATOM 6570 N N . VAL A 1 824 ? -74.234 -59.159 107.884 1.00 39.12 824 VAL A N 1
ATOM 6571 C CA . VAL A 1 824 ? -74.603 -60.510 107.366 1.00 39.12 824 VAL A CA 1
ATOM 6572 C C . VAL A 1 824 ? -74.350 -60.860 105.874 1.00 39.12 824 VAL A C 1
ATOM 6574 O O . VAL A 1 824 ? -74.610 -60.105 104.946 1.00 39.12 824 VAL A O 1
ATOM 6577 N N . SER A 1 825 ? -73.805 -62.075 105.692 1.00 49.75 825 SER A N 1
ATOM 6578 C CA . SER A 1 825 ? -73.538 -62.846 104.453 1.00 49.75 825 SER A CA 1
ATOM 6579 C C . SER A 1 825 ? -74.788 -63.027 103.557 1.00 49.75 825 SER A C 1
ATOM 6581 O O . SER A 1 825 ? -75.880 -63.060 104.121 1.00 49.75 825 SER A O 1
ATOM 6583 N N . PRO A 1 826 ? -74.702 -63.184 102.208 1.00 50.09 826 PRO A N 1
ATOM 6584 C CA . PRO A 1 826 ? -73.548 -63.557 101.373 1.00 50.09 826 PRO A CA 1
ATOM 6585 C C . PRO A 1 826 ? -73.073 -62.468 100.391 1.00 50.09 826 PRO A C 1
ATOM 6587 O O . PRO A 1 826 ? -72.352 -62.748 99.435 1.00 50.09 826 PRO A O 1
ATOM 6590 N N . VAL A 1 827 ? -73.428 -61.205 100.639 1.00 51.34 827 VAL A N 1
ATOM 6591 C CA . VAL A 1 827 ? -73.115 -60.070 99.746 1.00 51.34 827 VAL A CA 1
ATOM 6592 C C . VAL A 1 827 ? -71.602 -59.800 99.615 1.00 51.34 827 VAL A C 1
ATOM 6594 O O . VAL A 1 827 ? -71.154 -59.289 98.592 1.00 51.34 827 VAL A O 1
ATOM 6597 N N . HIS A 1 828 ? -70.787 -60.206 100.598 1.00 52.06 828 HIS A N 1
ATOM 6598 C CA . HIS A 1 828 ? -69.334 -59.973 100.602 1.00 52.06 828 HIS A CA 1
ATOM 6599 C C . HIS A 1 828 ? -68.575 -60.635 99.442 1.00 52.06 828 HIS A C 1
ATOM 6601 O O . HIS A 1 828 ? -67.651 -60.022 98.917 1.00 52.06 828 HIS A O 1
ATOM 6607 N N . VAL A 1 829 ? -68.947 -61.848 99.008 1.00 58.12 829 VAL A N 1
ATOM 6608 C CA . VAL A 1 829 ? -68.249 -62.505 97.881 1.00 58.12 829 VAL A CA 1
ATOM 6609 C C . VAL A 1 829 ? -68.539 -61.770 96.575 1.00 58.12 829 VAL A C 1
ATOM 6611 O O . VAL A 1 829 ? -67.630 -61.562 95.777 1.00 58.12 829 VAL A O 1
ATOM 6614 N N . LYS A 1 830 ? -69.787 -61.322 96.390 1.00 56.31 830 LYS A N 1
ATOM 6615 C CA . LYS A 1 830 ? -70.209 -60.608 95.185 1.00 56.31 830 LYS A CA 1
ATOM 6616 C C . LYS A 1 830 ? -69.560 -59.222 95.095 1.00 56.31 830 LYS A C 1
ATOM 6618 O O . LYS A 1 830 ? -68.939 -58.916 94.082 1.00 56.31 830 LYS A O 1
ATOM 6623 N N . CYS A 1 831 ? -69.579 -58.463 96.192 1.00 57.56 831 CYS A N 1
ATOM 6624 C CA . CYS A 1 831 ? -68.892 -57.173 96.285 1.00 57.56 831 CYS A CA 1
ATOM 6625 C C . CYS A 1 831 ? -67.371 -57.319 96.063 1.00 57.56 831 CYS A C 1
ATOM 6627 O O . CYS A 1 831 ? -66.792 -56.582 95.275 1.00 57.56 831 CYS A O 1
ATOM 6629 N N . ALA A 1 832 ? -66.722 -58.335 96.649 1.00 61.25 832 ALA A N 1
ATOM 6630 C CA . ALA A 1 832 ? -65.294 -58.584 96.424 1.00 61.25 832 ALA A CA 1
ATOM 6631 C C . ALA A 1 832 ? -64.959 -58.989 94.972 1.00 61.25 832 ALA A C 1
ATOM 6633 O O . ALA A 1 832 ? -63.892 -58.629 94.474 1.00 61.25 832 ALA A O 1
ATOM 6634 N N . SER A 1 833 ? -65.844 -59.716 94.276 1.00 65.06 833 SER A N 1
ATOM 6635 C CA . SER A 1 833 ? -65.671 -59.998 92.842 1.00 65.06 833 SER A CA 1
ATOM 6636 C C . SER A 1 833 ? -65.912 -58.770 91.959 1.00 65.06 833 SER A C 1
ATOM 6638 O O . SER A 1 833 ? -65.199 -58.586 90.977 1.00 65.06 833 SER A O 1
ATOM 6640 N N . GLU A 1 834 ? -66.865 -57.910 92.324 1.00 66.38 834 GLU A N 1
ATOM 6641 C CA . GLU A 1 834 ? -67.161 -56.662 91.611 1.00 66.38 834 GLU A CA 1
ATOM 6642 C C . GLU A 1 834 ? -66.007 -55.652 91.771 1.00 66.38 834 GLU A C 1
ATOM 6644 O O . GLU A 1 834 ? -65.562 -55.088 90.773 1.00 66.38 834 GLU A O 1
ATOM 6649 N N . VAL A 1 835 ? -65.430 -55.518 92.975 1.00 71.81 835 VAL A N 1
ATOM 6650 C CA . VAL A 1 835 ? -64.224 -54.703 93.225 1.00 71.81 835 VAL A CA 1
ATOM 6651 C C . VAL A 1 835 ? -63.029 -55.208 92.414 1.00 71.81 835 VAL A C 1
ATOM 6653 O O . VAL A 1 835 ? -62.434 -54.419 91.691 1.00 71.81 835 VAL A O 1
ATOM 6656 N N . LYS A 1 836 ? -62.714 -56.513 92.431 1.00 73.44 836 LYS A N 1
ATOM 6657 C CA . LYS A 1 836 ? -61.606 -57.058 91.617 1.00 73.44 836 LYS A CA 1
ATOM 6658 C C . LYS A 1 836 ? -61.807 -56.851 90.116 1.00 73.44 836 LYS A C 1
ATOM 6660 O O . LYS A 1 836 ? -60.875 -56.463 89.422 1.00 73.44 836 LYS A O 1
ATOM 6665 N N . SER A 1 837 ? -63.029 -57.063 89.622 1.00 75.25 837 SER A N 1
ATOM 6666 C CA . SER A 1 837 ? -63.382 -56.803 88.222 1.00 75.25 837 SER A CA 1
ATOM 6667 C C . SER A 1 837 ? -63.153 -55.334 87.847 1.00 75.25 837 SER A C 1
ATOM 6669 O O . SER A 1 837 ? -62.716 -55.050 86.732 1.00 75.25 837 SER A O 1
ATOM 6671 N N . LYS A 1 838 ? -63.415 -54.401 88.774 1.00 73.25 838 LYS A N 1
ATOM 6672 C CA . LYS A 1 838 ? -63.178 -52.964 88.592 1.00 73.25 838 LYS A CA 1
ATOM 6673 C C . LYS A 1 838 ? -61.704 -52.568 88.725 1.00 73.25 838 LYS A C 1
ATOM 6675 O O . LYS A 1 838 ? -61.250 -51.771 87.917 1.00 73.25 838 LYS A O 1
ATOM 6680 N N . GLU A 1 839 ? -60.934 -53.172 89.629 1.00 73.75 839 GLU A N 1
ATOM 6681 C CA . GLU A 1 839 ? -59.470 -53.000 89.708 1.00 73.75 839 GLU A CA 1
ATOM 6682 C C . GLU A 1 839 ? -58.760 -53.506 88.434 1.00 73.75 839 GLU A C 1
ATOM 6684 O O . GLU A 1 839 ? -57.814 -52.889 87.943 1.00 73.75 839 GLU A O 1
ATOM 6689 N N . GLU A 1 840 ? -59.222 -54.621 87.856 1.00 76.00 840 GLU A N 1
ATOM 6690 C CA . GLU A 1 840 ? -58.728 -55.139 86.572 1.00 76.00 840 GLU A CA 1
ATOM 6691 C C . GLU A 1 840 ? -59.165 -54.274 85.378 1.00 76.00 840 GLU A C 1
ATOM 6693 O O . GLU A 1 840 ? -58.478 -54.228 84.357 1.00 76.00 840 GLU A O 1
ATOM 6698 N N . GLU A 1 841 ? -60.314 -53.603 85.462 1.00 73.69 841 GLU A N 1
ATOM 6699 C CA . GLU A 1 841 ? -60.785 -52.631 84.466 1.00 73.69 841 GLU A CA 1
ATOM 6700 C C . GLU A 1 841 ? -60.002 -51.307 84.550 1.00 73.69 841 GLU A C 1
ATOM 6702 O O . GLU A 1 841 ? -59.561 -50.807 83.515 1.00 73.69 841 GLU A O 1
ATOM 6707 N N . GLU A 1 842 ? -59.713 -50.814 85.760 1.00 73.12 842 GLU A N 1
ATOM 6708 C CA . GLU A 1 842 ? -58.851 -49.650 86.000 1.00 73.12 842 GLU A CA 1
ATOM 6709 C C . GLU A 1 842 ? -57.434 -49.886 85.463 1.00 73.12 842 GLU A C 1
ATOM 6711 O O . GLU A 1 842 ? -56.971 -49.106 84.635 1.00 73.12 842 GLU A O 1
ATOM 6716 N N . LYS A 1 843 ? -56.773 -51.000 85.813 1.00 75.56 843 LYS A N 1
ATOM 6717 C CA . LYS A 1 843 ? -55.423 -51.316 85.297 1.00 75.56 843 LYS A CA 1
ATOM 6718 C C . LYS A 1 843 ? -55.362 -51.377 83.771 1.00 75.56 843 LYS A C 1
ATOM 6720 O O . LYS A 1 843 ? -54.436 -50.841 83.166 1.00 75.56 843 LYS A O 1
ATOM 6725 N N . ARG A 1 844 ? -56.366 -51.985 83.125 1.00 76.69 844 ARG A N 1
ATOM 6726 C CA . ARG A 1 844 ? -56.462 -52.016 81.653 1.00 76.69 844 ARG A CA 1
ATOM 6727 C C . ARG A 1 844 ? -56.659 -50.618 81.057 1.00 76.69 844 ARG A C 1
ATOM 6729 O O . ARG A 1 844 ? -56.163 -50.361 79.959 1.00 76.69 844 ARG A O 1
ATOM 6736 N N . GLY A 1 845 ? -57.345 -49.724 81.771 1.00 71.50 845 GLY A N 1
ATOM 6737 C CA . GLY A 1 845 ? -57.438 -48.305 81.434 1.00 71.50 845 GLY A CA 1
ATOM 6738 C C . GLY A 1 845 ? -56.101 -47.574 81.593 1.00 71.50 845 GLY A C 1
ATOM 6739 O O . GLY A 1 845 ? -55.679 -46.886 80.667 1.00 71.50 845 GLY A O 1
ATOM 6740 N N . GLU A 1 846 ? -55.392 -47.761 82.711 1.00 71.06 846 GLU A N 1
ATOM 6741 C CA . GLU A 1 846 ? -54.088 -47.132 82.975 1.00 71.06 846 GLU A CA 1
ATOM 6742 C C . GLU A 1 846 ? -53.051 -47.527 81.915 1.00 71.06 846 GLU A C 1
ATOM 6744 O O . GLU A 1 846 ? -52.381 -46.666 81.343 1.00 71.06 846 GLU A O 1
ATOM 6749 N N . GLU A 1 847 ? -52.982 -48.816 81.569 1.00 77.50 847 GLU A N 1
ATOM 6750 C CA . GLU A 1 847 ? -52.155 -49.313 80.467 1.00 77.50 847 GLU A CA 1
ATOM 6751 C C . GLU A 1 847 ? -52.555 -48.704 79.112 1.00 77.50 847 GLU A C 1
ATOM 6753 O O . GLU A 1 847 ? -51.693 -48.440 78.272 1.00 77.50 847 GLU A O 1
ATOM 6758 N N . ALA A 1 848 ? -53.849 -48.465 78.869 1.00 75.00 848 ALA A N 1
ATOM 6759 C CA . ALA A 1 848 ? -54.318 -47.825 77.641 1.00 75.00 848 ALA A CA 1
ATOM 6760 C C . ALA A 1 848 ? -53.917 -46.344 77.564 1.00 75.00 848 ALA A C 1
ATOM 6762 O O . ALA A 1 848 ? -53.401 -45.918 76.528 1.00 75.00 848 ALA A O 1
ATOM 6763 N N . CYS A 1 849 ? -54.069 -45.583 78.652 1.00 73.56 849 CYS A N 1
ATOM 6764 C CA . CYS A 1 849 ? -53.611 -44.195 78.725 1.00 73.56 849 CYS A CA 1
ATOM 6765 C C . CYS A 1 849 ? -52.085 -44.083 78.624 1.00 73.56 849 CYS A C 1
ATOM 6767 O O . CYS A 1 849 ? -51.592 -43.204 77.919 1.00 73.56 849 CYS A O 1
ATOM 6769 N N . ALA A 1 850 ? -51.325 -44.999 79.234 1.00 74.75 850 ALA A N 1
ATOM 6770 C CA . ALA A 1 850 ? -49.870 -45.044 79.092 1.00 74.75 850 ALA A CA 1
ATOM 6771 C C . ALA A 1 850 ? -49.439 -45.279 77.630 1.00 74.75 850 ALA A C 1
ATOM 6773 O O . ALA A 1 850 ? -48.570 -44.567 77.123 1.00 74.75 850 ALA A O 1
ATOM 6774 N N . ARG A 1 851 ? -50.086 -46.214 76.911 1.00 78.81 851 ARG A N 1
ATOM 6775 C CA . ARG A 1 851 ? -49.829 -46.439 75.473 1.00 78.81 851 ARG A CA 1
ATOM 6776 C C . ARG A 1 851 ? -50.150 -45.205 74.625 1.00 78.81 851 ARG A C 1
ATOM 6778 O O . ARG A 1 851 ? -49.332 -44.825 73.788 1.00 78.81 851 ARG A O 1
ATOM 6785 N N . LEU A 1 852 ? -51.303 -44.570 74.853 1.00 78.75 852 LEU A N 1
ATOM 6786 C CA . LEU A 1 852 ? -51.702 -43.354 74.134 1.00 78.75 852 LEU A CA 1
ATOM 6787 C C . LEU A 1 852 ? -50.744 -42.186 74.417 1.00 78.75 852 LEU A C 1
ATOM 6789 O O . LEU A 1 852 ? -50.339 -41.503 73.483 1.00 78.75 852 LEU A O 1
ATOM 6793 N N . SER A 1 853 ? -50.304 -42.005 75.664 1.00 73.38 853 SER A N 1
ATOM 6794 C CA . SER A 1 853 ? -49.338 -40.966 76.056 1.00 73.38 853 SER A CA 1
ATOM 6795 C C . SER A 1 853 ? -47.985 -41.114 75.339 1.00 73.38 853 SER A C 1
ATOM 6797 O O . SER A 1 853 ? -47.440 -40.138 74.813 1.00 73.38 853 SER A O 1
ATOM 6799 N N . VAL A 1 854 ? -47.476 -42.346 75.210 1.00 78.94 854 VAL A N 1
ATOM 6800 C CA . VAL A 1 854 ? -46.254 -42.632 74.435 1.00 78.94 854 VAL A CA 1
ATOM 6801 C C . VAL A 1 854 ? -46.455 -42.342 72.941 1.00 78.94 854 VAL A C 1
ATOM 6803 O O . VAL A 1 854 ? -45.591 -41.720 72.321 1.00 78.94 854 VAL A O 1
ATOM 6806 N N . GLN A 1 855 ? -47.599 -42.716 72.356 1.00 77.25 855 GLN A N 1
ATOM 6807 C CA . GLN A 1 855 ? -47.901 -42.414 70.948 1.00 77.25 855 GLN A CA 1
ATOM 6808 C C . GLN A 1 855 ? -48.061 -40.907 70.681 1.00 77.25 855 GLN A C 1
ATOM 6810 O O . GLN A 1 855 ? -47.531 -40.406 69.690 1.00 77.25 855 GLN A O 1
ATOM 6815 N N . VAL A 1 856 ? -48.727 -40.169 71.575 1.00 75.12 856 VAL A N 1
ATOM 6816 C CA . VAL A 1 856 ? -48.845 -38.701 71.528 1.00 75.12 856 VAL A CA 1
ATOM 6817 C C . VAL A 1 856 ? -47.465 -38.043 71.622 1.00 75.12 856 VAL A C 1
ATOM 6819 O O . VAL A 1 856 ? -47.187 -37.097 70.885 1.00 75.12 856 VAL A O 1
ATOM 6822 N N . SER A 1 857 ? -46.575 -38.555 72.474 1.00 74.62 857 SER A N 1
ATOM 6823 C CA . SER A 1 857 ? -45.203 -38.043 72.608 1.00 74.62 857 SER A CA 1
ATOM 6824 C C . SER A 1 857 ? -44.390 -38.247 71.322 1.00 74.62 857 SER A C 1
ATOM 6826 O O . SER A 1 857 ? -43.823 -37.291 70.796 1.00 74.62 857 SER A O 1
ATOM 6828 N N . ALA A 1 858 ? -44.421 -39.453 70.745 1.00 75.62 858 ALA A N 1
ATOM 6829 C CA . ALA A 1 858 ? -43.731 -39.757 69.489 1.00 75.62 858 ALA A CA 1
ATOM 6830 C C . ALA A 1 858 ? -44.282 -38.955 68.289 1.00 75.62 858 ALA A C 1
ATOM 6832 O O . ALA A 1 858 ? -43.520 -38.482 67.446 1.00 75.62 858 ALA A O 1
ATOM 6833 N N . LEU A 1 859 ? -45.604 -38.752 68.211 1.00 73.81 859 LEU A N 1
ATOM 6834 C CA . LEU A 1 859 ? -46.213 -37.920 67.166 1.00 73.81 859 LEU A CA 1
ATOM 6835 C C . LEU A 1 859 ? -45.831 -36.438 67.302 1.00 73.81 859 LEU A C 1
ATOM 6837 O O . LEU A 1 859 ? -45.572 -35.797 66.284 1.00 73.81 859 LEU A O 1
ATOM 6841 N N . ASN A 1 860 ? -45.734 -35.900 68.524 1.00 70.56 860 ASN A N 1
ATOM 6842 C CA . ASN A 1 860 ? -45.237 -34.538 68.752 1.00 70.56 860 ASN A CA 1
ATOM 6843 C C . ASN A 1 860 ? -43.799 -34.356 68.241 1.00 70.56 860 ASN A C 1
ATOM 6845 O O . ASN A 1 860 ? -43.503 -33.367 67.569 1.00 70.56 860 ASN A O 1
ATOM 6849 N N . GLU A 1 861 ? -42.913 -35.315 68.516 1.00 78.31 861 GLU A N 1
ATOM 6850 C CA . GLU A 1 861 ? -41.510 -35.263 68.091 1.00 78.31 861 GLU A CA 1
ATOM 6851 C C . GLU A 1 861 ? -41.356 -35.403 66.563 1.00 78.31 861 GLU A C 1
ATOM 6853 O O . GLU A 1 861 ? -40.579 -34.672 65.936 1.00 78.31 861 GLU A O 1
ATOM 6858 N N . ASN A 1 862 ? -42.185 -36.239 65.929 1.00 74.62 862 ASN A N 1
ATOM 6859 C CA . ASN A 1 862 ? -42.273 -36.338 64.469 1.00 74.62 862 ASN A CA 1
ATOM 6860 C C . ASN A 1 862 ? -42.777 -35.032 63.827 1.00 74.62 862 ASN A C 1
ATOM 6862 O O . ASN A 1 862 ? -42.159 -34.539 62.882 1.00 74.62 862 ASN A O 1
ATOM 6866 N N . VAL A 1 863 ? -43.839 -34.413 64.361 1.00 74.19 863 VAL A N 1
ATOM 6867 C CA . VAL A 1 863 ? -44.345 -33.107 63.886 1.00 74.19 863 VAL A CA 1
ATOM 6868 C C . VAL A 1 863 ? -43.288 -32.008 64.063 1.00 74.19 863 VAL A C 1
ATOM 6870 O O . VAL A 1 863 ? -43.100 -31.182 63.168 1.00 74.19 863 VAL A O 1
ATOM 6873 N N . ALA A 1 864 ? -42.548 -32.006 65.176 1.00 72.62 864 ALA A N 1
ATOM 6874 C CA . ALA A 1 864 ? -41.450 -31.067 65.412 1.00 72.62 864 ALA A CA 1
ATOM 6875 C C . ALA A 1 864 ? -40.258 -31.276 64.456 1.00 72.62 864 ALA A C 1
ATOM 6877 O O . ALA A 1 864 ? -39.522 -30.330 64.166 1.00 72.62 864 ALA A O 1
ATOM 6878 N N . THR A 1 865 ? -40.058 -32.494 63.952 1.00 77.12 865 THR A N 1
ATOM 6879 C CA . THR A 1 865 ? -39.010 -32.824 62.974 1.00 77.12 865 THR A CA 1
ATOM 6880 C C . THR A 1 865 ? -39.425 -32.419 61.562 1.00 77.12 865 THR A C 1
ATOM 6882 O O . THR A 1 865 ? -38.752 -31.577 60.966 1.00 77.12 865 THR A O 1
ATOM 6885 N N . LEU A 1 866 ? -40.604 -32.850 61.100 1.00 72.19 866 LEU A N 1
ATOM 6886 C CA . LEU A 1 866 ? -41.175 -32.444 59.807 1.00 72.19 866 LEU A CA 1
ATOM 6887 C C . LEU A 1 866 ? -41.296 -30.918 59.674 1.00 72.19 866 LEU A C 1
ATOM 6889 O O . LEU A 1 866 ? -41.041 -30.360 58.610 1.00 72.19 866 LEU A O 1
ATOM 6893 N N . LYS A 1 867 ? -41.635 -30.208 60.761 1.00 73.62 867 LYS A N 1
ATOM 6894 C CA . LYS A 1 867 ? -41.683 -28.737 60.768 1.00 73.62 867 LYS A CA 1
ATOM 6895 C C . LYS A 1 867 ? -40.305 -28.101 60.539 1.00 73.62 867 LYS A C 1
ATOM 6897 O O . LYS A 1 867 ? -40.228 -27.107 59.821 1.00 73.62 867 LYS A O 1
ATOM 6902 N N . ARG A 1 868 ? -39.230 -28.657 61.114 1.00 76.00 868 ARG A N 1
ATOM 6903 C CA . ARG A 1 868 ? -37.851 -28.172 60.907 1.00 76.00 868 ARG A CA 1
ATOM 6904 C C . ARG A 1 868 ? -37.365 -28.444 59.484 1.00 76.00 868 ARG A C 1
ATOM 6906 O O . ARG A 1 868 ? -36.740 -27.570 58.889 1.00 76.00 868 ARG A O 1
ATOM 6913 N N . GLU A 1 869 ? -37.684 -29.614 58.936 1.00 70.31 869 GLU A N 1
ATOM 6914 C CA . GLU A 1 869 ? -37.345 -30.004 57.560 1.00 70.31 869 GLU A CA 1
ATOM 6915 C C . GLU A 1 869 ? -38.084 -29.139 56.534 1.00 70.31 869 GLU A C 1
ATOM 6917 O O . GLU A 1 869 ? -37.452 -28.558 55.651 1.00 70.31 869 GLU A O 1
ATOM 6922 N N . TRP A 1 870 ? -39.395 -28.943 56.712 1.00 75.00 870 TRP A N 1
ATOM 6923 C CA . TRP A 1 870 ? -40.198 -28.039 55.888 1.00 75.00 870 TRP A CA 1
ATOM 6924 C C . TRP A 1 870 ? -39.664 -26.598 55.923 1.00 75.00 870 TRP A C 1
ATOM 6926 O O . TRP A 1 870 ? -39.454 -25.995 54.873 1.00 75.00 870 TRP A O 1
ATOM 6936 N N . GLN A 1 871 ? -39.337 -26.071 57.111 1.00 75.19 871 GLN A N 1
ATOM 6937 C CA . GLN A 1 871 ? -38.683 -24.761 57.263 1.00 75.19 871 GLN A CA 1
ATOM 6938 C C . GLN A 1 871 ? -37.267 -24.711 56.660 1.00 75.19 871 GLN A C 1
ATOM 6940 O O . GLN A 1 871 ? -36.759 -23.626 56.378 1.00 75.19 871 GLN A O 1
ATOM 6945 N N . GLY A 1 872 ? -36.589 -25.849 56.501 1.00 72.31 872 GLY A N 1
ATOM 6946 C CA . GLY A 1 872 ? -35.324 -25.964 55.773 1.00 72.31 872 GLY A CA 1
ATOM 6947 C C . GLY A 1 872 ? -35.535 -25.846 54.264 1.00 72.31 872 GLY A C 1
ATOM 6948 O O . GLY A 1 872 ? -34.956 -24.963 53.636 1.00 72.31 872 GLY A O 1
ATOM 6949 N N . SER A 1 873 ? -36.422 -26.672 53.704 1.00 64.62 873 SER A N 1
ATOM 6950 C CA . SER A 1 873 ? -36.779 -26.646 52.278 1.00 64.62 873 SER A CA 1
ATOM 6951 C C . SER A 1 873 ? -37.352 -25.285 51.854 1.00 64.62 873 SER A C 1
ATOM 6953 O O . SER A 1 873 ? -36.901 -24.714 50.866 1.00 64.62 873 SER A O 1
ATOM 6955 N N . GLN A 1 874 ? -38.228 -24.672 52.660 1.00 66.62 874 GLN A N 1
ATOM 6956 C CA . GLN A 1 874 ? -38.775 -23.336 52.387 1.00 66.62 874 GLN A CA 1
ATOM 6957 C C . GLN A 1 874 ? -37.687 -22.244 52.311 1.00 66.62 874 GLN A C 1
ATOM 6959 O O . GLN A 1 874 ? -37.784 -21.338 51.487 1.00 66.62 874 GLN A O 1
ATOM 6964 N N . ARG A 1 875 ? -36.621 -22.343 53.123 1.00 77.00 875 ARG A N 1
ATOM 6965 C CA . ARG A 1 875 ? -35.460 -21.437 53.034 1.00 77.00 875 ARG A CA 1
ATOM 6966 C C . ARG A 1 875 ? -34.617 -21.687 51.781 1.00 77.00 875 ARG A C 1
ATOM 6968 O O . ARG A 1 875 ? -34.155 -20.721 51.186 1.00 77.00 875 ARG A O 1
ATOM 6975 N N . ARG A 1 876 ? -34.452 -22.946 51.351 1.00 73.06 876 ARG A N 1
ATOM 6976 C CA . ARG A 1 876 ? -33.770 -23.279 50.082 1.00 73.06 876 ARG A CA 1
ATOM 6977 C C . ARG A 1 876 ? -34.530 -22.739 48.872 1.00 73.06 876 ARG A C 1
ATOM 6979 O O . ARG A 1 876 ? -33.914 -22.145 47.998 1.00 73.06 876 ARG A O 1
ATOM 6986 N N . VAL A 1 877 ? -35.858 -22.882 48.859 1.00 68.38 877 VAL A N 1
ATOM 6987 C CA . VAL A 1 877 ? -36.735 -22.314 47.821 1.00 68.38 877 VAL A CA 1
ATOM 6988 C C . VAL A 1 877 ? -36.554 -20.796 47.717 1.00 68.38 877 VAL A C 1
ATOM 6990 O O . VAL A 1 877 ? -36.319 -20.302 46.620 1.00 68.38 877 VAL A O 1
ATOM 6993 N N . ALA A 1 878 ? -36.583 -20.073 48.840 1.00 74.31 878 ALA A N 1
ATOM 6994 C CA . ALA A 1 878 ? -36.424 -18.616 48.843 1.00 74.31 878 ALA A CA 1
ATOM 6995 C C . ALA A 1 878 ? -35.038 -18.148 48.346 1.00 74.31 878 ALA A C 1
ATOM 6997 O O . ALA A 1 878 ? -34.939 -17.133 47.658 1.00 74.31 878 ALA A O 1
ATOM 6998 N N . GLU A 1 879 ? -33.967 -18.883 48.664 1.00 77.38 879 GLU A N 1
ATOM 6999 C CA . GLU A 1 879 ? -32.617 -18.557 48.183 1.00 77.38 879 GLU A CA 1
ATOM 7000 C C . GLU A 1 879 ? -32.452 -18.865 46.682 1.00 77.38 879 GLU A C 1
ATOM 7002 O O . GLU A 1 879 ? -31.872 -18.061 45.957 1.00 77.38 879 GLU A O 1
ATOM 7007 N N . LEU A 1 880 ? -33.032 -19.965 46.186 1.00 73.31 880 LEU A N 1
ATOM 7008 C CA . LEU A 1 880 ? -33.049 -20.296 44.753 1.00 73.31 880 LEU A CA 1
ATOM 7009 C C . LEU A 1 880 ? -33.908 -19.319 43.925 1.00 73.31 880 LEU A C 1
ATOM 7011 O O . LEU A 1 880 ? -33.546 -18.999 42.793 1.00 73.31 880 LEU A O 1
ATOM 7015 N N . GLU A 1 881 ? -35.022 -18.810 44.467 1.00 72.12 881 GLU A N 1
ATOM 7016 C CA . GLU A 1 881 ? -35.820 -17.740 43.835 1.00 72.12 881 GLU A CA 1
ATOM 7017 C C . GLU A 1 881 ? -34.987 -16.471 43.653 1.00 72.12 881 GLU A C 1
ATOM 7019 O O . GLU A 1 881 ? -34.849 -15.967 42.541 1.00 72.12 881 GLU A O 1
ATOM 7024 N N . LYS A 1 882 ? -34.352 -16.019 44.735 1.00 81.75 882 LYS A N 1
ATOM 7025 C CA . LYS A 1 882 ? -33.455 -14.862 44.765 1.00 81.75 882 LYS A CA 1
ATOM 7026 C C . LYS A 1 882 ? -32.285 -14.997 43.780 1.00 81.75 882 LYS A C 1
ATOM 7028 O O . LYS A 1 882 ? -32.044 -14.067 43.020 1.00 81.75 882 LYS A O 1
ATOM 7033 N N . GLN A 1 883 ? -31.618 -16.152 43.722 1.00 77.81 883 GLN A N 1
ATOM 7034 C CA . GLN A 1 883 ? -30.556 -16.419 42.737 1.00 77.81 883 GLN A CA 1
ATOM 7035 C C . GLN A 1 883 ? -31.080 -16.407 41.290 1.00 77.81 883 GLN A C 1
ATOM 7037 O O . GLN A 1 883 ? -30.409 -15.913 40.385 1.00 77.81 883 GLN A O 1
ATOM 7042 N N . THR A 1 884 ? -32.297 -16.912 41.062 1.00 68.44 884 THR A N 1
ATOM 7043 C CA . THR A 1 884 ? -32.945 -16.876 39.740 1.00 68.44 884 THR A CA 1
ATOM 7044 C C . THR A 1 884 ? -33.273 -15.441 39.313 1.00 68.44 884 THR A C 1
ATOM 7046 O O . THR A 1 884 ? -33.124 -15.103 38.139 1.00 68.44 884 THR A O 1
ATOM 7049 N N . ASP A 1 885 ? -33.700 -14.585 40.242 1.00 78.12 885 ASP A N 1
ATOM 7050 C CA . ASP A 1 885 ? -33.999 -13.177 39.965 1.00 78.12 885 ASP A CA 1
ATOM 7051 C C . ASP A 1 885 ? -32.730 -12.321 39.799 1.00 78.12 885 ASP A C 1
ATOM 7053 O O . ASP A 1 885 ? -32.703 -11.445 38.932 1.00 78.12 885 ASP A O 1
ATOM 7057 N N . GLU A 1 886 ? -31.658 -12.611 40.545 1.00 80.62 886 GLU A N 1
ATOM 7058 C CA . GLU A 1 886 ? -30.330 -11.997 40.374 1.00 80.62 886 GLU A CA 1
ATOM 7059 C C . GLU A 1 886 ? -29.771 -12.280 38.966 1.00 80.62 886 GLU A C 1
ATOM 7061 O O . GLU A 1 886 ? -29.536 -11.344 38.197 1.00 80.62 886 GLU A O 1
ATOM 7066 N N . LEU A 1 887 ? -29.700 -13.554 38.560 1.00 74.94 887 LEU A N 1
ATOM 7067 C CA . LEU A 1 887 ? -29.260 -13.955 37.215 1.00 74.94 887 LEU A CA 1
ATOM 7068 C C . LEU A 1 887 ? -30.171 -13.414 36.097 1.00 74.94 887 LEU A C 1
ATOM 7070 O O . LEU A 1 887 ? -29.697 -13.071 35.013 1.00 74.94 887 LEU A O 1
ATOM 7074 N N . ARG A 1 888 ? -31.486 -13.296 36.335 1.00 75.44 888 ARG A N 1
ATOM 7075 C CA . ARG A 1 888 ? -32.418 -12.652 35.389 1.00 75.44 888 ARG A CA 1
ATOM 7076 C C . ARG A 1 888 ? -32.094 -11.163 35.212 1.00 75.44 888 ARG A C 1
ATOM 7078 O O . ARG A 1 888 ? -32.193 -10.655 34.095 1.00 75.44 888 ARG A O 1
ATOM 7085 N N . GLY A 1 889 ? -31.712 -10.474 36.289 1.00 80.44 889 GLY A N 1
ATOM 7086 C CA . GLY A 1 889 ? -31.250 -9.087 36.250 1.00 80.44 889 GLY A CA 1
ATOM 7087 C C . GLY A 1 889 ? -29.954 -8.927 35.454 1.00 80.44 889 GLY A C 1
ATOM 7088 O O . GLY A 1 889 ? -29.874 -8.058 34.586 1.00 80.44 889 GLY A O 1
ATOM 7089 N N . GLU A 1 890 ? -28.975 -9.802 35.684 1.00 79.19 890 GLU A N 1
ATOM 7090 C CA . GLU A 1 890 ? -27.706 -9.820 34.942 1.00 79.19 890 GLU A CA 1
ATOM 7091 C C . GLU A 1 890 ? -27.915 -10.051 33.440 1.00 79.19 890 GLU A C 1
ATOM 7093 O O . GLU A 1 890 ? -27.384 -9.295 32.623 1.00 79.19 890 GLU A O 1
ATOM 7098 N N . ILE A 1 891 ? -28.752 -11.026 33.063 1.00 69.12 891 ILE A N 1
ATOM 7099 C CA . ILE A 1 891 ? -29.112 -11.281 31.660 1.00 69.12 891 ILE A CA 1
ATOM 7100 C C . ILE A 1 891 ? -29.734 -10.029 31.024 1.00 69.12 891 ILE A C 1
ATOM 7102 O O . ILE A 1 891 ? -29.306 -9.633 29.943 1.00 69.12 891 ILE A O 1
ATOM 7106 N N . ALA A 1 892 ? -30.669 -9.350 31.697 1.00 75.81 892 ALA A N 1
ATOM 7107 C CA . ALA A 1 892 ? -31.296 -8.137 31.164 1.00 75.81 892 ALA A CA 1
ATOM 7108 C C . ALA A 1 892 ? -30.298 -6.972 30.969 1.00 75.81 892 ALA A C 1
ATOM 7110 O O . ALA A 1 892 ? -30.394 -6.224 29.992 1.00 75.81 892 ALA A O 1
ATOM 7111 N N . VAL A 1 893 ? -29.314 -6.822 31.865 1.00 79.00 893 VAL A N 1
ATOM 7112 C CA . VAL A 1 893 ? -28.235 -5.824 31.730 1.00 79.00 893 VAL A CA 1
ATOM 7113 C C . VAL A 1 893 ? -27.300 -6.170 30.568 1.00 79.00 893 VAL A C 1
ATOM 7115 O O . VAL A 1 893 ? -26.919 -5.281 29.799 1.00 79.00 893 VAL A O 1
ATOM 7118 N N . LEU A 1 894 ? -26.956 -7.449 30.393 1.00 72.00 894 LEU A N 1
ATOM 7119 C CA . LEU A 1 894 ? -26.148 -7.918 29.265 1.00 72.00 894 LEU A CA 1
ATOM 7120 C C . LEU A 1 894 ? -26.885 -7.744 27.931 1.00 72.00 894 LEU A C 1
ATOM 7122 O O . LEU A 1 894 ? -26.298 -7.222 26.986 1.00 72.00 894 LEU A O 1
ATOM 7126 N N . GLU A 1 895 ? -28.173 -8.083 27.857 1.00 73.75 895 GLU A N 1
ATOM 7127 C CA . GLU A 1 895 ? -29.019 -7.874 26.673 1.00 73.75 895 GLU A CA 1
ATOM 7128 C C . GLU A 1 895 ? -29.094 -6.389 26.283 1.00 73.75 895 GLU A C 1
ATOM 7130 O O . GLU A 1 895 ? -28.856 -6.044 25.122 1.00 73.75 895 GLU A O 1
ATOM 7135 N N . ALA A 1 896 ? -29.324 -5.490 27.247 1.00 77.25 896 ALA A N 1
ATOM 7136 C CA . ALA A 1 896 ? -29.312 -4.045 27.010 1.00 77.25 896 ALA A CA 1
ATOM 7137 C C . ALA A 1 896 ? -27.932 -3.533 26.546 1.00 77.25 896 ALA A C 1
ATOM 7139 O O . ALA A 1 896 ? -27.842 -2.688 25.652 1.00 77.25 896 ALA A O 1
ATOM 7140 N N . THR A 1 897 ? -26.849 -4.076 27.108 1.00 76.19 897 THR A N 1
ATOM 7141 C CA . THR A 1 897 ? -25.469 -3.727 26.730 1.00 76.19 897 THR A CA 1
ATOM 7142 C C . THR A 1 897 ? -25.144 -4.193 25.309 1.00 76.19 897 THR A C 1
ATOM 7144 O O . THR A 1 897 ? -24.583 -3.427 24.520 1.00 76.19 897 THR A O 1
ATOM 7147 N N . VAL A 1 898 ? -25.533 -5.419 24.948 1.00 72.12 898 VAL A N 1
ATOM 7148 C CA . VAL A 1 898 ? -25.402 -5.965 23.590 1.00 72.12 898 VAL A CA 1
ATOM 7149 C C . VAL A 1 898 ? -26.208 -5.127 22.599 1.00 72.12 898 VAL A C 1
ATOM 7151 O O . VAL A 1 898 ? -25.682 -4.779 21.542 1.00 72.12 898 VAL A O 1
ATOM 7154 N N . GLN A 1 899 ? -27.441 -4.748 22.944 1.00 76.06 899 GLN A N 1
ATOM 7155 C CA . GLN A 1 899 ? -28.289 -3.913 22.094 1.00 76.06 899 GLN A CA 1
ATOM 7156 C C . GLN A 1 899 ? -27.659 -2.534 21.840 1.00 76.06 899 GLN A C 1
ATOM 7158 O O . GLN A 1 899 ? -27.533 -2.134 20.682 1.00 76.06 899 GLN A O 1
ATOM 7163 N N . ASN A 1 900 ? -27.161 -1.855 22.881 1.00 80.69 900 ASN A N 1
ATOM 7164 C CA . ASN A 1 900 ? -26.477 -0.567 22.722 1.00 80.69 900 ASN A CA 1
ATOM 7165 C C . ASN A 1 900 ? -25.239 -0.682 21.807 1.00 80.69 900 ASN A C 1
ATOM 7167 O O . ASN A 1 900 ? -25.091 0.085 20.858 1.00 80.69 900 ASN A O 1
ATOM 7171 N N . ASN A 1 901 ? -24.401 -1.709 22.002 1.00 68.94 901 ASN A N 1
ATOM 7172 C CA . ASN A 1 901 ? -23.244 -1.966 21.130 1.00 68.94 901 ASN A CA 1
ATOM 7173 C C . ASN A 1 901 ? -23.653 -2.253 19.667 1.00 68.94 901 ASN A C 1
ATOM 7175 O O . ASN A 1 901 ? -22.934 -1.885 18.734 1.00 68.94 901 ASN A O 1
ATOM 7179 N N . GLN A 1 902 ? -24.798 -2.906 19.431 1.00 65.88 902 GLN A N 1
ATOM 7180 C CA . GLN A 1 902 ? -25.322 -3.121 18.077 1.00 65.88 902 GLN A CA 1
ATOM 7181 C C . GLN A 1 902 ? -25.804 -1.822 17.421 1.00 65.88 902 GLN A C 1
ATOM 7183 O O . GLN A 1 902 ? -25.590 -1.635 16.219 1.00 65.88 902 GLN A O 1
ATOM 7188 N N . ASP A 1 903 ? -26.432 -0.930 18.185 1.00 80.62 903 ASP A N 1
ATOM 7189 C CA . ASP A 1 903 ? -26.930 0.352 17.690 1.00 80.62 903 ASP A CA 1
ATOM 7190 C C . ASP A 1 903 ? -25.775 1.344 17.430 1.00 80.62 903 ASP A C 1
ATOM 7192 O O . ASP A 1 903 ? -25.738 1.964 16.363 1.00 80.62 903 ASP A O 1
ATOM 7196 N N . GLU A 1 904 ? -24.756 1.387 18.298 1.00 82.12 904 GLU A N 1
ATOM 7197 C CA . GLU A 1 904 ? -23.486 2.095 18.052 1.00 82.12 904 GLU A CA 1
ATOM 7198 C C . GLU A 1 904 ? -22.790 1.590 16.777 1.00 82.12 904 GLU A C 1
ATOM 7200 O O . GLU A 1 904 ? -22.408 2.381 15.908 1.00 82.12 904 GLU A O 1
ATOM 7205 N N . ARG A 1 905 ? -22.684 0.264 16.601 1.00 75.06 905 ARG A N 1
ATOM 7206 C CA . ARG A 1 905 ? -22.125 -0.344 15.381 1.00 75.06 905 ARG A CA 1
ATOM 7207 C C . ARG A 1 905 ? -22.931 0.024 14.134 1.00 75.06 905 ARG A C 1
ATOM 7209 O O . ARG A 1 905 ? -22.335 0.259 13.082 1.00 75.06 905 ARG A O 1
ATOM 7216 N N . ARG A 1 906 ? -24.265 0.098 14.226 1.00 83.00 906 ARG A N 1
ATOM 7217 C CA . ARG A 1 906 ? -25.130 0.515 13.108 1.00 83.00 906 ARG A CA 1
ATOM 7218 C C . ARG A 1 906 ? -24.872 1.974 12.726 1.00 83.00 906 ARG A C 1
ATOM 7220 O O . ARG A 1 906 ? -24.704 2.256 11.542 1.00 83.00 906 ARG A O 1
ATOM 7227 N N . ALA A 1 907 ? -24.757 2.869 13.708 1.00 85.00 907 ALA A N 1
ATOM 7228 C CA . ALA A 1 907 ? -24.444 4.281 13.484 1.00 85.00 907 ALA A CA 1
ATOM 7229 C C . ALA A 1 907 ? -23.043 4.490 12.872 1.00 85.00 907 ALA A C 1
ATOM 7231 O O . ALA A 1 907 ? -22.877 5.306 11.963 1.00 85.00 907 ALA A O 1
ATOM 7232 N N . LEU A 1 908 ? -22.036 3.730 13.321 1.00 84.69 908 LEU A N 1
ATOM 7233 C CA . LEU A 1 908 ? -20.687 3.766 12.744 1.00 84.69 908 LEU A CA 1
ATOM 7234 C C . LEU A 1 908 ? -20.666 3.274 11.290 1.00 84.69 908 LEU A C 1
ATOM 7236 O O . LEU A 1 908 ? -20.080 3.945 10.441 1.00 84.69 908 LEU A O 1
ATOM 7240 N N . LEU A 1 909 ? -21.344 2.162 10.984 1.00 82.38 909 LEU A N 1
ATOM 7241 C CA . LEU A 1 909 ? -21.469 1.652 9.612 1.00 82.38 909 LEU A CA 1
ATOM 7242 C C . LEU A 1 909 ? -22.175 2.656 8.692 1.00 82.38 909 LEU A C 1
ATOM 7244 O O . LEU A 1 909 ? -21.695 2.913 7.590 1.00 82.38 909 LEU A O 1
ATOM 7248 N N . GLU A 1 910 ? -23.265 3.277 9.148 1.00 86.19 910 GLU A N 1
ATOM 7249 C CA . GLU A 1 910 ? -23.963 4.309 8.374 1.00 86.19 910 GLU A CA 1
ATOM 7250 C C . GLU A 1 910 ? -23.062 5.529 8.102 1.00 86.19 910 GLU A C 1
ATOM 7252 O O . GLU A 1 910 ? -23.111 6.113 7.017 1.00 86.19 910 GLU A O 1
ATOM 7257 N N . ARG A 1 911 ? -22.192 5.896 9.055 1.00 87.31 911 ARG A N 1
ATOM 7258 C CA . ARG A 1 911 ? -21.201 6.966 8.869 1.00 87.31 911 ARG A CA 1
ATOM 7259 C C . ARG A 1 911 ? -20.104 6.578 7.872 1.00 87.31 911 ARG A C 1
ATOM 7261 O O . ARG A 1 911 ? -19.733 7.420 7.059 1.00 87.31 911 ARG A O 1
ATOM 7268 N N . CYS A 1 912 ? -19.617 5.335 7.899 1.00 76.69 912 CYS A N 1
ATOM 7269 C CA . CYS A 1 912 ? -18.642 4.840 6.920 1.00 76.69 912 CYS A CA 1
ATOM 7270 C C . CYS A 1 912 ? -19.214 4.849 5.498 1.00 76.69 912 CYS A C 1
ATOM 7272 O O . CYS A 1 912 ? -18.615 5.466 4.625 1.00 76.69 912 CYS A O 1
ATOM 7274 N N . VAL A 1 913 ? -20.411 4.289 5.285 1.00 83.56 913 VAL A N 1
ATOM 7275 C CA . VAL A 1 913 ? -21.065 4.255 3.959 1.00 83.56 913 VAL A CA 1
ATOM 7276 C C . VAL A 1 913 ? -21.310 5.667 3.404 1.00 83.56 913 VAL A C 1
ATOM 7278 O O . VAL A 1 913 ? -21.138 5.911 2.209 1.00 83.56 913 VAL A O 1
ATOM 7281 N N . LYS A 1 914 ? -21.665 6.637 4.261 1.00 86.94 914 LYS A N 1
ATOM 7282 C CA . LYS A 1 914 ? -21.766 8.052 3.855 1.00 86.94 914 LYS A CA 1
ATOM 7283 C C . LYS A 1 914 ? -20.410 8.625 3.433 1.00 86.94 914 LYS A C 1
ATOM 7285 O O . LYS A 1 914 ? -20.338 9.265 2.387 1.00 86.94 914 LYS A O 1
ATOM 7290 N N . GLY A 1 915 ? -19.349 8.355 4.197 1.00 82.81 915 GLY A N 1
ATOM 7291 C CA . GLY A 1 915 ? -17.982 8.772 3.868 1.00 82.81 915 GLY A CA 1
ATOM 7292 C C . GLY A 1 915 ? -17.463 8.165 2.560 1.00 82.81 915 GLY A C 1
ATOM 7293 O O . GLY A 1 915 ? -16.912 8.884 1.732 1.00 82.81 915 GLY A O 1
ATOM 7294 N N . GLU A 1 916 ? -17.704 6.876 2.320 1.00 81.62 916 GLU A N 1
ATOM 7295 C CA . GLU A 1 916 ? -17.367 6.189 1.063 1.00 81.62 916 GLU A CA 1
ATOM 7296 C C . GLU A 1 916 ? -18.057 6.852 -0.142 1.00 81.62 916 GLU A C 1
ATOM 7298 O O . GLU A 1 916 ? -17.401 7.189 -1.130 1.00 81.62 916 GLU A O 1
ATOM 7303 N N . GLY A 1 917 ? -19.358 7.145 -0.031 1.00 83.06 917 GLY A N 1
ATOM 7304 C CA . GLY A 1 917 ? -20.111 7.851 -1.074 1.00 83.06 917 GLY A CA 1
ATOM 7305 C C . GLY A 1 917 ? -19.709 9.322 -1.272 1.00 83.06 917 GLY A C 1
ATOM 7306 O O . GLY A 1 917 ? -19.968 9.897 -2.332 1.00 83.06 917 GLY A O 1
ATOM 7307 N N . GLU A 1 918 ? -19.084 9.966 -0.285 1.00 91.75 918 GLU A N 1
ATOM 7308 C CA . GLU A 1 918 ? -18.468 11.293 -0.435 1.00 91.75 918 GLU A CA 1
ATOM 7309 C C . GLU A 1 918 ? -17.096 11.208 -1.117 1.00 91.75 918 GLU A C 1
ATOM 7311 O O . GLU A 1 918 ? -16.813 12.001 -2.019 1.00 91.75 918 GLU A O 1
ATOM 7316 N N . ILE A 1 919 ? -16.285 10.204 -0.770 1.00 87.31 919 ILE A N 1
ATOM 7317 C CA . ILE A 1 919 ? -15.002 9.916 -1.423 1.00 87.31 919 ILE A CA 1
ATOM 7318 C C . ILE A 1 919 ? -15.211 9.630 -2.915 1.00 87.31 919 ILE A C 1
ATOM 7320 O O . ILE A 1 919 ? -14.520 10.224 -3.742 1.00 87.31 919 ILE A O 1
ATOM 7324 N N . GLU A 1 920 ? -16.195 8.807 -3.287 1.00 89.69 920 GLU A N 1
ATOM 7325 C CA . GLU A 1 920 ? -16.510 8.514 -4.694 1.00 89.69 920 GLU A CA 1
ATOM 7326 C C . GLU A 1 920 ? -16.901 9.787 -5.475 1.00 89.69 920 GLU A C 1
ATOM 7328 O O . GLU A 1 920 ? -16.430 10.023 -6.594 1.00 89.69 920 GLU A O 1
ATOM 7333 N N . LYS A 1 921 ? -17.712 10.673 -4.879 1.00 90.81 921 LYS A N 1
ATOM 7334 C CA . LYS A 1 921 ? -18.064 11.973 -5.485 1.00 90.81 921 LYS A CA 1
ATOM 7335 C C . LYS A 1 921 ? -16.837 12.863 -5.679 1.00 90.81 921 LYS A C 1
ATOM 7337 O O . LYS A 1 921 ? -16.705 13.494 -6.730 1.00 90.81 921 LYS A O 1
ATOM 7342 N N . LEU A 1 922 ? -15.933 12.910 -4.699 1.00 89.50 922 LEU A N 1
ATOM 7343 C CA . LEU A 1 922 ? -14.692 13.682 -4.786 1.00 89.50 922 LEU A CA 1
ATOM 7344 C C . LEU A 1 922 ? -13.736 13.105 -5.838 1.00 89.50 922 LEU A C 1
ATOM 7346 O O . LEU A 1 922 ? -13.186 13.871 -6.627 1.00 89.50 922 LEU A O 1
ATOM 7350 N N . GLN A 1 923 ? -13.591 11.781 -5.927 1.00 85.44 923 GLN A N 1
ATOM 7351 C CA . GLN A 1 923 ? -12.797 11.113 -6.965 1.00 85.44 923 GLN A CA 1
ATOM 7352 C C . GLN A 1 923 ? -13.326 11.429 -8.370 1.00 85.44 923 GLN A C 1
ATOM 7354 O O . GLN A 1 923 ? -12.559 11.849 -9.240 1.00 85.44 923 GLN A O 1
ATOM 7359 N N . ASN A 1 924 ? -14.643 11.327 -8.573 1.00 91.12 924 ASN A N 1
ATOM 7360 C CA . ASN A 1 924 ? -15.291 11.730 -9.820 1.00 91.12 924 ASN A CA 1
ATOM 7361 C C . ASN A 1 924 ? -15.051 13.215 -10.139 1.00 91.12 924 ASN A C 1
ATOM 7363 O O . ASN A 1 924 ? -14.750 13.562 -11.284 1.00 91.12 924 ASN A O 1
ATOM 7367 N N . LYS A 1 925 ? -15.094 14.099 -9.131 1.00 92.12 925 LYS A N 1
ATOM 7368 C CA . LYS A 1 925 ? -14.816 15.526 -9.333 1.00 92.12 925 LYS A CA 1
ATOM 7369 C C . LYS A 1 925 ? -13.352 15.807 -9.680 1.00 92.12 925 LYS A C 1
ATOM 7371 O O . LYS A 1 925 ? -13.087 16.650 -10.535 1.00 92.12 925 LYS A O 1
ATOM 7376 N N . VAL A 1 926 ? -12.409 15.087 -9.073 1.00 90.50 926 VAL A N 1
ATOM 7377 C CA . VAL A 1 926 ? -10.979 15.163 -9.412 1.00 90.50 926 VAL A CA 1
ATOM 7378 C C . VAL A 1 926 ? -10.735 14.688 -10.845 1.00 90.50 926 VAL A C 1
ATOM 7380 O O . VAL A 1 926 ? -9.990 15.345 -11.565 1.00 90.50 926 VAL A O 1
ATOM 7383 N N . MET A 1 927 ? -11.388 13.613 -11.302 1.00 89.62 927 MET A N 1
ATOM 7384 C CA . MET A 1 927 ? -11.300 13.176 -12.703 1.00 89.62 927 MET A CA 1
ATOM 7385 C C . MET A 1 927 ? -11.876 14.215 -13.678 1.00 89.62 927 MET A C 1
ATOM 7387 O O . MET A 1 927 ? -11.246 14.514 -14.691 1.00 89.62 927 MET A O 1
ATOM 7391 N N . GLU A 1 928 ? -13.022 14.829 -13.358 1.00 93.12 928 GLU A N 1
ATOM 7392 C CA . GLU A 1 928 ? -13.604 15.912 -14.168 1.00 93.12 928 GLU A CA 1
ATOM 7393 C C . GLU A 1 928 ? -12.663 17.127 -14.273 1.00 93.12 928 GLU A C 1
ATOM 7395 O O . GLU A 1 928 ? -12.503 17.701 -15.353 1.00 93.12 928 GLU A O 1
ATOM 7400 N N . LEU A 1 929 ? -12.033 17.519 -13.159 1.00 89.88 929 LEU A N 1
ATOM 7401 C CA . LEU A 1 929 ? -11.094 18.641 -13.114 1.00 89.88 929 LEU A CA 1
ATOM 7402 C C . LEU A 1 929 ? -9.776 18.331 -13.830 1.00 89.88 929 LEU A C 1
ATOM 7404 O O . LEU A 1 929 ? -9.287 19.200 -14.546 1.00 89.88 929 LEU A O 1
ATOM 7408 N N . LYS A 1 930 ? -9.242 17.108 -13.707 1.00 88.94 930 LYS A N 1
ATOM 7409 C CA . LYS A 1 930 ? -8.071 16.658 -14.479 1.00 88.94 930 LYS A CA 1
ATOM 7410 C C . LYS A 1 930 ? -8.338 16.742 -15.976 1.00 88.94 930 LYS A C 1
ATOM 7412 O O . LYS A 1 930 ? -7.623 17.456 -16.661 1.00 88.94 930 LYS A O 1
ATOM 7417 N N . ARG A 1 931 ? -9.449 16.169 -16.457 1.00 93.56 931 ARG A N 1
ATOM 7418 C CA . ARG A 1 931 ? -9.820 16.235 -17.881 1.00 93.56 931 ARG A CA 1
ATOM 7419 C C . ARG A 1 931 ? -9.910 17.680 -18.394 1.00 93.56 931 ARG A C 1
ATOM 7421 O O . ARG A 1 931 ? -9.459 17.969 -19.492 1.00 93.56 931 ARG A O 1
ATOM 7428 N N . LYS A 1 932 ? -10.459 18.605 -17.595 1.00 94.06 932 LYS A N 1
ATOM 7429 C CA . LYS A 1 932 ? -10.493 20.043 -17.931 1.00 94.06 932 LYS A CA 1
ATOM 7430 C C . LYS A 1 932 ? -9.103 20.687 -17.939 1.00 94.06 932 LYS A C 1
ATOM 7432 O O . LYS A 1 932 ? -8.837 21.541 -18.784 1.00 94.06 932 LYS A O 1
ATOM 7437 N N . LEU A 1 933 ? -8.228 20.311 -17.009 1.00 89.62 933 LEU A N 1
ATOM 7438 C CA . LEU A 1 933 ? -6.842 20.775 -16.989 1.00 89.62 933 LEU A CA 1
ATOM 7439 C C . LEU A 1 933 ? -6.083 20.273 -18.225 1.00 89.62 933 LEU A C 1
ATOM 7441 O O . LEU A 1 933 ? -5.407 21.066 -18.871 1.00 89.62 933 LEU A O 1
ATOM 7445 N N . ASP A 1 934 ? -6.266 19.010 -18.604 1.00 92.38 934 ASP A N 1
ATOM 7446 C CA . ASP A 1 934 ? -5.667 18.412 -19.799 1.00 92.38 934 ASP A CA 1
ATOM 7447 C C . ASP A 1 934 ? -6.171 19.111 -21.078 1.00 92.38 934 ASP A C 1
ATOM 7449 O O . ASP A 1 934 ? -5.359 19.582 -21.877 1.00 92.38 934 ASP A O 1
ATOM 7453 N N . ASP A 1 935 ? -7.496 19.287 -21.225 1.00 93.06 935 ASP A N 1
ATOM 7454 C CA . ASP A 1 935 ? -8.125 20.024 -22.338 1.00 93.06 935 ASP A CA 1
ATOM 7455 C C . ASP A 1 935 ? -7.534 21.447 -22.477 1.00 93.06 935 ASP A C 1
ATOM 7457 O O . ASP A 1 935 ? -7.146 21.879 -23.566 1.00 93.06 935 ASP A O 1
ATOM 7461 N N . THR A 1 936 ? -7.452 22.194 -21.367 1.00 89.62 936 THR A N 1
ATOM 7462 C CA . THR A 1 936 ? -6.930 23.576 -21.362 1.00 89.62 936 THR A CA 1
ATOM 7463 C C . THR A 1 936 ? -5.418 23.643 -21.574 1.00 89.62 936 THR A C 1
ATOM 7465 O O . THR A 1 936 ? -4.939 24.574 -22.221 1.00 89.62 936 THR A O 1
ATOM 7468 N N . THR A 1 937 ? -4.664 22.650 -21.100 1.00 92.06 937 THR A N 1
ATOM 7469 C CA . THR A 1 937 ? -3.211 22.559 -21.302 1.00 92.06 937 THR A CA 1
ATOM 7470 C C . THR A 1 937 ? -2.885 22.251 -22.760 1.00 92.06 937 THR A C 1
ATOM 7472 O O . THR A 1 937 ? -2.012 22.901 -23.335 1.00 92.06 937 THR A O 1
ATOM 7475 N N . ALA A 1 938 ? -3.624 21.338 -23.397 1.00 91.25 938 ALA A N 1
ATOM 7476 C CA . ALA A 1 938 ? -3.502 21.063 -24.826 1.00 91.25 938 ALA A CA 1
ATOM 7477 C C . ALA A 1 938 ? -3.821 22.311 -25.670 1.00 91.25 938 ALA A C 1
ATOM 7479 O O . ALA A 1 938 ? -3.039 22.674 -26.550 1.00 91.25 938 ALA A O 1
ATOM 7480 N N . ALA A 1 939 ? -4.909 23.023 -25.350 1.00 92.44 939 ALA A N 1
ATOM 7481 C CA . ALA A 1 939 ? -5.257 24.281 -26.012 1.00 92.44 939 ALA A CA 1
ATOM 7482 C C . ALA A 1 939 ? -4.176 25.365 -25.825 1.00 92.44 939 ALA A C 1
ATOM 7484 O O . ALA A 1 939 ? -3.821 26.054 -26.779 1.00 92.44 939 ALA A O 1
ATOM 7485 N N . MET A 1 940 ? -3.604 25.494 -24.623 1.00 90.31 940 MET A N 1
ATOM 7486 C CA . MET A 1 940 ? -2.516 26.437 -24.342 1.00 90.31 940 MET A CA 1
ATOM 7487 C C . MET A 1 940 ? -1.232 26.094 -25.113 1.00 90.31 940 MET A C 1
ATOM 7489 O O . MET A 1 940 ? -0.574 26.997 -25.630 1.00 90.31 940 MET A O 1
ATOM 7493 N N . GLN A 1 941 ? -0.879 24.809 -25.225 1.00 90.69 941 GLN A N 1
ATOM 7494 C CA . GLN A 1 941 ? 0.261 24.372 -26.035 1.00 90.69 941 GLN A CA 1
ATOM 7495 C C . GLN A 1 941 ? 0.055 24.687 -27.519 1.00 90.69 941 GLN A C 1
ATOM 7497 O O . GLN A 1 941 ? 0.985 25.170 -28.165 1.00 90.69 941 GLN A O 1
ATOM 7502 N N . GLU A 1 942 ? -1.145 24.451 -28.056 1.00 92.00 942 GLU A N 1
ATOM 7503 C CA . GLU A 1 942 ? -1.428 24.722 -29.467 1.00 92.00 942 GLU A CA 1
ATOM 7504 C C . GLU A 1 942 ? -1.423 26.223 -29.767 1.00 92.00 942 GLU A C 1
ATOM 7506 O O . GLU A 1 942 ? -0.727 26.653 -30.683 1.00 92.00 942 GLU A O 1
ATOM 7511 N N . LEU A 1 943 ? -2.048 27.044 -28.915 1.00 91.88 943 LEU A N 1
ATOM 7512 C CA . LEU A 1 943 ? -1.930 28.505 -28.992 1.00 91.88 943 LEU A CA 1
ATOM 7513 C C . LEU A 1 943 ? -0.467 28.972 -28.899 1.00 91.88 943 LEU A C 1
ATOM 7515 O O . LEU A 1 943 ? -0.091 29.941 -29.557 1.00 91.88 943 LEU A O 1
ATOM 7519 N N . GLY A 1 944 ? 0.382 28.280 -28.132 1.00 90.75 944 GLY A N 1
ATOM 7520 C CA . GLY A 1 944 ? 1.827 28.518 -28.098 1.00 90.75 944 GLY A CA 1
ATOM 7521 C C . GLY A 1 944 ? 2.514 28.250 -29.444 1.00 90.75 944 GLY A C 1
ATOM 7522 O O . GLY A 1 944 ? 3.283 29.092 -29.918 1.00 90.75 944 GLY A O 1
ATOM 7523 N N . ARG A 1 945 ? 2.203 27.118 -30.094 1.00 91.69 945 ARG A N 1
ATOM 7524 C CA . ARG A 1 945 ? 2.712 26.758 -31.434 1.00 91.69 945 ARG A CA 1
ATOM 7525 C C . ARG A 1 945 ? 2.221 27.730 -32.504 1.00 91.69 945 ARG A C 1
ATOM 7527 O O . ARG A 1 945 ? 3.020 28.207 -33.312 1.00 91.69 945 ARG A O 1
ATOM 7534 N N . GLU A 1 946 ? 0.933 28.066 -32.493 1.00 91.94 946 GLU A N 1
ATOM 7535 C CA . GLU A 1 946 ? 0.341 29.048 -33.402 1.00 91.94 946 GLU A CA 1
ATOM 7536 C C . GLU A 1 946 ? 0.981 30.426 -33.221 1.00 91.94 946 GLU A C 1
ATOM 7538 O O . GLU A 1 946 ? 1.389 31.041 -34.206 1.00 91.94 946 GLU A O 1
ATOM 7543 N N . ASN A 1 947 ? 1.153 30.894 -31.980 1.00 89.88 947 ASN A N 1
ATOM 7544 C CA . ASN A 1 947 ? 1.786 32.182 -31.702 1.00 89.88 947 ASN A CA 1
ATOM 7545 C C . ASN A 1 947 ? 3.241 32.213 -32.195 1.00 89.88 947 ASN A C 1
ATOM 7547 O O . ASN A 1 947 ? 3.633 33.163 -32.872 1.00 89.88 947 ASN A O 1
ATOM 7551 N N . GLN A 1 948 ? 4.019 31.150 -31.961 1.00 90.38 948 GLN A N 1
ATOM 7552 C CA . GLN A 1 948 ? 5.376 31.028 -32.500 1.00 90.38 948 GLN A CA 1
ATOM 7553 C C . GLN A 1 948 ? 5.382 31.020 -34.040 1.00 90.38 948 GLN A C 1
ATOM 7555 O O . GLN A 1 948 ? 6.185 31.722 -34.658 1.00 90.38 948 GLN A O 1
ATOM 7560 N N . SER A 1 949 ? 4.462 30.286 -34.675 1.00 91.12 949 SER A N 1
ATOM 7561 C CA . SER A 1 949 ? 4.296 30.266 -36.136 1.00 91.12 949 SER A CA 1
ATOM 7562 C C . SER A 1 949 ? 3.963 31.656 -36.688 1.00 91.12 949 SER A C 1
ATOM 7564 O O . SER A 1 949 ? 4.547 32.086 -37.684 1.00 91.12 949 SER A O 1
ATOM 7566 N N . LEU A 1 950 ? 3.072 32.395 -36.021 1.00 89.06 950 LEU A N 1
ATOM 7567 C CA . LEU A 1 950 ? 2.700 33.764 -36.377 1.00 89.06 950 LEU A CA 1
ATOM 7568 C C . LEU A 1 950 ? 3.867 34.742 -36.195 1.00 89.06 950 LEU A C 1
ATOM 7570 O O . LEU A 1 950 ? 4.111 35.538 -37.099 1.00 89.06 950 LEU A O 1
ATOM 7574 N N . GLN A 1 951 ? 4.639 34.649 -35.107 1.00 87.06 951 GLN A N 1
ATOM 7575 C CA . GLN A 1 951 ? 5.850 35.460 -34.913 1.00 87.06 951 GLN A CA 1
ATOM 7576 C C . GLN A 1 951 ? 6.898 35.192 -36.005 1.00 87.06 951 GLN A C 1
ATOM 7578 O O . GLN A 1 951 ? 7.478 36.134 -36.549 1.00 87.06 951 GLN A O 1
ATOM 7583 N N . ILE A 1 952 ? 7.110 33.925 -36.384 1.00 85.88 952 ILE A N 1
ATOM 7584 C CA . ILE A 1 952 ? 8.016 33.555 -37.482 1.00 85.88 952 ILE A CA 1
ATOM 7585 C C . ILE A 1 952 ? 7.507 34.126 -38.812 1.00 85.88 952 ILE A C 1
ATOM 7587 O O . ILE A 1 952 ? 8.274 34.783 -39.514 1.00 85.88 952 ILE A O 1
ATOM 7591 N N . LYS A 1 953 ? 6.220 33.952 -39.142 1.00 85.06 953 LYS A N 1
ATOM 7592 C CA . LYS A 1 953 ? 5.601 34.512 -40.359 1.00 85.06 953 LYS A CA 1
ATOM 7593 C C . LYS A 1 953 ? 5.687 36.042 -40.394 1.00 85.06 953 LYS A C 1
ATOM 7595 O O . LYS A 1 953 ? 6.005 36.612 -41.436 1.00 85.06 953 LYS A O 1
ATOM 7600 N N . GLN A 1 954 ? 5.467 36.713 -39.264 1.00 85.06 954 GLN A N 1
ATOM 7601 C CA . GLN A 1 954 ? 5.584 38.167 -39.145 1.00 85.06 954 GLN A CA 1
ATOM 7602 C C . GLN A 1 954 ? 7.034 38.633 -39.336 1.00 85.06 954 GLN A C 1
ATOM 7604 O O . GLN A 1 954 ? 7.275 39.560 -40.105 1.00 85.06 954 GLN A O 1
ATOM 7609 N N . SER A 1 955 ? 8.006 37.961 -38.713 1.00 86.44 955 SER A N 1
ATOM 7610 C CA . SER A 1 955 ? 9.439 38.239 -38.888 1.00 86.44 955 SER A CA 1
ATOM 7611 C C . SER A 1 955 ? 9.897 38.008 -40.336 1.00 86.44 955 SER A C 1
ATOM 7613 O O . SER A 1 955 ? 10.568 38.855 -40.929 1.00 86.44 955 SER A O 1
ATOM 7615 N N . GLN A 1 956 ? 9.448 36.917 -40.965 1.00 82.19 956 GLN A N 1
ATOM 7616 C CA . GLN A 1 956 ? 9.666 36.648 -42.390 1.00 82.19 956 GLN A CA 1
ATOM 7617 C C . GLN A 1 956 ? 9.034 37.728 -43.277 1.00 82.19 956 GLN A C 1
ATOM 7619 O O . GLN A 1 956 ? 9.650 38.157 -44.247 1.00 82.19 956 GLN A O 1
ATOM 7624 N N . SER A 1 957 ? 7.839 38.220 -42.936 1.00 81.31 957 SER A N 1
ATOM 7625 C CA . SER A 1 957 ? 7.184 39.306 -43.673 1.00 81.31 957 SER A CA 1
ATOM 7626 C C . SER A 1 957 ? 7.935 40.639 -43.545 1.00 81.31 957 SER A C 1
ATOM 7628 O O . SER A 1 957 ? 8.167 41.310 -44.548 1.00 81.31 957 SER A O 1
ATOM 7630 N N . LEU A 1 958 ? 8.417 40.981 -42.345 1.00 81.62 958 LEU A N 1
ATOM 7631 C CA . LEU A 1 958 ? 9.229 42.179 -42.088 1.00 81.62 958 LEU A CA 1
ATOM 7632 C C . LEU A 1 958 ? 10.627 42.121 -42.729 1.00 81.62 958 LEU A C 1
ATOM 7634 O O . LEU A 1 958 ? 11.238 43.162 -42.965 1.00 81.62 958 LEU A O 1
ATOM 7638 N N . THR A 1 959 ? 11.136 40.922 -43.023 1.00 79.94 959 THR A N 1
ATOM 7639 C CA . THR A 1 959 ? 12.431 40.710 -43.692 1.00 79.94 959 THR A CA 1
ATOM 7640 C C . THR A 1 959 ? 12.324 40.533 -45.212 1.00 79.94 959 THR A C 1
ATOM 7642 O O . THR A 1 959 ? 13.361 40.437 -45.871 1.00 79.94 959 THR A O 1
ATOM 7645 N N . ARG A 1 960 ? 11.111 40.572 -45.796 1.00 86.81 960 ARG A N 1
ATOM 7646 C CA . ARG A 1 960 ? 10.894 40.626 -47.257 1.00 86.81 960 ARG A CA 1
ATOM 7647 C C . ARG A 1 960 ? 11.619 41.849 -47.842 1.00 86.81 960 ARG A C 1
ATOM 7649 O O . ARG A 1 960 ? 11.318 42.991 -47.498 1.00 86.81 960 ARG A O 1
ATOM 7656 N N . LYS A 1 961 ? 12.567 41.613 -48.752 1.00 86.94 961 LYS A N 1
ATOM 7657 C CA . LYS A 1 961 ? 13.328 42.643 -49.481 1.00 86.94 961 LYS A CA 1
ATOM 7658 C C . LYS A 1 961 ? 13.138 42.473 -50.984 1.00 86.94 961 LYS A C 1
ATOM 7660 O O . LYS A 1 961 ? 12.803 41.394 -51.459 1.00 86.94 961 LYS A O 1
ATOM 7665 N N . TRP A 1 962 ? 13.367 43.546 -51.736 1.00 92.00 962 TRP A N 1
ATOM 7666 C CA . TRP A 1 962 ? 13.418 43.476 -53.194 1.00 92.00 962 TRP A CA 1
ATOM 7667 C C . TRP A 1 962 ? 14.654 42.679 -53.622 1.00 92.00 962 TRP A C 1
ATOM 7669 O O . TRP A 1 962 ? 15.771 43.121 -53.372 1.00 92.00 962 TRP A O 1
ATOM 7679 N N . ALA A 1 963 ? 14.452 41.505 -54.221 1.00 91.81 963 ALA A N 1
ATOM 7680 C CA . ALA A 1 963 ? 15.544 40.628 -54.629 1.00 91.81 963 ALA A CA 1
ATOM 7681 C C . ALA A 1 963 ? 16.291 41.202 -55.842 1.00 91.81 963 ALA A C 1
ATOM 7683 O O . ALA A 1 963 ? 15.675 41.750 -56.767 1.00 91.81 963 ALA A O 1
ATOM 7684 N N . GLU A 1 964 ? 17.616 41.064 -55.856 1.00 92.50 964 GLU A N 1
ATOM 7685 C CA . GLU A 1 964 ? 18.434 41.600 -56.937 1.00 92.50 964 GLU A CA 1
ATOM 7686 C C . GLU A 1 964 ? 18.437 40.664 -58.153 1.00 92.50 964 GLU A C 1
ATOM 7688 O O . GLU A 1 964 ? 18.579 39.444 -58.046 1.00 92.50 964 GLU A O 1
ATOM 7693 N N . ASP A 1 965 ? 18.294 41.240 -59.352 1.00 89.94 965 ASP A N 1
ATOM 7694 C CA . ASP A 1 965 ? 18.122 40.468 -60.592 1.00 89.94 965 ASP A CA 1
ATOM 7695 C C . ASP A 1 965 ? 19.304 39.541 -60.908 1.00 89.94 965 ASP A C 1
ATOM 7697 O O . ASP A 1 965 ? 19.140 38.584 -61.664 1.00 89.94 965 ASP A O 1
ATOM 7701 N N . HIS A 1 966 ? 20.494 39.801 -60.365 1.00 89.56 966 HIS A N 1
ATOM 7702 C CA . HIS A 1 966 ? 21.681 38.983 -60.608 1.00 89.56 966 HIS A CA 1
ATOM 7703 C C . HIS A 1 966 ? 21.815 37.796 -59.635 1.00 89.56 966 HIS A C 1
ATOM 7705 O O . HIS A 1 966 ? 22.459 36.807 -59.981 1.00 89.56 966 HIS A O 1
ATOM 7711 N N . GLU A 1 967 ? 21.171 37.844 -58.467 1.00 90.81 967 GLU A N 1
ATOM 7712 C CA . GLU A 1 967 ? 21.221 36.776 -57.458 1.00 90.81 967 GLU A CA 1
ATOM 7713 C C . GLU A 1 967 ? 20.285 35.609 -57.811 1.00 90.81 967 GLU A C 1
ATOM 7715 O O . GLU A 1 967 ? 20.572 34.449 -57.518 1.00 90.81 967 GLU A O 1
ATOM 7720 N N . VAL A 1 968 ? 19.165 35.892 -58.486 1.00 94.06 968 VAL A N 1
ATOM 7721 C CA . VAL A 1 968 ? 18.093 34.909 -58.709 1.00 94.06 968 VAL A CA 1
ATOM 7722 C C . VAL A 1 968 ? 18.121 34.350 -60.133 1.00 94.06 968 VAL A C 1
ATOM 7724 O O . VAL A 1 968 ? 17.642 34.990 -61.071 1.00 94.06 968 VAL A O 1
ATOM 7727 N N . GLN A 1 969 ? 18.649 33.138 -60.319 1.00 94.94 969 GLN A N 1
ATOM 7728 C CA . GLN A 1 969 ? 18.774 32.500 -61.645 1.00 94.94 969 GLN A CA 1
ATOM 7729 C C . GLN A 1 969 ? 17.539 31.701 -62.095 1.00 94.94 969 GLN A C 1
ATOM 7731 O O . GLN A 1 969 ? 17.359 31.450 -63.288 1.00 94.94 969 GLN A O 1
ATOM 7736 N N . ASN A 1 970 ? 16.633 31.378 -61.170 1.00 96.56 970 ASN A N 1
ATOM 7737 C CA . ASN A 1 970 ? 15.453 30.548 -61.407 1.00 96.56 970 ASN A CA 1
ATOM 7738 C C . ASN A 1 970 ? 14.208 31.185 -60.778 1.00 96.56 970 ASN A C 1
ATOM 7740 O O . ASN A 1 970 ? 14.297 31.856 -59.753 1.00 96.56 970 ASN A O 1
ATOM 7744 N N . CYS A 1 971 ? 13.029 30.956 -61.357 1.00 95.94 971 CYS A N 1
ATOM 7745 C CA . CYS A 1 971 ? 11.771 31.430 -60.786 1.00 95.94 971 CYS A CA 1
ATOM 7746 C C . CYS A 1 971 ? 11.552 30.852 -59.380 1.00 95.94 971 CYS A C 1
ATOM 7748 O O . CYS A 1 971 ? 11.416 29.639 -59.227 1.00 95.94 971 CYS A O 1
ATOM 7750 N N . MET A 1 972 ? 11.388 31.724 -58.380 1.00 94.56 972 MET A N 1
ATOM 7751 C CA . MET A 1 972 ? 11.208 31.367 -56.961 1.00 94.56 972 MET A CA 1
ATOM 7752 C C . MET A 1 972 ? 9.852 30.703 -56.622 1.00 94.56 972 MET A C 1
ATOM 7754 O O . MET A 1 972 ? 9.469 30.645 -55.460 1.00 94.56 972 MET A O 1
ATOM 7758 N N . ALA A 1 973 ? 9.111 30.220 -57.626 1.00 94.69 973 ALA A N 1
ATOM 7759 C CA . ALA A 1 973 ? 7.895 29.418 -57.455 1.00 94.69 973 ALA A CA 1
ATOM 7760 C C . ALA A 1 973 ? 7.984 28.090 -58.222 1.00 94.69 973 ALA A C 1
ATOM 7762 O O . ALA A 1 973 ? 7.873 27.030 -57.622 1.00 94.69 973 ALA A O 1
ATOM 7763 N N . CYS A 1 974 ? 8.212 28.130 -59.543 1.00 94.56 974 CYS A N 1
ATOM 7764 C CA . CYS A 1 974 ? 8.236 26.926 -60.388 1.00 94.56 974 CYS A CA 1
ATOM 7765 C C . CYS A 1 974 ? 9.640 26.415 -60.758 1.00 94.56 974 CYS A C 1
ATOM 7767 O O . CYS A 1 974 ? 9.754 25.491 -61.558 1.00 94.56 974 CYS A O 1
ATOM 7769 N N . GLY A 1 975 ? 10.716 27.042 -60.275 1.00 94.12 975 GLY A N 1
ATOM 7770 C CA . GLY A 1 975 ? 12.098 26.628 -60.549 1.00 94.12 975 GLY A CA 1
ATOM 7771 C C . GLY A 1 975 ? 12.591 26.829 -61.992 1.00 94.12 975 GLY A C 1
ATOM 7772 O O . GLY A 1 975 ? 13.782 26.648 -62.242 1.00 94.12 975 GLY A O 1
ATOM 7773 N N . LYS A 1 976 ? 11.737 27.241 -62.945 1.00 94.56 976 LYS A N 1
ATOM 7774 C CA . LYS A 1 976 ? 12.134 27.509 -64.344 1.00 94.56 976 LYS A CA 1
ATOM 7775 C C . LYS A 1 976 ? 13.303 28.502 -64.398 1.00 94.56 976 LYS A C 1
ATOM 7777 O O . LYS A 1 976 ? 13.198 29.600 -63.852 1.00 94.56 976 LYS A O 1
ATOM 7782 N N . GLY A 1 977 ? 14.395 28.115 -65.060 1.00 94.19 977 GLY A N 1
ATOM 7783 C CA . GLY A 1 977 ? 15.572 28.966 -65.255 1.00 94.19 977 GLY A CA 1
ATOM 7784 C C . GLY A 1 977 ? 15.256 30.194 -66.109 1.00 94.19 977 GLY A C 1
ATOM 7785 O O . GLY A 1 977 ? 14.499 30.106 -67.079 1.00 94.19 977 GLY A O 1
ATOM 7786 N N . PHE A 1 978 ? 15.822 31.342 -65.745 1.00 96.19 978 PHE A N 1
ATOM 7787 C CA . PHE A 1 978 ? 15.661 32.575 -66.507 1.00 96.19 978 PHE A CA 1
ATOM 7788 C C . PHE A 1 978 ? 16.594 32.614 -67.721 1.00 96.19 978 PHE A C 1
ATOM 7790 O O . PHE A 1 978 ? 17.720 32.126 -67.691 1.00 96.19 978 PHE A O 1
ATOM 7797 N N . SER A 1 979 ? 16.114 33.208 -68.809 1.00 92.00 979 SER A N 1
ATOM 7798 C CA . SER A 1 979 ? 16.807 33.270 -70.096 1.00 92.00 979 SER A CA 1
ATOM 7799 C C . SER A 1 979 ? 16.350 34.495 -70.897 1.00 92.00 979 SER A C 1
ATOM 7801 O O . SER A 1 979 ? 15.552 35.309 -70.429 1.00 92.00 979 SER A O 1
ATOM 7803 N N . VAL A 1 980 ? 16.818 34.630 -72.141 1.00 89.88 980 VAL A N 1
ATOM 7804 C CA . VAL A 1 980 ? 16.334 35.676 -73.062 1.00 89.88 980 VAL A CA 1
ATOM 7805 C C . VAL A 1 980 ? 14.824 35.541 -73.330 1.00 89.88 980 VAL A C 1
ATOM 7807 O O . VAL A 1 980 ? 14.137 36.550 -73.482 1.00 89.88 980 VAL A O 1
ATOM 7810 N N . THR A 1 981 ? 14.292 34.312 -73.342 1.00 89.31 981 THR A N 1
ATOM 7811 C CA . THR A 1 981 ? 12.865 34.025 -73.574 1.00 89.31 981 THR A CA 1
ATOM 7812 C C . THR A 1 981 ? 12.045 33.958 -72.284 1.00 89.31 981 THR A C 1
ATOM 7814 O O . THR A 1 981 ? 10.888 34.374 -72.284 1.00 89.31 981 THR A O 1
ATOM 7817 N N . ILE A 1 982 ? 12.627 33.501 -71.169 1.00 92.62 982 ILE A N 1
ATOM 7818 C CA . ILE A 1 982 ? 11.971 33.441 -69.853 1.00 92.62 982 ILE A CA 1
ATOM 7819 C C . ILE A 1 982 ? 12.512 34.583 -68.990 1.00 92.62 982 ILE A C 1
ATOM 7821 O O . ILE A 1 982 ? 13.563 34.462 -68.364 1.00 92.62 982 ILE A O 1
ATOM 7825 N N . ARG A 1 983 ? 11.802 35.717 -68.970 1.00 93.81 983 ARG A N 1
ATOM 7826 C CA . ARG A 1 983 ? 12.256 36.951 -68.303 1.00 93.81 983 ARG A CA 1
ATOM 7827 C C . ARG A 1 983 ? 11.854 37.012 -66.819 1.00 93.81 983 ARG A C 1
ATOM 7829 O O . ARG A 1 983 ? 10.906 36.353 -66.389 1.00 93.81 983 ARG A O 1
ATOM 7836 N N . LYS A 1 984 ? 12.599 37.819 -66.056 1.00 95.62 984 LYS A N 1
ATOM 7837 C CA . LYS A 1 984 ? 12.441 38.049 -64.609 1.00 95.62 984 LYS A CA 1
ATOM 7838 C C . LYS A 1 984 ? 11.321 39.055 -64.318 1.00 95.62 984 LYS A C 1
ATOM 7840 O O . LYS A 1 984 ? 11.205 40.074 -65.001 1.00 95.62 984 LYS A O 1
ATOM 7845 N N . HIS A 1 985 ? 10.505 38.778 -63.300 1.00 96.00 985 HIS A N 1
ATOM 7846 C CA . HIS A 1 985 ? 9.436 39.662 -62.829 1.00 96.00 985 HIS A CA 1
ATOM 7847 C C . HIS A 1 985 ? 9.300 39.632 -61.300 1.00 96.00 985 HIS A C 1
ATOM 7849 O O . HIS A 1 985 ? 9.003 38.591 -60.719 1.00 96.00 985 HIS A O 1
ATOM 7855 N N . HIS A 1 986 ? 9.431 40.784 -60.642 1.00 95.44 986 HIS A N 1
ATOM 7856 C CA . HIS A 1 986 ? 9.262 40.887 -59.188 1.00 95.44 986 HIS A CA 1
ATOM 7857 C C . HIS A 1 986 ? 7.799 40.868 -58.730 1.00 95.44 986 HIS A C 1
ATOM 7859 O O . HIS A 1 986 ? 6.931 41.509 -59.337 1.00 95.44 986 HIS A O 1
ATOM 7865 N N . CYS A 1 987 ? 7.534 40.231 -57.592 1.00 94.88 987 CYS A N 1
ATOM 7866 C CA . CYS A 1 987 ? 6.308 40.438 -56.824 1.00 94.88 987 CYS A CA 1
ATOM 7867 C C . CYS A 1 987 ? 6.395 41.760 -56.042 1.00 94.88 987 CYS A C 1
ATOM 7869 O O . CYS A 1 987 ? 7.309 41.949 -55.244 1.00 94.88 987 CYS A O 1
ATOM 7871 N N . ARG A 1 988 ? 5.425 42.669 -56.210 1.00 92.88 988 ARG A N 1
ATOM 7872 C CA . ARG A 1 988 ? 5.398 43.969 -55.504 1.00 92.88 988 ARG A CA 1
ATOM 7873 C C . ARG A 1 988 ? 4.958 43.877 -54.033 1.00 92.88 988 ARG A C 1
ATOM 7875 O O . ARG A 1 988 ? 4.905 44.906 -53.362 1.00 92.88 988 ARG A O 1
ATOM 7882 N N . HIS A 1 989 ? 4.656 42.671 -53.542 1.00 90.44 989 HIS A N 1
ATOM 7883 C CA . HIS A 1 989 ? 4.339 42.408 -52.137 1.00 90.44 989 HIS A CA 1
ATOM 7884 C C . HIS A 1 989 ? 5.505 41.756 -51.372 1.00 90.44 989 HIS A C 1
ATOM 7886 O O . HIS A 1 989 ? 5.848 42.233 -50.297 1.00 90.44 989 HIS A O 1
ATOM 7892 N N . CYS A 1 990 ? 6.153 40.719 -51.924 1.00 91.75 990 CYS A N 1
ATOM 7893 C CA . CYS A 1 990 ? 7.263 40.022 -51.253 1.00 91.75 990 CYS A CA 1
ATOM 7894 C C . CYS A 1 990 ? 8.665 40.295 -51.815 1.00 91.75 990 CYS A C 1
ATOM 7896 O O . CYS A 1 990 ? 9.633 39.821 -51.235 1.00 91.75 990 CYS A O 1
ATOM 7898 N N . GLY A 1 991 ? 8.797 41.028 -52.926 1.00 91.62 991 GLY A N 1
ATOM 7899 C CA . GLY A 1 991 ? 10.088 41.413 -53.512 1.00 91.62 991 GLY A CA 1
ATOM 7900 C C . GLY A 1 991 ? 10.833 40.313 -54.284 1.00 91.62 991 GLY A C 1
ATOM 7901 O O . GLY A 1 991 ? 11.743 40.634 -55.042 1.00 91.62 991 GLY A O 1
ATOM 7902 N N . ASN A 1 992 ? 10.418 39.049 -54.165 1.00 95.19 992 ASN A N 1
ATOM 7903 C CA . ASN A 1 992 ? 10.996 37.901 -54.877 1.00 95.19 992 ASN A CA 1
ATOM 7904 C C . ASN A 1 992 ? 10.737 37.921 -56.398 1.00 95.19 992 ASN A C 1
ATOM 7906 O O . ASN A 1 992 ? 9.810 38.585 -56.875 1.00 95.19 992 ASN A O 1
ATOM 7910 N N . ILE A 1 993 ? 11.533 37.150 -57.155 1.00 96.69 993 ILE A N 1
ATOM 7911 C CA . ILE A 1 993 ? 11.551 37.132 -58.629 1.00 96.69 993 ILE A CA 1
ATOM 7912 C C . ILE A 1 993 ? 10.929 35.847 -59.210 1.00 96.69 993 ILE A C 1
ATOM 7914 O O . ILE A 1 993 ? 11.264 34.719 -58.840 1.00 96.69 993 ILE A O 1
ATOM 7918 N N . PHE A 1 994 ? 10.045 36.024 -60.194 1.00 97.56 994 PHE A N 1
ATOM 7919 C CA . PHE A 1 994 ? 9.222 34.979 -60.803 1.00 97.56 994 PHE A CA 1
ATOM 7920 C C . PHE A 1 994 ? 9.181 35.083 -62.337 1.00 97.56 994 PHE A C 1
ATOM 7922 O O . PHE A 1 994 ? 9.536 36.110 -62.914 1.00 97.56 994 PHE A O 1
ATOM 7929 N N . CYS A 1 995 ? 8.727 34.022 -63.011 1.00 96.81 995 CYS A N 1
ATOM 7930 C CA . CYS A 1 995 ? 8.341 34.083 -64.423 1.00 96.81 995 CYS A CA 1
ATOM 7931 C C . CYS A 1 995 ? 6.952 34.736 -64.589 1.00 96.81 995 CYS A C 1
ATOM 7933 O O . CYS A 1 995 ? 6.232 34.972 -63.612 1.00 96.81 995 CYS A O 1
ATOM 7935 N N . ALA A 1 996 ? 6.563 35.029 -65.834 1.00 94.94 996 ALA A N 1
ATOM 7936 C CA . ALA A 1 996 ? 5.302 35.709 -66.138 1.00 94.94 996 ALA A CA 1
ATOM 7937 C C . ALA A 1 996 ? 4.061 34.910 -65.699 1.00 94.94 996 ALA A C 1
ATOM 7939 O O . ALA A 1 996 ? 3.080 35.508 -65.268 1.00 94.94 996 ALA A O 1
ATOM 7940 N N . GLU A 1 997 ? 4.126 33.577 -65.778 1.00 94.88 997 GLU A N 1
ATOM 7941 C CA . GLU A 1 997 ? 3.049 32.647 -65.410 1.00 94.88 997 GLU A CA 1
ATOM 7942 C C . GLU A 1 997 ? 2.793 32.673 -63.891 1.00 94.88 997 GLU A C 1
ATOM 7944 O O . GLU A 1 997 ? 1.685 32.984 -63.455 1.00 94.88 997 GLU A O 1
ATOM 7949 N N . CYS A 1 998 ? 3.840 32.460 -63.081 1.00 95.81 998 CYS A N 1
ATOM 7950 C CA . CYS A 1 998 ? 3.779 32.442 -61.609 1.00 95.81 998 CYS A CA 1
ATOM 7951 C C . CYS A 1 998 ? 3.573 33.823 -60.957 1.00 95.81 998 CYS A C 1
ATOM 7953 O O . CYS A 1 998 ? 3.502 33.928 -59.732 1.00 95.81 998 CYS A O 1
ATOM 7955 N N . SER A 1 999 ? 3.517 34.886 -61.758 1.00 95.25 999 SER A N 1
ATOM 7956 C CA . SER A 1 999 ? 3.229 36.253 -61.316 1.00 95.25 999 SER A CA 1
ATOM 7957 C C . SER A 1 999 ? 2.231 36.945 -62.242 1.00 95.25 999 SER A C 1
ATOM 7959 O O . SER A 1 999 ? 2.350 38.133 -62.527 1.00 95.25 999 SER A O 1
ATOM 7961 N N . SER A 1 1000 ? 1.280 36.191 -62.792 1.00 93.94 1000 SER A N 1
ATOM 7962 C CA . SER A 1 1000 ? 0.355 36.659 -63.832 1.00 93.94 1000 SER A CA 1
ATOM 7963 C C . SER A 1 1000 ? -0.726 37.627 -63.330 1.00 93.94 1000 SER A C 1
ATOM 7965 O O . SER A 1 1000 ? -1.296 38.360 -64.139 1.00 93.94 1000 SER A O 1
ATOM 7967 N N . ARG A 1 1001 ? -0.981 37.676 -62.014 1.00 93.12 1001 ARG A N 1
ATOM 7968 C CA . ARG A 1 1001 ? -2.049 38.473 -61.388 1.00 93.12 1001 ARG A CA 1
ATOM 7969 C C . ARG A 1 1001 ? -1.541 39.787 -60.782 1.00 93.12 1001 ARG A C 1
ATOM 7971 O O . ARG A 1 1001 ? -0.377 39.919 -60.396 1.00 93.12 1001 ARG A O 1
ATOM 7978 N N . ASN A 1 1002 ? -2.449 40.756 -60.652 1.00 93.62 1002 ASN A N 1
ATOM 7979 C CA . ASN A 1 1002 ? -2.204 42.034 -59.982 1.00 93.62 1002 ASN A CA 1
ATOM 7980 C C . ASN A 1 1002 ? -3.144 42.193 -58.776 1.00 93.62 1002 ASN A C 1
ATOM 7982 O O . ASN A 1 1002 ? -4.352 42.040 -58.935 1.00 93.62 1002 ASN A O 1
ATOM 7986 N N . ALA A 1 1003 ? -2.613 42.584 -57.617 1.00 92.06 1003 ALA A N 1
ATOM 7987 C CA . ALA A 1 1003 ? -3.376 42.888 -56.400 1.00 92.06 1003 ALA A CA 1
ATOM 7988 C C . ALA A 1 1003 ? -3.145 44.339 -55.951 1.00 92.06 1003 ALA A C 1
ATOM 7990 O O . ALA A 1 1003 ? -2.152 44.966 -56.327 1.00 92.06 1003 ALA A O 1
ATOM 7991 N N . LEU A 1 1004 ? -4.053 44.886 -55.140 1.00 90.19 1004 LEU A N 1
ATOM 7992 C CA . LEU A 1 1004 ? -3.801 46.138 -54.424 1.00 90.19 1004 LEU A CA 1
ATOM 7993 C C . LEU A 1 1004 ? -2.798 45.871 -53.296 1.00 90.19 1004 LEU A C 1
ATOM 7995 O O . LEU A 1 1004 ? -2.980 44.946 -52.512 1.00 90.19 1004 LEU A O 1
ATOM 7999 N N . THR A 1 1005 ? -1.744 46.680 -53.212 1.00 86.69 1005 THR A N 1
ATOM 8000 C CA . THR A 1 1005 ? -0.714 46.579 -52.169 1.00 86.69 1005 THR A CA 1
ATOM 8001 C C . THR A 1 1005 ? -0.606 47.907 -51.416 1.00 86.69 1005 THR A C 1
ATOM 8003 O O . THR A 1 1005 ? -0.842 48.959 -52.013 1.00 86.69 1005 THR A O 1
ATOM 8006 N N . PRO A 1 1006 ? -0.162 47.926 -50.144 1.00 82.75 1006 PRO A N 1
ATOM 8007 C CA . PRO A 1 1006 ? 0.075 49.181 -49.418 1.00 82.75 1006 PRO A CA 1
ATOM 8008 C C . PRO A 1 1006 ? 1.058 50.134 -50.126 1.00 82.75 1006 PRO A C 1
ATOM 8010 O O . PRO A 1 1006 ? 0.997 51.346 -49.945 1.00 82.75 1006 PRO A O 1
ATOM 8013 N N . SER A 1 1007 ? 1.938 49.590 -50.973 1.00 81.38 1007 SER A N 1
ATOM 8014 C CA . SER A 1 1007 ? 2.905 50.328 -51.791 1.00 81.38 1007 SER A CA 1
ATOM 8015 C C . SER A 1 1007 ? 2.311 51.036 -53.022 1.00 81.38 1007 SER A C 1
ATOM 8017 O O . SER A 1 1007 ? 3.012 51.835 -53.642 1.00 81.38 1007 SER A O 1
ATOM 8019 N N . SER A 1 1008 ? 1.053 50.779 -53.412 1.00 84.50 1008 SER A N 1
ATOM 8020 C CA . SER A 1 1008 ? 0.445 51.380 -54.609 1.00 84.50 1008 SER A CA 1
ATOM 8021 C C . SER A 1 1008 ? -1.084 51.468 -54.547 1.00 84.50 1008 SER A C 1
ATOM 8023 O O . SER A 1 1008 ? -1.781 50.469 -54.404 1.00 84.50 1008 SER A O 1
ATOM 8025 N N . LYS A 1 1009 ? -1.632 52.661 -54.828 1.00 84.31 1009 LYS A N 1
ATOM 8026 C CA . LYS A 1 1009 ? -3.087 52.886 -54.985 1.00 84.31 1009 LYS A CA 1
ATOM 8027 C C . LYS A 1 1009 ? -3.708 52.203 -56.218 1.00 84.31 1009 LYS A C 1
ATOM 8029 O O . LYS A 1 1009 ? -4.925 52.210 -56.365 1.00 84.31 1009 LYS A O 1
ATOM 8034 N N . LYS A 1 1010 ? -2.893 51.667 -57.134 1.00 90.50 1010 LYS A N 1
ATOM 8035 C CA . LYS A 1 1010 ? -3.326 50.874 -58.299 1.00 90.50 1010 LYS A CA 1
ATOM 8036 C C . LYS A 1 1010 ? -2.870 49.428 -58.130 1.00 90.50 1010 LYS A C 1
ATOM 8038 O O . LYS A 1 1010 ? -1.792 49.205 -57.584 1.00 90.50 1010 LYS A O 1
ATOM 8043 N N . ALA A 1 1011 ? -3.639 48.472 -58.648 1.00 90.94 1011 ALA A N 1
ATOM 8044 C CA . ALA A 1 1011 ? -3.271 47.061 -58.582 1.00 90.94 1011 ALA A CA 1
ATOM 8045 C C . ALA A 1 1011 ? -1.942 46.797 -59.317 1.00 90.94 1011 ALA A C 1
ATOM 8047 O O . ALA A 1 1011 ? -1.773 47.184 -60.476 1.00 90.94 1011 ALA A O 1
ATOM 8048 N N . VAL A 1 1012 ? -1.005 46.139 -58.637 1.00 93.94 1012 VAL A N 1
ATOM 8049 C CA . VAL A 1 1012 ? 0.360 45.855 -59.101 1.00 93.94 1012 VAL A CA 1
ATOM 8050 C C . VAL A 1 1012 ? 0.645 44.359 -59.082 1.00 93.94 1012 VAL A C 1
ATOM 8052 O O . VAL A 1 1012 ? 0.036 43.606 -58.328 1.00 93.94 1012 VAL A O 1
ATOM 8055 N N . ARG A 1 1013 ? 1.592 43.930 -59.922 1.00 94.94 1013 ARG A N 1
ATOM 8056 C CA . ARG A 1 1013 ? 1.945 42.518 -60.099 1.00 94.94 1013 ARG A CA 1
ATOM 8057 C C . ARG A 1 1013 ? 2.399 41.859 -58.798 1.00 94.94 1013 ARG A C 1
ATOM 8059 O O . ARG A 1 1013 ? 3.336 42.333 -58.153 1.00 94.94 1013 ARG A O 1
ATOM 8066 N N . VAL A 1 1014 ? 1.806 40.719 -58.480 1.00 95.12 1014 VAL A N 1
ATOM 8067 C CA . VAL A 1 1014 ? 2.187 39.865 -57.351 1.00 95.12 1014 VAL A CA 1
ATOM 8068 C C . VAL A 1 1014 ? 2.373 38.423 -57.828 1.00 95.12 1014 VAL A C 1
ATOM 8070 O O . VAL A 1 1014 ? 1.896 38.051 -58.899 1.00 95.12 1014 VAL A O 1
ATOM 8073 N N . CYS A 1 1015 ? 3.126 37.621 -57.077 1.00 95.44 1015 CYS A N 1
ATOM 8074 C CA . CYS A 1 1015 ? 3.126 36.171 -57.265 1.00 95.44 1015 CYS A CA 1
ATOM 8075 C C . CYS A 1 1015 ? 1.845 35.559 -56.692 1.00 95.44 1015 CYS A C 1
ATOM 8077 O O . CYS A 1 1015 ? 1.205 36.175 -55.843 1.00 95.44 1015 CYS A O 1
ATOM 8079 N N . GLU A 1 1016 ? 1.502 34.351 -57.135 1.00 91.75 1016 GLU A N 1
ATOM 8080 C CA . GLU A 1 1016 ? 0.261 33.671 -56.735 1.00 91.75 1016 GLU A CA 1
ATOM 8081 C C . GLU A 1 1016 ? 0.067 33.571 -55.201 1.00 91.75 1016 GLU A C 1
ATOM 8083 O O . GLU A 1 1016 ? -0.964 34.041 -54.724 1.00 91.75 1016 GLU A O 1
ATOM 8088 N N . PRO A 1 1017 ? 1.060 33.151 -54.382 1.00 91.12 1017 PRO A N 1
ATOM 8089 C CA . PRO A 1 1017 ? 0.866 33.069 -52.928 1.00 91.12 1017 PRO A CA 1
ATOM 8090 C C . PRO A 1 1017 ? 0.595 34.430 -52.270 1.00 91.12 1017 PRO A C 1
ATOM 8092 O O . PRO A 1 1017 ? -0.166 34.527 -51.315 1.00 91.12 1017 PRO A O 1
ATOM 8095 N N . CYS A 1 1018 ? 1.198 35.504 -52.793 1.00 92.56 1018 CYS A N 1
ATOM 8096 C CA . CYS A 1 1018 ? 0.944 36.861 -52.309 1.00 92.56 1018 CYS A CA 1
ATOM 8097 C C . CYS A 1 1018 ? -0.336 37.475 -52.888 1.00 92.56 1018 CYS A C 1
ATOM 8099 O O . CYS A 1 1018 ? -0.804 38.481 -52.368 1.00 92.56 1018 CYS A O 1
ATOM 8101 N N . TYR A 1 1019 ? -0.873 36.929 -53.981 1.00 92.75 1019 TYR A N 1
ATOM 8102 C CA . TYR A 1 1019 ? -2.196 37.295 -54.472 1.00 92.75 1019 TYR A CA 1
ATOM 8103 C C . TYR A 1 1019 ? -3.254 36.760 -53.509 1.00 92.75 1019 TYR A C 1
ATOM 8105 O O . TYR A 1 1019 ? -4.077 37.538 -53.040 1.00 92.75 1019 TYR A O 1
ATOM 8113 N N . GLU A 1 1020 ? -3.158 35.477 -53.152 1.00 90.81 1020 GLU A N 1
ATOM 8114 C CA . GLU A 1 1020 ? -4.013 34.815 -52.159 1.00 90.81 1020 GLU A CA 1
ATOM 8115 C C . GLU A 1 1020 ? -3.908 35.503 -50.782 1.00 90.81 1020 GLU A C 1
ATOM 8117 O O . GLU A 1 1020 ? -4.920 35.968 -50.264 1.00 90.81 1020 GLU A O 1
ATOM 8122 N N . GLU A 1 1021 ? -2.692 35.734 -50.260 1.00 89.00 1021 GLU A N 1
ATOM 8123 C CA . GLU A 1 1021 ? -2.439 36.475 -48.998 1.00 89.00 1021 GLU A CA 1
ATOM 8124 C C . GLU A 1 1021 ? -3.096 37.877 -48.954 1.00 89.00 1021 GLU A C 1
ATOM 8126 O O . GLU A 1 1021 ? -3.383 38.392 -47.874 1.00 89.00 1021 GLU A O 1
ATOM 8131 N N . LEU A 1 1022 ? -3.348 38.501 -50.114 1.00 87.62 1022 LEU A N 1
ATOM 8132 C CA . LEU A 1 1022 ? -3.959 39.832 -50.244 1.00 87.62 1022 LEU A CA 1
ATOM 8133 C C . LEU A 1 1022 ? -5.448 39.821 -50.636 1.00 87.62 1022 LEU A C 1
ATOM 8135 O O . LEU A 1 1022 ? -6.050 40.896 -50.682 1.00 87.62 1022 LEU A O 1
ATOM 8139 N N . GLN A 1 1023 ? -6.044 38.669 -50.964 1.00 79.38 1023 GLN A N 1
ATOM 8140 C CA . GLN A 1 1023 ? -7.498 38.551 -51.163 1.00 79.38 1023 GLN A CA 1
ATOM 8141 C C . GLN A 1 1023 ? -8.244 38.218 -49.860 1.00 79.38 1023 GLN A C 1
ATOM 8143 O O . GLN A 1 1023 ? -9.416 38.582 -49.745 1.00 79.38 1023 GLN A O 1
ATOM 8148 N N . GLY A 1 1024 ? -7.553 37.608 -48.889 1.00 52.22 1024 GLY A N 1
ATOM 8149 C CA . GLY A 1 1024 ? -8.164 36.985 -47.708 1.00 52.22 1024 GLY A CA 1
ATOM 8150 C C . GLY A 1 1024 ? -8.632 35.558 -47.979 1.00 52.22 1024 GLY A C 1
ATOM 8151 O O . GLY A 1 1024 ? -9.267 35.012 -47.054 1.00 52.22 1024 GLY A O 1
#

Foldseek 3Di:
DDDDDDADWDADPVPRDTHRDPVRSVVCCCVPVVPPDDDDDDDDDVVVVVVVVVVVVVVVVVVVVVVVVVVVVVVVVVVVVVVVVPPDDDDDDPDCVVVVVVVVVVVVVVVVVVVVVVVVVVVVVVVVVVVVVVVVVVVVVVVVVVVVVVVVVVVVVVVVVVVVVVVVVVVVVVPDDDDDDDDDDDDDDDDDDPVVPVCPVVVVVVVVVVVVVVVVVVVVVVVVVVVVVVVVVVVVVVVVVVVVVVVVVVVVVVVVVVVVVVVVVVVVVVVVVVVVVVVVVVVVVVVVVVVVVVVVVVVVVVVVVVVVVVVVVVVVVVVVVVVVVVVVVVVVVVVVVVVVVVVVVVVVVVVVVVVVVVVVVVVVVVVVVVVVVVVVVVVVVVVVVVVVVVVVVVVVVVVVVVVVVVVVVVPDDPPVVVVVVVVVVVVVVVVVVVVVVVVVVVVVVVVVVVVVVVVVVVVVVVVVVVVVVVVVVVVVVVVVVVVVVVVVVVVVVVVVVVVVVVVVVVVVVVVVVVVVVVVLVVVLVVLVVVLVVLVVVLVVLVVVLVVLVVVLVVLVVVLVVLVVVLVVLVVVLVVLVVVLVVLVVVLVVLVVVLVVLVVVLVVVVVVVVVVVPDDDDDDDDDDDPPPVVVVVVCNCCSNPVVSVVSVVVSVVSVVVSVVSVVVSVVSVVVSVVSVVVSVVSVVVSVVSVVVSVVVVVVSVVVCVVSVVVSVVSVVVSVVSVVVVVVVVVVVVVVVVVVVVVVVVVVVVVVVVLVVVLVVLVVVLVVLVVVLVVLVVVLVVLVVVLVVLVVVLVVLVVVLVVLVVVLVVLVVVLVVLVPDDDDDDDDVVVVSVVVSVVSVVVSVVSVVVSVVSVVVSVVSVVVSVVSVVVSVVSVVVSVVSVVVSVVSVVVSVVSVVVVVVVVVVVVVVVVVVVVVVVVVVVVVVVVVVVVVVVVVVVVVVVVVVVVVVVVVVVVVLQVPQDQDDPVVDQAAPPPRHGDDPVFHWDAAPRRNGIHTCVQFVDFDDDPVDPDTGTHGPVVRVVRVD

Sequence (1024 aa):
MLLRSCAQGFICPQCMKSHNSAEELFKHYGIFHEAQDQSTQLGPSRSDQNLYATQTLQLCTLQEERWFSGELKKELDKVQGQLKQGQQTDGQTGGEESELEMKLHQAETETFNIKQMKDLFEQKAAQLATEIVDIKSRYDEERSLRELAEQRLANVQEELQRERQEKDRLSTELLQRPGLEDVEVLKTELVQVQTLMDNMTREREAESAQLKTQYERLQANFTTSEVGRRRYIERARGVARVQQELKAERKQLQHQREERESQGLQQQSQISQLHAKLLEAERQLGEVQGRMKEQRQLSGEKLKDREQQVAEVQLKLSRLEEQLKETTTRSTDLQQQLDKSKQQHQELQALQQSTNGKLREAQNDLEQVLRQIGDKDQKIQNLEALLQKSKASLGQLEAEREDLCAKIQAGEGEAALLSQLQEKNHALHEQISQLTDKMRNQSESHKQAQENLHEQLQEQKSQGRSVQDRCQTLEGVVADLTSQLTQSKERVAQLDTQLKAKTEMLLSAEAANTTQRADLENHLETAQNALQDKQQEVSRVQAQLEEQNCRLQEQQLQCSQLDTSLKETREQLLFAEQRTDTLETQVKVRHTHTSACWTLRDRGRSLLSHHSGVGLYSASTQGEVFTYEFLCYICVVMTLSIPLSFSLRAAALQEELQEKTSSLAEVRARLEEAVRGRNALQSSLDQAGEQSRALQTRLEQKLQGLGAELQKACQQAETQAHELSSAKESLRRTAAALEVSQAQLEKEKKSSCVEDLAKLQQQLAALSAELSSEKTHSAELQKTCDSTKQNLVQLQSDYYGRESELSALRQDLKVCLCGGHARVSPVHVKCASEVKSKEEEEKRGEEACARLSVQVSALNENVATLKREWQGSQRRVAELEKQTDELRGEIAVLEATVQNNQDERRALLERCVKGEGEIEKLQNKVMELKRKLDDTTAAMQELGRENQSLQIKQSQSLTRKWAEDHEVQNCMACGKGFSVTIRKHHCRHCGNIFCAECSSRNALTPSSKKAVRVCEPCYEELQG

Radius of gyration: 82.52 Å; chains: 1; bounding box: 207×116×268 Å

Secondary structure (DSSP, 8-state):
---------EE-TTT--EESSHHHHHHHHHHHTSTTS--------HHHHHHHHHHHHHHHHHHHHHHHHHHHHHHHHHHHHHHTT---------SSHHHHHHHHHHHHHHHHHHHHHHHHHHHHHHHHHHHHHHHHHHHHHHHHHHHHHHHHHHHHHHHHHHHHHHHHHHHHHTT------------------TTTTTHHHHHHHHHHHHHHHHHHHHHHHHHHHHHHHHHHHHHHHHHHHHHHHHHHHHHHHHHHHHHHHHHHHHHHHHHHHHHHHHHHHHHHHHHHHHHHHHHHHHHHHHHHHHHHHHHHHHHHHHHHHHHHHHHHHHHHHHHHHHHHHHHHHHHHHHHHHHHHHHHHHHHHHHHHHHHHHHHHHHHHHHHHHHHHHHHHHHHHHHHHHHHHHHHHTT---HHHHHHHHHHHHHHHHHHHHHHHHHHHHHHHHHHHHHHHHHHHHHHHHHHHHHHHHHHHHHHHHHHHHHHHHHHHHHHHHHHHHHHHHHHHHHHHHHHHHHHHHHHHHHHHHHHHHHHHHHHHHHHHHHHHHHHHHHHHHHHHHHHHHHHHHHHHHHHHHHHHHHHHHHHHHHHHHHHHHHHHHHHHHHHHHHHHHHHTTS-----------SSHHHHHHHHHIIIIIHHHHHHHHHHHHHHHHHHHHHHHHHHHHHHHHHHHHHHHHHHHHHHHHHHHHHHHHHHHHHHHHHHHHHHHHHHHHHHHHHHHHHHHHHHHHHHHHHHHHHHHHHHHHHHHHHHHHHHHHHHHHHHHHHHHHHHHHHHHHHHHHHHHHHHHHHHHHHHHHHHHHHHHHHHHHHHHHH---S--TTHHHHHHHHHHHHHHHHHHHHHHHHHHHHHHHHHHHHHHHHHHHHHHHHHHHHHHHHHHHHHHHHHHHHHHHHHHHHHHHHHHHHHHHHHHHHHHHHHHHHHHHHHHHHHHHHHHHHHHHHHHHHHHHHHHHHT-----TTT--B-TTT-PBP-SSS--EE-TTT--EE-SSTT-EEEEETTEEEEEEE-HHHHHHHH-